Protein AF-A0A8H4W0U2-F1 (afdb_monomer_lite)

Sequence (848 aa):
MALQLPKTLVQRYSGDWILFTHEGGVDVGDVDAKAEKILIPVDLSEYPSNNEIATTLLKKVPKGVHNVLVDFITRLYAVYVDCQFTYLEINPLVVIPNASGTSAEVHFLDLAAKLDQTAEFECGVKWAVARSPAALGMAAVKAADGKVNIDAGPPMEFPAPFGREMSKEEAYIAELDAKTGASLKLTVLNSSGRVWTLVAGGGASVVYADAIASSGFADQLANYGEYSGAPTETQTFHYARTVIDLMLRAPVYPEGKVLFIGGGIANFTNVVSTFKGVIRALKEFSSQLIEHKVQIWVRRAGPNYQEGLKNIKAVGQELNLDMHVYGPEMHVSGIVPLALIPGRLAQSKVEEFKASQYSYPALISQKLEMHQKLIELRCAILALCASAVVAVEPLEIQGSDFVNPKTGNRFQLLGVAYQPGGSSGYNPSSGIDPLSDGNICLRDAALMQRLGVNAIRVYNVDPDLNHDNCASIFNAASFPFERPAGTGFRPGLTNGRSNPSGSYDASYLNRTFAVVEAFKNYPNTLLFFAGNEVINDAPTGQSVPPYMRAVTRDLKNYIAKQSTRSIPVGYSAADVQELLLDTWNYLQTGDASDPSRSDLFALNSYSWCGDSSFTTSGYDVLVADFSNTSVPVFFSEYGCNVPSPRVFTEVPVIYGPLMTPVLSGGLVYEFSEEPSNYGLVTINSDGSAQLLSDYDALQGQYNTLNVTALQDTVAKNTTVVPPKCSSSLISSSGFANNFTIPAIPSGAQTLIDNGISNPNNGKIVSVTTTTVSQVVKNSNGVPISGLAISPLADDQSNTPTGQNSSSGAATTTSSAPTSTSTKKSGSTTVKASLSALLGIAFLVVILR

pLDDT: mean 79.79, std 20.62, range [23.23, 98.12]

Secondary structure (DSSP, 8-state):
-EEEEE--TTS-SSEEEEEEES--STT---HHHH-EEEEEESSGGGPPPHHHHHHHH-TTS-GGGHHHHHHHHHHHHHHHHHTTEEEEEETTEEEEE-TTSS-EEEEE---EEEE-GGGHHHHHHHHHHHTSTTTTT---PPPTT-----S--SPP--PPPTT-PPPHHHHHHHHHHHT-SSEEEEEES-TT-SEEEEEESHHHHHHHHHHHHHTT-GGGB-EEEEEES---HHHHHHHHHHHHHHHHHSPPPTT-EEEEEEE-B-SS--HHHHHHHHHHHHHHHHHHHHHTTEEEEEE-BSTTHHHHHHHHHHHHHHTT-EEEEE-TTS-TTTHHHHHHSTTHHHH--PPPP-GGG-PPP--------------SSS-S---------PPPPPPEEETTEEE-TTT-BBPPEEEEE--TTGGGS-BTTTTB-TTT-HHHHHHHHHHHHHHT--EEE-----TTS--HHHHHHHHHTT-PEEEETT-S--TTSTTGGG-HHHH-SHHHHHHHHHHHHHHTT-TTEEEEEEEESS--SHHHHHHSHHHHHHHHHHHHHHHHHH-SS---EEEEEE--HHHHHHHHHHHH-S-TT-TTS-S-EEEE-----SS--TTTTTHHHHHHHHTT-SS-EEEEEE---SSSSP--TTHHHHTSTTTTTTEEEEEES-SB--TTS--SEEE-TTS-EEE-HHHHHHHHHHTTS-HHHHHTPBP--TTPPPPPP-GGG---TTS----PPPPPPTTHHHHHHH--SS------------B--S-EE-TTSPBPPS-B--PPPTTPPP------TT------------------------------------------

Foldseek 3Di:
DKWKWALPPPDDDFATKIWADPDFDDPDPPSVVHTQMDGQGPPVVPGDDLVRCCVRGVVVPDPLASVVVSVVVVVVVVCCVQQAWNIKIQTPWDWAADPVSNHTDTDGPDIDTDHDPVCCVPRFLVQQQCQACVVVVHDDDQDPVNDDDPGGHDTDDDADPPPDHQDPLQVVQVVLQVLDQKHKGKDFDALQAQEFEAEADPVFLVVLQVLCVVLVRNVRYGMRIYIGPQDFLQSLLSSLLSRVVSNLPHDQDPLAGEYEAFGDAHAFHALQGSLNSNLVSCVVCLVSQVVSLYAYEYEYHYHPVLVSQVVNVVSCVVSVNNYFAYYPVADRNNRSCCVRPPPVVVVDPGDTDDNPPDDDDDDDDDDDDDDDDPDDDDDPDDDDDQPPLDFAAAWDWFFAFTARPVQLFGAFFQAFEFFVVPPNQDDPVVLGHRQQDLLLLLQLLLLCLQLQGQEYEYEDDQLVGARQNSLQSSRQSNYQYEYALDDDPPPPQPAALNCLPSNQALVNLLSSLLNCQQPLARNSHHAYELEAASPPDLVSLQPPLLSSLVSQLLVQLLCVQPHPDHHFYAHEHEVPPQRQQQSLLLQQAAAPPRSSHHQAYEYAQALDAAPDDCVNSCVLVVCVSQVQGRHHYEHQEYFNPRPPPTLPPCLCVCLDPSNLNRHSYYHYYHDEQDPVRRHQWDADPVREIEGAVNSLSSLVSLLVDPSVVSRSHRDDSSPRGHHHQALVSHDDPSGHNDNDHDDRHPPNVVCSNPNHPPRNHHDHDRNPFFFNPHFYHYNVRHTDPGRGRDRDDHPDGRGNPSDRSPDDDDPDDDDDDDDDDDDDDDDDDDDDDDDDDDDDDDDDDDDD

Organism: NCBI:txid354080

Radius of gyration: 35.0 Å; chains: 1; bounding box: 75×103×124 Å

Structure (mmCIF, N/CA/C/O backbone):
data_AF-A0A8H4W0U2-F1
#
_entry.id   AF-A0A8H4W0U2-F1
#
loop_
_atom_site.group_PDB
_atom_site.id
_atom_site.type_symbol
_atom_site.label_atom_id
_atom_site.label_alt_id
_atom_site.label_comp_id
_atom_site.label_asym_id
_atom_site.label_entity_id
_atom_site.label_seq_id
_atom_site.pdbx_PDB_ins_code
_atom_site.Cartn_x
_atom_site.Cartn_y
_atom_site.Cartn_z
_atom_site.occupancy
_atom_site.B_iso_or_equiv
_atom_site.auth_seq_id
_atom_site.auth_comp_id
_atom_site.auth_asym_id
_atom_site.auth_atom_id
_atom_site.pdbx_PDB_model_num
ATOM 1 N N . MET A 1 1 ? -3.799 -31.708 -42.811 1.00 57.31 1 MET A N 1
ATOM 2 C CA . MET A 1 1 ? -2.786 -31.759 -41.734 1.00 57.31 1 MET A CA 1
ATOM 3 C C . MET A 1 1 ? -3.484 -31.384 -40.433 1.00 57.31 1 MET A C 1
ATOM 5 O O . MET A 1 1 ? -4.578 -30.836 -40.506 1.00 57.31 1 MET A O 1
ATOM 9 N N . ALA A 1 2 ? -2.915 -31.677 -39.271 1.00 52.84 2 ALA A N 1
ATOM 10 C CA . ALA A 1 2 ? -3.367 -31.114 -37.998 1.00 52.84 2 ALA A CA 1
ATOM 11 C C . ALA A 1 2 ? -2.156 -30.564 -37.237 1.00 52.84 2 ALA A C 1
ATOM 13 O O . ALA A 1 2 ? -1.057 -31.124 -37.312 1.00 52.84 2 ALA A O 1
ATOM 14 N N . LEU A 1 3 ? -2.356 -29.434 -36.567 1.00 56.97 3 LEU A N 1
ATOM 15 C CA . LEU A 1 3 ? -1.336 -28.734 -35.794 1.00 56.97 3 LEU A CA 1
ATOM 16 C C . LEU A 1 3 ? -1.912 -28.436 -34.418 1.00 56.97 3 LEU A C 1
ATOM 18 O O . LEU A 1 3 ? -2.959 -27.805 -34.308 1.00 56.97 3 LEU A O 1
ATOM 22 N N . GLN A 1 4 ? -1.220 -28.883 -33.382 1.00 57.94 4 GLN A N 1
ATOM 23 C CA . GLN A 1 4 ? -1.637 -28.720 -32.000 1.00 57.94 4 GLN A CA 1
ATOM 24 C C . GLN A 1 4 ? -0.484 -28.109 -31.202 1.00 57.94 4 GLN A C 1
ATOM 26 O O . GLN A 1 4 ? 0.667 -28.519 -31.320 1.00 57.94 4 GLN A O 1
ATOM 31 N N . LEU A 1 5 ? -0.803 -27.121 -30.383 1.00 55.12 5 LEU A N 1
ATOM 32 C CA . LEU A 1 5 ? 0.069 -26.460 -29.420 1.00 55.12 5 LEU A CA 1
ATOM 33 C C . LEU A 1 5 ? -0.524 -26.699 -28.023 1.00 55.12 5 LEU A C 1
ATOM 35 O O . LEU A 1 5 ? -1.209 -25.829 -27.474 1.00 55.12 5 LEU A O 1
ATOM 39 N N . PRO A 1 6 ? -0.378 -27.909 -27.461 1.00 51.19 6 PRO A N 1
ATOM 40 C CA . PRO A 1 6 ? -0.809 -28.170 -26.104 1.00 51.19 6 PRO A CA 1
ATOM 41 C C . PRO A 1 6 ? 0.229 -27.629 -25.115 1.00 51.19 6 PRO A C 1
ATOM 43 O O . PRO A 1 6 ? 1.393 -28.034 -25.132 1.00 51.19 6 PRO A O 1
ATOM 46 N N . LYS A 1 7 ? -0.204 -26.814 -24.150 1.00 44.25 7 LYS A N 1
ATOM 47 C CA . LYS A 1 7 ? 0.527 -26.701 -22.884 1.00 44.25 7 LYS A CA 1
ATOM 48 C C . LYS A 1 7 ? 0.225 -27.971 -22.102 1.00 44.25 7 LYS A C 1
ATOM 50 O O . LYS A 1 7 ? -0.878 -28.153 -21.581 1.00 44.25 7 LYS A O 1
ATOM 55 N N . THR A 1 8 ? 1.161 -28.913 -22.054 1.00 33.38 8 THR A N 1
ATOM 56 C CA . THR A 1 8 ? 0.978 -30.115 -21.234 1.00 33.38 8 THR A CA 1
ATOM 57 C C . THR A 1 8 ? 0.937 -29.722 -19.759 1.00 33.38 8 THR A C 1
ATOM 59 O O . THR A 1 8 ? 1.970 -29.521 -19.124 1.00 33.38 8 THR A O 1
ATOM 62 N N . LEU A 1 9 ? -0.268 -29.692 -19.184 1.00 32.38 9 LEU A N 1
ATOM 63 C CA . LEU A 1 9 ? -0.526 -29.546 -17.742 1.00 32.38 9 LEU A CA 1
ATOM 64 C C . LEU A 1 9 ? 0.010 -30.727 -16.903 1.00 32.38 9 LEU A C 1
ATOM 66 O O . LEU A 1 9 ? -0.087 -30.716 -15.680 1.00 32.38 9 LEU A O 1
ATOM 70 N N . VAL A 1 10 ? 0.611 -31.736 -17.544 1.00 27.91 10 VAL A N 1
ATOM 71 C CA . VAL A 1 10 ? 1.106 -32.962 -16.904 1.00 27.91 10 VAL A CA 1
ATOM 72 C C . VAL A 1 10 ? 2.582 -33.229 -17.250 1.00 27.91 10 VAL A C 1
ATOM 74 O O . VAL A 1 10 ? 2.937 -34.358 -17.543 1.00 27.91 10 VAL A O 1
ATOM 77 N N . GLN A 1 11 ? 3.450 -32.203 -17.250 1.00 28.08 11 GLN A N 1
ATOM 78 C CA . GLN A 1 11 ? 4.841 -32.260 -16.728 1.00 28.08 11 GLN A CA 1
ATOM 79 C C . GLN A 1 11 ? 5.635 -30.951 -16.985 1.00 28.08 11 GLN A C 1
ATOM 81 O O . GLN A 1 11 ? 6.258 -30.776 -18.021 1.00 28.08 11 GLN A O 1
ATOM 86 N N . ARG A 1 12 ? 5.660 -30.089 -15.951 1.00 39.91 12 ARG A N 1
ATOM 87 C CA . ARG A 1 12 ? 6.784 -29.271 -15.421 1.00 39.91 12 ARG A CA 1
ATOM 88 C C . ARG A 1 12 ? 7.569 -28.314 -16.349 1.00 39.91 12 ARG A C 1
ATOM 90 O O . ARG A 1 12 ? 8.390 -28.764 -17.137 1.00 39.91 12 ARG A O 1
ATOM 97 N N . TYR A 1 13 ? 7.447 -27.008 -16.055 1.00 52.44 13 TYR A N 1
ATOM 98 C CA . TYR A 1 13 ? 8.479 -25.937 -16.021 1.00 52.44 13 TYR A CA 1
ATOM 99 C C . TYR A 1 13 ? 9.469 -25.744 -17.197 1.00 52.44 13 TYR A C 1
ATOM 101 O O . TYR A 1 13 ? 10.315 -24.861 -17.110 1.00 52.44 13 TYR A O 1
ATOM 109 N N . SER A 1 14 ? 9.408 -26.537 -18.266 1.00 65.62 14 SER A N 1
ATOM 110 C CA . SER A 1 14 ? 10.473 -26.637 -19.275 1.00 65.62 14 SER A CA 1
ATOM 111 C C . SER A 1 14 ? 10.180 -25.904 -20.582 1.00 65.62 14 SER A C 1
ATOM 113 O O . SER A 1 14 ? 11.132 -25.486 -21.233 1.00 65.62 14 SER A O 1
ATOM 115 N N . GLY A 1 15 ? 8.910 -25.684 -20.946 1.00 78.94 15 GLY A N 1
ATOM 116 C CA . GLY A 1 15 ? 8.548 -24.978 -22.178 1.00 78.94 15 GLY A CA 1
ATOM 117 C C . GLY A 1 15 ? 7.177 -25.356 -22.746 1.00 78.94 15 GLY A C 1
ATOM 118 O O . GLY A 1 15 ? 6.382 -26.010 -22.066 1.00 78.94 15 GLY A O 1
ATOM 119 N N . ASP A 1 16 ? 6.924 -24.974 -23.998 1.00 86.19 16 ASP A N 1
ATOM 120 C CA . ASP A 1 16 ? 5.691 -25.235 -24.752 1.00 86.19 16 ASP A CA 1
ATOM 121 C C . ASP A 1 16 ? 5.926 -26.271 -25.866 1.00 86.19 16 ASP A C 1
ATOM 123 O O . ASP A 1 16 ? 6.905 -26.197 -26.609 1.00 86.19 16 ASP A O 1
ATOM 127 N N . TRP A 1 17 ? 5.029 -27.250 -26.016 1.00 87.44 17 TRP A N 1
ATOM 128 C CA . TRP A 1 17 ? 5.148 -28.273 -27.059 1.00 87.44 17 TRP A CA 1
ATOM 129 C C . TRP A 1 17 ? 4.419 -27.868 -28.342 1.00 87.44 17 TRP A C 1
ATOM 131 O O . TRP A 1 17 ? 3.268 -27.438 -28.308 1.00 87.44 17 TRP A O 1
ATOM 141 N N . ILE A 1 18 ? 5.062 -28.100 -29.488 1.00 89.12 18 ILE A N 1
ATOM 142 C CA . ILE A 1 18 ? 4.442 -28.032 -30.814 1.00 89.12 18 ILE A CA 1
ATOM 143 C C . ILE A 1 18 ? 4.321 -29.439 -31.381 1.00 89.12 18 ILE A C 1
ATOM 145 O O . ILE A 1 18 ? 5.317 -30.151 -31.527 1.00 89.12 18 ILE A O 1
ATOM 149 N N . LEU A 1 19 ? 3.094 -29.830 -31.709 1.00 88.50 19 LEU A N 1
ATOM 150 C CA . LEU A 1 19 ? 2.737 -31.116 -32.288 1.00 88.50 19 LEU A CA 1
ATOM 151 C C . LEU A 1 19 ? 2.236 -30.913 -33.711 1.00 88.50 19 LEU A C 1
ATOM 153 O O . LEU A 1 19 ? 1.315 -30.136 -33.959 1.00 88.50 19 LEU A O 1
ATOM 157 N N . PHE A 1 20 ? 2.808 -31.653 -34.653 1.00 88.25 20 PHE A N 1
ATOM 158 C CA . PHE A 1 20 ? 2.420 -31.582 -36.054 1.00 88.25 20 PHE A CA 1
ATOM 159 C C . PHE A 1 20 ? 2.177 -32.973 -36.630 1.00 88.25 20 PHE A C 1
ATOM 161 O O . PHE A 1 20 ? 3.002 -33.882 -36.500 1.00 88.25 20 PHE A O 1
ATOM 168 N N . THR A 1 21 ? 1.069 -33.127 -37.349 1.00 84.94 21 THR A N 1
ATOM 169 C CA . THR A 1 21 ? 0.788 -34.317 -38.149 1.00 84.94 21 THR A CA 1
ATOM 170 C C . THR A 1 21 ? 0.368 -33.940 -39.568 1.00 84.94 21 THR A C 1
ATOM 172 O O . THR A 1 21 ? -0.486 -33.087 -39.812 1.00 84.94 21 THR A O 1
ATOM 175 N N . HIS A 1 22 ? 0.959 -34.626 -40.545 1.00 81.12 22 HIS A N 1
ATOM 176 C CA . HIS A 1 22 ? 0.561 -34.515 -41.947 1.00 81.12 22 HIS A CA 1
ATOM 177 C C . HIS A 1 22 ? -0.847 -35.091 -42.228 1.00 81.12 22 HIS A C 1
ATOM 179 O O . HIS A 1 22 ? -1.512 -34.647 -43.166 1.00 81.12 22 HIS A O 1
ATOM 185 N N . GLU A 1 23 ? -1.337 -35.996 -41.376 1.00 75.06 23 GLU A N 1
ATOM 186 C CA . GLU A 1 23 ? -2.691 -36.568 -41.399 1.00 75.06 23 GLU A CA 1
ATOM 187 C C . GLU A 1 23 ? -3.612 -35.727 -40.495 1.00 75.06 23 GLU A C 1
ATOM 189 O O . GLU A 1 23 ? -3.250 -35.467 -39.353 1.00 75.06 23 GLU A O 1
ATOM 194 N N . GLY A 1 24 ? -4.778 -35.281 -40.980 1.00 66.50 24 GLY A N 1
ATOM 195 C CA . GLY A 1 24 ? -5.776 -34.537 -40.186 1.00 66.50 24 GLY A CA 1
ATOM 196 C C . GLY A 1 24 ? -7.201 -34.750 -40.712 1.00 66.50 24 GLY A C 1
ATOM 197 O O . GLY A 1 24 ? -7.357 -35.266 -41.821 1.00 66.50 24 GLY A O 1
ATOM 198 N N . GLY A 1 25 ? -8.219 -34.345 -39.949 1.00 60.75 25 GLY A N 1
ATOM 199 C CA . GLY A 1 25 ? -9.640 -34.554 -40.273 1.00 60.75 25 GLY A CA 1
ATOM 200 C C . GLY A 1 25 ? -10.349 -35.552 -39.346 1.00 60.75 25 GLY A C 1
ATOM 201 O O . GLY A 1 25 ? -9.745 -36.098 -38.428 1.00 60.75 25 GLY A O 1
ATOM 202 N N . VAL A 1 26 ? -11.642 -35.786 -39.602 1.00 53.50 26 VAL A N 1
ATOM 203 C CA . VAL A 1 26 ? -12.590 -36.479 -38.696 1.00 53.50 26 VAL A CA 1
ATOM 204 C C . VAL A 1 26 ? -12.191 -37.928 -38.348 1.00 53.50 26 VAL A C 1
ATOM 206 O O . VAL A 1 26 ? -12.559 -38.420 -37.287 1.00 53.50 26 VAL A O 1
ATOM 209 N N . ASP A 1 27 ? -11.392 -38.593 -39.192 1.00 51.56 27 ASP A N 1
ATOM 210 C CA . ASP A 1 27 ? -10.989 -40.004 -39.025 1.00 51.56 27 ASP A CA 1
ATOM 211 C C . ASP A 1 27 ? -9.596 -40.197 -38.390 1.00 51.56 27 ASP A C 1
ATOM 213 O O . ASP A 1 27 ? -9.090 -41.320 -38.272 1.00 51.56 27 ASP A O 1
ATOM 217 N N . VAL A 1 28 ? -8.932 -39.111 -37.987 1.00 54.31 28 VAL A N 1
ATOM 218 C CA . VAL A 1 28 ? -7.639 -39.175 -37.299 1.00 54.31 28 VAL A CA 1
ATOM 219 C C . VAL A 1 28 ? -7.919 -39.282 -35.804 1.00 54.31 28 VAL A C 1
ATOM 221 O O . VAL A 1 28 ? -8.292 -38.296 -35.192 1.00 54.31 28 VAL A O 1
ATOM 224 N N . GLY A 1 29 ? -7.797 -40.494 -35.243 1.00 58.16 29 GLY A N 1
ATOM 225 C CA . GLY A 1 29 ? -7.997 -40.783 -33.813 1.00 58.16 29 GLY A CA 1
ATOM 226 C C . GLY A 1 29 ? -7.039 -40.030 -32.869 1.00 58.16 29 GLY A C 1
ATOM 227 O O . GLY A 1 29 ? -7.033 -38.811 -32.818 1.00 58.16 29 GLY A O 1
ATOM 228 N N . ASP A 1 30 ? -6.227 -40.742 -32.081 1.00 61.97 30 ASP A N 1
ATOM 229 C CA . ASP A 1 30 ? -5.286 -40.124 -31.128 1.00 61.97 30 ASP A CA 1
ATOM 230 C C . ASP A 1 30 ? -4.140 -39.383 -31.862 1.00 61.97 30 ASP A C 1
ATOM 232 O O . ASP A 1 30 ? -3.135 -39.983 -32.264 1.00 61.97 30 ASP A O 1
ATOM 236 N N . VAL A 1 31 ? -4.325 -38.077 -32.097 1.00 66.12 31 VAL A N 1
ATOM 237 C CA . VAL A 1 31 ? -3.352 -37.177 -32.746 1.00 66.12 31 VAL A CA 1
ATOM 238 C C . VAL A 1 31 ? -2.040 -37.138 -31.962 1.00 66.12 31 VAL A C 1
ATOM 240 O O . VAL A 1 31 ? -0.963 -37.143 -32.565 1.00 66.12 31 VAL A O 1
ATOM 243 N N . ASP A 1 32 ? -2.112 -37.200 -30.632 1.00 65.88 32 ASP A N 1
ATOM 244 C CA . ASP A 1 32 ? -0.959 -37.179 -29.736 1.00 65.88 32 ASP A CA 1
ATOM 245 C C . ASP A 1 32 ? -0.015 -38.364 -29.963 1.00 65.88 32 ASP A C 1
ATOM 247 O O . ASP A 1 32 ? 1.206 -38.211 -29.848 1.00 65.88 32 ASP A O 1
ATOM 251 N N . ALA A 1 33 ? -0.557 -39.534 -30.303 1.00 71.38 33 ALA A N 1
ATOM 252 C CA . ALA A 1 33 ? 0.222 -40.740 -30.575 1.00 71.38 33 ALA A CA 1
ATOM 253 C C . ALA A 1 33 ? 0.918 -40.724 -31.949 1.00 71.38 33 ALA A C 1
ATOM 255 O O . ALA A 1 33 ? 1.899 -41.444 -32.155 1.00 71.38 33 ALA A O 1
ATOM 256 N N . LYS A 1 34 ? 0.415 -39.932 -32.904 1.00 74.44 34 LYS A N 1
ATOM 257 C CA . LYS A 1 34 ? 0.892 -39.906 -34.300 1.00 74.44 34 LYS A CA 1
ATOM 258 C C . LYS A 1 34 ? 1.699 -38.659 -34.667 1.00 74.44 34 LYS A C 1
ATOM 260 O O . LYS A 1 34 ? 2.368 -38.665 -35.704 1.00 74.44 34 LYS A O 1
ATOM 265 N N . ALA A 1 35 ? 1.616 -37.603 -33.861 1.00 82.31 35 ALA A N 1
ATOM 266 C CA . ALA A 1 35 ? 2.256 -36.326 -34.132 1.00 82.31 35 ALA A CA 1
ATOM 267 C C . ALA A 1 35 ? 3.777 -36.369 -33.929 1.00 82.31 35 ALA A C 1
ATOM 269 O O . ALA A 1 35 ? 4.291 -36.938 -32.964 1.00 82.31 35 ALA A O 1
ATOM 270 N N . GLU A 1 36 ? 4.498 -35.694 -34.822 1.00 88.25 36 GLU A N 1
ATOM 271 C CA . GLU A 1 36 ? 5.874 -35.280 -34.559 1.00 88.25 36 GLU A CA 1
ATOM 272 C C . GLU A 1 36 ? 5.835 -34.135 -33.534 1.00 88.25 36 GLU A C 1
ATOM 274 O O . GLU A 1 36 ? 4.961 -33.269 -33.623 1.00 88.25 36 GLU A O 1
ATOM 279 N N . LYS A 1 37 ? 6.757 -34.126 -32.563 1.00 89.25 37 LYS A N 1
ATOM 280 C CA . LYS A 1 37 ? 6.750 -33.165 -31.448 1.00 89.25 37 LYS A CA 1
ATOM 281 C C . LYS A 1 37 ? 8.079 -32.424 -31.351 1.00 89.25 37 LYS A C 1
ATOM 283 O O . LYS A 1 37 ? 9.134 -33.036 -31.524 1.00 89.25 37 LYS A O 1
ATOM 288 N N . ILE A 1 38 ? 8.033 -31.136 -31.031 1.00 89.81 38 ILE A N 1
ATOM 289 C CA . ILE A 1 38 ? 9.203 -30.331 -30.657 1.00 89.81 38 ILE A CA 1
ATOM 290 C C . ILE A 1 38 ? 8.860 -29.484 -29.429 1.00 89.81 38 ILE A C 1
ATOM 292 O O . ILE A 1 38 ? 7.748 -28.970 -29.329 1.00 89.81 38 ILE A O 1
ATOM 296 N N . LEU A 1 39 ? 9.796 -29.376 -28.489 1.00 88.94 39 LEU A N 1
ATOM 297 C CA . LEU A 1 39 ? 9.669 -28.531 -27.303 1.00 88.94 39 LEU A CA 1
ATOM 298 C C . LEU A 1 39 ? 10.311 -27.177 -27.596 1.00 88.94 39 LEU A C 1
ATOM 300 O O . LEU A 1 39 ? 11.457 -27.134 -28.041 1.00 88.94 39 LEU A O 1
ATOM 304 N N . ILE A 1 40 ? 9.590 -26.095 -27.325 1.00 88.38 40 ILE A N 1
ATOM 305 C CA . ILE A 1 40 ? 10.138 -24.743 -27.268 1.00 88.38 40 ILE A CA 1
ATOM 306 C C . ILE A 1 40 ? 10.461 -24.438 -25.805 1.00 88.38 40 ILE A C 1
ATOM 308 O O . ILE A 1 40 ? 9.525 -24.361 -25.011 1.00 88.38 40 ILE A O 1
ATOM 312 N N . PRO A 1 41 ? 11.740 -24.290 -25.420 1.00 85.62 41 PRO A N 1
ATOM 313 C CA . PRO A 1 41 ? 12.107 -24.029 -24.032 1.00 85.62 41 PRO A CA 1
ATOM 314 C C . PRO A 1 41 ? 11.567 -22.690 -23.509 1.00 85.62 41 PRO A C 1
ATOM 316 O O . PRO A 1 41 ? 11.321 -21.766 -24.283 1.00 85.62 41 PRO A O 1
ATOM 319 N N . VAL A 1 42 ? 11.429 -22.565 -22.182 1.00 81.62 42 VAL A N 1
ATOM 320 C CA . VAL A 1 42 ? 11.106 -21.272 -21.532 1.00 81.62 42 VAL A CA 1
ATOM 321 C C . VAL A 1 42 ? 12.189 -20.226 -21.815 1.00 81.62 42 VAL A C 1
ATOM 323 O O . VAL A 1 42 ? 11.882 -19.052 -22.011 1.00 81.62 42 VAL A O 1
ATOM 326 N N . ASP A 1 43 ? 13.456 -20.649 -21.848 1.00 81.00 43 ASP A N 1
ATOM 327 C CA . ASP A 1 43 ? 14.560 -19.790 -22.261 1.00 81.00 43 ASP A CA 1
ATOM 328 C C . ASP A 1 43 ? 14.558 -19.633 -23.787 1.00 81.00 43 ASP A C 1
ATOM 330 O O . ASP A 1 43 ? 14.961 -20.524 -24.536 1.00 81.00 43 ASP A O 1
ATOM 334 N N . LEU A 1 44 ? 14.112 -18.467 -24.254 1.00 79.44 44 LEU A N 1
ATOM 335 C CA . LEU A 1 44 ? 14.037 -18.150 -25.680 1.00 79.44 44 LEU A CA 1
ATOM 336 C C . LEU A 1 44 ? 15.415 -18.042 -26.353 1.00 79.44 44 LEU A C 1
ATOM 338 O O . LEU A 1 44 ? 15.477 -18.012 -27.583 1.00 79.44 44 LEU A O 1
ATOM 342 N N . SER A 1 45 ? 16.519 -18.004 -25.597 1.00 80.75 45 SER A N 1
ATOM 343 C CA . SER A 1 45 ? 17.858 -18.128 -26.184 1.00 80.75 45 SER A CA 1
ATOM 344 C C . SER A 1 45 ? 18.115 -19.525 -26.766 1.00 80.75 45 SER A C 1
ATOM 346 O O . SER A 1 45 ? 18.923 -19.663 -27.685 1.00 80.75 45 SER A O 1
ATOM 348 N N . GLU A 1 46 ? 17.364 -20.533 -26.314 1.00 84.81 46 GLU A N 1
ATOM 349 C CA . GLU A 1 46 ? 17.382 -21.908 -26.820 1.00 84.81 46 GLU A CA 1
ATOM 350 C C . GLU A 1 46 ? 16.268 -22.175 -27.855 1.00 84.81 46 GLU A C 1
ATOM 352 O O . GLU A 1 46 ? 15.918 -23.327 -28.123 1.00 84.81 46 GLU A O 1
ATOM 357 N N . TYR A 1 47 ? 15.680 -21.128 -28.449 1.00 87.56 47 TYR A N 1
ATOM 358 C CA . TYR A 1 47 ? 14.611 -21.288 -29.436 1.00 87.56 47 TYR A CA 1
ATOM 359 C C . TYR A 1 47 ? 15.099 -22.070 -30.678 1.00 87.56 47 TYR A C 1
ATOM 361 O O . TYR A 1 47 ? 16.087 -21.662 -31.301 1.00 87.56 47 TYR A O 1
ATOM 369 N N . PRO A 1 48 ? 14.407 -23.153 -31.099 1.00 89.88 48 PRO A N 1
ATOM 370 C CA . PRO A 1 48 ? 14.817 -23.954 -32.249 1.00 89.88 48 PRO A CA 1
ATOM 371 C C . PRO A 1 48 ? 14.899 -23.145 -33.544 1.00 89.88 48 PRO A C 1
ATOM 373 O O . PRO A 1 48 ? 14.002 -22.375 -33.892 1.00 89.88 48 PRO A O 1
ATOM 376 N N . SER A 1 49 ? 15.952 -23.371 -34.323 1.00 92.50 49 SER A N 1
ATOM 377 C CA . SER A 1 49 ? 16.104 -22.757 -35.639 1.00 92.50 49 SER A CA 1
ATOM 378 C C . SER A 1 49 ? 15.025 -23.235 -36.621 1.00 92.50 49 SER A C 1
ATOM 380 O O . SER A 1 49 ? 14.524 -24.359 -36.546 1.00 92.50 49 SER A O 1
ATOM 382 N N . ASN A 1 50 ? 14.731 -22.426 -37.644 1.00 91.12 50 ASN A N 1
ATOM 383 C CA . ASN A 1 50 ? 13.792 -22.790 -38.717 1.00 91.12 50 ASN A CA 1
ATOM 384 C C . ASN A 1 50 ? 14.116 -24.147 -39.373 1.00 91.12 50 ASN A C 1
ATOM 386 O O . ASN A 1 50 ? 13.217 -24.872 -39.802 1.00 91.12 50 ASN A O 1
ATOM 390 N N . ASN A 1 51 ? 15.402 -24.501 -39.447 1.00 91.38 51 ASN A N 1
ATOM 391 C CA . ASN A 1 51 ? 15.843 -25.781 -39.991 1.00 91.38 51 ASN A CA 1
ATOM 392 C C . ASN A 1 51 ? 15.530 -26.951 -39.042 1.00 91.38 51 ASN A C 1
ATOM 394 O O . ASN A 1 51 ? 15.109 -28.016 -39.494 1.00 91.38 51 ASN A O 1
ATOM 398 N N . GLU A 1 52 ? 15.689 -26.765 -37.733 1.00 91.62 52 GLU A N 1
ATOM 399 C CA . GLU A 1 52 ? 15.320 -27.766 -36.722 1.00 91.62 52 GLU A CA 1
ATOM 400 C C . GLU A 1 52 ? 13.806 -27.986 -36.678 1.00 91.62 52 GLU A C 1
ATOM 402 O O . GLU A 1 52 ? 13.361 -29.134 -36.650 1.00 91.62 52 GLU A O 1
ATOM 407 N N . ILE A 1 53 ? 13.008 -26.919 -36.788 1.00 90.62 53 ILE A N 1
ATOM 408 C CA . ILE A 1 53 ? 11.543 -27.010 -36.897 1.00 90.62 53 ILE A CA 1
ATOM 409 C C . ILE A 1 53 ? 11.151 -27.829 -38.137 1.00 90.62 53 ILE A C 1
ATOM 411 O O . ILE A 1 53 ? 10.393 -28.795 -38.028 1.00 90.62 53 ILE A O 1
ATOM 415 N N . ALA A 1 54 ? 11.705 -27.505 -39.312 1.00 90.69 54 ALA A N 1
ATOM 416 C CA . ALA A 1 54 ? 11.409 -28.221 -40.556 1.00 90.69 54 ALA A CA 1
ATOM 417 C C . ALA A 1 54 ? 11.808 -29.704 -40.493 1.00 90.69 54 ALA A C 1
ATOM 419 O O . ALA A 1 54 ? 11.033 -30.587 -40.866 1.00 90.69 54 ALA A O 1
ATOM 420 N N . THR A 1 55 ? 13.018 -29.993 -40.009 1.00 91.62 55 THR A N 1
ATOM 421 C CA . THR A 1 55 ? 13.550 -31.364 -39.948 1.00 91.62 55 THR A CA 1
ATOM 422 C C . THR A 1 55 ? 12.909 -32.208 -38.852 1.00 91.62 55 THR A C 1
ATOM 424 O O . THR A 1 55 ? 12.894 -33.431 -38.981 1.00 91.62 55 THR A O 1
ATOM 427 N N . THR A 1 56 ? 12.340 -31.591 -37.815 1.00 91.38 56 THR A N 1
ATOM 428 C CA . THR A 1 56 ? 11.660 -32.301 -36.724 1.00 91.38 56 THR A CA 1
ATOM 429 C C . THR A 1 56 ? 10.185 -32.529 -37.035 1.00 91.38 56 THR A C 1
ATOM 431 O O . THR A 1 56 ? 9.742 -33.677 -37.014 1.00 91.38 56 THR A O 1
ATOM 434 N N . LEU A 1 57 ? 9.441 -31.471 -37.376 1.00 89.38 57 LEU A N 1
ATOM 435 C CA . LEU A 1 57 ? 7.982 -31.520 -37.526 1.00 89.38 57 LEU A CA 1
ATOM 436 C C . LEU A 1 57 ? 7.520 -31.914 -38.934 1.00 89.38 57 LEU A C 1
ATOM 438 O O . LEU A 1 57 ? 6.513 -32.600 -39.090 1.00 89.38 57 LEU A O 1
ATOM 442 N N . LEU A 1 58 ? 8.245 -31.507 -39.981 1.00 90.19 58 LEU A N 1
ATOM 443 C CA . LEU A 1 58 ? 7.760 -31.577 -41.369 1.00 90.19 58 LEU A CA 1
ATOM 444 C C . LEU A 1 58 ? 8.357 -32.741 -42.176 1.00 90.19 58 LEU A C 1
ATOM 446 O O . LEU A 1 58 ? 8.276 -32.751 -43.406 1.00 90.19 58 LEU A O 1
ATOM 450 N N . LYS A 1 59 ? 8.922 -33.758 -41.509 1.00 88.06 59 LYS A N 1
ATOM 451 C CA . LYS A 1 59 ? 9.600 -34.913 -42.145 1.00 88.06 59 LYS A CA 1
ATOM 452 C C . LYS A 1 59 ? 8.761 -35.608 -43.220 1.00 88.06 59 LYS A C 1
ATOM 454 O O . LYS A 1 59 ? 9.304 -36.103 -44.203 1.00 88.06 59 LYS A O 1
ATOM 459 N N . LYS A 1 60 ? 7.443 -35.659 -43.012 1.00 86.31 60 LYS A N 1
ATOM 460 C CA . LYS A 1 60 ? 6.469 -36.354 -43.872 1.00 86.31 60 LYS A CA 1
ATOM 461 C C . LYS A 1 60 ? 5.756 -35.415 -44.856 1.00 86.31 60 LYS A C 1
ATOM 463 O O . LYS A 1 60 ? 4.833 -35.833 -45.546 1.00 86.31 60 LYS A O 1
ATOM 468 N N . VAL A 1 61 ? 6.169 -34.148 -44.925 1.00 85.75 61 VAL A N 1
ATOM 469 C CA . VAL A 1 61 ? 5.589 -33.118 -45.799 1.00 85.75 61 VAL A CA 1
ATOM 470 C C . VAL A 1 61 ? 6.537 -32.834 -46.973 1.00 85.75 61 VAL A C 1
ATOM 472 O O . VAL A 1 61 ? 7.753 -32.821 -46.772 1.00 85.75 61 VAL A O 1
ATOM 475 N N . PRO A 1 62 ? 6.040 -32.576 -48.200 1.00 85.56 62 PRO A N 1
ATOM 476 C CA . PRO A 1 62 ? 6.892 -32.208 -49.331 1.00 85.56 62 PRO A CA 1
ATOM 477 C C . PRO A 1 62 ? 7.759 -30.967 -49.056 1.00 85.56 62 PRO A C 1
ATOM 479 O O . PRO A 1 62 ? 7.256 -29.932 -48.627 1.00 85.56 62 PRO A O 1
ATOM 482 N N . LYS A 1 63 ? 9.061 -31.038 -49.374 1.00 86.25 63 LYS A N 1
ATOM 483 C CA . LYS A 1 63 ? 10.032 -29.955 -49.103 1.00 86.25 63 LYS A CA 1
ATOM 484 C C . LYS A 1 63 ? 9.663 -28.605 -49.722 1.00 86.25 63 LYS A C 1
ATOM 486 O O . LYS A 1 63 ? 10.009 -27.569 -49.168 1.00 86.25 63 LYS A O 1
ATOM 491 N N . GLY A 1 64 ? 8.960 -28.616 -50.854 1.00 84.50 64 GLY A N 1
ATOM 492 C CA . GLY A 1 64 ? 8.574 -27.405 -51.579 1.00 84.50 64 GLY A CA 1
ATOM 493 C C . GLY A 1 64 ? 7.615 -26.474 -50.826 1.00 84.50 64 GLY A C 1
ATOM 494 O O . GLY A 1 64 ? 7.489 -25.320 -51.213 1.00 84.50 64 GLY A O 1
ATOM 495 N N . VAL A 1 65 ? 6.990 -26.944 -49.737 1.00 86.31 65 VAL A N 1
ATOM 496 C CA . VAL A 1 65 ? 6.090 -26.140 -48.886 1.00 86.31 65 VAL A CA 1
ATOM 497 C C . VAL A 1 65 ? 6.616 -25.938 -47.459 1.00 86.31 65 VAL A C 1
ATOM 499 O O . VAL A 1 65 ? 5.927 -25.359 -46.620 1.00 86.31 65 VAL A O 1
ATOM 502 N N . HIS A 1 66 ? 7.833 -26.412 -47.153 1.00 90.81 66 HIS A N 1
ATOM 503 C CA . HIS A 1 66 ? 8.416 -26.304 -45.806 1.00 90.81 66 HIS A CA 1
ATOM 504 C C . HIS A 1 66 ? 8.608 -24.851 -45.376 1.00 90.81 66 HIS A C 1
ATOM 506 O O . HIS A 1 66 ? 8.347 -24.525 -44.228 1.00 90.81 66 HIS A O 1
ATOM 512 N N . ASN A 1 67 ? 9.012 -23.973 -46.293 1.00 88.50 67 ASN A N 1
ATOM 513 C CA . ASN A 1 67 ? 9.173 -22.541 -46.033 1.00 88.50 67 ASN A CA 1
ATOM 514 C C . ASN A 1 67 ? 7.879 -21.887 -45.521 1.00 88.50 67 ASN A C 1
ATOM 516 O O . ASN A 1 67 ? 7.915 -21.171 -44.526 1.00 88.50 67 ASN A O 1
ATOM 520 N N . VAL A 1 68 ? 6.748 -22.166 -46.175 1.00 88.94 68 VAL A N 1
ATOM 521 C CA . VAL A 1 68 ? 5.434 -21.620 -45.803 1.00 88.94 68 VAL A CA 1
ATOM 522 C C . VAL A 1 68 ? 4.977 -22.179 -44.460 1.00 88.94 68 VAL A C 1
ATOM 524 O O . VAL A 1 68 ? 4.493 -21.437 -43.614 1.00 88.94 68 VAL A O 1
ATOM 527 N N . LEU A 1 69 ? 5.159 -23.482 -44.241 1.00 87.88 69 LEU A N 1
ATOM 528 C CA . LEU A 1 69 ? 4.739 -24.130 -43.001 1.00 87.88 69 LEU A CA 1
ATOM 529 C C . LEU A 1 69 ? 5.584 -23.729 -41.794 1.00 87.88 69 LEU A C 1
ATOM 531 O O . LEU A 1 69 ? 5.028 -23.558 -40.716 1.00 87.88 69 LEU A O 1
ATOM 535 N N . VAL A 1 70 ? 6.895 -23.549 -41.961 1.00 91.38 70 VAL A N 1
ATOM 536 C CA . VAL A 1 70 ? 7.753 -23.035 -40.886 1.00 91.38 70 VAL A CA 1
ATOM 537 C C . VAL A 1 70 ? 7.359 -21.603 -40.534 1.00 91.38 70 VAL A C 1
ATOM 539 O O . VAL A 1 70 ? 7.141 -21.328 -39.360 1.00 91.38 70 VAL A O 1
ATOM 542 N N . ASP A 1 71 ? 7.185 -20.716 -41.523 1.00 90.62 71 ASP A N 1
ATOM 543 C CA . ASP A 1 71 ? 6.738 -19.336 -41.267 1.00 90.62 71 ASP A CA 1
ATOM 544 C C . ASP A 1 71 ? 5.368 -19.308 -40.565 1.00 90.62 71 ASP A C 1
ATOM 546 O O . ASP A 1 71 ? 5.196 -18.593 -39.577 1.00 90.62 71 ASP A O 1
ATOM 550 N N . PHE A 1 72 ? 4.425 -20.152 -40.996 1.00 89.88 72 PHE A N 1
ATOM 551 C CA . PHE A 1 72 ? 3.121 -20.284 -40.347 1.00 89.88 72 PHE A CA 1
ATOM 552 C C . PHE A 1 72 ? 3.232 -20.771 -38.895 1.00 89.88 72 PHE A C 1
ATOM 554 O O . PHE A 1 72 ? 2.660 -20.142 -38.008 1.00 89.88 72 PHE A O 1
ATOM 561 N N . ILE A 1 73 ? 3.977 -21.851 -38.629 1.00 89.81 73 ILE A N 1
ATOM 562 C CA . ILE A 1 73 ? 4.143 -22.415 -37.277 1.00 89.81 73 ILE A CA 1
ATOM 563 C C . ILE A 1 73 ? 4.814 -21.401 -36.345 1.00 89.81 73 ILE A C 1
ATOM 565 O O . ILE A 1 73 ? 4.341 -21.198 -35.229 1.00 89.81 73 ILE A O 1
ATOM 569 N N . THR A 1 74 ? 5.875 -20.726 -36.794 1.00 89.19 74 THR A N 1
ATOM 570 C CA . THR A 1 74 ? 6.589 -19.729 -35.983 1.00 89.19 74 THR A CA 1
ATOM 571 C C . THR A 1 74 ? 5.706 -18.522 -35.665 1.00 89.19 74 THR A C 1
ATOM 573 O O . THR A 1 74 ? 5.681 -18.066 -34.523 1.00 89.19 74 THR A O 1
ATOM 576 N N . ARG A 1 75 ? 4.927 -18.021 -36.634 1.00 90.56 75 ARG A N 1
ATOM 577 C CA . ARG A 1 75 ? 3.968 -16.928 -36.392 1.00 90.56 75 ARG A CA 1
ATOM 578 C C . ARG A 1 75 ? 2.819 -17.355 -35.490 1.00 90.56 75 ARG A C 1
ATOM 580 O O . ARG A 1 75 ? 2.423 -16.585 -34.621 1.00 90.56 75 ARG A O 1
ATOM 587 N N . LEU A 1 76 ? 2.299 -18.568 -35.673 1.00 89.31 76 LEU A N 1
ATOM 588 C CA . LEU A 1 76 ? 1.248 -19.113 -34.818 1.00 89.31 76 LEU A CA 1
ATOM 589 C C . LEU A 1 76 ? 1.740 -19.244 -33.376 1.00 89.31 76 LEU A C 1
ATOM 591 O O . LEU A 1 76 ? 1.021 -18.868 -32.458 1.00 89.31 76 LEU A O 1
ATOM 595 N N . TYR A 1 77 ? 2.978 -19.704 -33.180 1.00 89.56 77 TYR A N 1
ATOM 596 C CA . TYR A 1 77 ? 3.605 -19.753 -31.864 1.00 89.56 77 TYR A CA 1
ATOM 597 C C . TYR A 1 77 ? 3.794 -18.353 -31.260 1.00 89.56 77 TYR A C 1
ATOM 599 O O . TYR A 1 77 ? 3.513 -18.147 -30.084 1.00 89.56 77 TYR A O 1
ATOM 607 N N . ALA A 1 78 ? 4.194 -17.362 -32.062 1.00 88.62 78 ALA A N 1
ATOM 608 C CA . ALA A 1 78 ? 4.285 -15.981 -31.591 1.00 88.62 78 ALA A CA 1
ATOM 609 C C . ALA A 1 78 ? 2.925 -15.453 -31.100 1.00 88.62 78 ALA A C 1
ATOM 611 O O . ALA A 1 78 ? 2.865 -14.847 -30.037 1.00 88.62 78 ALA A O 1
ATOM 612 N N . VAL A 1 79 ? 1.829 -15.738 -31.817 1.00 88.56 79 VAL A N 1
ATOM 613 C CA . VAL A 1 79 ? 0.463 -15.391 -31.376 1.00 88.56 79 VAL A CA 1
ATOM 614 C C . VAL A 1 79 ? 0.060 -16.176 -30.126 1.00 88.56 79 VAL A C 1
ATOM 616 O O . VAL A 1 79 ? -0.533 -15.606 -29.214 1.00 88.56 79 VAL A O 1
ATOM 619 N N . TYR A 1 80 ? 0.401 -17.466 -30.064 1.00 87.31 80 TYR A N 1
ATOM 620 C CA . TYR A 1 80 ? 0.150 -18.324 -28.907 1.00 87.31 80 TYR A CA 1
ATOM 621 C C . TYR A 1 80 ? 0.755 -17.725 -27.624 1.00 87.31 80 TYR A C 1
ATOM 623 O O . TYR A 1 80 ? 0.059 -17.620 -26.614 1.00 87.31 80 TYR A O 1
ATOM 631 N N . VAL A 1 81 ? 2.005 -17.253 -27.686 1.00 87.81 81 VAL A N 1
ATOM 632 C CA . VAL A 1 81 ? 2.689 -16.599 -26.557 1.00 87.81 81 VAL A CA 1
ATOM 633 C C . VAL A 1 81 ? 2.140 -15.191 -26.302 1.00 87.81 81 VAL A C 1
ATOM 635 O O . VAL A 1 81 ? 1.773 -14.876 -25.174 1.00 87.81 81 VAL A O 1
ATOM 638 N N . ASP A 1 82 ? 2.032 -14.352 -27.336 1.00 88.00 82 ASP A N 1
ATOM 639 C CA . ASP A 1 82 ? 1.656 -12.933 -27.204 1.00 88.00 82 ASP A CA 1
ATOM 640 C C . ASP A 1 82 ? 0.232 -12.721 -26.660 1.00 88.00 82 ASP A C 1
ATOM 642 O O . ASP A 1 82 ? -0.057 -11.696 -26.036 1.00 88.00 82 ASP A O 1
ATOM 646 N N . CYS A 1 83 ? -0.651 -13.697 -26.891 1.00 87.75 83 CYS A N 1
ATOM 647 C CA . CYS A 1 83 ? -2.029 -13.706 -26.405 1.00 87.75 83 CYS A CA 1
ATOM 648 C C . CYS A 1 83 ? -2.256 -14.634 -25.201 1.00 87.75 83 CYS A C 1
ATOM 650 O O . CYS A 1 83 ? -3.412 -14.802 -24.814 1.00 87.75 83 CYS A O 1
ATOM 652 N N . GLN A 1 84 ? -1.205 -15.220 -24.614 1.00 89.06 84 GLN A N 1
ATOM 653 C CA . GLN A 1 84 ? -1.275 -16.062 -23.408 1.00 89.06 84 GLN A CA 1
ATOM 654 C C . GLN A 1 84 ? -2.207 -17.280 -23.558 1.00 89.06 84 GLN A C 1
ATOM 656 O O . GLN A 1 84 ? -3.053 -17.580 -22.708 1.00 89.06 84 GLN A O 1
ATOM 661 N N . PHE A 1 85 ? -2.060 -18.015 -24.663 1.00 87.00 85 PHE A N 1
ATOM 662 C CA . PHE A 1 85 ? -2.737 -19.296 -24.839 1.00 87.00 85 PHE A CA 1
ATOM 663 C C . PHE A 1 85 ? -2.135 -20.372 -23.920 1.00 87.00 85 PHE A C 1
ATOM 665 O O . PHE A 1 85 ? -0.937 -20.429 -23.649 1.00 87.00 85 PHE A O 1
ATOM 672 N N . THR A 1 86 ? -2.998 -21.266 -23.444 1.00 85.19 86 THR A N 1
ATOM 673 C CA . THR A 1 86 ? -2.626 -22.503 -22.733 1.00 85.19 86 THR A CA 1
ATOM 674 C C . THR A 1 86 ? -2.960 -23.751 -23.545 1.00 85.19 86 THR A C 1
ATOM 676 O O . THR A 1 86 ? -2.554 -24.861 -23.211 1.00 85.19 86 THR A O 1
ATOM 679 N N . TYR A 1 87 ? -3.725 -23.593 -24.619 1.00 84.94 87 TYR A N 1
ATOM 680 C CA . TYR A 1 87 ? -4.023 -24.643 -25.576 1.00 84.94 87 TYR A CA 1
ATOM 681 C C . TYR A 1 87 ? -4.435 -23.995 -26.890 1.00 84.94 87 TYR A C 1
ATOM 683 O O . TYR A 1 87 ? -5.252 -23.073 -26.880 1.00 84.94 87 TYR A O 1
ATOM 691 N N . LEU A 1 88 ? -3.913 -24.487 -28.008 1.00 87.00 88 LEU A N 1
ATOM 692 C CA . LEU A 1 88 ? -4.368 -24.092 -29.336 1.00 87.00 88 LEU A CA 1
ATOM 693 C C . LEU A 1 88 ? -4.279 -25.285 -30.283 1.00 87.00 88 LEU A C 1
ATOM 695 O O . LEU A 1 88 ? -3.219 -25.874 -30.447 1.00 87.00 88 LEU A O 1
ATOM 699 N N . GLU A 1 89 ? -5.377 -25.642 -30.924 1.00 85.62 89 GLU A N 1
ATOM 700 C CA . GLU A 1 89 ? -5.458 -26.755 -31.861 1.00 85.62 89 GLU A CA 1
ATOM 701 C C . GLU A 1 89 ? -6.134 -26.303 -33.144 1.00 85.62 89 GLU A C 1
ATOM 703 O O . GLU A 1 89 ? -7.219 -25.731 -33.104 1.00 85.62 89 GLU A O 1
ATOM 708 N N . ILE A 1 90 ? -5.504 -26.609 -34.277 1.00 86.88 90 ILE A N 1
ATOM 709 C CA . ILE A 1 90 ? -6.058 -26.444 -35.616 1.00 86.88 90 ILE A CA 1
ATOM 710 C C . ILE A 1 90 ? -6.187 -27.826 -36.252 1.00 86.88 90 ILE A C 1
ATOM 712 O O . ILE A 1 90 ? -5.184 -28.435 -36.653 1.00 86.88 90 ILE A O 1
ATOM 716 N N . ASN A 1 91 ? -7.421 -28.315 -36.388 1.00 83.56 91 ASN A N 1
ATOM 717 C CA . ASN A 1 91 ? -7.682 -29.640 -36.943 1.00 83.56 91 ASN A CA 1
ATOM 718 C C . ASN A 1 91 ? -8.971 -29.700 -37.795 1.00 83.56 91 ASN A C 1
ATOM 720 O O . ASN A 1 91 ? -10.042 -29.921 -37.245 1.00 83.56 91 ASN A O 1
ATOM 724 N N . PRO A 1 92 ? -8.895 -29.612 -39.137 1.00 82.44 92 PRO A N 1
ATOM 725 C CA . PRO A 1 92 ? -7.681 -29.696 -39.947 1.00 82.44 92 PRO A CA 1
ATOM 726 C C . PRO A 1 92 ? -7.067 -28.334 -40.321 1.00 82.44 92 PRO A C 1
ATOM 728 O O . PRO A 1 92 ? -7.755 -27.365 -40.648 1.00 82.44 92 PRO A O 1
ATOM 731 N N . LEU A 1 93 ? -5.735 -28.324 -40.396 1.00 84.38 93 LEU A N 1
ATOM 732 C CA . LEU A 1 93 ? -4.940 -27.359 -41.152 1.00 84.38 93 LEU A CA 1
ATOM 733 C C . LEU A 1 93 ? -4.833 -27.834 -42.611 1.00 84.38 93 LEU A C 1
ATOM 735 O O . LEU A 1 93 ? -4.257 -28.893 -42.906 1.00 84.38 93 LEU A O 1
ATOM 739 N N . VAL A 1 94 ? -5.397 -27.063 -43.533 1.00 85.88 94 VAL A N 1
ATOM 740 C CA . VAL A 1 94 ? -5.397 -27.335 -44.973 1.00 85.88 94 VAL A CA 1
ATOM 741 C C . VAL A 1 94 ? -4.297 -26.523 -45.639 1.00 85.88 94 VAL A C 1
ATOM 743 O O . VAL A 1 94 ? -4.189 -25.318 -45.441 1.00 85.88 94 VAL A O 1
ATOM 746 N N . VAL A 1 95 ? -3.480 -27.200 -46.441 1.00 86.06 95 VAL A N 1
ATOM 747 C CA . VAL A 1 95 ? -2.337 -26.610 -47.140 1.00 86.06 95 VAL A CA 1
ATOM 748 C C . VAL A 1 95 ? -2.488 -26.940 -48.615 1.00 86.06 95 VAL A C 1
ATOM 750 O O . VAL A 1 95 ? -2.453 -28.116 -48.982 1.00 86.06 95 VAL A O 1
ATOM 753 N N . ILE A 1 96 ? -2.685 -25.921 -49.448 1.00 87.25 96 ILE A N 1
ATOM 754 C CA . ILE A 1 96 ? -2.928 -26.058 -50.887 1.00 87.25 96 ILE A CA 1
ATOM 755 C C . ILE A 1 96 ? -1.690 -25.543 -51.629 1.00 87.25 96 ILE A C 1
ATOM 757 O O . ILE A 1 96 ? -1.482 -24.332 -51.687 1.00 87.25 96 ILE A O 1
ATOM 761 N N . PRO A 1 97 ? -0.835 -26.422 -52.180 1.00 86.06 97 PRO A N 1
ATOM 762 C CA . PRO A 1 97 ? 0.337 -25.992 -52.933 1.00 86.06 97 PRO A CA 1
ATOM 763 C C . PRO A 1 97 ? -0.043 -25.232 -54.208 1.00 86.06 97 PRO A C 1
ATOM 765 O O . PRO A 1 97 ? -1.034 -25.550 -54.866 1.00 86.06 97 PRO A O 1
ATOM 768 N N . ASN A 1 98 ? 0.789 -24.271 -54.606 1.00 86.31 98 ASN A N 1
ATOM 769 C CA . ASN A 1 98 ? 0.679 -23.630 -55.913 1.00 86.31 98 ASN A CA 1
ATOM 770 C C . ASN A 1 98 ? 1.041 -24.610 -57.049 1.00 86.31 98 ASN A C 1
ATOM 772 O O . ASN A 1 98 ? 1.618 -25.673 -56.820 1.00 86.31 98 ASN A O 1
ATOM 776 N N . ALA A 1 99 ? 0.750 -24.238 -58.301 1.00 80.75 99 ALA A N 1
ATOM 777 C CA . ALA A 1 99 ? 0.980 -25.103 -59.466 1.00 80.75 99 ALA A CA 1
ATOM 778 C C . ALA A 1 99 ? 2.440 -25.585 -59.621 1.00 80.75 99 ALA A C 1
ATOM 780 O O . ALA A 1 99 ? 2.677 -26.651 -60.185 1.00 80.75 99 ALA A O 1
ATOM 781 N N . SER A 1 100 ? 3.418 -24.821 -59.120 1.00 80.00 100 SER A N 1
ATOM 782 C CA . SER A 1 100 ? 4.843 -25.178 -59.134 1.00 80.00 100 SER A CA 1
ATOM 783 C C . SER A 1 100 ? 5.303 -25.980 -57.910 1.00 80.00 100 SER A C 1
ATOM 785 O O . SER A 1 100 ? 6.453 -26.412 -57.879 1.00 80.00 100 SER A O 1
ATOM 787 N N . GLY A 1 101 ? 4.450 -26.172 -56.899 1.00 76.88 101 GLY A N 1
ATOM 788 C CA . GLY A 1 101 ? 4.782 -26.855 -55.647 1.00 76.88 101 GLY A CA 1
ATOM 789 C C . GLY A 1 101 ? 5.867 -26.161 -54.815 1.00 76.88 101 GLY A C 1
ATOM 790 O O . GLY A 1 101 ? 6.522 -26.823 -54.015 1.00 76.88 101 GLY A O 1
ATOM 791 N N . THR A 1 102 ? 6.092 -24.861 -55.027 1.00 79.56 102 THR A N 1
ATOM 792 C CA . THR A 1 102 ? 7.149 -24.048 -54.382 1.00 79.56 102 THR A CA 1
ATOM 793 C C . THR A 1 102 ? 6.623 -23.103 -53.299 1.00 79.56 102 THR A C 1
ATOM 795 O O . THR A 1 102 ? 7.398 -22.418 -52.631 1.00 79.56 102 THR A O 1
ATOM 798 N N . SER A 1 103 ? 5.302 -23.013 -53.172 1.00 83.56 103 SER A N 1
ATOM 799 C CA . SER A 1 103 ? 4.582 -22.253 -52.154 1.00 83.56 1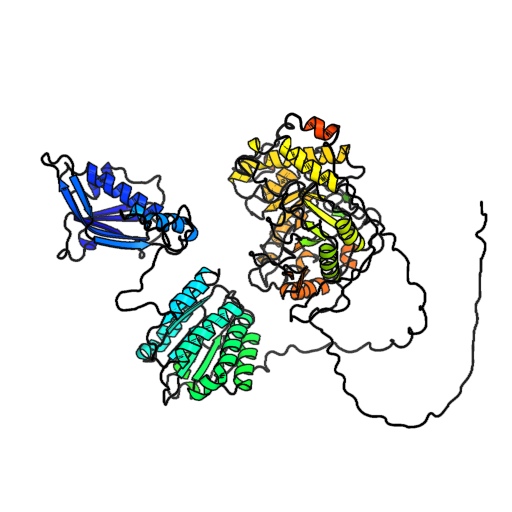03 SER A CA 1
ATOM 800 C C . SER A 1 103 ? 3.229 -22.922 -51.908 1.00 83.56 103 SER A C 1
ATOM 802 O O . SER A 1 103 ? 2.829 -23.801 -52.675 1.00 83.56 103 SER A O 1
ATOM 804 N N . ALA A 1 104 ? 2.519 -22.513 -50.863 1.00 87.06 104 ALA A N 1
ATOM 805 C CA . ALA A 1 104 ? 1.194 -23.012 -50.528 1.00 87.06 104 ALA A CA 1
ATOM 806 C C . ALA A 1 104 ? 0.320 -21.925 -49.894 1.00 87.06 104 ALA A C 1
ATOM 808 O O . ALA A 1 104 ? 0.825 -21.016 -49.240 1.00 87.06 104 ALA A O 1
ATOM 809 N N . GLU A 1 105 ? -0.991 -22.059 -50.062 1.00 86.75 105 GLU A N 1
ATOM 810 C CA . GLU A 1 105 ? -2.001 -21.339 -49.290 1.00 86.75 105 GLU A CA 1
ATOM 811 C C . GLU A 1 105 ? -2.388 -22.172 -48.065 1.00 86.75 105 GLU A C 1
ATOM 813 O O . GLU A 1 105 ? -2.515 -23.397 -48.150 1.00 86.75 105 GLU A O 1
ATOM 818 N N . VAL A 1 106 ? -2.543 -21.514 -46.915 1.00 86.12 106 VAL A N 1
ATOM 819 C CA . VAL A 1 106 ? -2.845 -22.163 -45.634 1.00 86.12 106 VAL A CA 1
ATOM 820 C C . VAL A 1 106 ? -4.225 -21.719 -45.162 1.00 86.12 106 VAL A C 1
ATOM 822 O O . VAL A 1 106 ? -4.481 -20.526 -45.018 1.00 86.12 106 VAL A O 1
ATOM 825 N N . HIS A 1 107 ? -5.098 -22.684 -44.886 1.00 84.81 107 HIS A N 1
ATOM 826 C CA . HIS A 1 107 ? -6.443 -22.465 -44.362 1.00 84.81 107 HIS A CA 1
ATOM 827 C C . HIS A 1 107 ? -6.644 -23.298 -43.094 1.00 84.81 107 HIS A C 1
ATOM 829 O O . HIS A 1 107 ? -6.336 -24.488 -43.069 1.00 84.81 107 HIS A O 1
ATOM 835 N N . PHE A 1 108 ? -7.184 -22.693 -42.043 1.00 85.69 108 PHE A N 1
ATOM 836 C CA . PHE A 1 108 ? -7.558 -23.371 -40.803 1.00 85.69 108 PHE A CA 1
ATOM 837 C C . PHE A 1 108 ? -9.080 -23.541 -40.782 1.00 85.69 108 PHE A C 1
ATOM 839 O O . PHE A 1 108 ? -9.811 -22.555 -40.815 1.00 85.69 108 PHE A O 1
ATOM 846 N N . LEU A 1 109 ? -9.558 -24.788 -40.820 1.00 81.88 109 LEU A N 1
ATOM 847 C CA . LEU A 1 109 ? -10.995 -25.086 -40.921 1.00 81.88 109 LEU A CA 1
ATOM 848 C C . LEU A 1 109 ? -11.682 -25.234 -39.561 1.00 81.88 109 LEU A C 1
ATOM 850 O O . LEU A 1 109 ? -12.887 -25.026 -39.474 1.00 81.88 109 LEU A O 1
ATOM 854 N N . ASP A 1 110 ? -10.922 -25.590 -38.530 1.00 79.62 110 ASP A N 1
ATOM 855 C CA . ASP A 1 110 ? -11.403 -25.728 -37.159 1.00 79.62 110 ASP A CA 1
ATOM 856 C C . ASP A 1 110 ? -10.337 -25.216 -36.190 1.00 79.62 110 ASP A C 1
ATOM 858 O O . ASP A 1 110 ? -9.137 -25.315 -36.478 1.00 79.62 110 ASP A O 1
ATOM 862 N N . LEU A 1 111 ? -10.782 -24.665 -35.064 1.00 84.44 111 LEU A N 1
ATOM 863 C CA . LEU A 1 111 ? -9.932 -24.105 -34.025 1.00 84.44 111 LEU A CA 1
ATOM 864 C C . LEU A 1 111 ? -10.528 -24.392 -32.644 1.00 84.44 111 LEU A C 1
ATOM 866 O O . LEU A 1 111 ? -11.595 -23.881 -32.305 1.00 84.44 111 LEU A O 1
ATOM 870 N N . ALA A 1 112 ? -9.784 -25.112 -31.810 1.00 81.94 112 ALA A N 1
ATOM 871 C CA . ALA A 1 112 ? -10.075 -25.252 -30.387 1.00 81.94 112 ALA A CA 1
ATOM 872 C C . ALA A 1 112 ? -8.965 -24.586 -29.571 1.00 81.94 112 ALA A C 1
ATOM 874 O O . ALA A 1 112 ? -7.782 -24.813 -29.815 1.00 81.94 112 ALA A O 1
ATOM 875 N N . ALA A 1 113 ? -9.324 -23.756 -28.592 1.00 85.81 113 ALA A N 1
ATOM 876 C CA . ALA A 1 113 ? -8.341 -22.993 -27.834 1.00 85.81 113 ALA A CA 1
ATOM 877 C C . ALA A 1 113 ? -8.711 -22.824 -26.359 1.00 85.81 113 ALA A C 1
ATOM 879 O O . ALA A 1 113 ? -9.884 -22.853 -25.989 1.00 85.81 113 ALA A O 1
ATOM 880 N N . LYS A 1 114 ? -7.694 -22.610 -25.521 1.00 84.19 114 LYS A N 1
ATOM 881 C CA . LYS A 1 114 ? -7.830 -22.144 -24.138 1.00 84.19 114 LYS A CA 1
ATOM 882 C C . LYS A 1 114 ? -6.871 -20.985 -23.919 1.00 84.19 114 LYS A C 1
ATOM 884 O O . LYS A 1 114 ? -5.689 -21.090 -24.242 1.00 84.19 114 LYS A O 1
ATOM 889 N N . LEU A 1 115 ? -7.386 -19.905 -23.351 1.00 86.62 115 LEU A N 1
ATOM 890 C CA . LEU A 1 115 ? -6.612 -18.745 -22.921 1.00 86.62 115 LEU A CA 1
ATOM 891 C C . LEU A 1 115 ? -6.397 -18.813 -21.410 1.00 86.62 115 LEU A C 1
ATOM 893 O O . LEU A 1 115 ? -7.242 -19.349 -20.688 1.00 86.62 115 LEU A O 1
ATOM 897 N N . ASP A 1 116 ? -5.276 -18.278 -20.936 1.00 84.62 116 ASP A N 1
ATOM 898 C CA . ASP A 1 116 ? -5.093 -18.022 -19.513 1.00 84.62 116 ASP A CA 1
ATOM 899 C C . ASP A 1 116 ? -5.932 -16.809 -19.110 1.00 84.62 116 ASP A C 1
ATOM 901 O O . ASP A 1 116 ? -5.526 -15.666 -19.298 1.00 84.62 116 ASP A O 1
ATOM 905 N N . GLN A 1 117 ? -7.120 -17.055 -18.555 1.00 82.69 117 GLN A N 1
ATOM 906 C CA . GLN A 1 117 ? -8.008 -15.985 -18.102 1.00 82.69 117 GLN A CA 1
ATOM 907 C C . GLN A 1 117 ? -7.332 -15.064 -17.070 1.00 82.69 117 GLN A C 1
ATOM 909 O O . GLN A 1 117 ? -7.680 -13.891 -16.984 1.00 82.69 117 GLN A O 1
ATOM 914 N N . THR A 1 118 ? -6.336 -15.544 -16.316 1.00 82.06 118 THR A N 1
ATOM 915 C CA . THR A 1 118 ? -5.628 -14.698 -15.344 1.00 82.06 118 THR A CA 1
ATOM 916 C C . THR A 1 118 ? -4.752 -13.633 -16.002 1.00 82.06 118 THR A C 1
ATOM 918 O O . THR A 1 118 ? -4.468 -12.620 -15.371 1.00 82.06 118 THR A O 1
ATOM 921 N N . ALA A 1 119 ? -4.397 -13.796 -17.280 1.00 85.31 119 ALA A N 1
ATOM 922 C CA . ALA A 1 119 ? -3.644 -12.816 -18.057 1.00 85.31 119 ALA A CA 1
ATOM 923 C C . ALA A 1 119 ? -4.520 -11.696 -18.655 1.00 85.31 119 ALA A C 1
ATOM 925 O O . ALA A 1 119 ? -4.038 -10.899 -19.460 1.00 85.31 119 ALA A O 1
ATOM 926 N N . GLU A 1 120 ? -5.801 -11.602 -18.283 1.00 81.88 120 GLU A N 1
ATOM 927 C CA . GLU A 1 120 ? -6.720 -10.578 -18.799 1.00 81.88 120 GLU A CA 1
ATOM 928 C C . GLU A 1 120 ? -6.226 -9.145 -18.542 1.00 81.88 120 GLU A C 1
ATOM 930 O O . GLU A 1 120 ? -6.380 -8.282 -19.405 1.00 81.88 120 GLU A O 1
ATOM 935 N N . PHE A 1 121 ? -5.562 -8.887 -17.411 1.00 78.81 121 PHE A N 1
ATOM 936 C CA . PHE A 1 121 ? -4.999 -7.563 -17.113 1.00 78.81 121 PHE A CA 1
ATOM 937 C C . PHE A 1 121 ? -3.894 -7.138 -18.099 1.00 78.81 121 PHE A C 1
ATOM 939 O O . PHE A 1 121 ? -3.684 -5.944 -18.305 1.00 78.81 121 PHE A O 1
ATOM 946 N N . GLU A 1 122 ? -3.199 -8.098 -18.715 1.00 82.56 122 GLU A N 1
ATOM 947 C CA . GLU A 1 122 ? -2.131 -7.859 -19.690 1.00 82.56 122 GLU A CA 1
ATOM 948 C C . GLU A 1 122 ? -2.660 -7.927 -21.133 1.00 82.56 122 GLU A C 1
ATOM 950 O O . GLU A 1 122 ? -2.353 -7.075 -21.969 1.00 82.56 122 GLU A O 1
ATOM 955 N N . CYS A 1 123 ? -3.477 -8.940 -21.435 1.00 86.56 123 CYS A N 1
ATOM 956 C CA . CYS A 1 123 ? -3.889 -9.290 -22.794 1.00 86.56 123 CYS A CA 1
ATOM 957 C C . CYS A 1 123 ? -5.326 -8.884 -23.145 1.00 86.56 123 CYS A C 1
ATOM 959 O O . CYS A 1 123 ? -5.700 -8.959 -24.317 1.00 86.56 123 CYS A O 1
ATOM 961 N N . GLY A 1 124 ? -6.127 -8.410 -22.188 1.00 83.38 124 GLY A N 1
ATOM 962 C CA . GLY A 1 124 ? -7.550 -8.114 -22.383 1.00 83.38 124 GLY A CA 1
ATOM 963 C C . GLY A 1 124 ? -7.819 -7.127 -23.520 1.00 83.38 124 GLY A C 1
ATOM 964 O O . GLY A 1 124 ? -8.725 -7.342 -24.323 1.00 83.38 124 GLY A O 1
ATOM 965 N N . VAL A 1 125 ? -6.975 -6.099 -23.673 1.00 83.38 125 VAL A N 1
ATOM 966 C CA . VAL A 1 125 ? -7.061 -5.152 -24.802 1.00 83.38 125 VAL A CA 1
ATOM 967 C C . VAL A 1 125 ? -6.752 -5.844 -26.131 1.00 83.38 125 VAL A C 1
ATOM 969 O O . VAL A 1 125 ? -7.479 -5.648 -27.102 1.00 83.38 125 VAL A O 1
ATOM 972 N N . LYS A 1 126 ? -5.719 -6.695 -26.188 1.00 85.06 126 LYS A N 1
ATOM 973 C CA . LYS A 1 126 ? -5.358 -7.439 -27.409 1.00 85.06 126 LYS A CA 1
ATOM 974 C C . LYS A 1 126 ? -6.497 -8.364 -27.835 1.00 85.06 126 LYS A C 1
ATOM 976 O O . LYS A 1 126 ? -6.897 -8.369 -29.000 1.00 85.06 126 LYS A O 1
ATOM 981 N N . TRP A 1 127 ? -7.062 -9.093 -26.876 1.00 88.19 127 TRP A N 1
ATOM 982 C CA . TRP A 1 127 ? -8.214 -9.966 -27.083 1.00 88.19 127 TRP A CA 1
ATOM 983 C C . TRP A 1 127 ? -9.435 -9.185 -27.577 1.00 88.19 127 TRP A C 1
ATOM 985 O O . TRP A 1 127 ? -10.083 -9.592 -28.540 1.00 88.19 127 TRP A O 1
ATOM 995 N N . ALA A 1 128 ? -9.714 -8.031 -26.972 1.00 83.19 128 ALA A N 1
ATOM 996 C CA . ALA A 1 128 ? -10.810 -7.157 -27.365 1.00 83.19 128 ALA A CA 1
ATOM 997 C C . ALA A 1 128 ? -10.631 -6.600 -28.787 1.00 83.19 128 ALA A C 1
ATOM 999 O O . ALA A 1 128 ? -11.560 -6.633 -29.592 1.00 83.19 128 ALA A O 1
ATOM 1000 N N . VAL A 1 129 ? -9.432 -6.132 -29.145 1.00 82.50 129 VAL A N 1
ATOM 1001 C CA . VAL A 1 129 ? -9.110 -5.644 -30.499 1.00 82.50 129 VAL A CA 1
ATOM 1002 C C . VAL A 1 129 ? -9.316 -6.738 -31.549 1.00 82.50 129 VAL A C 1
ATOM 1004 O O . VAL A 1 129 ? -9.915 -6.469 -32.597 1.00 82.50 129 VAL A O 1
ATOM 1007 N N . ALA A 1 130 ? -8.910 -7.977 -31.253 1.00 80.44 130 ALA A N 1
ATOM 1008 C CA . ALA A 1 130 ? -9.130 -9.127 -32.132 1.00 80.44 130 ALA A CA 1
ATOM 1009 C C . ALA A 1 130 ? -10.624 -9.428 -32.364 1.00 80.44 130 ALA A C 1
ATOM 1011 O O . ALA A 1 130 ? -10.992 -9.930 -33.424 1.00 80.44 130 ALA A O 1
ATOM 1012 N N . ARG A 1 131 ? -11.500 -9.069 -31.415 1.00 80.56 131 ARG A N 1
ATOM 1013 C CA . ARG A 1 131 ? -12.963 -9.181 -31.551 1.00 80.56 131 ARG A CA 1
ATOM 1014 C C . ARG A 1 131 ? -13.628 -7.963 -32.200 1.00 80.56 131 ARG A C 1
ATOM 1016 O O . ARG A 1 131 ? -14.854 -7.930 -32.314 1.00 80.56 131 ARG A O 1
ATOM 1023 N N . SER A 1 132 ? -12.874 -6.942 -32.610 1.00 78.50 132 SER A N 1
ATOM 1024 C CA . SER A 1 132 ? -13.466 -5.763 -33.249 1.00 78.50 132 SER A CA 1
ATOM 1025 C C . SER A 1 132 ? -14.156 -6.131 -34.576 1.00 78.50 132 SER A C 1
ATOM 1027 O O . SER A 1 132 ? -13.651 -6.978 -35.317 1.00 78.50 132 SER A O 1
ATOM 1029 N N . PRO A 1 133 ? -15.275 -5.475 -34.945 1.00 73.31 133 PRO A N 1
ATOM 1030 C CA . PRO A 1 133 ? -15.936 -5.727 -36.228 1.00 73.31 133 PRO A CA 1
ATOM 1031 C C . PRO A 1 133 ? -14.987 -5.593 -37.427 1.00 73.31 133 PRO A C 1
ATOM 1033 O O . PRO A 1 133 ? -15.066 -6.382 -38.363 1.00 73.31 133 PRO A O 1
ATOM 1036 N N . ALA A 1 134 ? -14.042 -4.647 -37.361 1.00 73.62 134 ALA A N 1
ATOM 1037 C CA . ALA A 1 134 ? -13.016 -4.455 -38.382 1.00 73.62 134 ALA A CA 1
ATOM 1038 C C . ALA A 1 134 ? -12.070 -5.664 -38.503 1.00 73.62 134 ALA A C 1
ATOM 1040 O O . ALA A 1 134 ? -11.797 -6.104 -39.619 1.00 73.62 134 ALA A O 1
ATOM 1041 N N . ALA A 1 135 ? -11.614 -6.230 -37.379 1.00 70.94 135 ALA A N 1
ATOM 1042 C CA . ALA A 1 135 ? -10.772 -7.428 -37.368 1.00 70.94 135 ALA A CA 1
ATOM 1043 C C . ALA A 1 135 ? -11.509 -8.676 -37.889 1.00 70.94 135 ALA A C 1
ATOM 1045 O O . ALA A 1 135 ? -10.891 -9.549 -38.492 1.00 70.94 135 ALA A O 1
ATOM 1046 N N . LEU A 1 136 ? -12.835 -8.729 -37.726 1.00 72.44 136 LEU A N 1
ATOM 1047 C CA . LEU A 1 136 ? -13.695 -9.810 -38.221 1.00 72.44 136 LEU A CA 1
ATOM 1048 C C . LEU A 1 136 ? -14.164 -9.613 -39.676 1.00 72.44 136 LEU A C 1
ATOM 1050 O O . LEU A 1 136 ? -14.974 -10.396 -40.173 1.00 72.44 136 LEU A O 1
ATOM 1054 N N . GLY A 1 137 ? -13.700 -8.565 -40.368 1.00 67.69 137 GLY A N 1
ATOM 1055 C CA . GLY A 1 137 ? -14.115 -8.263 -41.744 1.00 67.69 137 GLY A CA 1
ATOM 1056 C C . GLY A 1 137 ? -15.578 -7.817 -41.873 1.00 67.69 137 GLY A C 1
ATOM 1057 O O . GLY A 1 137 ? -16.151 -7.874 -42.961 1.00 67.69 137 GLY A O 1
ATOM 1058 N N . MET A 1 138 ? -16.196 -7.376 -40.774 1.00 69.75 138 MET A N 1
ATOM 1059 C CA . MET A 1 138 ? -17.576 -6.897 -40.719 1.00 69.75 138 MET A CA 1
ATOM 1060 C C . MET A 1 138 ? -17.626 -5.368 -40.845 1.00 69.75 138 MET A C 1
ATOM 1062 O O . MET A 1 138 ? -16.801 -4.644 -40.286 1.00 69.75 138 MET A O 1
ATOM 1066 N N . ALA A 1 139 ? -18.629 -4.846 -41.558 1.00 60.94 139 ALA A N 1
ATOM 1067 C CA . ALA A 1 139 ? -18.851 -3.404 -41.646 1.00 60.94 139 ALA A CA 1
ATOM 1068 C C . ALA A 1 139 ? -19.179 -2.826 -40.256 1.00 60.94 139 ALA A C 1
ATOM 1070 O O . ALA A 1 139 ? -20.044 -3.349 -39.554 1.00 60.94 139 ALA A O 1
ATOM 1071 N N . ALA A 1 140 ? -18.500 -1.744 -39.861 1.00 55.81 140 ALA A N 1
ATOM 1072 C CA . ALA A 1 140 ? -18.710 -1.093 -38.571 1.00 55.81 140 ALA A CA 1
ATOM 1073 C C . ALA A 1 140 ? -20.168 -0.618 -38.428 1.00 55.81 140 ALA A C 1
ATOM 1075 O O . ALA A 1 140 ? -20.606 0.314 -39.108 1.00 55.81 140 ALA A O 1
ATOM 1076 N N . VAL A 1 141 ? -20.928 -1.255 -37.537 1.00 52.47 141 VAL A N 1
ATOM 1077 C CA . VAL A 1 141 ? -22.280 -0.813 -37.185 1.00 52.47 141 VAL A CA 1
ATOM 1078 C C . VAL A 1 141 ? -22.147 0.344 -36.196 1.00 52.47 141 VAL A C 1
ATOM 1080 O O . VAL A 1 141 ? -21.522 0.201 -35.148 1.00 52.47 141 VAL A O 1
ATOM 1083 N N . LYS A 1 142 ? -22.710 1.511 -36.530 1.00 47.88 142 LYS A N 1
ATOM 1084 C CA . LYS A 1 142 ? -22.773 2.652 -35.604 1.00 47.88 142 LYS A CA 1
ATOM 1085 C C . LYS A 1 142 ? -23.580 2.259 -34.361 1.00 47.88 142 LYS A C 1
ATOM 1087 O O . LYS A 1 142 ? -24.719 1.818 -34.499 1.00 47.88 142 LYS A O 1
ATOM 1092 N N . ALA A 1 143 ? -23.009 2.464 -33.174 1.00 48.50 143 ALA A N 1
ATOM 1093 C CA . ALA A 1 143 ? -23.720 2.324 -31.905 1.00 48.50 143 ALA A CA 1
ATOM 1094 C C . ALA A 1 143 ? -24.944 3.264 -31.858 1.00 48.50 143 ALA A C 1
ATOM 1096 O O . ALA A 1 143 ? -24.879 4.402 -32.337 1.00 48.50 143 ALA A O 1
ATOM 1097 N N . ALA A 1 144 ? -26.060 2.784 -31.299 1.00 48.59 144 ALA A N 1
ATOM 1098 C CA . ALA A 1 144 ? -27.361 3.469 -31.276 1.00 48.59 144 ALA A CA 1
ATOM 1099 C C . ALA A 1 144 ? -27.374 4.756 -30.421 1.00 48.59 144 ALA A C 1
ATOM 1101 O O . ALA A 1 144 ? -28.283 5.577 -30.514 1.00 48.59 144 ALA A O 1
ATOM 1102 N N . ASP A 1 145 ? -26.343 4.932 -29.610 1.00 49.22 145 ASP A N 1
ATOM 1103 C CA . ASP A 1 145 ? -26.177 5.907 -28.542 1.00 49.22 145 ASP A CA 1
ATOM 1104 C C . ASP A 1 145 ? -25.057 6.925 -28.832 1.00 49.22 145 ASP A C 1
ATOM 1106 O O . ASP A 1 145 ? -24.761 7.793 -28.012 1.00 49.22 145 ASP A O 1
ATOM 1110 N N . GLY A 1 146 ? -24.464 6.881 -30.033 1.00 41.59 146 GLY A N 1
ATOM 1111 C CA . GLY A 1 146 ? -23.621 7.956 -30.573 1.00 41.59 146 GLY A CA 1
ATOM 1112 C C . GLY A 1 146 ? -22.273 8.178 -29.876 1.00 41.59 146 GLY A C 1
ATOM 1113 O O . GLY A 1 146 ? -21.525 9.064 -30.288 1.00 41.59 146 GLY A O 1
ATOM 1114 N N . LYS A 1 147 ? -21.926 7.382 -28.859 1.00 39.12 147 LYS A N 1
ATOM 1115 C CA . LYS A 1 147 ? -20.600 7.383 -28.231 1.00 39.12 147 LYS A CA 1
ATOM 1116 C C . LYS A 1 147 ? -19.684 6.412 -28.973 1.00 39.12 147 LYS A C 1
ATOM 1118 O O . LYS A 1 147 ? -19.916 5.209 -28.982 1.00 39.12 147 LYS A O 1
ATOM 1123 N N . VAL A 1 148 ? -18.645 6.945 -29.608 1.00 40.16 148 VAL A N 1
ATOM 1124 C CA . VAL A 1 148 ? -17.568 6.151 -30.205 1.00 40.16 148 VAL A CA 1
ATOM 1125 C C . VAL A 1 148 ? -16.472 6.020 -29.150 1.00 40.16 148 VAL A C 1
ATOM 1127 O O . VAL A 1 148 ? -15.753 6.985 -28.905 1.00 40.16 148 VAL A O 1
ATOM 1130 N N . ASN A 1 149 ? -16.358 4.855 -28.508 1.00 42.75 149 ASN A N 1
ATOM 1131 C CA . ASN A 1 149 ? -15.135 4.506 -27.787 1.00 42.75 149 ASN A CA 1
ATOM 1132 C C . ASN A 1 149 ? -14.101 4.092 -28.834 1.00 42.75 149 ASN A C 1
ATOM 1134 O O . ASN A 1 149 ? -14.281 3.110 -29.552 1.00 42.75 149 ASN A O 1
ATOM 1138 N N . ILE A 1 150 ? -13.062 4.905 -28.961 1.00 45.03 150 ILE A N 1
ATOM 1139 C CA . ILE A 1 150 ? -11.890 4.609 -29.772 1.00 45.03 150 ILE A CA 1
ATOM 1140 C C . ILE A 1 150 ? -11.093 3.523 -29.013 1.00 45.03 150 ILE A C 1
ATOM 1142 O O . ILE A 1 150 ? -10.723 3.732 -27.863 1.00 45.03 150 ILE A O 1
ATOM 1146 N N . ASP A 1 151 ? -10.899 2.368 -29.664 1.00 50.78 151 ASP A N 1
ATOM 1147 C CA . ASP A 1 151 ? -9.806 1.392 -29.451 1.00 50.78 151 ASP A CA 1
ATOM 1148 C C . ASP A 1 151 ? -9.959 0.116 -28.589 1.00 50.78 151 ASP A C 1
ATOM 1150 O O . ASP A 1 151 ? -8.953 -0.486 -28.223 1.00 50.78 151 ASP A O 1
ATOM 1154 N N . ALA A 1 152 ? -11.153 -0.448 -28.386 1.00 56.44 152 ALA A N 1
ATOM 1155 C CA . ALA A 1 152 ? -11.247 -1.873 -28.019 1.00 56.44 152 ALA A CA 1
ATOM 1156 C C . ALA A 1 152 ? -12.543 -2.498 -28.553 1.00 56.44 152 ALA A C 1
ATOM 1158 O O . ALA A 1 152 ? -13.617 -1.918 -28.402 1.00 56.44 152 ALA A O 1
ATOM 1159 N N . GLY A 1 153 ? -12.469 -3.666 -29.204 1.00 63.06 153 GLY A N 1
ATOM 1160 C CA . GLY A 1 153 ? -13.670 -4.466 -29.478 1.00 63.06 153 GLY A CA 1
ATOM 1161 C C . GLY A 1 153 ? -14.293 -5.009 -28.179 1.00 63.06 153 GLY A C 1
ATOM 1162 O O . GLY A 1 153 ? -13.880 -4.627 -27.085 1.00 63.06 153 GLY A O 1
ATOM 1163 N N . PRO A 1 154 ? -15.324 -5.865 -28.244 1.00 77.12 154 PRO A N 1
ATOM 1164 C CA . PRO A 1 154 ? -15.936 -6.407 -27.033 1.00 77.12 154 PRO A CA 1
ATOM 1165 C C . PRO A 1 154 ? -14.926 -7.255 -26.223 1.00 77.12 154 PRO A C 1
ATOM 1167 O O . PRO A 1 154 ? -14.113 -7.949 -26.841 1.00 77.12 154 PRO A O 1
ATOM 1170 N N . PRO A 1 155 ? -14.978 -7.240 -24.872 1.00 78.88 155 PRO A N 1
ATOM 1171 C CA . PRO A 1 155 ? -14.128 -8.073 -24.003 1.00 78.88 155 PRO A CA 1
ATOM 1172 C C . PRO A 1 155 ? -14.193 -9.563 -24.354 1.00 78.88 155 PRO A C 1
ATOM 1174 O O . PRO A 1 155 ? -15.171 -9.997 -24.952 1.00 78.88 155 PRO A O 1
ATOM 1177 N N . MET A 1 156 ? -13.193 -10.372 -23.993 1.00 83.62 156 MET A N 1
ATOM 1178 C CA . MET A 1 156 ? -13.216 -11.815 -24.284 1.00 83.62 156 MET A CA 1
ATOM 1179 C C . MET A 1 156 ? -14.386 -12.517 -23.572 1.00 83.62 156 MET A C 1
ATOM 1181 O O . MET A 1 156 ? -14.677 -12.239 -22.414 1.00 83.62 156 MET A O 1
ATOM 1185 N N . GLU A 1 157 ? -15.049 -13.446 -24.263 1.00 82.06 157 GLU A N 1
ATOM 1186 C CA . GLU A 1 157 ? -16.119 -14.270 -23.691 1.00 82.06 157 GLU A CA 1
ATOM 1187 C C . GLU A 1 157 ? -15.614 -15.696 -23.451 1.00 82.06 157 GLU A C 1
ATOM 1189 O O . GLU A 1 157 ? -15.082 -16.331 -24.361 1.00 82.06 157 GLU A O 1
ATOM 1194 N N . PHE A 1 158 ? -15.815 -16.211 -22.235 1.00 81.69 158 PHE A N 1
ATOM 1195 C CA . PHE A 1 158 ? -15.457 -17.578 -21.850 1.00 81.69 158 PHE A CA 1
ATOM 1196 C C . PHE A 1 158 ? -16.725 -18.439 -21.755 1.00 81.69 158 PHE A C 1
ATOM 1198 O O . PHE A 1 158 ? -17.443 -18.361 -20.753 1.00 81.69 158 PHE A O 1
ATOM 1205 N N . PRO A 1 159 ? -17.053 -19.235 -22.790 1.00 75.75 159 PRO A N 1
ATOM 1206 C CA . PRO A 1 159 ? -18.283 -20.014 -22.802 1.00 75.75 159 PRO A CA 1
ATOM 1207 C C . PRO A 1 159 ? -18.246 -21.140 -21.763 1.00 75.75 159 PRO A C 1
ATOM 1209 O O . PRO A 1 159 ? -17.204 -21.743 -21.495 1.00 75.75 159 PRO A O 1
ATOM 1212 N N . ALA A 1 160 ? -19.415 -21.458 -21.203 1.00 70.62 160 ALA A N 1
ATOM 1213 C CA . ALA A 1 160 ? -19.578 -22.642 -20.369 1.00 70.62 160 ALA A CA 1
ATOM 1214 C C . ALA A 1 160 ? -19.354 -23.930 -21.196 1.00 70.62 160 ALA A C 1
ATOM 1216 O O . ALA A 1 160 ? -19.575 -23.932 -22.411 1.00 70.62 160 ALA A O 1
ATOM 1217 N N . PRO A 1 161 ? -18.937 -25.045 -20.563 1.00 71.94 161 PRO A N 1
ATOM 1218 C CA . PRO A 1 161 ? -18.827 -26.330 -21.243 1.00 71.94 161 PRO A CA 1
ATOM 1219 C C . PRO A 1 161 ? -20.149 -26.748 -21.894 1.00 71.94 161 PRO A C 1
ATOM 1221 O O . PRO A 1 161 ? -21.229 -26.493 -21.358 1.00 71.94 161 PRO A O 1
ATOM 1224 N N . PHE A 1 162 ? -20.056 -27.443 -23.028 1.00 66.31 162 PHE A N 1
ATOM 1225 C CA . PHE A 1 162 ? -21.218 -27.930 -23.768 1.00 66.31 162 PHE A CA 1
ATOM 1226 C C . PHE A 1 162 ? -22.198 -28.694 -22.858 1.00 66.31 162 PHE A C 1
ATOM 1228 O O . PHE A 1 162 ? -21.799 -29.586 -22.109 1.00 66.31 162 PHE A O 1
ATOM 1235 N N . GLY A 1 163 ? -23.484 -28.339 -22.931 1.00 64.81 163 GLY A N 1
ATOM 1236 C CA . GLY A 1 163 ? -24.546 -28.914 -22.096 1.00 64.81 163 GLY A CA 1
ATOM 1237 C C . GLY A 1 163 ? -24.859 -28.137 -20.812 1.00 64.81 163 GLY A C 1
ATOM 1238 O O . GLY A 1 163 ? -25.744 -28.557 -20.067 1.00 64.81 163 GLY A O 1
ATOM 1239 N N . ARG A 1 164 ? -24.186 -27.008 -20.548 1.00 69.00 164 ARG A N 1
ATOM 1240 C CA . ARG A 1 164 ? -24.518 -26.087 -19.451 1.00 69.00 164 ARG A CA 1
ATOM 1241 C C . ARG A 1 164 ? -24.604 -24.651 -19.955 1.00 69.00 164 ARG A C 1
ATOM 1243 O O . ARG A 1 164 ? -23.748 -24.205 -20.708 1.00 69.00 164 ARG A O 1
ATOM 1250 N N . GLU A 1 165 ? -25.613 -23.921 -19.498 1.00 68.50 165 GLU A N 1
ATOM 1251 C CA . GLU A 1 165 ? -25.663 -22.464 -19.622 1.00 68.50 165 GLU A CA 1
ATOM 1252 C C . GLU A 1 165 ? -25.204 -21.845 -18.302 1.00 68.50 165 GLU A C 1
ATOM 1254 O O . GLU A 1 165 ? -25.543 -22.351 -17.230 1.00 68.50 165 GLU A O 1
ATOM 1259 N N . MET A 1 166 ? -24.422 -20.767 -18.376 1.00 71.94 166 MET A N 1
ATOM 1260 C CA . MET A 1 166 ? -24.027 -20.017 -17.187 1.00 71.94 166 MET A CA 1
ATOM 1261 C C . MET A 1 166 ? -25.265 -19.315 -16.620 1.00 71.94 166 MET A C 1
ATOM 1263 O O . MET A 1 166 ? -25.896 -18.495 -17.289 1.00 71.94 166 MET A O 1
ATOM 1267 N N . SER A 1 167 ? -25.633 -19.657 -15.391 1.00 84.75 167 SER A N 1
ATOM 1268 C CA . SER A 1 167 ? -26.731 -19.007 -14.680 1.00 84.75 167 SER A CA 1
ATOM 1269 C C . SER A 1 167 ? -26.400 -17.545 -14.367 1.00 84.75 167 SER A C 1
ATOM 1271 O O . SER A 1 167 ? -25.236 -17.143 -14.286 1.00 84.75 167 SER A O 1
ATOM 1273 N N . LYS A 1 168 ? -27.442 -16.734 -14.149 1.00 90.06 168 LYS A N 1
ATOM 1274 C CA . LYS A 1 168 ? -27.283 -15.320 -13.765 1.00 90.06 168 LYS A CA 1
ATOM 1275 C C . LYS A 1 168 ? -26.496 -15.187 -12.462 1.00 90.06 168 LYS A C 1
ATOM 1277 O O . LYS A 1 168 ? -25.731 -14.246 -12.294 1.00 90.06 168 LYS A O 1
ATOM 1282 N N . GLU A 1 169 ? -26.681 -16.138 -11.556 1.00 91.75 169 GLU A N 1
ATOM 1283 C CA . GLU A 1 169 ? -25.996 -16.208 -10.275 1.00 91.75 169 GLU A CA 1
ATOM 1284 C C . GLU A 1 169 ? -24.517 -16.596 -10.428 1.00 91.75 169 GLU A C 1
ATOM 1286 O O . GLU A 1 169 ? -23.673 -15.984 -9.780 1.00 91.75 169 GLU A O 1
ATOM 1291 N N . GLU A 1 170 ? -24.169 -17.536 -11.316 1.00 89.81 170 GLU A N 1
ATOM 1292 C CA . GLU A 1 170 ? -22.762 -17.843 -11.637 1.00 89.81 170 GLU A CA 1
ATOM 1293 C C . GLU A 1 170 ? -22.047 -16.631 -12.252 1.00 89.81 170 GLU A C 1
ATOM 1295 O O . GLU A 1 170 ? -20.936 -16.308 -11.835 1.00 89.81 170 GLU A O 1
ATOM 1300 N N . ALA A 1 171 ? -22.706 -15.913 -13.169 1.00 86.56 171 ALA A N 1
ATOM 1301 C CA . ALA A 1 171 ? -22.172 -14.681 -13.752 1.00 86.56 171 ALA A CA 1
ATOM 1302 C C . ALA A 1 171 ? -21.990 -13.571 -12.701 1.00 86.56 171 ALA A C 1
ATOM 1304 O O . ALA A 1 171 ? -20.966 -12.894 -12.691 1.00 86.56 171 ALA A O 1
ATOM 1305 N N . TYR A 1 172 ? -22.944 -13.416 -11.779 1.00 91.12 172 TYR A N 1
ATOM 1306 C CA . TYR A 1 172 ? -22.847 -12.445 -10.687 1.00 91.12 172 TYR A CA 1
ATOM 1307 C C . TYR A 1 172 ? -21.686 -12.752 -9.731 1.00 91.12 172 TYR A C 1
ATOM 1309 O O . TYR A 1 172 ? -20.957 -11.844 -9.334 1.00 91.12 172 TYR A O 1
ATOM 1317 N N . ILE A 1 173 ? -21.474 -14.026 -9.377 1.00 92.25 173 ILE A N 1
ATOM 1318 C CA . ILE A 1 173 ? -20.319 -14.418 -8.558 1.00 92.25 173 ILE A CA 1
ATOM 1319 C C . ILE A 1 173 ? -19.005 -14.212 -9.322 1.00 92.25 173 ILE A C 1
ATOM 1321 O O . ILE A 1 173 ? -18.055 -13.714 -8.727 1.00 92.25 173 ILE A O 1
ATOM 1325 N N . ALA A 1 174 ? -18.952 -14.520 -10.621 1.00 85.75 174 ALA A N 1
ATOM 1326 C CA . ALA A 1 174 ? -17.773 -14.255 -11.448 1.00 85.75 174 ALA A CA 1
ATOM 1327 C C . ALA A 1 174 ? -17.458 -12.750 -11.550 1.00 85.75 174 ALA A C 1
ATOM 1329 O O . ALA A 1 174 ? -16.297 -12.354 -11.505 1.00 85.75 174 ALA A O 1
ATOM 1330 N N . GLU A 1 175 ? -18.480 -11.896 -11.621 1.00 85.31 175 GLU A N 1
ATOM 1331 C CA . GLU A 1 175 ? -18.310 -10.441 -11.580 1.00 85.31 175 GLU A CA 1
ATOM 1332 C C . GLU A 1 175 ? -17.796 -9.958 -10.213 1.00 85.31 175 GLU A C 1
ATOM 1334 O O . GLU A 1 175 ? -16.972 -9.045 -10.153 1.00 85.31 175 GLU A O 1
ATOM 1339 N N . LEU A 1 176 ? -18.266 -10.556 -9.111 1.00 84.81 176 LEU A N 1
ATOM 1340 C CA . LEU A 1 176 ? -17.745 -10.267 -7.773 1.00 84.81 176 LEU A CA 1
ATOM 1341 C C . LEU A 1 176 ? -16.275 -10.686 -7.640 1.00 84.81 176 LEU A C 1
ATOM 1343 O O . LEU A 1 176 ? -15.490 -9.902 -7.114 1.00 84.81 176 LEU A O 1
ATOM 1347 N N . ASP A 1 177 ? -15.918 -11.874 -8.136 1.00 85.44 177 ASP A N 1
ATOM 1348 C CA . ASP A 1 177 ? -14.552 -12.423 -8.179 1.00 85.44 177 ASP A CA 1
ATOM 1349 C C . ASP A 1 177 ? -13.601 -11.506 -8.962 1.00 85.44 177 ASP A C 1
ATOM 1351 O O . ASP A 1 177 ? -12.548 -11.132 -8.460 1.00 85.44 177 ASP A O 1
ATOM 1355 N N . ALA A 1 178 ? -14.014 -11.026 -10.140 1.00 76.00 178 ALA A N 1
ATOM 1356 C CA . ALA A 1 178 ? -13.210 -10.119 -10.968 1.00 76.00 178 ALA A CA 1
ATOM 1357 C C . ALA A 1 178 ? -12.919 -8.756 -10.306 1.00 76.00 178 ALA A C 1
ATOM 1359 O O . ALA A 1 178 ? -12.005 -8.043 -10.717 1.00 76.00 178 ALA A O 1
ATOM 1360 N N . LYS A 1 179 ? -13.699 -8.370 -9.289 1.00 80.06 179 LYS A N 1
ATOM 1361 C CA . LYS A 1 179 ? -13.564 -7.097 -8.561 1.00 80.06 179 LYS A CA 1
ATOM 1362 C C . LYS A 1 179 ? -12.852 -7.253 -7.217 1.00 80.06 179 LYS A C 1
ATOM 1364 O O . LYS A 1 179 ? -12.867 -6.319 -6.414 1.00 80.06 179 LYS A O 1
ATOM 1369 N N . THR A 1 180 ? -12.266 -8.414 -6.923 1.00 74.12 180 THR A N 1
ATOM 1370 C CA . THR A 1 180 ? -11.602 -8.662 -5.642 1.00 74.12 180 THR A CA 1
ATOM 1371 C C . THR A 1 180 ? -10.274 -9.400 -5.784 1.00 74.12 180 THR A C 1
ATOM 1373 O O . THR A 1 180 ? -10.080 -10.186 -6.697 1.00 74.12 180 THR A O 1
ATOM 1376 N N . GLY A 1 181 ? -9.345 -9.147 -4.853 1.00 75.69 181 GLY A N 1
ATOM 1377 C CA . GLY A 1 181 ? -8.159 -9.992 -4.667 1.00 75.69 181 GLY A CA 1
ATOM 1378 C C . GLY A 1 181 ? -8.446 -11.310 -3.928 1.00 75.69 181 GLY A C 1
ATOM 1379 O O . GLY A 1 181 ? -7.572 -12.170 -3.853 1.00 75.69 181 GLY A O 1
ATOM 1380 N N . ALA A 1 182 ? -9.651 -11.475 -3.370 1.00 83.69 182 ALA A N 1
ATOM 1381 C CA . ALA A 1 182 ? -10.133 -12.755 -2.861 1.00 83.69 182 ALA A CA 1
ATOM 1382 C C . ALA A 1 182 ? -10.637 -13.633 -4.020 1.00 83.69 182 ALA A C 1
ATOM 1384 O O . ALA A 1 182 ? -10.909 -13.125 -5.099 1.00 83.69 182 ALA A O 1
ATOM 1385 N N . SER A 1 183 ? -10.787 -14.943 -3.806 1.00 88.38 183 SER A N 1
ATOM 1386 C CA . SER A 1 183 ? -11.386 -15.834 -4.805 1.00 88.38 183 SER A CA 1
ATOM 1387 C C . SER A 1 183 ? -12.802 -16.227 -4.410 1.00 88.38 183 SER A C 1
ATOM 1389 O O . SER A 1 183 ? -13.049 -16.601 -3.262 1.00 88.38 183 SER A O 1
ATOM 1391 N N . LEU A 1 184 ? -13.734 -16.111 -5.351 1.00 92.44 184 LEU A N 1
ATOM 1392 C CA . LEU A 1 184 ? -15.149 -16.429 -5.217 1.00 92.44 184 LEU A CA 1
ATOM 1393 C C . LEU A 1 184 ? -15.582 -17.238 -6.441 1.00 92.44 184 LEU A C 1
ATOM 1395 O O . LEU A 1 184 ? -15.757 -16.706 -7.533 1.00 92.44 184 LEU A O 1
ATOM 1399 N N . LYS A 1 185 ? -15.797 -18.541 -6.273 1.00 93.62 185 LYS A N 1
ATOM 1400 C CA . LYS A 1 185 ? -16.212 -19.426 -7.369 1.00 93.62 185 LYS A CA 1
ATOM 1401 C C . LYS A 1 185 ? -17.547 -20.066 -7.048 1.00 93.62 185 LYS A C 1
ATOM 1403 O O . LYS A 1 185 ? -17.752 -20.560 -5.941 1.00 93.62 185 LYS A O 1
ATOM 1408 N N . LEU A 1 186 ? -18.454 -20.098 -8.017 1.00 95.31 186 LEU A N 1
ATOM 1409 C CA . LEU A 1 186 ? -19.727 -20.800 -7.904 1.00 95.31 186 LEU A CA 1
ATOM 1410 C C . LEU A 1 186 ? -20.027 -21.538 -9.203 1.00 95.31 186 LEU A C 1
ATOM 1412 O O . LEU A 1 186 ? -19.757 -21.058 -10.298 1.00 95.31 186 LEU A O 1
ATOM 1416 N N . THR A 1 187 ? -20.573 -22.733 -9.063 1.00 93.00 187 THR A N 1
ATOM 1417 C CA . THR A 1 187 ? -20.991 -23.601 -10.151 1.00 93.00 187 THR A CA 1
ATOM 1418 C C . THR A 1 187 ? -22.234 -24.356 -9.693 1.00 93.00 187 THR A C 1
ATOM 1420 O O . THR A 1 187 ? -22.186 -25.098 -8.711 1.00 93.00 187 THR A O 1
ATOM 1423 N N . VAL A 1 188 ? -23.360 -24.180 -10.377 1.00 92.44 188 VAL A N 1
ATOM 1424 C CA . VAL A 1 188 ? -24.612 -24.883 -10.067 1.00 92.44 188 VAL A CA 1
ATOM 1425 C C . VAL A 1 188 ? -24.619 -26.220 -10.807 1.00 92.44 188 VAL A C 1
ATOM 1427 O O . VAL A 1 188 ? -24.618 -26.260 -12.035 1.00 92.44 188 VAL A O 1
ATOM 1430 N N . LEU A 1 189 ? -24.601 -27.322 -10.056 1.00 91.50 189 LEU A N 1
ATOM 1431 C CA . LEU A 1 189 ? -24.571 -28.687 -10.590 1.00 91.50 189 LEU A CA 1
ATOM 1432 C C . LEU A 1 189 ? -25.985 -29.242 -10.779 1.00 91.50 189 LEU A C 1
ATOM 1434 O O . LEU A 1 189 ? -26.331 -29.729 -11.851 1.00 91.50 189 LEU A O 1
ATOM 1438 N N . ASN A 1 190 ? -26.808 -29.138 -9.736 1.00 90.88 190 ASN A N 1
ATOM 1439 C CA . ASN A 1 190 ? -28.193 -29.585 -9.726 1.00 90.88 190 ASN A CA 1
ATOM 1440 C C . ASN A 1 190 ? -29.027 -28.593 -8.908 1.00 90.88 190 ASN A C 1
ATOM 1442 O O . ASN A 1 190 ? -29.100 -28.692 -7.687 1.00 90.88 190 ASN A O 1
ATOM 1446 N N . SER A 1 191 ? -29.697 -27.652 -9.571 1.00 89.06 191 SER A N 1
ATOM 1447 C CA . SER A 1 191 ? -30.503 -26.622 -8.896 1.00 89.06 191 SER A CA 1
ATOM 1448 C C . SER A 1 191 ? -31.654 -27.180 -8.053 1.00 89.06 191 SER A C 1
ATOM 1450 O O . SER A 1 191 ? -32.178 -26.466 -7.205 1.00 89.06 191 SER A O 1
ATOM 1452 N N . SER A 1 192 ? -32.047 -28.442 -8.257 1.00 89.38 192 SER A N 1
ATOM 1453 C CA . SER A 1 192 ? -33.058 -29.111 -7.435 1.00 89.38 192 SER A CA 1
ATOM 1454 C C . SER A 1 192 ? -32.465 -29.882 -6.256 1.00 89.38 192 SER A C 1
ATOM 1456 O O . SER A 1 192 ? -33.227 -30.282 -5.392 1.00 89.38 192 SER A O 1
ATOM 1458 N N . GLY A 1 193 ? -31.147 -30.085 -6.175 1.00 92.69 193 GLY A N 1
ATOM 1459 C CA . GLY A 1 193 ? -30.512 -30.906 -5.140 1.00 92.69 193 GLY A CA 1
ATOM 1460 C C . GLY A 1 193 ? -30.773 -30.423 -3.706 1.00 92.69 193 GLY A C 1
ATOM 1461 O O . GLY A 1 193 ? -30.928 -29.226 -3.442 1.00 92.69 193 GLY A O 1
ATOM 1462 N N . ARG A 1 194 ? -30.805 -31.359 -2.746 1.00 94.56 194 ARG A N 1
ATOM 1463 C CA . ARG A 1 194 ? -31.023 -31.041 -1.319 1.00 94.56 194 ARG A CA 1
ATOM 1464 C C . ARG A 1 194 ? -29.749 -30.720 -0.533 1.00 94.56 194 ARG A C 1
ATOM 1466 O O . ARG A 1 194 ? -29.867 -30.247 0.597 1.00 94.56 194 ARG A O 1
ATOM 1473 N N . VAL A 1 195 ? -28.562 -30.999 -1.078 1.00 96.88 195 VAL A N 1
ATOM 1474 C CA . VAL A 1 195 ? -27.273 -30.797 -0.395 1.00 96.88 195 VAL A CA 1
ATOM 1475 C C . VAL A 1 195 ? -26.554 -29.590 -0.986 1.00 96.88 195 VAL A C 1
ATOM 1477 O O . VAL A 1 195 ? -26.200 -29.590 -2.162 1.00 96.88 195 VAL A O 1
ATOM 1480 N N . TRP A 1 196 ? -26.314 -28.580 -0.155 1.00 97.56 196 TRP A N 1
ATOM 1481 C CA . TRP A 1 196 ? -25.683 -27.319 -0.533 1.00 97.56 196 TRP A CA 1
ATOM 1482 C C . TRP A 1 196 ? -24.407 -27.089 0.266 1.00 97.56 196 TRP A C 1
ATOM 1484 O O . TRP A 1 196 ? -24.300 -27.468 1.436 1.00 97.56 196 TRP A O 1
ATOM 1494 N N . THR A 1 197 ? -23.428 -26.452 -0.367 1.00 97.56 197 THR A N 1
ATOM 1495 C CA . THR A 1 197 ? -22.120 -26.191 0.238 1.00 97.56 197 THR A CA 1
ATOM 1496 C C . THR A 1 197 ? -21.759 -24.714 0.173 1.00 97.56 197 THR A C 1
ATOM 1498 O O . THR A 1 197 ? -21.872 -24.072 -0.869 1.00 97.56 197 THR A O 1
ATOM 1501 N N . LEU A 1 198 ? -21.286 -24.196 1.300 1.00 97.00 198 LEU A N 1
ATOM 1502 C CA . LEU A 1 198 ? -20.639 -22.903 1.457 1.00 97.00 198 LEU A CA 1
ATOM 1503 C C . LEU A 1 198 ? -19.290 -23.170 2.129 1.00 97.00 198 LEU A C 1
ATOM 1505 O O . LEU A 1 198 ? -19.149 -23.124 3.351 1.00 97.00 198 LEU A O 1
ATOM 1509 N N . VAL A 1 199 ? -18.310 -23.578 1.326 1.00 96.25 199 VAL A N 1
ATOM 1510 C CA . VAL A 1 199 ? -17.024 -24.073 1.829 1.00 96.25 199 VAL A CA 1
ATOM 1511 C C . VAL A 1 199 ? -15.931 -23.096 1.456 1.00 96.25 199 VAL A C 1
ATOM 1513 O O . VAL A 1 199 ? -15.786 -22.751 0.291 1.00 96.25 199 VAL A O 1
ATOM 1516 N N . ALA A 1 200 ? -15.136 -22.666 2.433 1.00 92.50 200 ALA A N 1
ATOM 1517 C CA . ALA A 1 200 ? -14.014 -21.788 2.130 1.00 92.50 200 ALA A CA 1
ATOM 1518 C C . ALA A 1 200 ? -12.699 -22.534 1.898 1.00 92.50 200 ALA A C 1
ATOM 1520 O O . ALA A 1 200 ? -12.298 -23.356 2.736 1.00 92.50 200 ALA A O 1
ATOM 1521 N N . GLY A 1 201 ? -12.012 -22.153 0.819 1.00 89.19 201 GLY A N 1
ATOM 1522 C CA . GLY A 1 201 ? -10.788 -22.758 0.303 1.00 89.19 201 GLY A CA 1
ATOM 1523 C C . GLY A 1 201 ? -11.060 -23.792 -0.787 1.00 89.19 201 GLY A C 1
ATOM 1524 O O . GLY A 1 201 ? -11.693 -24.810 -0.506 1.00 89.19 201 GLY A O 1
ATOM 1525 N N . GLY A 1 202 ? -10.487 -23.593 -1.978 1.00 85.75 202 GLY A N 1
ATOM 1526 C CA . GLY A 1 202 ? -10.621 -24.522 -3.109 1.00 85.75 202 GLY A CA 1
ATOM 1527 C C . GLY A 1 202 ? -10.212 -25.970 -2.811 1.00 85.75 202 GLY A C 1
ATOM 1528 O O . GLY A 1 202 ? -10.902 -26.901 -3.203 1.00 85.75 202 GLY A O 1
ATOM 1529 N N . GLY A 1 203 ? -9.146 -26.200 -2.038 1.00 87.56 203 GLY A N 1
ATOM 1530 C CA . GLY A 1 203 ? -8.789 -27.566 -1.627 1.00 87.56 203 GLY A CA 1
ATOM 1531 C C . GLY A 1 203 ? -9.832 -28.201 -0.697 1.00 87.56 203 GLY A C 1
ATOM 1532 O O . GLY A 1 203 ? -10.123 -29.390 -0.790 1.00 87.56 203 GLY A O 1
ATOM 1533 N N . ALA A 1 204 ? -10.432 -27.407 0.193 1.00 91.19 204 ALA A N 1
ATOM 1534 C CA . ALA A 1 204 ? -11.432 -27.906 1.128 1.00 91.19 204 ALA A CA 1
ATOM 1535 C C . ALA A 1 204 ? -12.782 -28.156 0.446 1.00 91.19 204 ALA A C 1
ATOM 1537 O O . ALA A 1 204 ? -13.435 -29.140 0.781 1.00 91.19 204 ALA A O 1
ATOM 1538 N N . SER A 1 205 ? -13.200 -27.317 -0.506 1.00 94.31 205 SER A N 1
ATOM 1539 C CA . SER A 1 205 ? -14.458 -27.514 -1.241 1.00 94.31 205 SER A CA 1
ATOM 1540 C C . SER A 1 205 ? -14.462 -28.830 -2.021 1.00 94.31 205 SER A C 1
ATOM 1542 O O . SER A 1 205 ? -15.458 -29.552 -1.962 1.00 94.31 205 SER A O 1
ATOM 1544 N N . VAL A 1 206 ? -13.333 -29.214 -2.630 1.00 93.94 206 VAL A N 1
ATOM 1545 C CA . VAL A 1 206 ? -13.160 -30.537 -3.262 1.00 93.94 206 VAL A CA 1
ATOM 1546 C C . VAL A 1 206 ? -13.319 -31.664 -2.241 1.00 93.94 206 VAL A C 1
ATOM 1548 O O . VAL A 1 206 ? -14.117 -32.572 -2.449 1.00 93.94 206 VAL A O 1
ATOM 1551 N N . VAL A 1 207 ? -12.642 -31.582 -1.090 1.00 93.25 207 VAL A N 1
ATOM 1552 C CA . VAL A 1 207 ? -12.727 -32.617 -0.039 1.00 93.25 207 VAL A CA 1
ATOM 1553 C C . VAL A 1 207 ? -14.152 -32.770 0.513 1.00 93.25 207 VAL A C 1
ATOM 1555 O O . VAL A 1 207 ? -14.569 -33.874 0.866 1.00 93.25 207 VAL A O 1
ATOM 1558 N N . TYR A 1 208 ? -14.918 -31.679 0.595 1.00 95.81 208 TYR A N 1
ATOM 1559 C CA . TYR A 1 208 ? -16.334 -31.734 0.963 1.00 95.81 208 TYR A CA 1
ATOM 1560 C C . TYR A 1 208 ? -17.179 -32.410 -0.120 1.00 95.81 208 TYR A C 1
ATOM 1562 O O . TYR A 1 208 ? -17.985 -33.278 0.214 1.00 95.81 208 TYR A O 1
ATOM 1570 N N . ALA A 1 209 ? -16.979 -32.058 -1.392 1.00 94.94 209 ALA A N 1
ATOM 1571 C CA . ALA A 1 209 ? -17.681 -32.685 -2.511 1.00 94.94 209 ALA A CA 1
ATOM 1572 C C . ALA A 1 209 ? -17.404 -34.200 -2.573 1.00 94.94 209 ALA A C 1
ATOM 1574 O O . ALA A 1 209 ? -18.347 -34.989 -2.653 1.00 94.94 209 ALA A O 1
ATOM 1575 N N . ASP A 1 210 ? -16.145 -34.614 -2.410 1.00 93.12 210 ASP A N 1
ATOM 1576 C CA . ASP A 1 210 ? -15.740 -36.024 -2.355 1.00 93.12 210 ASP A CA 1
ATOM 1577 C C . ASP A 1 210 ? -16.384 -36.766 -1.181 1.00 93.12 210 ASP A C 1
ATOM 1579 O O . ASP A 1 210 ? -16.841 -37.901 -1.329 1.00 93.12 210 ASP A O 1
ATOM 1583 N N . ALA A 1 211 ? -16.462 -36.136 -0.005 1.00 94.38 211 ALA A N 1
ATOM 1584 C CA . ALA A 1 211 ? -17.107 -36.730 1.163 1.00 94.38 211 ALA A CA 1
ATOM 1585 C C . ALA A 1 211 ? -18.624 -36.900 0.966 1.00 94.38 211 ALA A C 1
ATOM 1587 O O . ALA A 1 211 ? -19.189 -37.909 1.397 1.00 94.38 211 ALA A O 1
ATOM 1588 N N . ILE A 1 212 ? -19.283 -35.944 0.303 1.00 96.25 212 ILE A N 1
ATOM 1589 C CA . ILE A 1 212 ? -20.715 -36.007 -0.033 1.00 96.25 212 ILE A CA 1
ATOM 1590 C C . ILE A 1 212 ? -20.960 -37.121 -1.056 1.00 96.25 212 ILE A C 1
ATOM 1592 O O . ILE A 1 212 ? -21.846 -37.957 -0.860 1.00 96.25 212 ILE A O 1
ATOM 1596 N N . ALA A 1 213 ? -20.131 -37.192 -2.099 1.00 94.31 213 ALA A N 1
ATOM 1597 C CA . ALA A 1 213 ? -20.196 -38.244 -3.107 1.00 94.31 213 ALA A CA 1
ATOM 1598 C C . ALA A 1 213 ? -19.951 -39.634 -2.500 1.00 94.31 213 ALA A C 1
ATOM 1600 O O . ALA A 1 213 ? -20.739 -40.551 -2.721 1.00 94.31 213 ALA A O 1
ATOM 1601 N N . SER A 1 214 ? -18.929 -39.769 -1.650 1.00 93.06 214 SER A N 1
ATOM 1602 C CA . SER A 1 214 ? -18.604 -41.013 -0.933 1.00 93.06 214 SER A CA 1
ATOM 1603 C C . SER A 1 214 ? -19.696 -41.440 0.050 1.00 93.06 214 SER A C 1
ATOM 1605 O O . SER A 1 214 ? -19.818 -42.622 0.366 1.00 93.06 214 SER A O 1
ATOM 1607 N N . SER A 1 215 ? -20.505 -40.491 0.528 1.00 92.31 215 SER A N 1
ATOM 1608 C CA . SER A 1 215 ? -21.675 -40.768 1.368 1.00 92.31 215 SER A CA 1
ATOM 1609 C C . SER A 1 215 ? -22.914 -41.167 0.552 1.00 92.31 215 SER A C 1
ATOM 1611 O O . SER A 1 215 ? -23.947 -41.458 1.148 1.00 92.31 215 SER A O 1
ATOM 1613 N N . GLY A 1 216 ? -22.825 -41.199 -0.785 1.00 93.81 216 GLY A N 1
ATOM 1614 C CA . GLY A 1 216 ? -23.904 -41.614 -1.687 1.00 93.81 216 GLY A CA 1
ATOM 1615 C C . GLY A 1 216 ? -24.849 -40.495 -2.132 1.00 93.81 216 GLY A C 1
ATOM 1616 O O . GLY A 1 216 ? -25.947 -40.799 -2.577 1.00 93.81 216 GLY A O 1
ATOM 1617 N N . PHE A 1 217 ? -24.448 -39.224 -2.009 1.00 94.69 217 PHE A N 1
ATOM 1618 C CA . PHE A 1 217 ? -25.302 -38.056 -2.288 1.00 94.69 217 PHE A CA 1
ATOM 1619 C C . PHE A 1 217 ? -24.788 -37.182 -3.447 1.00 94.69 217 PHE A C 1
ATOM 1621 O O . PHE A 1 217 ? -25.094 -35.992 -3.509 1.00 94.69 217 PHE A O 1
ATOM 1628 N N . ALA A 1 218 ? -23.989 -37.741 -4.363 1.00 92.31 218 ALA A N 1
ATOM 1629 C CA . ALA A 1 218 ? -23.445 -37.000 -5.509 1.00 92.31 218 ALA A CA 1
ATOM 1630 C C . ALA A 1 218 ? -24.545 -36.429 -6.427 1.00 92.31 218 ALA A C 1
ATOM 1632 O O . ALA A 1 218 ? -24.420 -35.313 -6.919 1.00 92.31 218 ALA A O 1
ATOM 1633 N N . ASP A 1 219 ? -25.639 -37.168 -6.617 1.00 92.88 219 ASP A N 1
ATOM 1634 C CA . ASP A 1 219 ? -26.822 -36.766 -7.393 1.00 92.88 219 ASP A CA 1
ATOM 1635 C C . ASP A 1 219 ? -27.622 -35.632 -6.724 1.00 92.88 219 ASP A C 1
ATOM 1637 O O . ASP A 1 219 ? -28.325 -34.872 -7.394 1.00 92.88 219 ASP A O 1
ATOM 1641 N N . GLN A 1 220 ? -27.496 -35.501 -5.402 1.00 93.56 220 GLN A N 1
ATOM 1642 C CA . GLN A 1 220 ? -28.175 -34.499 -4.578 1.00 93.56 220 GLN A CA 1
ATOM 1643 C C . GLN A 1 220 ? -27.318 -33.252 -4.301 1.00 93.56 220 GLN A C 1
ATOM 1645 O O . GLN A 1 220 ? -27.829 -32.309 -3.687 1.00 93.56 220 GLN A O 1
ATOM 1650 N N . LEU A 1 221 ? -26.042 -33.239 -4.715 1.00 96.19 221 LEU A N 1
ATOM 1651 C CA . LEU A 1 221 ? -25.141 -32.097 -4.556 1.00 96.19 221 LEU A CA 1
ATOM 1652 C C . LEU A 1 221 ? -25.529 -30.986 -5.533 1.00 96.19 221 LEU A C 1
ATOM 1654 O O . LEU A 1 221 ? -25.415 -31.129 -6.750 1.00 96.19 221 LEU A O 1
ATOM 1658 N N . ALA A 1 222 ? -25.991 -29.867 -4.989 1.00 95.06 222 ALA A N 1
ATOM 1659 C CA . ALA A 1 222 ? -26.604 -28.820 -5.784 1.00 95.06 222 ALA A CA 1
ATOM 1660 C C . ALA A 1 222 ? -25.602 -27.829 -6.378 1.00 95.06 222 ALA A C 1
ATOM 1662 O O . ALA A 1 222 ? -25.790 -27.356 -7.501 1.00 95.06 222 ALA A O 1
ATOM 1663 N N . ASN A 1 223 ? -24.525 -27.531 -5.654 1.00 95.94 223 ASN A N 1
ATOM 1664 C CA . ASN A 1 223 ? -23.503 -26.590 -6.084 1.00 95.94 223 ASN A CA 1
ATOM 1665 C C . ASN A 1 223 ? -22.091 -27.099 -5.784 1.00 95.94 223 ASN A C 1
ATOM 1667 O O . ASN A 1 223 ? -21.863 -27.831 -4.824 1.00 95.94 223 ASN A O 1
ATOM 1671 N N . TYR A 1 224 ? -21.145 -26.646 -6.596 1.00 95.12 224 TYR A N 1
ATOM 1672 C CA . TYR A 1 224 ? -19.722 -26.664 -6.304 1.00 95.12 224 TYR A CA 1
ATOM 1673 C C . TYR A 1 224 ? -19.232 -25.222 -6.299 1.00 95.12 224 TYR A C 1
ATOM 1675 O O . TYR A 1 224 ? -19.537 -24.448 -7.201 1.00 95.12 224 TYR A O 1
ATOM 1683 N N . GLY A 1 225 ? -18.508 -24.830 -5.268 1.00 92.81 225 GLY A N 1
ATOM 1684 C CA . GLY A 1 225 ? -18.052 -23.461 -5.140 1.00 92.81 225 GLY A CA 1
ATOM 1685 C C . GLY A 1 225 ? -17.162 -23.293 -3.932 1.00 92.81 225 GLY A C 1
ATOM 1686 O O . GLY A 1 225 ? -17.139 -24.136 -3.031 1.00 92.81 225 GLY A O 1
ATOM 1687 N N . GLU A 1 226 ? -16.403 -22.212 -3.941 1.00 94.81 226 GLU A N 1
ATOM 1688 C CA . GLU A 1 226 ? -15.545 -21.858 -2.831 1.00 94.81 226 GLU A CA 1
ATOM 1689 C C . GLU A 1 226 ? -15.429 -20.348 -2.676 1.00 94.81 226 GLU A C 1
ATOM 1691 O O . GLU A 1 226 ? -15.697 -19.585 -3.604 1.00 94.81 226 GLU A O 1
ATOM 1696 N N . TYR A 1 227 ? -15.037 -19.944 -1.473 1.00 93.06 227 TYR A N 1
ATOM 1697 C CA . TYR A 1 227 ? -14.544 -18.603 -1.213 1.00 93.06 227 TYR A CA 1
ATOM 1698 C C . TYR A 1 227 ? -13.202 -18.686 -0.475 1.00 93.06 227 TYR A C 1
ATOM 1700 O O . TYR A 1 227 ? -13.054 -19.439 0.491 1.00 93.06 227 TYR A O 1
ATOM 1708 N N . SER A 1 228 ? -12.192 -17.944 -0.907 1.00 87.44 228 SER A N 1
ATOM 1709 C CA . SER A 1 228 ? -10.849 -17.957 -0.311 1.00 87.44 228 SER A CA 1
ATOM 1710 C C . SER A 1 228 ? -10.116 -16.641 -0.572 1.00 87.44 228 SER A C 1
ATOM 1712 O O . SER A 1 228 ? -10.710 -15.709 -1.091 1.00 87.44 228 SER A O 1
ATOM 1714 N N . GLY A 1 229 ? -8.863 -16.488 -0.131 1.00 81.81 229 GLY A N 1
ATOM 1715 C CA . GLY A 1 229 ? -8.152 -15.211 -0.316 1.00 81.81 229 GLY A CA 1
ATOM 1716 C C . GLY A 1 229 ? -8.596 -14.088 0.638 1.00 81.81 229 GLY A C 1
ATOM 1717 O O . GLY A 1 229 ? -8.387 -12.927 0.333 1.00 81.81 229 GLY A O 1
ATOM 1718 N N . ALA A 1 230 ? -9.201 -14.426 1.788 1.00 83.00 230 ALA A N 1
ATOM 1719 C CA . ALA A 1 230 ? -9.722 -13.472 2.781 1.00 83.00 230 ALA A CA 1
ATOM 1720 C C . ALA A 1 230 ? -10.767 -12.471 2.230 1.00 83.00 230 ALA A C 1
ATOM 1722 O O . ALA A 1 230 ? -10.566 -11.261 2.319 1.00 83.00 230 ALA A O 1
ATOM 1723 N N . PRO A 1 231 ? -11.917 -12.956 1.717 1.00 85.38 231 PRO A N 1
ATOM 1724 C CA . PRO A 1 231 ? -12.978 -12.070 1.256 1.00 85.38 231 PRO A CA 1
ATOM 1725 C C . PRO A 1 231 ? -13.553 -11.244 2.409 1.00 85.38 231 PRO A C 1
ATOM 1727 O O . PRO A 1 231 ? -13.627 -11.698 3.557 1.00 85.38 231 PRO A O 1
ATOM 1730 N N . THR A 1 232 ? -14.002 -10.033 2.089 1.00 86.38 232 THR A N 1
ATOM 1731 C CA . THR A 1 232 ? -14.614 -9.110 3.051 1.00 86.38 232 THR A CA 1
ATOM 1732 C C . THR A 1 232 ? -15.954 -9.641 3.572 1.00 86.38 232 THR A C 1
ATOM 1734 O O . THR A 1 232 ? -16.563 -10.551 2.995 1.00 86.38 232 THR A O 1
ATOM 1737 N N . GLU A 1 233 ? -16.465 -9.046 4.655 1.00 89.75 233 GLU A N 1
ATOM 1738 C CA . GLU A 1 233 ? -17.802 -9.357 5.177 1.00 89.75 233 GLU A CA 1
ATOM 1739 C C . GLU A 1 233 ? -18.878 -9.195 4.091 1.00 89.75 233 GLU A C 1
ATOM 1741 O O . GLU A 1 233 ? -19.723 -10.072 3.919 1.00 89.75 233 GLU A O 1
ATOM 1746 N N . THR A 1 234 ? -18.827 -8.098 3.329 1.00 89.94 234 THR A N 1
ATOM 1747 C CA . THR A 1 234 ? -19.796 -7.785 2.270 1.00 89.94 234 THR A CA 1
ATOM 1748 C C . THR A 1 234 ? -19.723 -8.792 1.127 1.00 89.94 234 THR A C 1
ATOM 1750 O O . THR A 1 234 ? -20.756 -9.296 0.694 1.00 89.94 234 THR A O 1
ATOM 1753 N N . GLN A 1 235 ? -18.522 -9.154 0.674 1.00 90.50 235 GLN A N 1
ATOM 1754 C CA . GLN A 1 235 ? -18.350 -10.184 -0.357 1.00 90.50 235 GLN A CA 1
ATOM 1755 C C . GLN A 1 235 ? -18.872 -11.539 0.117 1.00 90.50 235 GLN A C 1
ATOM 1757 O O . GLN A 1 235 ? -19.630 -12.198 -0.596 1.00 90.50 235 GLN A O 1
ATOM 1762 N N . THR A 1 236 ? -18.539 -11.920 1.352 1.00 94.75 236 THR A N 1
ATOM 1763 C CA . THR A 1 236 ? -19.024 -13.168 1.947 1.00 94.75 236 THR A CA 1
ATOM 1764 C C . THR A 1 236 ? -20.544 -13.149 2.112 1.00 94.75 236 THR A C 1
ATOM 1766 O O . THR A 1 236 ? -21.194 -14.163 1.875 1.00 94.75 236 THR A O 1
ATOM 1769 N N . PHE A 1 237 ? -21.132 -12.000 2.456 1.00 96.75 237 PHE A N 1
ATOM 1770 C CA . PHE A 1 237 ? -22.579 -11.807 2.497 1.00 96.75 237 PHE A CA 1
ATOM 1771 C C . PHE A 1 237 ? -23.213 -12.006 1.119 1.00 96.75 237 PHE A C 1
ATOM 1773 O O . PHE A 1 237 ? -24.135 -12.806 1.008 1.00 96.75 237 PHE A O 1
ATOM 1780 N N . HIS A 1 238 ? -22.721 -11.348 0.064 1.00 95.94 238 HIS A N 1
ATOM 1781 C CA . HIS A 1 238 ? -23.280 -11.500 -1.284 1.00 95.94 238 HIS A CA 1
ATOM 1782 C C . HIS A 1 238 ? -23.138 -12.932 -1.814 1.00 95.94 238 HIS A C 1
ATOM 1784 O O . HIS A 1 238 ? -24.087 -13.465 -2.394 1.00 95.94 238 HIS A O 1
ATOM 1790 N N . TYR A 1 239 ? -22.004 -13.583 -1.553 1.00 96.75 239 TYR A N 1
ATOM 1791 C CA . TYR A 1 239 ? -21.795 -14.987 -1.899 1.00 96.75 239 TYR A CA 1
ATOM 1792 C C . TYR A 1 239 ? -22.768 -15.903 -1.139 1.00 96.75 239 TYR A C 1
ATOM 1794 O O . TYR A 1 239 ? -23.510 -16.672 -1.750 1.00 96.75 239 TYR A O 1
ATOM 1802 N N . ALA A 1 240 ? -22.838 -15.774 0.191 1.00 97.25 240 ALA A N 1
ATOM 1803 C CA . ALA A 1 240 ? -23.723 -16.577 1.035 1.00 97.25 240 ALA A CA 1
ATOM 1804 C C . ALA A 1 240 ? -25.199 -16.367 0.701 1.00 97.25 240 ALA A C 1
ATOM 1806 O O . ALA A 1 240 ? -25.952 -17.333 0.591 1.00 97.25 240 ALA A O 1
ATOM 1807 N N . ARG A 1 241 ? -25.599 -15.114 0.484 1.00 97.31 241 ARG A N 1
ATOM 1808 C CA . ARG A 1 241 ? -26.948 -14.731 0.075 1.00 97.31 241 ARG A CA 1
ATOM 1809 C C . ARG A 1 241 ? -27.329 -15.396 -1.244 1.00 97.31 241 ARG A C 1
ATOM 1811 O O . ARG A 1 241 ? -28.420 -15.941 -1.336 1.00 97.31 241 ARG A O 1
ATOM 1818 N N . THR A 1 242 ? -26.428 -15.406 -2.226 1.00 96.94 242 THR A N 1
ATOM 1819 C CA . THR A 1 242 ? -26.666 -16.033 -3.538 1.00 96.94 242 THR A CA 1
ATOM 1820 C C . THR A 1 242 ? -26.857 -17.546 -3.413 1.00 96.94 242 THR A C 1
ATOM 1822 O O . THR A 1 242 ? -27.804 -18.097 -3.969 1.00 96.94 242 THR A O 1
ATOM 1825 N N . VAL A 1 243 ? -26.005 -18.225 -2.636 1.00 96.62 243 VAL A N 1
ATOM 1826 C CA . VAL A 1 243 ? -26.117 -19.677 -2.405 1.00 96.62 243 VAL A CA 1
ATOM 1827 C C . VAL A 1 243 ? -27.406 -20.027 -1.654 1.00 96.62 243 VAL A C 1
ATOM 1829 O O . VAL A 1 243 ? -28.101 -20.967 -2.037 1.00 96.62 243 VAL A O 1
ATOM 1832 N N . ILE A 1 244 ? -27.748 -19.276 -0.603 1.00 96.62 244 ILE A N 1
ATOM 1833 C CA . ILE A 1 244 ? -28.959 -19.524 0.192 1.00 96.62 244 ILE A CA 1
ATOM 1834 C C . ILE A 1 244 ? -30.221 -19.247 -0.633 1.00 96.62 244 ILE A C 1
ATOM 1836 O O . ILE A 1 244 ? -31.153 -20.045 -0.594 1.00 96.62 244 ILE A O 1
ATOM 1840 N N . ASP A 1 245 ? -30.244 -18.175 -1.422 1.00 95.88 245 ASP A N 1
ATOM 1841 C CA . ASP A 1 245 ? -31.362 -17.867 -2.313 1.00 95.88 245 ASP A CA 1
ATOM 1842 C C . ASP A 1 245 ? -31.587 -18.987 -3.344 1.00 95.88 245 ASP A C 1
ATOM 1844 O O . ASP A 1 245 ? -32.695 -19.514 -3.455 1.00 95.88 245 ASP A O 1
ATOM 1848 N N . LEU A 1 246 ? -30.527 -19.445 -4.024 1.00 94.44 246 LEU A N 1
ATOM 1849 C CA . LEU A 1 246 ? -30.599 -20.587 -4.944 1.00 94.44 246 LEU A CA 1
ATOM 1850 C C . LEU A 1 246 ? -31.116 -21.856 -4.252 1.00 94.44 246 LEU A C 1
ATOM 1852 O O . LEU A 1 246 ? -31.988 -22.544 -4.791 1.00 94.44 246 LEU A O 1
ATOM 1856 N N . MET A 1 247 ? -30.632 -22.137 -3.040 1.00 95.00 247 MET A N 1
ATOM 1857 C CA . MET A 1 247 ? -31.098 -23.263 -2.236 1.00 95.00 247 MET A CA 1
ATOM 1858 C C . MET A 1 247 ? -32.590 -23.173 -1.942 1.00 95.00 247 MET A C 1
ATOM 1860 O O . MET A 1 247 ? -33.282 -24.189 -2.012 1.00 95.00 247 MET A O 1
ATOM 1864 N N . LEU A 1 248 ? -33.106 -21.994 -1.608 1.00 92.88 248 LEU A N 1
ATOM 1865 C CA . LEU A 1 248 ? -34.505 -21.806 -1.227 1.00 92.88 248 LEU A CA 1
ATOM 1866 C C . LEU A 1 248 ? -35.458 -21.815 -2.429 1.00 92.88 248 LEU A C 1
ATOM 1868 O O . LEU A 1 248 ? -36.605 -22.223 -2.275 1.00 92.88 248 LEU A O 1
ATOM 1872 N N . ARG A 1 249 ? -34.978 -21.500 -3.639 1.00 90.25 249 ARG A N 1
ATOM 1873 C CA . ARG A 1 249 ? -35.748 -21.683 -4.885 1.00 90.25 249 ARG A CA 1
ATOM 1874 C C . ARG A 1 249 ? -35.998 -23.157 -5.231 1.00 90.25 249 ARG A C 1
ATOM 1876 O O . ARG A 1 249 ? -36.963 -23.461 -5.932 1.00 90.25 249 ARG A O 1
ATOM 1883 N N . ALA A 1 250 ? -35.146 -24.074 -4.766 1.00 79.75 250 ALA A N 1
ATOM 1884 C CA . ALA A 1 250 ? -35.320 -25.505 -5.010 1.00 79.75 250 ALA A CA 1
ATOM 1885 C C . ALA A 1 250 ? -36.586 -26.054 -4.308 1.00 79.75 250 ALA A C 1
ATOM 1887 O O . ALA A 1 250 ? -36.962 -25.537 -3.248 1.00 79.75 250 ALA A O 1
ATOM 1888 N N . PRO A 1 251 ? -37.208 -27.142 -4.807 1.00 80.88 251 PRO A N 1
ATOM 1889 C CA . PRO A 1 251 ? -38.398 -27.736 -4.194 1.00 80.88 251 PRO A CA 1
ATOM 1890 C C . PRO A 1 251 ? -38.231 -28.035 -2.695 1.00 80.88 251 PRO A C 1
ATOM 1892 O O . PRO A 1 251 ? -37.126 -28.280 -2.203 1.00 80.88 251 PRO A O 1
ATOM 1895 N N . VAL A 1 252 ? -39.334 -28.013 -1.945 1.00 85.75 252 VAL A N 1
ATOM 1896 C CA . VAL A 1 252 ? -39.332 -28.417 -0.531 1.00 85.75 252 VAL A CA 1
ATOM 1897 C C . VAL A 1 252 ? -39.176 -29.936 -0.449 1.00 85.75 252 VAL A C 1
ATOM 1899 O O . VAL A 1 252 ? -39.945 -30.681 -1.054 1.00 85.75 252 VAL A O 1
ATOM 1902 N N . TYR A 1 253 ? -38.192 -30.398 0.321 1.00 88.19 253 TYR A N 1
ATOM 1903 C CA . TYR A 1 253 ? -37.946 -31.820 0.555 1.00 88.19 253 TYR A CA 1
ATOM 1904 C C . TYR A 1 253 ? -38.609 -32.264 1.868 1.00 88.19 253 TYR A C 1
ATOM 1906 O O . TYR A 1 253 ? -38.439 -31.577 2.877 1.00 88.19 253 TYR A O 1
ATOM 1914 N N . PRO A 1 254 ? -39.307 -33.418 1.918 1.00 85.62 254 PRO A N 1
ATOM 1915 C CA . PRO A 1 254 ? -39.896 -33.930 3.162 1.00 85.62 254 PRO A CA 1
ATOM 1916 C C . PRO A 1 254 ? -38.870 -34.106 4.294 1.00 85.62 254 PRO A C 1
ATOM 1918 O O . PRO A 1 254 ? -39.157 -33.777 5.447 1.00 85.62 254 PRO A O 1
ATOM 1921 N N . GLU A 1 255 ? -37.672 -34.561 3.917 1.00 86.31 255 GLU A N 1
ATOM 1922 C CA . GLU A 1 255 ? -36.479 -34.801 4.748 1.00 86.31 255 GLU A CA 1
ATOM 1923 C C . GLU A 1 255 ? -35.695 -33.510 5.078 1.00 86.31 255 GLU A C 1
ATOM 1925 O O . GLU A 1 255 ? -34.649 -33.565 5.724 1.00 86.31 255 GLU A O 1
ATOM 1930 N N . GLY A 1 256 ? -36.131 -32.350 4.573 1.00 92.38 256 GLY A N 1
ATOM 1931 C CA . GLY A 1 256 ? -35.375 -31.100 4.646 1.00 92.38 256 GLY A CA 1
ATOM 1932 C C . GLY A 1 256 ? -34.135 -31.061 3.743 1.00 92.38 256 GLY A C 1
ATOM 1933 O O . GLY A 1 256 ? -33.791 -32.030 3.047 1.00 92.38 256 GLY A O 1
ATOM 1934 N N . LYS A 1 257 ? -33.459 -29.912 3.745 1.00 95.75 257 LYS A N 1
ATOM 1935 C CA . LYS A 1 257 ? -32.210 -29.660 3.001 1.00 95.75 257 LYS A CA 1
ATOM 1936 C C . LYS A 1 257 ? -31.031 -29.562 3.964 1.00 95.75 257 LYS A C 1
ATOM 1938 O O . LYS A 1 257 ? -31.225 -29.316 5.149 1.00 95.75 257 LYS A O 1
ATOM 1943 N N . VAL A 1 258 ? -29.816 -29.739 3.457 1.00 97.00 258 VAL A N 1
ATOM 1944 C CA . VAL A 1 258 ? -28.588 -29.660 4.258 1.00 97.00 258 VAL A CA 1
ATOM 1945 C C . VAL A 1 258 ? -27.676 -28.590 3.676 1.00 97.00 258 VAL A C 1
ATOM 1947 O O . VAL A 1 258 ? -27.362 -28.638 2.488 1.00 97.00 258 VAL A O 1
ATOM 1950 N N . LEU A 1 259 ? -27.237 -27.652 4.514 1.00 97.81 259 LEU A N 1
ATOM 1951 C CA . LEU A 1 259 ? -26.254 -26.627 4.174 1.00 97.81 259 LEU A CA 1
ATOM 1952 C C . LEU A 1 259 ? -24.967 -26.856 4.972 1.00 97.81 259 LEU A C 1
ATOM 1954 O O . LEU A 1 259 ? -24.943 -26.700 6.194 1.00 97.81 259 LEU A O 1
ATOM 1958 N N . PHE A 1 260 ? -23.880 -27.183 4.276 1.00 98.12 260 PHE A N 1
ATOM 1959 C CA . PHE A 1 260 ? -22.553 -27.302 4.875 1.00 98.12 260 PHE A CA 1
ATOM 1960 C C . PHE A 1 260 ? -21.809 -25.971 4.818 1.00 98.12 260 PHE A C 1
ATOM 1962 O O . PHE A 1 260 ? -21.433 -25.521 3.738 1.00 98.12 260 PHE A O 1
ATOM 1969 N N . ILE A 1 261 ? -21.544 -25.374 5.978 1.00 97.38 261 ILE A N 1
ATOM 1970 C CA . ILE A 1 261 ? -20.719 -24.170 6.130 1.00 97.38 261 ILE A CA 1
ATOM 1971 C C . ILE A 1 261 ? -19.352 -24.611 6.648 1.00 97.38 261 ILE A C 1
ATOM 1973 O O . ILE A 1 261 ? -19.123 -24.771 7.850 1.00 97.38 261 ILE A O 1
ATOM 1977 N N . GLY A 1 262 ? -18.459 -24.907 5.713 1.00 93.56 262 GLY A N 1
ATOM 1978 C CA . GLY A 1 262 ? -17.307 -25.759 5.976 1.00 93.56 262 GLY A CA 1
ATOM 1979 C C . GLY A 1 262 ? -15.962 -25.152 5.616 1.00 93.56 262 GLY A C 1
ATOM 1980 O O . GLY A 1 262 ? -15.851 -24.107 4.976 1.00 93.56 262 GLY A O 1
ATOM 1981 N N . GLY A 1 263 ? -14.906 -25.867 5.984 1.00 90.81 263 GLY A N 1
ATOM 1982 C CA . GLY A 1 263 ? -13.647 -25.913 5.243 1.00 90.81 263 GLY A CA 1
ATOM 1983 C C . GLY A 1 263 ? -12.408 -26.073 6.115 1.00 90.81 263 GLY A C 1
ATOM 1984 O O . GLY A 1 263 ? -12.498 -26.436 7.293 1.00 90.81 263 GLY A O 1
ATOM 1985 N N . GLY A 1 264 ? -11.241 -25.903 5.488 1.00 85.06 264 GLY A N 1
ATOM 1986 C CA . GLY A 1 264 ? -9.934 -26.163 6.094 1.00 85.06 264 GLY A CA 1
ATOM 1987 C C . GLY A 1 264 ? -9.620 -25.258 7.286 1.00 85.06 264 GLY A C 1
ATOM 1988 O O . GLY A 1 264 ? -10.368 -24.333 7.601 1.00 85.06 264 GLY A O 1
ATOM 1989 N N . ILE A 1 265 ? -8.497 -25.530 7.956 1.00 83.38 265 ILE A N 1
ATOM 1990 C CA . ILE A 1 265 ? -7.928 -24.559 8.897 1.00 83.38 265 ILE A CA 1
ATOM 1991 C C . ILE A 1 265 ? -7.397 -23.409 8.042 1.00 83.38 265 ILE A C 1
ATOM 1993 O O . ILE A 1 265 ? -6.461 -23.601 7.271 1.00 83.38 265 ILE A O 1
ATOM 1997 N N . ALA A 1 266 ? -8.056 -22.254 8.095 1.00 74.69 266 ALA A N 1
ATOM 1998 C CA . ALA A 1 266 ? -7.632 -21.107 7.311 1.00 74.69 266 ALA A CA 1
ATOM 1999 C C . ALA A 1 266 ? -6.304 -20.566 7.853 1.00 74.69 266 ALA A C 1
ATOM 2001 O O . ALA A 1 266 ? -6.158 -20.420 9.062 1.00 74.69 266 ALA A O 1
ATOM 2002 N N . ASN A 1 267 ? -5.369 -20.238 6.960 1.00 67.38 267 ASN A N 1
ATOM 2003 C CA . ASN A 1 267 ? -4.082 -19.653 7.347 1.00 67.38 267 ASN A CA 1
ATOM 2004 C C . ASN A 1 267 ? -4.203 -18.143 7.628 1.00 67.38 267 ASN A C 1
ATOM 2006 O O . ASN A 1 267 ? -3.611 -17.649 8.575 1.00 67.38 267 ASN A O 1
ATOM 2010 N N . PHE A 1 268 ? -4.997 -17.421 6.828 1.00 65.50 268 PHE A N 1
ATOM 2011 C CA . PHE A 1 268 ? -5.067 -15.948 6.849 1.00 65.50 268 PHE A CA 1
ATOM 2012 C C . PHE A 1 268 ? -6.497 -15.378 6.755 1.00 65.50 268 PHE A C 1
ATOM 2014 O O . PHE A 1 268 ? -6.719 -14.200 7.010 1.00 65.50 268 PHE A O 1
ATOM 2021 N N . THR A 1 269 ? -7.503 -16.187 6.399 1.00 74.75 269 THR A N 1
ATOM 2022 C CA . THR A 1 269 ? -8.904 -15.727 6.353 1.00 74.75 269 THR A CA 1
ATOM 2023 C C . THR A 1 269 ? -9.466 -15.578 7.766 1.00 74.75 269 THR A C 1
ATOM 2025 O O . THR A 1 269 ? -9.581 -16.570 8.486 1.00 74.75 269 THR A O 1
ATOM 2028 N N . ASN A 1 270 ? -9.873 -14.362 8.141 1.00 76.56 270 ASN A N 1
ATOM 2029 C CA . ASN A 1 270 ? -10.529 -14.094 9.420 1.00 76.56 270 ASN A CA 1
ATOM 2030 C C . ASN A 1 270 ? -11.930 -14.734 9.462 1.00 76.56 270 ASN A C 1
ATOM 2032 O O . ASN A 1 270 ? -12.858 -14.324 8.751 1.00 76.56 270 ASN A O 1
ATOM 2036 N N . VAL A 1 271 ? -12.090 -15.750 10.311 1.00 85.06 271 VAL A N 1
ATOM 2037 C CA . VAL A 1 271 ? -13.330 -16.530 10.407 1.00 85.06 271 VAL A CA 1
ATOM 2038 C C . VAL A 1 271 ? -14.479 -15.683 10.956 1.00 85.06 271 VAL A C 1
ATOM 2040 O O . VAL A 1 271 ? -15.606 -15.855 10.508 1.00 85.06 271 VAL A O 1
ATOM 2043 N N . VAL A 1 272 ? -14.218 -14.721 11.848 1.00 84.75 272 VAL A N 1
ATOM 2044 C CA . VAL A 1 272 ? -15.263 -13.820 12.373 1.00 84.75 272 VAL A CA 1
ATOM 2045 C C . VAL A 1 272 ? -15.846 -12.956 11.262 1.00 84.75 272 VAL A C 1
ATOM 2047 O O . VAL A 1 272 ? -17.063 -12.857 11.154 1.00 84.75 272 VAL A O 1
ATOM 2050 N N . SER A 1 273 ? -14.994 -12.346 10.435 1.00 82.75 273 SER A N 1
ATOM 2051 C CA . SER A 1 273 ? -15.426 -11.442 9.357 1.00 82.75 273 SER A CA 1
ATOM 2052 C C . SER A 1 273 ? -16.274 -12.175 8.316 1.00 82.75 273 SER A C 1
ATOM 2054 O O . SER A 1 273 ? -17.404 -11.785 8.019 1.00 82.75 273 SER A O 1
ATOM 2056 N N . THR A 1 274 ? -15.781 -13.320 7.841 1.00 90.12 274 THR A N 1
ATOM 2057 C CA . THR A 1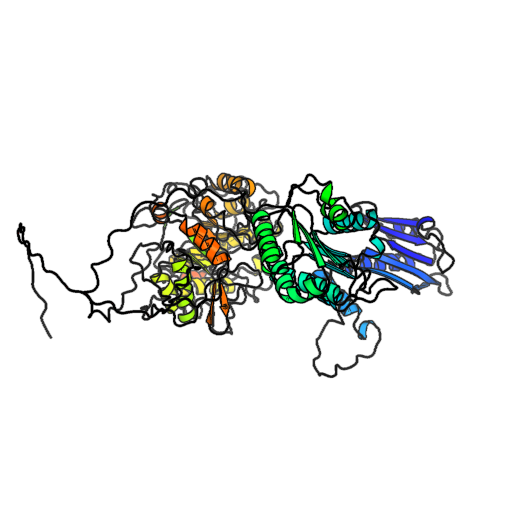 274 ? -16.535 -14.153 6.895 1.00 90.12 274 THR A CA 1
ATOM 2058 C C . THR A 1 274 ? -17.837 -14.671 7.517 1.00 90.12 274 THR A C 1
ATOM 2060 O O . THR A 1 274 ? -18.894 -14.608 6.888 1.00 90.12 274 THR A O 1
ATOM 2063 N N . PHE A 1 275 ? -17.823 -15.093 8.786 1.00 95.06 275 PHE A N 1
ATOM 2064 C CA . PHE A 1 275 ? -19.043 -15.533 9.465 1.00 95.06 275 PHE A CA 1
ATOM 2065 C C . PHE A 1 275 ? -20.032 -14.402 9.724 1.00 95.06 275 PHE A C 1
ATOM 2067 O O . PHE A 1 275 ? -21.224 -14.677 9.681 1.00 95.06 275 PHE A O 1
ATOM 2074 N N . LYS A 1 276 ? -19.613 -13.144 9.915 1.00 91.69 276 LYS A N 1
ATOM 2075 C CA . LYS A 1 276 ? -20.545 -12.000 9.964 1.00 91.69 276 LYS A CA 1
ATOM 2076 C C . LYS A 1 276 ? -21.336 -11.873 8.660 1.00 91.69 276 LYS A C 1
ATOM 2078 O O . LYS A 1 276 ? -22.554 -11.706 8.708 1.00 91.69 276 LYS A O 1
ATOM 2083 N N . GLY A 1 277 ? -20.675 -12.037 7.513 1.00 92.44 277 GLY A N 1
ATOM 2084 C CA . GLY A 1 277 ? -21.333 -12.023 6.204 1.00 92.44 277 GLY A CA 1
ATOM 2085 C C . GLY A 1 277 ? -22.343 -13.165 6.052 1.00 92.44 277 GLY A C 1
ATOM 2086 O O . GLY A 1 277 ? -23.495 -12.938 5.682 1.00 92.44 277 GLY A O 1
ATOM 2087 N N . VAL A 1 278 ? -21.947 -14.383 6.435 1.00 96.38 278 VAL A N 1
ATOM 2088 C CA . VAL A 1 278 ? -22.838 -15.558 6.460 1.00 96.38 278 VAL A CA 1
ATOM 2089 C C . VAL A 1 278 ? -24.021 -15.347 7.412 1.00 96.38 278 VAL A C 1
ATOM 2091 O O . VAL A 1 278 ? -25.163 -15.585 7.037 1.00 96.38 278 VAL A O 1
ATOM 2094 N N . ILE A 1 279 ? -23.773 -14.856 8.627 1.00 96.19 279 ILE A N 1
ATOM 2095 C CA . ILE A 1 279 ? -24.786 -14.558 9.649 1.00 96.19 279 ILE A CA 1
ATOM 2096 C C . ILE A 1 279 ? -25.815 -13.559 9.124 1.00 96.19 279 ILE A C 1
ATOM 2098 O O . ILE A 1 279 ? -27.011 -13.749 9.341 1.00 96.19 279 ILE A O 1
ATOM 2102 N N . ARG A 1 280 ? -25.377 -12.508 8.422 1.00 96.38 280 ARG A N 1
ATOM 2103 C CA . ARG A 1 280 ? -26.283 -11.537 7.796 1.00 96.38 280 ARG A CA 1
ATOM 2104 C C . ARG A 1 280 ? -27.200 -12.204 6.773 1.00 96.38 280 ARG A C 1
ATOM 2106 O O . ARG A 1 280 ? -28.402 -11.957 6.807 1.00 96.38 280 ARG A O 1
ATOM 2113 N N . ALA A 1 281 ? -26.663 -13.086 5.929 1.00 96.56 281 ALA A N 1
ATOM 2114 C CA . ALA A 1 281 ? -27.467 -13.833 4.962 1.00 96.56 281 ALA A CA 1
ATOM 2115 C C . ALA A 1 281 ? -28.440 -14.813 5.650 1.00 96.56 281 ALA A C 1
ATOM 2117 O O . ALA A 1 281 ? -29.604 -14.900 5.268 1.00 96.56 281 ALA A O 1
ATOM 2118 N N . LEU A 1 282 ? -28.013 -15.496 6.720 1.00 96.50 282 LEU A N 1
ATOM 2119 C CA . LEU A 1 282 ? -28.890 -16.358 7.523 1.00 96.50 282 LEU A CA 1
ATOM 2120 C C . LEU A 1 282 ? -30.026 -15.571 8.194 1.00 96.50 282 LEU A C 1
ATOM 2122 O O . LEU A 1 282 ? -31.151 -16.062 8.254 1.00 96.50 282 LEU A O 1
ATOM 2126 N N . LYS A 1 283 ? -29.756 -14.347 8.672 1.00 95.62 283 LYS A N 1
ATOM 2127 C CA . LYS A 1 283 ? -30.781 -13.451 9.234 1.00 95.62 283 LYS A CA 1
ATOM 2128 C C . LYS A 1 283 ? -31.818 -13.058 8.178 1.00 95.62 283 LYS A C 1
ATOM 2130 O O . LYS A 1 283 ? -33.011 -13.153 8.467 1.00 95.62 283 LYS A O 1
ATOM 2135 N N . GLU A 1 284 ? -31.377 -12.694 6.970 1.00 96.69 284 GLU A N 1
ATOM 2136 C CA . GLU A 1 284 ? -32.253 -12.323 5.841 1.00 96.69 284 GLU A CA 1
ATOM 2137 C C . GLU A 1 284 ? -33.220 -13.455 5.460 1.00 96.69 284 GLU A C 1
ATOM 2139 O O . GLU A 1 284 ? -34.401 -13.204 5.234 1.00 96.69 284 GLU A O 1
ATOM 2144 N N . PHE A 1 285 ? -32.750 -14.706 5.473 1.00 95.38 285 PHE A N 1
ATOM 2145 C CA . PHE A 1 285 ? -33.525 -15.867 5.020 1.00 95.38 285 PHE A CA 1
ATOM 2146 C C . PHE A 1 285 ? -34.082 -16.766 6.135 1.00 95.38 285 PHE A C 1
ATOM 2148 O O . PHE A 1 285 ? -34.626 -17.834 5.857 1.00 95.38 285 PHE A O 1
ATOM 2155 N N . SER A 1 286 ? -33.981 -16.351 7.398 1.00 92.25 286 SER A N 1
ATOM 2156 C CA . SER A 1 286 ? -34.302 -17.172 8.580 1.00 92.25 286 SER A CA 1
ATOM 2157 C C . SER A 1 286 ? -35.661 -17.884 8.517 1.00 92.25 286 SER A C 1
ATOM 2159 O O . SER A 1 286 ? -35.739 -19.089 8.746 1.00 92.25 286 SER A O 1
ATOM 2161 N N . SER A 1 287 ? -36.727 -17.170 8.145 1.00 92.50 287 SER A N 1
ATOM 2162 C CA . SER A 1 287 ? -38.084 -17.737 8.074 1.00 92.50 287 SER A CA 1
ATOM 2163 C C . SER A 1 287 ? -38.204 -18.832 7.009 1.00 92.50 287 SER A C 1
ATOM 2165 O O . SER A 1 287 ? -38.783 -19.886 7.263 1.00 92.50 287 SER A O 1
ATOM 2167 N N . GLN A 1 288 ? -37.598 -18.615 5.839 1.00 93.56 288 GLN A N 1
ATOM 2168 C CA . GLN A 1 288 ? -37.610 -19.577 4.735 1.00 93.56 288 GLN A CA 1
ATOM 2169 C C . GLN A 1 288 ? -36.711 -20.785 5.030 1.00 93.56 288 GLN A C 1
ATOM 2171 O O . GLN A 1 288 ? -37.057 -21.913 4.687 1.00 93.56 288 GLN A O 1
ATOM 2176 N N . LEU A 1 289 ? -35.586 -20.585 5.723 1.00 95.44 289 LEU A N 1
ATOM 2177 C CA . LEU A 1 289 ? -34.724 -21.682 6.178 1.00 95.44 289 LEU A CA 1
ATOM 2178 C C . LEU A 1 289 ? -35.481 -22.643 7.113 1.00 95.44 289 LEU A C 1
ATOM 2180 O O . LEU A 1 289 ? -35.336 -23.860 6.986 1.00 95.44 289 LEU A O 1
ATOM 2184 N N . ILE A 1 290 ? -36.332 -22.114 7.998 1.00 93.50 290 ILE A N 1
ATOM 2185 C CA . ILE A 1 290 ? -37.189 -22.919 8.883 1.00 93.50 290 ILE A CA 1
ATOM 2186 C C . ILE A 1 290 ? -38.286 -23.631 8.081 1.00 93.50 290 ILE A C 1
ATOM 2188 O O . ILE A 1 290 ? -38.489 -24.833 8.257 1.00 93.50 290 ILE A O 1
ATOM 2192 N N . GLU A 1 291 ? -38.965 -22.924 7.173 1.00 92.62 291 GLU A N 1
ATOM 2193 C CA . GLU A 1 291 ? -40.022 -23.492 6.321 1.00 92.62 291 GLU A CA 1
ATOM 2194 C C . GLU A 1 291 ? -39.513 -24.673 5.478 1.00 92.62 291 GLU A C 1
ATOM 2196 O O . GLU A 1 291 ? -40.158 -25.721 5.399 1.00 92.62 291 GLU A O 1
ATOM 2201 N N . HIS A 1 292 ? -38.310 -24.546 4.916 1.00 93.81 292 HIS A N 1
ATOM 2202 C CA . HIS A 1 292 ? -37.662 -25.591 4.125 1.00 93.81 292 HIS A CA 1
ATOM 2203 C C . HIS A 1 292 ? -36.963 -26.674 4.968 1.00 93.81 292 HIS A C 1
ATOM 2205 O O . HIS A 1 292 ? -36.350 -27.578 4.389 1.00 93.81 292 HIS A O 1
ATOM 2211 N N . LYS A 1 293 ? -37.052 -26.611 6.307 1.00 95.06 293 LYS A N 1
ATOM 2212 C CA . LYS A 1 293 ? -36.397 -27.532 7.255 1.00 95.06 293 LYS A CA 1
ATOM 2213 C C . LYS A 1 293 ? -34.900 -27.693 6.964 1.00 95.06 293 LYS A C 1
ATOM 2215 O O . LYS A 1 293 ? -34.404 -28.811 6.805 1.00 95.06 293 LYS A O 1
ATOM 2220 N N . VAL A 1 294 ? -34.196 -26.575 6.797 1.00 96.56 294 VAL A N 1
ATOM 2221 C CA . VAL A 1 294 ? -32.765 -26.588 6.472 1.00 96.56 294 VAL A CA 1
ATOM 2222 C C . VAL A 1 294 ? -31.943 -26.915 7.716 1.00 96.56 294 VAL A C 1
ATOM 2224 O O . VAL A 1 294 ? -32.003 -26.187 8.703 1.00 96.56 294 VAL A O 1
ATOM 2227 N N . GLN A 1 295 ? -31.133 -27.970 7.631 1.00 96.38 295 GLN A N 1
ATOM 2228 C CA . GLN A 1 295 ? -30.121 -28.323 8.627 1.00 96.38 295 GLN A CA 1
ATOM 2229 C C . GLN A 1 295 ? -28.786 -27.674 8.261 1.00 96.38 295 GLN A C 1
ATOM 2231 O O . GLN A 1 295 ? -28.256 -27.904 7.168 1.00 96.38 295 GLN A O 1
ATOM 2236 N N . ILE A 1 296 ? -28.219 -26.884 9.167 1.00 97.81 296 ILE A N 1
ATOM 2237 C CA . ILE A 1 296 ? -26.975 -26.144 8.949 1.00 97.81 296 ILE A CA 1
ATOM 2238 C C . ILE A 1 296 ? -25.849 -26.800 9.743 1.00 97.81 296 ILE A C 1
ATOM 2240 O O . ILE A 1 296 ? -25.869 -26.855 10.970 1.00 97.81 296 ILE A O 1
ATOM 2244 N N . TRP A 1 297 ? -24.820 -27.254 9.039 1.00 97.50 297 TRP A N 1
ATOM 2245 C CA . TRP A 1 297 ? -23.679 -27.935 9.639 1.00 97.50 297 TRP A CA 1
ATOM 2246 C C . TRP A 1 297 ? -22.427 -27.093 9.451 1.00 97.50 297 TRP A C 1
ATOM 2248 O O . TRP A 1 297 ? -21.966 -26.889 8.326 1.00 97.50 297 TRP A O 1
ATOM 2258 N N . VAL A 1 298 ? -21.879 -26.593 10.556 1.00 97.00 298 VAL A N 1
ATOM 2259 C CA . VAL A 1 298 ? -20.745 -25.671 10.566 1.00 97.00 298 VAL A CA 1
ATOM 2260 C C . VAL A 1 298 ? -19.497 -26.386 11.065 1.00 97.00 298 VAL A C 1
ATOM 2262 O O . VAL A 1 298 ? -19.477 -26.904 12.182 1.00 97.00 298 VAL A O 1
ATOM 2265 N N . ARG A 1 299 ? -18.424 -26.365 10.271 1.00 95.19 299 ARG A N 1
ATOM 2266 C CA . ARG A 1 299 ? -17.079 -26.744 10.725 1.00 95.19 299 ARG A CA 1
ATOM 2267 C C . ARG A 1 299 ? -16.069 -25.760 10.183 1.00 95.19 299 ARG A C 1
ATOM 2269 O O . ARG A 1 299 ? -15.819 -25.717 8.977 1.00 95.19 299 ARG A O 1
ATOM 2276 N N . ARG A 1 300 ? -15.436 -25.003 11.078 1.00 92.69 300 ARG A N 1
ATOM 2277 C CA . ARG A 1 300 ? -14.456 -23.990 10.679 1.00 92.69 300 ARG A CA 1
ATOM 2278 C C . ARG A 1 300 ? -13.349 -23.819 11.708 1.00 92.69 300 ARG A C 1
ATOM 2280 O O . ARG A 1 300 ? -13.562 -23.967 12.905 1.00 92.69 300 ARG A O 1
ATOM 2287 N N . ALA A 1 301 ? -12.162 -23.502 11.209 1.00 84.31 301 ALA A N 1
ATOM 2288 C CA . ALA A 1 301 ? -10.970 -23.213 11.991 1.00 84.31 301 ALA A CA 1
ATOM 2289 C C . ALA A 1 301 ? -10.103 -22.191 11.236 1.00 84.31 301 ALA A C 1
ATOM 2291 O O . ALA A 1 301 ? -10.233 -22.056 10.018 1.00 84.31 301 ALA A O 1
ATOM 2292 N N . GLY A 1 302 ? -9.236 -21.473 11.946 1.00 83.06 302 GLY A N 1
ATOM 2293 C CA . GLY A 1 302 ? -8.405 -20.390 11.400 1.00 83.06 302 GLY A CA 1
ATOM 2294 C C . GLY A 1 302 ? -8.423 -19.142 12.289 1.00 83.06 302 GLY A C 1
ATOM 2295 O O . GLY A 1 302 ? -8.971 -19.208 13.386 1.00 83.06 302 GLY A O 1
ATOM 2296 N N . PRO A 1 303 ? -7.855 -18.004 11.864 1.00 72.81 303 PRO A N 1
ATOM 2297 C CA . PRO A 1 303 ? -7.818 -16.786 12.672 1.00 72.81 303 PRO A CA 1
ATOM 2298 C C . PRO A 1 303 ? -9.194 -16.402 13.239 1.00 72.81 303 PRO A C 1
ATOM 2300 O O . PRO A 1 303 ? -10.187 -16.342 12.507 1.00 72.81 303 PRO A O 1
ATOM 2303 N N . ASN A 1 304 ? -9.249 -16.169 14.555 1.00 84.06 304 ASN A N 1
ATOM 2304 C CA . ASN A 1 304 ? -10.444 -15.792 15.326 1.00 84.06 304 ASN A CA 1
ATOM 2305 C C . ASN A 1 304 ? -11.633 -16.772 15.248 1.00 84.06 304 ASN A C 1
ATOM 2307 O O . ASN A 1 304 ? -12.775 -16.411 15.540 1.00 84.06 304 ASN A O 1
ATOM 2311 N N . TYR A 1 305 ? -11.407 -18.036 14.879 1.00 85.56 305 TYR A N 1
ATOM 2312 C CA . TYR A 1 305 ? -12.497 -19.001 14.708 1.00 85.56 305 TYR A CA 1
ATOM 2313 C C . TYR A 1 305 ? -13.350 -19.212 15.965 1.00 85.56 305 TYR A C 1
ATOM 2315 O O . TYR A 1 305 ? -14.543 -19.456 15.824 1.00 85.56 305 TYR A O 1
ATOM 2323 N N . GLN A 1 306 ? -12.797 -19.092 17.176 1.00 87.69 306 GLN A N 1
ATOM 2324 C CA . GLN A 1 306 ? -13.557 -19.276 18.418 1.00 87.69 306 GLN A CA 1
ATOM 2325 C C . GLN A 1 306 ? -14.675 -18.237 18.544 1.00 87.69 306 GLN A C 1
ATOM 2327 O O . GLN A 1 306 ? -15.807 -18.581 18.884 1.00 87.69 306 GLN A O 1
ATOM 2332 N N . GLU A 1 307 ? -14.377 -16.973 18.239 1.00 84.44 307 GLU A N 1
ATOM 2333 C CA . GLU A 1 307 ? -15.374 -15.904 18.241 1.00 84.44 307 GLU A CA 1
ATOM 2334 C C . GLU A 1 307 ? -16.355 -16.072 17.073 1.00 84.44 307 GLU A C 1
ATOM 2336 O O . GLU A 1 307 ? -17.562 -15.920 17.258 1.00 84.44 307 GLU A O 1
ATOM 2341 N N . GLY A 1 308 ? -15.874 -16.483 15.896 1.00 88.06 308 GLY A N 1
ATOM 2342 C CA . GLY A 1 308 ? -16.736 -16.770 14.748 1.00 88.06 308 GLY A CA 1
ATOM 2343 C C . GLY A 1 308 ? -17.755 -17.867 15.067 1.00 88.06 308 GLY A C 1
ATOM 2344 O O . GLY A 1 308 ? -18.960 -17.663 14.910 1.00 88.06 308 GLY A O 1
ATOM 2345 N N . LEU A 1 309 ? -17.290 -19.006 15.589 1.00 92.38 309 LEU A N 1
ATOM 2346 C CA . LEU A 1 309 ? -18.136 -20.130 16.003 1.00 92.38 309 LEU A CA 1
ATOM 2347 C C . LEU A 1 309 ? -19.090 -19.741 17.135 1.00 92.38 309 LEU A C 1
ATOM 2349 O O . LEU A 1 309 ? -20.248 -20.158 17.128 1.00 92.38 309 LEU A O 1
ATOM 2353 N N . LYS A 1 310 ? -18.645 -18.911 18.085 1.00 91.50 310 LYS A N 1
ATOM 2354 C CA . LYS A 1 310 ? -19.516 -18.359 19.130 1.00 91.50 310 LYS A CA 1
ATOM 2355 C C . LYS A 1 310 ? -20.648 -17.527 18.523 1.00 91.50 310 LYS A C 1
ATOM 2357 O O . LYS A 1 310 ? -21.802 -17.736 18.891 1.00 91.50 310 LYS A O 1
ATOM 2362 N N . ASN A 1 311 ? -20.337 -16.634 17.587 1.00 91.00 311 ASN A N 1
ATOM 2363 C CA . ASN A 1 311 ? -21.311 -15.732 16.974 1.00 91.00 311 ASN A CA 1
ATOM 2364 C C . ASN A 1 311 ? -22.315 -16.486 16.093 1.00 91.00 311 ASN A C 1
ATOM 2366 O O . ASN A 1 311 ? -23.517 -16.255 16.211 1.00 91.00 311 ASN A O 1
ATOM 2370 N N . ILE A 1 312 ? -21.855 -17.424 15.258 1.00 93.69 312 ILE A N 1
ATOM 2371 C CA . ILE A 1 312 ? -22.764 -18.198 14.398 1.00 93.69 312 ILE A CA 1
ATOM 2372 C C . ILE A 1 312 ? -23.662 -19.120 15.233 1.00 93.69 312 ILE A C 1
ATOM 2374 O O . ILE A 1 312 ? -24.858 -19.200 14.966 1.00 93.69 312 ILE A O 1
ATOM 2378 N N . LYS A 1 313 ? -23.130 -19.724 16.310 1.00 92.56 313 LYS A N 1
ATOM 2379 C CA . LYS A 1 313 ? -23.921 -20.539 17.242 1.00 92.56 313 LYS A CA 1
ATOM 2380 C C . LYS A 1 313 ? -24.964 -19.705 17.986 1.00 92.56 313 LYS A C 1
ATOM 2382 O O 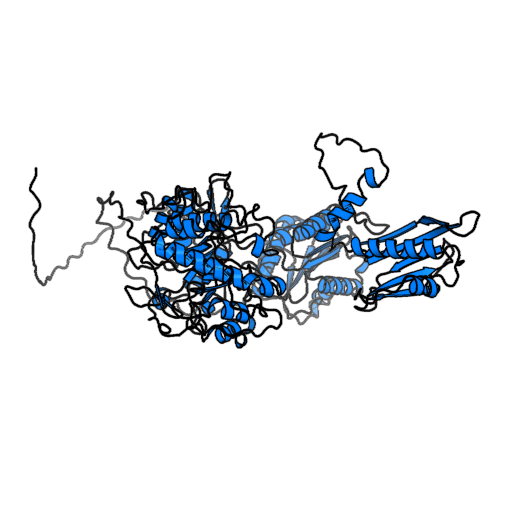. LYS A 1 313 ? -26.104 -20.143 18.114 1.00 92.56 313 LYS A O 1
ATOM 2387 N N . ALA A 1 314 ? -24.598 -18.505 18.441 1.00 90.06 314 ALA A N 1
ATOM 2388 C CA . ALA A 1 314 ? -25.529 -17.585 19.092 1.00 90.06 314 ALA A CA 1
ATOM 2389 C C . ALA A 1 314 ? -26.676 -17.182 18.153 1.00 90.06 314 ALA A C 1
ATOM 2391 O O . ALA A 1 314 ? -27.828 -17.176 18.571 1.00 90.06 314 ALA A O 1
ATOM 2392 N N . VAL A 1 315 ? -26.380 -16.923 16.877 1.00 91.88 315 VAL A N 1
ATOM 2393 C CA . VAL A 1 315 ? -27.399 -16.583 15.871 1.00 91.88 315 VAL A CA 1
ATOM 2394 C C . VAL A 1 315 ? -28.289 -17.777 15.530 1.00 91.88 315 VAL A C 1
ATOM 2396 O O . VAL A 1 315 ? -29.494 -17.603 15.380 1.00 91.88 315 VAL A O 1
ATOM 2399 N N . GLY A 1 316 ? -27.738 -18.993 15.453 1.00 91.06 316 GLY A N 1
ATOM 2400 C CA . GLY A 1 316 ? -28.542 -20.207 15.294 1.00 91.06 316 GLY A CA 1
ATOM 2401 C C . GLY A 1 316 ? -29.575 -20.367 16.416 1.00 91.06 316 GLY A C 1
ATOM 2402 O O . GLY A 1 316 ? -30.735 -20.665 16.147 1.00 91.06 316 GLY A O 1
ATOM 2403 N N . GLN A 1 317 ? -29.180 -20.072 17.659 1.00 90.94 317 GLN A N 1
ATOM 2404 C CA . GLN A 1 317 ? -30.078 -20.073 18.821 1.00 90.94 317 GLN A CA 1
ATOM 2405 C C . GLN A 1 317 ? -31.080 -18.908 18.798 1.00 90.94 317 GLN A C 1
ATOM 2407 O O . GLN A 1 317 ? -32.261 -19.125 19.051 1.00 90.94 317 GLN A O 1
ATOM 2412 N N . GLU A 1 318 ? -30.625 -17.691 18.478 1.00 91.06 318 GLU A N 1
ATOM 2413 C CA . GLU A 1 318 ? -31.454 -16.478 18.358 1.00 91.06 318 GLU A CA 1
ATOM 2414 C C . GLU A 1 318 ? -32.594 -16.673 17.350 1.00 91.06 318 GLU A C 1
ATOM 2416 O O . GLU A 1 318 ? -33.734 -16.301 17.617 1.00 91.06 318 GLU A O 1
ATOM 2421 N N . LEU A 1 319 ? -32.283 -17.273 16.200 1.00 91.19 319 LEU A N 1
ATOM 2422 C CA . LEU A 1 319 ? -33.208 -17.451 15.082 1.00 91.19 319 LEU A CA 1
ATOM 2423 C C . LEU A 1 319 ? -33.939 -18.800 15.098 1.00 91.19 319 LEU A C 1
ATOM 2425 O O . LEU A 1 319 ? -34.738 -19.052 14.201 1.00 91.19 319 LEU A O 1
ATOM 2429 N N . ASN A 1 320 ? -33.670 -19.665 16.082 1.00 92.75 320 ASN A N 1
ATOM 2430 C CA . ASN A 1 320 ? -34.209 -21.026 16.159 1.00 92.75 320 ASN A CA 1
ATOM 2431 C C . ASN A 1 320 ? -33.951 -21.856 14.878 1.00 92.75 320 ASN A C 1
ATOM 2433 O O . ASN A 1 320 ? -34.841 -22.543 14.372 1.00 92.75 320 ASN A O 1
ATOM 2437 N N . LEU A 1 321 ? -32.731 -21.761 14.339 1.00 93.62 321 LEU A N 1
ATOM 2438 C CA . LEU A 1 321 ? -32.269 -22.553 13.196 1.00 93.62 321 LEU A CA 1
ATOM 2439 C C . LEU A 1 321 ? -31.709 -23.898 13.673 1.00 93.62 321 LEU A C 1
ATOM 2441 O O . LEU A 1 321 ? -31.003 -23.955 14.682 1.00 93.62 321 LEU A O 1
ATOM 2445 N N . ASP A 1 322 ? -31.968 -24.964 12.914 1.00 94.19 322 ASP A N 1
ATOM 2446 C CA . ASP A 1 322 ? -31.370 -26.281 13.149 1.00 94.19 322 ASP A CA 1
ATOM 2447 C C . ASP A 1 322 ? -29.885 -26.242 12.753 1.00 94.19 322 ASP A C 1
ATOM 2449 O O . ASP A 1 322 ? -29.541 -26.329 11.571 1.00 94.19 322 ASP A O 1
ATOM 2453 N N . MET A 1 323 ? -29.009 -25.974 13.728 1.00 95.00 323 MET A N 1
ATOM 2454 C CA . MET A 1 323 ? -27.600 -25.663 13.490 1.00 95.00 323 MET A CA 1
ATOM 2455 C C . MET A 1 323 ? -26.653 -26.410 14.434 1.00 95.00 323 MET A C 1
ATOM 2457 O O . MET A 1 323 ? -26.689 -26.220 15.650 1.00 95.00 323 MET A O 1
ATOM 2461 N N . HIS A 1 324 ? -25.716 -27.157 13.847 1.00 94.75 324 HIS A N 1
ATOM 2462 C CA . HIS A 1 324 ? -24.666 -27.897 14.549 1.00 94.75 324 HIS A CA 1
ATOM 2463 C C . HIS A 1 324 ? -23.293 -27.274 14.279 1.00 94.75 324 HIS A C 1
ATOM 2465 O O . HIS A 1 324 ? -22.895 -27.119 13.123 1.00 94.75 324 HIS A O 1
ATOM 2471 N N . VAL A 1 325 ? -22.555 -26.912 15.335 1.00 95.06 325 VAL A N 1
ATOM 2472 C CA . VAL A 1 325 ? -21.321 -26.109 15.224 1.00 95.06 325 VAL A CA 1
ATOM 2473 C C . VAL A 1 325 ? -20.118 -26.832 15.826 1.00 95.06 325 VAL A C 1
ATOM 2475 O O . VAL A 1 325 ? -20.117 -27.160 17.015 1.00 95.06 325 VAL A O 1
ATOM 2478 N N . TYR A 1 326 ? -19.074 -27.005 15.013 1.00 94.19 326 TYR A N 1
ATOM 2479 C CA . TYR A 1 326 ? -17.831 -27.695 15.356 1.00 94.19 326 TYR A CA 1
ATOM 2480 C C . TYR A 1 326 ? -16.591 -26.861 15.000 1.00 94.19 326 TYR A C 1
ATOM 2482 O O . TYR A 1 326 ? -16.578 -26.112 14.017 1.00 94.19 326 TYR A O 1
ATOM 2490 N N . GLY A 1 327 ? -15.533 -27.013 15.791 1.00 89.25 327 GLY A N 1
ATOM 2491 C CA . GLY A 1 327 ? -14.236 -26.374 15.606 1.00 89.25 327 GLY A CA 1
ATOM 2492 C C . GLY A 1 327 ? -13.167 -27.297 14.998 1.00 89.25 327 GLY A C 1
ATOM 2493 O O . GLY A 1 327 ? -13.488 -28.241 14.263 1.00 89.25 327 GLY A O 1
ATOM 2494 N N . PRO A 1 328 ? -11.871 -27.011 15.232 1.00 87.62 328 PRO A N 1
ATOM 2495 C CA . PRO A 1 328 ? -10.753 -27.757 14.656 1.00 87.62 328 PRO A CA 1
ATOM 2496 C C . PRO A 1 328 ? -10.648 -29.203 15.150 1.00 87.62 328 PRO A C 1
ATOM 2498 O O . PRO A 1 328 ? -10.048 -30.023 14.457 1.00 87.62 328 PRO A O 1
ATOM 2501 N N . GLU A 1 329 ? -11.238 -29.529 16.299 1.00 86.38 329 GLU A N 1
ATOM 2502 C CA . GLU A 1 329 ? -11.312 -30.884 16.854 1.00 86.38 329 GLU A CA 1
ATOM 2503 C C . GLU A 1 329 ? -12.091 -31.858 15.958 1.00 86.38 329 GLU A C 1
ATOM 2505 O O . GLU A 1 329 ? -11.858 -33.066 15.994 1.00 86.38 329 GLU A O 1
ATOM 2510 N N . MET A 1 330 ? -12.990 -31.336 15.119 1.00 89.56 330 MET A N 1
ATOM 2511 C CA . MET A 1 330 ? -13.681 -32.104 14.092 1.00 89.56 330 MET A CA 1
ATOM 2512 C C . MET A 1 330 ? -12.824 -32.191 12.826 1.00 89.56 330 MET A C 1
ATOM 2514 O O . MET A 1 330 ? -12.295 -31.180 12.355 1.00 89.56 330 MET A O 1
ATOM 2518 N N . HIS A 1 331 ? -12.734 -33.380 12.220 1.00 89.19 331 HIS A N 1
ATOM 2519 C CA . HIS A 1 331 ? -12.082 -33.561 10.918 1.00 89.19 331 HIS A CA 1
ATOM 2520 C C . HIS A 1 331 ? -12.698 -32.630 9.859 1.00 89.19 331 HIS A C 1
ATOM 2522 O O . HIS A 1 331 ? -13.892 -32.337 9.917 1.00 89.19 331 HIS A O 1
ATOM 2528 N N . VAL A 1 332 ? -11.911 -32.179 8.874 1.00 89.00 332 VAL A N 1
ATOM 2529 C CA . VAL A 1 332 ? -12.327 -31.134 7.918 1.00 89.00 332 VAL A CA 1
ATOM 2530 C C . VAL A 1 332 ? -13.673 -31.413 7.254 1.00 89.00 332 VAL A C 1
ATOM 2532 O O . VAL A 1 332 ? -14.501 -30.515 7.225 1.00 89.00 332 VAL A O 1
ATOM 2535 N N . SER A 1 333 ? -13.926 -32.647 6.818 1.00 91.81 333 SER A N 1
ATOM 2536 C CA . SER A 1 333 ? -15.194 -33.114 6.236 1.00 91.81 333 SER A CA 1
ATOM 2537 C C . SER A 1 333 ? -16.042 -33.952 7.201 1.00 91.81 333 SER A C 1
ATOM 2539 O O . SER A 1 333 ? -17.031 -34.553 6.794 1.00 91.81 333 SER A O 1
ATOM 2541 N N . GLY A 1 334 ? -15.673 -34.018 8.484 1.00 91.00 334 GLY A N 1
ATOM 2542 C CA . GLY A 1 334 ? -16.293 -34.904 9.476 1.00 91.00 334 GLY A CA 1
ATOM 2543 C C . GLY A 1 334 ? -17.780 -34.634 9.712 1.00 91.00 334 GLY A C 1
ATOM 2544 O O . GLY A 1 334 ? -18.514 -35.559 10.039 1.00 91.00 334 GLY A O 1
ATOM 2545 N N . ILE A 1 335 ? -18.244 -33.405 9.463 1.00 94.75 335 ILE A N 1
ATOM 2546 C CA . ILE A 1 335 ? -19.664 -33.033 9.560 1.00 94.75 335 ILE A CA 1
ATOM 2547 C C . ILE A 1 335 ? -20.540 -33.634 8.452 1.00 94.75 335 ILE A C 1
ATOM 2549 O O . ILE A 1 335 ? -21.735 -33.811 8.659 1.00 94.75 335 ILE A O 1
ATOM 2553 N N . VAL A 1 336 ? -19.962 -34.007 7.305 1.00 95.25 336 VAL A N 1
ATOM 2554 C CA . VAL A 1 336 ? -20.706 -34.568 6.164 1.00 95.25 336 VAL A CA 1
ATOM 2555 C C . VAL A 1 336 ? -21.366 -35.911 6.506 1.00 95.25 336 VAL A C 1
ATOM 2557 O O . VAL A 1 336 ? -22.591 -36.008 6.408 1.00 95.25 336 VAL A O 1
ATOM 2560 N N . PRO A 1 337 ? -20.629 -36.944 6.962 1.00 91.50 337 PRO A N 1
ATOM 2561 C CA . PRO A 1 337 ? -21.251 -38.207 7.345 1.00 91.50 337 PRO A CA 1
ATOM 2562 C C . PRO A 1 337 ? -22.128 -38.088 8.598 1.00 91.50 337 PRO A C 1
ATOM 2564 O O . PRO A 1 337 ? -23.024 -38.909 8.763 1.00 91.50 337 PRO A O 1
ATOM 2567 N N . LEU A 1 338 ? -21.902 -37.098 9.474 1.00 91.69 338 LEU A N 1
ATOM 2568 C CA . LEU A 1 338 ? -22.780 -36.855 10.629 1.00 91.69 338 LEU A CA 1
ATOM 2569 C C . LEU A 1 338 ? -24.166 -36.369 10.197 1.00 91.69 338 LEU A C 1
ATOM 2571 O O . LEU A 1 338 ? -25.157 -36.816 10.770 1.00 91.69 338 LEU A O 1
ATOM 2575 N N . ALA A 1 339 ? -24.217 -35.509 9.180 1.00 92.94 339 ALA A N 1
ATOM 2576 C CA . ALA A 1 339 ? -25.455 -34.965 8.637 1.00 92.94 339 ALA A CA 1
ATOM 2577 C C . ALA A 1 339 ? -26.201 -35.949 7.722 1.00 92.94 339 ALA A C 1
ATOM 2579 O O . ALA A 1 339 ? -27.426 -36.011 7.741 1.00 92.94 339 ALA A O 1
ATOM 2580 N N . LEU A 1 340 ? -25.473 -36.699 6.885 1.00 92.50 340 LEU A N 1
ATOM 2581 C CA . LEU A 1 340 ? -26.078 -37.468 5.788 1.00 92.50 340 LEU A CA 1
ATOM 2582 C C . LEU A 1 340 ? -26.344 -38.942 6.113 1.00 92.50 340 LEU A C 1
ATOM 2584 O O . LEU A 1 340 ? -27.217 -39.544 5.490 1.00 92.50 340 LEU A O 1
ATOM 2588 N N . ILE A 1 341 ? -25.612 -39.544 7.057 1.00 89.19 341 ILE A N 1
ATOM 2589 C CA . ILE A 1 341 ? -25.735 -40.977 7.360 1.00 89.19 341 ILE A CA 1
ATOM 2590 C C . ILE A 1 341 ? -26.521 -41.165 8.670 1.00 89.19 341 ILE A C 1
ATOM 2592 O O . ILE A 1 341 ? -26.037 -40.773 9.739 1.00 89.19 341 ILE A O 1
ATOM 2596 N N . PRO A 1 342 ? -27.693 -41.829 8.637 1.00 83.88 342 PRO A N 1
ATOM 2597 C CA . PRO A 1 342 ? -28.501 -42.068 9.829 1.00 83.88 342 PRO A CA 1
ATOM 2598 C C . PRO A 1 342 ? -27.718 -42.758 10.956 1.00 83.88 342 PRO A C 1
ATOM 2600 O O . PRO A 1 342 ? -26.990 -43.725 10.736 1.00 83.88 342 PRO A O 1
ATOM 2603 N N . GLY A 1 343 ? -27.869 -42.265 12.187 1.00 80.44 343 GLY A N 1
ATOM 2604 C CA . GLY A 1 343 ? -27.252 -42.848 13.385 1.00 80.44 343 GLY A CA 1
ATOM 2605 C C . GLY A 1 343 ? -25.774 -42.502 13.620 1.00 80.44 343 GLY A C 1
ATOM 2606 O O . GLY A 1 343 ? -25.279 -42.760 14.718 1.00 80.44 343 GLY A O 1
ATOM 2607 N N . ARG A 1 344 ? -25.068 -41.869 12.667 1.00 83.75 344 ARG A N 1
ATOM 2608 C CA . ARG A 1 344 ? -23.661 -41.447 12.854 1.00 83.75 344 ARG A CA 1
ATOM 2609 C C . ARG A 1 344 ? -23.495 -40.384 13.937 1.00 83.75 344 ARG A C 1
ATOM 2611 O O . ARG A 1 344 ? -22.539 -40.467 14.703 1.00 83.75 344 ARG A O 1
ATOM 2618 N N . LEU A 1 345 ? -24.426 -39.433 14.035 1.00 81.88 345 LEU A N 1
ATOM 2619 C CA . LEU A 1 345 ? -24.407 -38.405 15.081 1.00 81.88 345 LEU A CA 1
ATOM 2620 C C . LEU A 1 345 ? -24.444 -39.021 16.487 1.00 81.88 345 LEU A C 1
ATOM 2622 O O . LEU A 1 345 ? -23.627 -38.668 17.330 1.00 81.88 345 LEU A O 1
ATOM 2626 N N . ALA A 1 346 ? -25.315 -40.011 16.709 1.00 77.50 346 ALA A N 1
ATOM 2627 C CA . ALA A 1 346 ? -25.450 -40.700 17.995 1.00 77.50 346 ALA A CA 1
ATOM 2628 C C . ALA A 1 346 ? -24.215 -41.539 18.381 1.00 77.50 346 ALA A C 1
ATOM 2630 O O . ALA A 1 346 ? -24.010 -41.836 19.555 1.00 77.50 346 ALA A O 1
ATOM 2631 N N . GLN A 1 347 ? -23.395 -41.932 17.403 1.00 77.38 347 GLN A N 1
ATOM 2632 C CA . GLN A 1 347 ? -22.153 -42.685 17.614 1.00 77.38 347 GLN A CA 1
ATOM 2633 C C . GLN A 1 347 ? -20.921 -41.778 17.770 1.00 77.38 347 GLN A C 1
ATOM 2635 O O . GLN A 1 347 ? -19.847 -42.260 18.141 1.00 77.38 347 GLN A O 1
ATOM 2640 N N . SER A 1 348 ? -21.047 -40.483 17.467 1.00 79.81 348 SER A N 1
ATOM 2641 C CA . SER A 1 348 ? -19.938 -39.536 17.536 1.00 79.81 348 SER A CA 1
ATOM 2642 C C . SER A 1 348 ? -19.548 -39.247 18.984 1.00 79.81 348 SER A C 1
ATOM 2644 O O . SER A 1 348 ? -20.393 -38.969 19.830 1.00 79.81 348 SER A O 1
ATOM 2646 N N . LYS A 1 349 ? -18.240 -39.275 19.260 1.00 78.44 349 LYS A N 1
ATOM 2647 C CA . LYS A 1 349 ? -17.659 -38.842 20.544 1.00 78.44 349 LYS A CA 1
ATOM 2648 C C . LYS A 1 349 ? -17.213 -37.377 20.532 1.00 78.44 349 LYS A C 1
ATOM 2650 O O . LYS A 1 349 ? -16.705 -36.899 21.541 1.00 78.44 349 LYS A O 1
ATOM 2655 N N . VAL A 1 350 ? -17.331 -36.695 19.391 1.00 78.12 350 VAL A N 1
ATOM 2656 C CA . VAL A 1 350 ? -16.899 -35.302 19.242 1.00 78.12 350 VAL A CA 1
ATOM 2657 C C . VAL A 1 350 ? -18.020 -34.397 19.732 1.00 78.12 350 VAL A C 1
ATOM 2659 O O . VAL A 1 350 ? -19.121 -34.420 19.181 1.00 78.12 350 VAL A O 1
ATOM 2662 N N . GLU A 1 351 ? -17.743 -33.631 20.784 1.00 80.75 351 GLU A N 1
ATOM 2663 C CA . GLU A 1 351 ? -18.700 -32.678 21.338 1.00 80.75 351 GLU A CA 1
ATOM 2664 C C . GLU A 1 351 ? -18.853 -31.456 20.424 1.00 80.75 351 GLU A C 1
ATOM 2666 O O . GLU A 1 351 ? -17.893 -30.996 19.810 1.00 80.75 351 GLU A O 1
ATOM 2671 N N . GLU A 1 352 ? -20.065 -30.906 20.357 1.00 86.12 352 GLU A N 1
ATOM 2672 C CA . GLU A 1 352 ? -20.287 -29.609 19.721 1.00 86.12 352 GLU A CA 1
ATOM 2673 C C . GLU A 1 352 ? -19.634 -28.466 20.510 1.00 86.12 352 GLU A C 1
ATOM 2675 O O . GLU A 1 352 ? -19.556 -28.498 21.742 1.00 86.12 352 GLU A O 1
ATOM 2680 N N . PHE A 1 353 ? -19.265 -27.395 19.806 1.00 85.00 353 PHE A N 1
ATOM 2681 C CA . PHE A 1 353 ? -18.612 -26.218 20.377 1.00 85.00 353 PHE A CA 1
ATOM 2682 C C . PHE A 1 353 ? -19.405 -25.611 21.555 1.00 85.00 353 PHE A C 1
ATOM 2684 O O . PHE A 1 353 ? -20.588 -25.277 21.415 1.00 85.00 353 PHE A O 1
ATOM 2691 N N . LYS A 1 354 ? -18.758 -25.421 22.716 1.00 78.50 354 LYS A N 1
ATOM 2692 C CA . LYS A 1 354 ? -19.346 -24.818 23.930 1.00 78.50 354 LYS A CA 1
ATOM 2693 C C . LYS A 1 354 ? -18.762 -23.423 24.178 1.00 78.50 354 LYS A C 1
ATOM 2695 O O . LYS A 1 354 ? -17.577 -23.272 24.455 1.00 78.50 354 LYS A O 1
ATOM 2700 N N . ALA A 1 355 ? -19.612 -22.394 24.159 1.00 58.41 355 ALA A N 1
ATOM 2701 C CA . ALA A 1 355 ? -19.194 -20.994 24.312 1.00 58.41 355 ALA A CA 1
ATOM 2702 C C . ALA A 1 355 ? -18.596 -20.644 25.697 1.00 58.41 355 ALA A C 1
ATOM 2704 O O . ALA A 1 355 ? -17.924 -19.624 25.830 1.00 58.41 355 ALA A O 1
ATOM 2705 N N . SER A 1 356 ? -18.821 -21.469 26.727 1.00 48.88 356 SER A N 1
ATOM 2706 C CA . SER A 1 356 ? -18.381 -21.229 28.111 1.00 48.88 356 SER A CA 1
ATOM 2707 C C . SER A 1 356 ? -16.916 -21.590 28.402 1.00 48.88 356 SER A C 1
ATOM 2709 O O . SER A 1 356 ? -16.425 -21.256 29.476 1.00 48.88 356 SER A O 1
ATOM 2711 N N . GLN A 1 357 ? -16.202 -22.244 27.478 1.00 45.12 357 GLN A N 1
ATOM 2712 C CA . GLN A 1 357 ? -14.825 -22.723 27.698 1.00 45.12 357 GLN A CA 1
ATOM 2713 C C . GLN A 1 357 ? -13.711 -21.710 27.363 1.00 45.12 357 GLN A C 1
ATOM 2715 O O . GLN A 1 357 ? -12.555 -21.982 27.668 1.00 45.12 357 GLN A O 1
ATOM 2720 N N . TYR A 1 358 ? -14.032 -20.538 26.797 1.00 43.47 358 TYR A N 1
ATOM 2721 C CA . TYR A 1 358 ? -13.044 -19.542 26.334 1.00 43.47 358 TYR A CA 1
ATOM 2722 C C . TYR A 1 358 ? -13.230 -18.138 26.949 1.00 43.47 358 TYR A C 1
ATOM 2724 O O . TYR A 1 358 ? -12.972 -17.123 26.308 1.00 43.47 358 TYR A O 1
ATOM 2732 N N . SER A 1 359 ? -13.685 -18.059 28.205 1.00 31.45 359 SER A N 1
ATOM 2733 C CA . SER A 1 359 ? -13.690 -16.805 28.975 1.00 31.45 359 SER A CA 1
ATOM 2734 C C . SER A 1 359 ? -12.315 -16.564 29.605 1.00 31.45 359 SER A C 1
ATOM 2736 O O . SER A 1 359 ? -11.901 -17.338 30.466 1.00 31.45 359 SER A O 1
ATOM 2738 N N . TYR A 1 360 ? -11.629 -15.474 29.249 1.00 26.72 360 TYR A N 1
ATOM 2739 C CA . TYR A 1 360 ? -10.490 -14.989 30.038 1.00 26.72 360 TYR A CA 1
ATOM 2740 C C . TYR A 1 360 ? -10.968 -14.544 31.438 1.00 26.72 360 TYR A C 1
ATOM 2742 O O . TYR A 1 360 ? -12.063 -13.983 31.554 1.00 26.72 360 TYR A O 1
ATOM 2750 N N . PRO A 1 361 ? -10.199 -14.795 32.514 1.00 31.25 361 PRO A N 1
ATOM 2751 C CA . PRO A 1 361 ? -10.584 -14.395 33.860 1.00 31.25 361 PRO A CA 1
ATOM 2752 C C . PRO A 1 361 ? -10.342 -12.897 34.081 1.00 31.25 361 PRO A C 1
ATOM 2754 O O . PRO A 1 361 ? -9.229 -12.397 33.940 1.00 31.25 361 PRO A O 1
ATOM 2757 N N . ALA A 1 362 ? -11.402 -12.189 34.470 1.00 30.75 362 ALA A N 1
ATOM 2758 C CA . ALA A 1 362 ? -11.359 -10.807 34.922 1.00 30.75 362 ALA A CA 1
ATOM 2759 C C . ALA A 1 362 ? -10.754 -10.723 36.333 1.00 30.75 362 ALA A C 1
ATOM 2761 O O . ALA A 1 362 ? -11.394 -11.116 37.307 1.00 30.75 362 ALA A O 1
ATOM 2762 N N . LEU A 1 363 ? -9.542 -10.182 36.453 1.00 28.23 363 LEU A N 1
ATOM 2763 C CA . LEU A 1 363 ? -8.943 -9.770 37.723 1.00 28.23 363 LEU A CA 1
ATOM 2764 C C . LEU A 1 363 ? -8.061 -8.541 37.476 1.00 28.23 363 LEU A C 1
ATOM 2766 O O . LEU A 1 363 ? -6.918 -8.663 37.060 1.00 28.23 363 LEU A O 1
ATOM 2770 N N . ILE A 1 364 ? -8.651 -7.364 37.684 1.00 26.61 364 ILE A N 1
ATOM 2771 C CA . ILE A 1 364 ? -8.179 -6.234 38.508 1.00 26.61 364 ILE A CA 1
ATOM 2772 C C . ILE A 1 364 ? -9.158 -5.090 38.210 1.00 26.61 364 ILE A C 1
ATOM 2774 O O . ILE A 1 364 ? -9.025 -4.343 37.248 1.00 26.61 364 ILE A O 1
ATOM 2778 N N . SER A 1 365 ? -10.199 -4.989 39.032 1.00 26.58 365 SER A N 1
ATOM 2779 C CA . SER A 1 365 ? -11.005 -3.778 39.144 1.00 26.58 365 SER A CA 1
ATOM 2780 C C . SER A 1 365 ? -11.352 -3.601 40.615 1.00 26.58 365 SER A C 1
ATOM 2782 O O . SER A 1 365 ? -12.294 -4.197 41.134 1.00 26.58 365 SER A O 1
ATOM 2784 N N . GLN A 1 366 ? -10.502 -2.859 41.325 1.00 27.83 366 GLN A N 1
ATOM 2785 C CA . GLN A 1 366 ? -10.846 -2.260 42.609 1.00 27.83 366 GLN A CA 1
ATOM 2786 C C . GLN A 1 366 ? -9.905 -1.089 42.916 1.00 27.83 366 GLN A C 1
ATOM 2788 O O . GLN A 1 366 ? -8.690 -1.271 42.937 1.00 27.83 366 GLN A O 1
ATOM 2793 N N . LYS A 1 367 ? -10.522 0.059 43.251 1.00 24.92 367 LYS A N 1
ATOM 2794 C CA . LYS A 1 367 ? -9.970 1.401 43.561 1.00 24.92 367 LYS A CA 1
ATOM 2795 C C . LYS A 1 367 ? -9.726 2.220 42.280 1.00 24.92 367 LYS A C 1
ATOM 2797 O O . LYS A 1 367 ? -8.811 1.919 41.537 1.00 24.92 367 LYS A O 1
ATOM 2802 N N . LEU A 1 368 ? -10.491 3.264 41.955 1.00 26.12 368 LEU A N 1
ATOM 2803 C CA . LEU A 1 368 ? -10.678 4.459 42.772 1.00 26.12 368 LEU A CA 1
ATOM 2804 C C . LEU A 1 368 ? -11.845 5.306 42.199 1.00 26.12 368 LEU A C 1
ATOM 2806 O O . LEU A 1 368 ? -11.672 6.013 41.215 1.00 26.12 368 LEU A O 1
ATOM 2810 N N . GLU A 1 369 ? -13.023 5.273 42.825 1.00 25.31 369 GLU A N 1
ATOM 2811 C CA . GLU A 1 369 ? -14.055 6.306 42.659 1.00 25.31 369 GLU A CA 1
ATOM 2812 C C . GLU A 1 369 ? -14.132 7.095 43.966 1.00 25.31 369 GLU A C 1
ATOM 2814 O O . GLU A 1 369 ? -14.743 6.658 44.939 1.00 25.31 369 GLU A O 1
ATOM 2819 N N . MET A 1 370 ? -13.466 8.248 44.016 1.00 26.06 370 MET A N 1
ATOM 2820 C CA . MET A 1 370 ? -13.790 9.320 44.958 1.00 26.06 370 MET A CA 1
ATOM 2821 C C . MET A 1 370 ? -13.028 10.584 44.551 1.00 26.06 370 MET A C 1
ATOM 2823 O O . MET A 1 370 ? -11.832 10.668 44.810 1.00 26.06 370 MET A O 1
ATOM 2827 N N . HIS A 1 371 ? -13.724 11.520 43.894 1.00 28.80 371 HIS A N 1
ATOM 2828 C CA . HIS A 1 371 ? -13.631 12.993 44.004 1.00 28.80 371 HIS A CA 1
ATOM 2829 C C . HIS A 1 371 ? -14.089 13.664 42.699 1.00 28.80 371 HIS A C 1
ATOM 2831 O O . HIS A 1 371 ? -13.279 14.080 41.881 1.00 28.80 371 HIS A O 1
ATOM 2837 N N . GLN A 1 372 ? -15.403 13.834 42.524 1.00 27.16 372 GLN A N 1
ATOM 2838 C CA . GLN A 1 372 ? -15.923 14.734 41.489 1.00 27.16 372 GLN A CA 1
ATOM 2839 C C . GLN A 1 372 ? -17.247 15.371 41.924 1.00 27.16 372 GLN A C 1
ATOM 2841 O O . GLN A 1 372 ? -18.317 15.031 41.439 1.00 27.16 372 GLN A O 1
ATOM 2846 N N . LYS A 1 373 ? -17.167 16.280 42.905 1.00 27.78 373 LYS A N 1
ATOM 2847 C CA . LYS A 1 373 ? -18.214 17.265 43.242 1.00 27.78 373 LYS A CA 1
ATOM 2848 C C . LYS A 1 373 ? -17.587 18.503 43.883 1.00 27.78 373 LYS A C 1
ATOM 2850 O O . LYS A 1 373 ? -17.762 18.743 45.069 1.00 27.78 373 LYS A O 1
ATOM 2855 N N . LEU A 1 374 ? -16.815 19.259 43.108 1.00 27.28 374 LEU A N 1
ATOM 2856 C CA . LEU A 1 374 ? -16.419 20.637 43.422 1.00 27.28 374 LEU A CA 1
ATOM 2857 C C . LEU A 1 374 ? -15.676 21.190 42.202 1.00 27.28 374 LEU A C 1
ATOM 2859 O O . LEU A 1 374 ? -14.466 21.097 42.172 1.00 27.28 374 LEU A O 1
ATOM 2863 N N . ILE A 1 375 ? -16.403 21.653 41.180 1.00 30.34 375 ILE A N 1
ATOM 2864 C CA . ILE A 1 375 ? -16.042 22.689 40.182 1.00 30.34 375 ILE A CA 1
ATOM 2865 C C . ILE A 1 375 ? -17.306 22.856 39.312 1.00 30.34 375 ILE A C 1
ATOM 2867 O O . ILE A 1 375 ? -17.414 22.358 38.208 1.00 30.34 375 ILE A O 1
ATOM 2871 N N . GLU A 1 376 ? -18.329 23.499 39.868 1.00 28.36 376 GLU A N 1
ATOM 2872 C CA . GLU A 1 376 ? -19.426 24.121 39.106 1.00 28.36 376 GLU A CA 1
ATOM 2873 C C . GLU A 1 376 ? -19.809 25.410 39.841 1.00 28.36 376 GLU A C 1
ATOM 2875 O O . GLU A 1 376 ? -20.931 25.590 40.296 1.00 28.36 376 GLU A O 1
ATOM 2880 N N . LEU A 1 377 ? -18.826 26.285 40.077 1.00 26.70 377 LEU A N 1
ATOM 2881 C CA . LEU A 1 377 ? -19.084 27.682 40.430 1.00 26.70 377 LEU A CA 1
ATOM 2882 C C . LEU A 1 377 ? -17.803 28.514 40.303 1.00 26.70 377 LEU A C 1
ATOM 2884 O O . LEU A 1 377 ? -17.235 28.934 41.309 1.00 26.70 377 LEU A O 1
ATOM 2888 N N . ARG A 1 378 ? -17.321 28.715 39.073 1.00 29.48 378 ARG A N 1
ATOM 2889 C CA . ARG A 1 378 ? -16.487 29.855 38.639 1.00 29.48 378 ARG A CA 1
ATOM 2890 C C . ARG A 1 378 ? -16.240 29.735 37.132 1.00 29.48 378 ARG A C 1
ATOM 2892 O O . ARG A 1 378 ? -16.057 28.631 36.641 1.00 29.48 378 ARG A O 1
ATOM 2899 N N . CYS A 1 379 ? -16.232 30.884 36.457 1.00 27.97 379 CYS A N 1
ATOM 2900 C CA . CYS A 1 379 ? -16.039 31.095 35.014 1.00 27.97 379 CYS A CA 1
ATOM 2901 C C . CYS A 1 379 ? -17.307 31.069 34.139 1.00 27.97 379 CYS A C 1
ATOM 2903 O O . CYS A 1 379 ? -17.374 30.394 33.121 1.00 27.97 379 CYS A O 1
ATOM 2905 N N . ALA A 1 380 ? -18.275 31.926 34.475 1.00 30.53 380 ALA A N 1
ATOM 2906 C CA . ALA A 1 380 ? -18.846 32.789 33.442 1.00 30.53 380 ALA A CA 1
ATOM 2907 C C . ALA A 1 380 ? -17.963 34.049 33.379 1.00 30.53 380 ALA A C 1
ATOM 2909 O O . ALA A 1 380 ? -17.639 34.598 34.432 1.00 30.53 380 ALA A O 1
ATOM 2910 N N . ILE A 1 381 ? -17.603 34.487 32.167 1.00 34.12 381 ILE A N 1
ATOM 2911 C CA . ILE A 1 381 ? -16.619 35.535 31.807 1.00 34.12 381 ILE A CA 1
ATOM 2912 C C . ILE A 1 381 ? -15.187 34.996 31.617 1.00 34.12 381 ILE A C 1
ATOM 2914 O O . ILE A 1 381 ? -14.344 35.099 32.500 1.00 34.12 381 ILE A O 1
ATOM 2918 N N . LEU A 1 382 ? -14.937 34.442 30.426 1.00 32.44 382 LEU A N 1
ATOM 2919 C CA . LEU A 1 382 ? -13.719 34.615 29.611 1.00 32.44 382 LEU A CA 1
ATOM 2920 C C . LEU A 1 382 ? -13.995 33.995 28.227 1.00 32.44 382 LEU A C 1
ATOM 2922 O O . LEU A 1 382 ? -13.463 32.959 27.849 1.00 32.44 382 LEU A O 1
ATOM 2926 N N . ALA A 1 383 ? -14.921 34.618 27.495 1.00 38.62 383 ALA A N 1
ATOM 2927 C CA . ALA A 1 383 ? -15.031 34.464 26.049 1.00 38.62 383 ALA A CA 1
ATOM 2928 C C . ALA A 1 383 ? -14.254 35.629 25.416 1.00 38.62 383 ALA A C 1
ATOM 2930 O O . ALA A 1 383 ? -14.411 36.764 25.864 1.00 38.62 383 ALA A O 1
ATOM 2931 N N . LEU A 1 384 ? -13.449 35.325 24.394 1.00 35.19 384 LEU A N 1
ATOM 2932 C CA . LEU A 1 384 ? -12.404 36.145 23.758 1.00 35.19 384 LEU A CA 1
ATOM 2933 C C . LEU A 1 384 ? -11.049 36.180 24.487 1.00 35.19 384 LEU A C 1
ATOM 2935 O O . LEU A 1 384 ? -10.630 37.196 25.035 1.00 35.19 384 LEU A O 1
ATOM 2939 N N . CYS A 1 385 ? -10.285 35.099 24.354 1.00 32.19 385 CYS A N 1
ATOM 2940 C CA . CYS A 1 385 ? -8.846 35.229 24.146 1.00 32.19 385 CYS A CA 1
ATOM 2941 C C . CYS A 1 385 ? -8.530 34.548 22.815 1.00 32.19 385 CYS A C 1
ATOM 2943 O O . CYS A 1 385 ? -8.716 33.344 22.677 1.00 32.19 385 CYS A O 1
ATOM 2945 N N . ALA A 1 386 ? -8.116 35.335 21.821 1.00 35.88 386 ALA A N 1
ATOM 2946 C CA . ALA A 1 386 ? -7.404 34.794 20.677 1.00 35.88 386 ALA A CA 1
ATOM 2947 C C . ALA A 1 386 ? -6.130 34.149 21.233 1.00 35.88 386 ALA A C 1
ATOM 2949 O O . ALA A 1 386 ? -5.269 34.855 21.759 1.00 35.88 386 ALA A O 1
ATOM 2950 N N . SER A 1 387 ? -6.045 32.821 21.198 1.00 39.03 387 SER A N 1
ATOM 2951 C CA . SER A 1 387 ? -4.805 32.122 21.507 1.00 39.03 387 SER A CA 1
ATOM 2952 C C . SER A 1 387 ? -3.781 32.580 20.477 1.00 39.03 387 SER A C 1
ATOM 2954 O O . SER A 1 387 ? -3.958 32.341 19.282 1.00 39.03 387 SER A O 1
ATOM 2956 N N . ALA A 1 388 ? -2.741 33.289 20.913 1.00 35.34 388 ALA A N 1
ATOM 2957 C CA . ALA A 1 388 ? -1.550 33.418 20.094 1.00 35.34 388 ALA A CA 1
ATOM 2958 C C . ALA A 1 388 ? -1.067 31.984 19.842 1.00 35.34 388 ALA A C 1
ATOM 2960 O O . ALA A 1 388 ? -0.704 31.287 20.785 1.00 35.34 388 ALA A O 1
ATOM 2961 N N . VAL A 1 389 ? -1.187 31.509 18.603 1.00 42.31 389 VAL A N 1
ATOM 2962 C CA . VAL A 1 389 ? -0.628 30.221 18.197 1.00 42.31 389 VAL A CA 1
ATOM 2963 C C . VAL A 1 389 ? 0.878 30.419 18.222 1.00 42.31 389 VAL A C 1
ATOM 2965 O O . VAL A 1 389 ? 1.420 31.131 17.377 1.00 42.31 389 VAL A O 1
ATOM 2968 N N . VAL A 1 390 ? 1.527 29.891 19.254 1.00 52.34 390 VAL A N 1
ATOM 2969 C CA . VAL A 1 390 ? 2.983 29.913 19.360 1.00 52.34 390 VAL A CA 1
ATOM 2970 C C . VAL A 1 390 ? 3.535 28.671 18.634 1.00 52.34 390 VAL A C 1
ATOM 2972 O O . VAL A 1 390 ? 2.816 27.701 18.379 1.00 52.34 390 VAL A O 1
ATOM 2975 N N . ALA A 1 391 ? 4.736 28.807 18.079 1.00 54.94 391 ALA A N 1
ATOM 2976 C CA . ALA A 1 391 ? 5.305 27.913 17.075 1.00 54.94 391 ALA A CA 1
ATOM 2977 C C . ALA A 1 391 ? 5.756 26.568 17.673 1.00 54.94 391 ALA A C 1
ATOM 2979 O O . ALA A 1 391 ? 6.407 26.554 18.712 1.00 54.94 391 ALA A O 1
ATOM 2980 N N . VAL A 1 392 ? 5.498 25.453 16.974 1.00 66.50 392 VAL A N 1
ATOM 2981 C CA . VAL A 1 392 ? 6.155 24.167 17.279 1.00 66.50 392 VAL A CA 1
ATOM 2982 C C . VAL A 1 392 ? 7.668 24.350 17.152 1.00 66.50 392 VAL A C 1
ATOM 2984 O O . VAL A 1 392 ? 8.139 24.896 16.154 1.00 66.50 392 VAL A O 1
ATOM 2987 N N . GLU A 1 393 ? 8.427 23.903 18.151 1.00 73.44 393 GLU A N 1
ATOM 2988 C CA . GLU A 1 393 ? 9.884 24.036 18.142 1.00 73.44 393 GLU A CA 1
ATOM 2989 C C . GLU A 1 393 ? 10.504 23.173 17.031 1.00 73.44 393 GLU A C 1
ATOM 2991 O O . GLU A 1 393 ? 10.236 21.967 16.974 1.00 73.44 393 GLU A O 1
ATOM 2996 N N . PRO A 1 394 ? 11.334 23.752 16.145 1.00 77.94 394 PRO A N 1
ATOM 2997 C CA . PRO A 1 394 ? 12.036 22.983 15.127 1.00 77.94 394 PRO A CA 1
ATOM 2998 C C . PRO A 1 394 ? 12.965 21.935 15.754 1.00 77.94 394 PRO A C 1
ATOM 3000 O O . PRO A 1 394 ? 13.783 22.249 16.616 1.00 77.94 394 PRO A O 1
ATOM 3003 N N . LEU A 1 395 ? 12.863 20.689 15.292 1.00 83.00 395 LEU A N 1
ATOM 3004 C CA . LEU A 1 395 ? 13.743 19.605 15.730 1.00 83.00 395 LEU A CA 1
ATOM 3005 C C . LEU A 1 395 ? 15.109 19.691 15.041 1.00 83.00 395 LEU A C 1
ATOM 3007 O O . LEU A 1 395 ? 15.211 20.064 13.870 1.00 83.00 395 LEU A O 1
ATOM 3011 N N . GLU A 1 396 ? 16.154 19.282 15.753 1.00 87.25 396 GLU A N 1
ATOM 3012 C CA . GLU A 1 396 ? 17.511 19.154 15.226 1.00 87.25 396 GLU A CA 1
ATOM 3013 C C . GLU A 1 396 ? 17.860 17.691 14.949 1.00 87.25 396 GLU A C 1
ATOM 3015 O O . GLU A 1 396 ? 17.347 16.780 15.595 1.00 87.25 396 GLU A O 1
ATOM 3020 N N . ILE A 1 397 ? 18.776 17.453 14.010 1.00 89.00 397 ILE A N 1
ATOM 3021 C CA . ILE A 1 397 ? 19.383 16.133 13.818 1.00 89.00 397 ILE A CA 1
ATOM 3022 C C . ILE A 1 397 ? 20.756 16.141 14.473 1.00 89.00 397 ILE A C 1
ATOM 3024 O O . ILE A 1 397 ? 21.625 16.931 14.095 1.00 89.00 397 ILE A O 1
ATOM 3028 N N . GLN A 1 398 ? 20.958 15.245 15.438 1.00 88.25 398 GLN A N 1
ATOM 3029 C CA . GLN A 1 398 ? 22.247 15.042 16.093 1.00 88.25 398 GLN A CA 1
ATOM 3030 C C . GLN A 1 398 ? 22.616 13.561 16.014 1.00 88.25 398 GLN A C 1
ATOM 3032 O O . GLN A 1 398 ? 22.018 12.719 16.685 1.00 88.25 398 GLN A O 1
ATOM 3037 N N . GLY A 1 399 ? 23.606 13.244 15.174 1.00 86.25 399 GLY A N 1
ATOM 3038 C CA . GLY A 1 399 ? 23.944 11.863 14.827 1.00 86.25 399 GLY A CA 1
ATOM 3039 C C . GLY A 1 399 ? 22.720 11.122 14.287 1.00 86.25 399 GLY A C 1
ATOM 3040 O O . GLY A 1 399 ? 22.122 11.572 13.312 1.00 86.25 399 GLY A O 1
ATOM 3041 N N . SER A 1 400 ? 22.323 10.021 14.927 1.00 88.44 400 SER A N 1
ATOM 3042 C CA . SER A 1 400 ? 21.156 9.230 14.509 1.00 88.44 400 SER A CA 1
ATOM 3043 C C . SER A 1 400 ? 19.839 9.540 15.226 1.00 88.44 400 SER A C 1
ATOM 3045 O O . SER A 1 400 ? 18.849 8.839 15.017 1.00 88.44 400 SER A O 1
ATOM 3047 N N . ASP A 1 401 ? 19.777 10.613 16.015 1.00 90.62 401 ASP A N 1
ATOM 3048 C CA . ASP A 1 401 ? 18.573 10.995 16.755 1.00 90.62 401 ASP A CA 1
ATOM 3049 C C . ASP A 1 401 ? 17.975 12.316 16.222 1.00 90.62 401 ASP A C 1
ATOM 3051 O O . ASP A 1 401 ? 18.698 13.269 15.911 1.00 90.62 401 ASP A O 1
ATOM 3055 N N . PHE A 1 402 ? 16.638 12.395 16.166 1.00 90.12 402 PHE A N 1
ATOM 3056 C CA . PHE A 1 402 ? 15.932 13.681 16.172 1.00 90.12 402 PHE A CA 1
ATOM 3057 C C . PHE A 1 402 ? 15.926 14.213 17.599 1.00 90.12 402 PHE A C 1
ATOM 3059 O O . PHE A 1 402 ? 15.543 13.481 18.510 1.00 90.12 402 PHE A O 1
ATOM 3066 N N . VAL A 1 403 ? 16.325 15.461 17.809 1.00 89.25 403 VAL A N 1
ATOM 3067 C CA . VAL A 1 403 ? 16.519 16.045 19.138 1.00 89.25 403 VAL A CA 1
ATOM 3068 C C . VAL A 1 403 ? 15.711 17.327 19.262 1.00 89.25 403 VAL A C 1
ATOM 3070 O O . VAL A 1 403 ? 15.777 18.203 18.401 1.00 89.25 403 VAL A O 1
ATOM 3073 N N . ASN A 1 404 ? 14.957 17.453 20.352 1.00 86.75 404 ASN A N 1
ATOM 3074 C CA . ASN A 1 404 ? 14.380 18.730 20.745 1.00 86.75 404 ASN A CA 1
ATOM 3075 C C . ASN A 1 404 ? 15.498 19.599 21.357 1.00 86.75 404 ASN A C 1
ATOM 3077 O O . ASN A 1 404 ? 16.052 19.223 22.397 1.00 86.75 404 ASN A O 1
ATOM 3081 N N . PRO A 1 405 ? 15.833 20.758 20.763 1.00 84.38 405 PRO A N 1
ATOM 3082 C CA . PRO A 1 405 ? 16.979 21.560 21.191 1.00 84.38 405 PRO A CA 1
ATOM 3083 C C . PRO A 1 405 ? 16.813 22.183 22.585 1.00 84.38 405 PRO A C 1
ATOM 3085 O O . PRO A 1 405 ? 17.809 22.490 23.239 1.00 84.38 405 PRO A O 1
ATOM 3088 N N . LYS A 1 406 ? 15.580 22.357 23.078 1.00 84.69 406 LYS A N 1
ATOM 3089 C CA . LYS A 1 406 ? 15.325 22.925 24.412 1.00 84.69 406 LYS A CA 1
ATOM 3090 C C . LYS A 1 406 ? 15.502 21.909 25.529 1.00 84.69 406 LYS A C 1
ATOM 3092 O O . LYS A 1 406 ? 15.987 22.263 26.602 1.00 84.69 406 LYS A O 1
ATOM 3097 N N . THR A 1 407 ? 15.079 20.667 25.302 1.00 85.12 407 THR A N 1
ATOM 3098 C CA . THR A 1 407 ? 15.124 19.615 26.329 1.00 85.12 407 THR A CA 1
ATOM 3099 C C . THR A 1 407 ? 16.361 18.729 26.209 1.00 85.12 407 THR A C 1
ATOM 3101 O O . THR A 1 407 ? 16.780 18.142 27.202 1.00 85.12 407 THR A O 1
ATOM 3104 N N . GLY A 1 408 ? 16.956 18.627 25.016 1.00 87.31 408 GLY A N 1
ATOM 3105 C CA . GLY A 1 408 ? 17.992 17.639 24.702 1.00 87.31 408 GLY A CA 1
ATOM 3106 C C . GLY A 1 408 ? 17.451 16.208 24.585 1.00 87.31 408 GLY A C 1
ATOM 3107 O O . GLY A 1 408 ? 18.227 15.254 24.472 1.00 87.31 408 GLY A O 1
ATOM 3108 N N . ASN A 1 409 ? 16.126 16.043 24.621 1.00 89.25 409 ASN A N 1
ATOM 3109 C CA . ASN A 1 409 ? 15.484 14.745 24.494 1.00 89.25 409 ASN A CA 1
ATOM 3110 C C . ASN A 1 409 ? 15.302 14.372 23.029 1.00 89.25 409 ASN A C 1
ATOM 3112 O O . ASN A 1 409 ? 15.136 15.220 22.150 1.00 89.25 409 ASN A O 1
ATOM 3116 N N . ARG A 1 410 ? 15.305 13.070 22.788 1.00 88.56 410 ARG A N 1
ATOM 3117 C CA . ARG A 1 410 ? 14.994 12.472 21.511 1.00 88.56 410 ARG A CA 1
ATOM 3118 C C . ARG A 1 410 ? 13.507 12.600 21.208 1.00 88.56 410 ARG A C 1
ATOM 3120 O O . ARG A 1 410 ? 12.669 12.320 22.059 1.00 88.56 410 ARG A O 1
ATOM 3127 N N . PHE A 1 411 ? 13.205 12.936 19.964 1.00 88.00 411 PHE A N 1
ATOM 3128 C CA . PHE A 1 411 ? 11.855 12.951 19.435 1.00 88.00 411 PHE A CA 1
ATOM 3129 C C . PHE A 1 411 ? 11.545 11.642 18.702 1.00 88.00 411 PHE A C 1
ATOM 3131 O O . PHE A 1 411 ? 12.252 11.259 17.768 1.00 88.00 411 PHE A O 1
ATOM 3138 N N . GLN A 1 412 ? 10.490 10.950 19.129 1.00 90.19 412 GLN A N 1
ATOM 3139 C CA . GLN A 1 412 ? 9.984 9.741 18.472 1.00 90.19 412 GLN A CA 1
ATOM 3140 C C . GLN A 1 412 ? 8.803 10.096 17.568 1.00 90.19 412 GLN A C 1
ATOM 3142 O O . GLN A 1 412 ? 7.834 10.711 18.025 1.00 90.19 412 GLN A O 1
ATOM 3147 N N . LEU A 1 413 ? 8.861 9.684 16.302 1.00 91.12 413 LEU A N 1
ATOM 3148 C CA . LEU A 1 413 ? 7.792 9.921 15.336 1.00 91.12 413 LEU A CA 1
ATOM 3149 C C . LEU A 1 413 ? 6.652 8.930 15.573 1.00 91.12 413 LEU A C 1
ATOM 3151 O O . LEU A 1 413 ? 6.826 7.717 15.449 1.00 91.12 413 LEU A O 1
ATOM 3155 N N . LEU A 1 414 ? 5.480 9.447 15.925 1.00 91.81 414 LEU A N 1
ATOM 3156 C CA . LEU A 1 414 ? 4.208 8.730 15.959 1.00 91.81 414 LEU A CA 1
ATOM 3157 C C . LEU A 1 414 ? 3.305 9.394 14.935 1.00 91.81 414 LEU A C 1
ATOM 3159 O O . LEU A 1 414 ? 2.605 10.344 15.265 1.00 91.81 414 LEU A O 1
ATOM 3163 N N . GLY A 1 415 ? 3.344 8.954 13.684 1.00 91.44 415 GLY A N 1
ATOM 3164 C CA . GLY A 1 415 ? 2.697 9.702 12.613 1.00 91.44 415 GLY A CA 1
ATOM 3165 C C . GLY A 1 415 ? 1.671 8.943 11.793 1.00 91.44 415 GLY A C 1
ATOM 3166 O O . GLY A 1 415 ? 1.381 7.767 12.021 1.00 91.44 415 GLY A O 1
ATOM 3167 N N . VAL A 1 416 ? 1.127 9.658 10.812 1.00 93.62 416 VAL A N 1
ATOM 3168 C CA . VAL A 1 416 ? 0.227 9.129 9.786 1.00 93.62 416 VAL A CA 1
ATOM 3169 C C . VAL A 1 416 ? 0.525 9.765 8.425 1.00 93.62 416 VAL A C 1
ATOM 3171 O O . VAL A 1 416 ? 0.802 10.961 8.326 1.00 93.62 416 VAL A O 1
ATOM 3174 N N . ALA A 1 417 ? 0.471 8.968 7.364 1.00 92.12 417 ALA A N 1
ATOM 3175 C CA . ALA A 1 417 ? 0.482 9.448 5.988 1.00 92.12 417 ALA A CA 1
ATOM 3176 C C . ALA A 1 417 ? -0.842 10.168 5.669 1.00 92.12 417 ALA A C 1
ATOM 3178 O O . ALA A 1 417 ? -1.920 9.606 5.855 1.00 92.12 417 ALA A O 1
ATOM 3179 N N . TYR A 1 418 ? -0.780 11.417 5.209 1.00 91.38 418 TYR A N 1
ATOM 3180 C CA . TYR A 1 418 ? -1.942 12.274 4.967 1.00 91.38 418 TYR A CA 1
ATOM 3181 C C . TYR A 1 418 ? -1.937 12.829 3.539 1.00 91.38 418 TYR A C 1
ATOM 3183 O O . TYR A 1 418 ? -1.257 13.812 3.236 1.00 91.38 418 TYR A O 1
ATOM 3191 N N . GLN A 1 419 ? -2.722 12.193 2.664 1.00 86.38 419 GLN A N 1
ATOM 3192 C CA . GLN A 1 419 ? -2.922 12.608 1.273 1.00 86.38 419 GLN A CA 1
ATOM 3193 C C . GLN A 1 419 ? -4.344 12.274 0.771 1.00 86.38 419 GLN A C 1
ATOM 3195 O O . GLN A 1 419 ? -4.491 11.426 -0.108 1.00 86.38 419 GLN A O 1
ATOM 3200 N N . PRO A 1 420 ? -5.404 12.939 1.275 1.00 85.00 420 PRO A N 1
ATOM 3201 C CA . PRO A 1 420 ? -6.750 12.788 0.720 1.00 85.00 420 PRO A CA 1
ATOM 3202 C C . PRO A 1 420 ? -6.794 12.960 -0.806 1.00 85.00 420 PRO A C 1
ATOM 3204 O O . PRO A 1 420 ? -6.330 13.974 -1.337 1.00 85.00 420 PRO A O 1
ATOM 3207 N N . GLY A 1 421 ? -7.354 11.968 -1.504 1.00 70.94 421 GLY A N 1
ATOM 3208 C CA . GLY A 1 421 ? -7.379 11.878 -2.969 1.00 70.94 421 GLY A CA 1
ATOM 3209 C C . GLY A 1 421 ? -6.184 11.128 -3.574 1.00 70.94 421 GLY A C 1
ATOM 3210 O O . GLY A 1 421 ? -6.026 11.104 -4.801 1.00 70.94 421 GLY A O 1
ATOM 3211 N N . GLY A 1 422 ? -5.318 10.549 -2.740 1.00 67.56 422 GLY A N 1
ATOM 3212 C CA . GLY A 1 422 ? -4.120 9.818 -3.142 1.00 67.56 422 GLY A CA 1
ATOM 3213 C C . GLY A 1 422 ? -3.170 10.653 -4.007 1.00 67.56 422 GLY A C 1
ATOM 3214 O O . GLY A 1 422 ? -3.136 11.886 -3.954 1.00 67.56 422 GLY A O 1
ATOM 3215 N N . SER A 1 423 ? -2.416 9.991 -4.887 1.00 55.50 423 SER A N 1
ATOM 3216 C CA . SER A 1 423 ? -1.546 10.664 -5.867 1.00 55.50 423 SER A CA 1
ATOM 3217 C C . SER A 1 423 ? -2.301 11.619 -6.812 1.00 55.50 423 SER A C 1
ATOM 3219 O O . SER A 1 423 ? -1.682 12.516 -7.388 1.00 55.50 423 SER A O 1
ATOM 3221 N N . SER A 1 424 ? -3.630 11.467 -6.926 1.00 48.75 424 SER A N 1
ATOM 3222 C CA . SER A 1 424 ? -4.542 12.328 -7.698 1.00 48.75 424 SER A CA 1
ATOM 3223 C C . SER A 1 424 ? -5.079 13.533 -6.911 1.00 48.75 424 SER A C 1
ATOM 3225 O O . SER A 1 424 ? -5.652 14.438 -7.515 1.00 48.75 424 SER A O 1
ATOM 3227 N N . GLY A 1 425 ? -4.857 13.591 -5.592 1.00 52.84 425 GLY A N 1
ATOM 3228 C CA . GLY A 1 425 ? -5.204 14.732 -4.736 1.00 52.84 425 GLY A CA 1
ATOM 3229 C C . GLY A 1 425 ? -4.401 15.992 -5.069 1.00 52.84 425 GLY A C 1
ATOM 3230 O O . GLY A 1 425 ? -4.732 17.084 -4.622 1.00 52.84 425 GLY A O 1
ATOM 3231 N N . TYR A 1 426 ? -3.362 15.851 -5.896 1.00 62.09 426 TYR A N 1
ATOM 3232 C CA . TYR A 1 426 ? -2.669 16.957 -6.535 1.00 62.09 426 TYR A CA 1
ATOM 3233 C C . TYR A 1 426 ? -3.159 17.142 -7.976 1.00 62.09 426 TYR A C 1
ATOM 3235 O O . TYR A 1 426 ? -2.807 16.374 -8.875 1.00 62.09 426 TYR A O 1
ATOM 3243 N N . ASN A 1 427 ? -3.907 18.217 -8.223 1.00 62.19 427 ASN A N 1
ATOM 3244 C CA . ASN A 1 427 ? -4.218 18.680 -9.571 1.00 62.19 427 ASN A CA 1
ATOM 3245 C C . ASN A 1 427 ? -4.033 20.206 -9.646 1.00 62.19 427 ASN A C 1
ATOM 3247 O O . ASN A 1 427 ? -4.883 20.933 -9.127 1.00 62.19 427 ASN A O 1
ATOM 3251 N N . PRO A 1 428 ? -3.001 20.715 -10.349 1.00 62.19 428 PRO A N 1
ATOM 3252 C CA . PRO A 1 428 ? -2.737 22.154 -10.431 1.00 62.19 428 PRO A CA 1
ATOM 3253 C C . PRO A 1 428 ? -3.860 22.945 -11.119 1.00 62.19 428 PRO A C 1
ATOM 3255 O O . PRO A 1 428 ? -3.955 24.156 -10.964 1.00 62.19 428 PRO A O 1
ATOM 3258 N N . SER A 1 429 ? -4.739 22.276 -11.872 1.00 64.62 429 SER A N 1
ATOM 3259 C CA . SER A 1 429 ? -5.922 22.903 -12.481 1.00 64.62 429 SER A CA 1
ATOM 3260 C C . SER A 1 429 ? -7.146 22.912 -11.561 1.00 64.62 429 SER A C 1
ATOM 3262 O O . SER A 1 429 ? -8.112 23.610 -11.852 1.00 64.62 429 SER A O 1
ATOM 3264 N N . SER A 1 430 ? -7.135 22.129 -10.477 1.00 70.56 430 SER A N 1
ATOM 3265 C CA . SER A 1 430 ? -8.267 22.034 -9.546 1.00 70.56 430 SER A CA 1
ATOM 3266 C C . SER A 1 430 ? -8.310 23.173 -8.527 1.00 70.56 430 SER A C 1
ATOM 3268 O O . SER A 1 430 ? -9.368 23.438 -7.966 1.00 70.56 430 SER A O 1
ATOM 3270 N N . GLY A 1 431 ? -7.176 23.850 -8.299 1.00 76.50 431 GLY A N 1
ATOM 3271 C CA . GLY A 1 431 ? -7.041 24.883 -7.269 1.00 76.50 431 GLY A CA 1
ATOM 3272 C C . GLY A 1 431 ? -7.121 24.350 -5.835 1.00 76.50 431 GLY A C 1
ATOM 3273 O O . GLY A 1 431 ? -7.321 25.143 -4.919 1.00 76.50 431 GLY A O 1
ATOM 3274 N N . ILE A 1 432 ? -7.008 23.030 -5.645 1.00 79.12 432 ILE A N 1
ATOM 3275 C CA . ILE A 1 432 ? -7.120 22.350 -4.353 1.00 79.12 432 ILE A CA 1
ATOM 3276 C C . ILE A 1 432 ? -5.995 21.309 -4.238 1.00 79.12 432 ILE A C 1
ATOM 3278 O O . ILE A 1 432 ? -5.686 20.591 -5.189 1.00 79.12 432 ILE A O 1
ATOM 3282 N N . ASP A 1 433 ? -5.397 21.238 -3.055 1.00 86.00 433 ASP A N 1
ATOM 3283 C CA . ASP A 1 433 ? -4.516 20.168 -2.580 1.00 86.00 433 ASP A CA 1
ATOM 3284 C C . ASP A 1 433 ? -4.862 19.789 -1.113 1.00 86.00 433 ASP A C 1
ATOM 3286 O O . ASP A 1 433 ? -5.670 20.488 -0.481 1.00 86.00 433 ASP A O 1
ATOM 3290 N N . PRO A 1 434 ? -4.264 18.725 -0.534 1.00 86.19 434 PRO A N 1
ATOM 3291 C CA . PRO A 1 434 ? -4.554 18.272 0.834 1.00 86.19 434 PRO A CA 1
ATOM 3292 C C . PRO A 1 434 ? -4.401 19.304 1.957 1.00 86.19 434 PRO A C 1
ATOM 3294 O O . PRO A 1 434 ? -4.929 19.093 3.051 1.00 86.19 434 PRO A O 1
ATOM 3297 N N . LEU A 1 435 ? -3.647 20.382 1.723 1.00 89.38 435 LEU A N 1
ATOM 3298 C CA . LEU A 1 435 ? -3.312 21.415 2.704 1.00 89.38 435 LEU A CA 1
ATOM 3299 C C . LEU A 1 435 ? -3.861 22.800 2.319 1.00 89.38 435 LEU A C 1
ATOM 3301 O O . LEU A 1 435 ? -3.469 23.804 2.912 1.00 89.38 435 LEU A O 1
ATOM 3305 N N . SER A 1 436 ? -4.759 22.866 1.337 1.00 88.25 436 SER A N 1
ATOM 3306 C CA . SER A 1 436 ? -5.333 24.123 0.837 1.00 88.25 436 SER A CA 1
ATOM 3307 C C . SER A 1 436 ? -6.675 24.499 1.487 1.00 88.25 436 SER A C 1
ATOM 3309 O O . SER A 1 436 ? -7.047 25.673 1.491 1.00 88.25 436 SER A O 1
ATOM 3311 N N . ASP A 1 437 ? -7.395 23.538 2.086 1.00 89.44 437 ASP A N 1
ATOM 3312 C CA . ASP A 1 437 ? -8.696 23.765 2.737 1.00 89.44 437 ASP A CA 1
ATOM 3313 C C . ASP A 1 437 ? -8.595 23.669 4.268 1.00 89.44 437 ASP A C 1
ATOM 3315 O O . ASP A 1 437 ? -8.557 22.588 4.860 1.00 89.44 437 ASP A O 1
ATOM 3319 N N . GLY A 1 438 ? -8.623 24.832 4.926 1.00 90.00 438 GLY A N 1
ATOM 3320 C CA . GLY A 1 438 ? -8.536 24.936 6.383 1.00 90.00 438 GLY A CA 1
ATOM 3321 C C . GLY A 1 438 ? -9.651 24.210 7.145 1.00 90.00 438 GLY A C 1
ATOM 3322 O O . GLY A 1 438 ? -9.397 23.714 8.239 1.00 90.00 438 GLY A O 1
ATOM 3323 N N . ASN A 1 439 ? -10.865 24.095 6.599 1.00 90.38 439 ASN A N 1
ATOM 3324 C CA . ASN A 1 439 ? -11.951 23.384 7.282 1.00 90.38 439 ASN A CA 1
ATOM 3325 C C . ASN A 1 439 ? -11.720 21.872 7.247 1.00 90.38 439 ASN A C 1
ATOM 3327 O O . ASN A 1 439 ? -11.977 21.191 8.244 1.00 90.38 439 ASN A O 1
ATOM 3331 N N . ILE A 1 440 ? -11.244 21.342 6.117 1.00 91.12 440 ILE A N 1
ATOM 3332 C CA . ILE A 1 440 ? -10.872 19.926 5.982 1.00 91.12 440 ILE A CA 1
ATOM 3333 C C . ILE A 1 440 ? -9.701 19.615 6.918 1.00 91.12 440 ILE A C 1
ATOM 3335 O O . ILE A 1 440 ? -9.807 18.711 7.747 1.00 91.12 440 ILE A O 1
ATOM 3339 N N . CYS A 1 441 ? -8.652 20.440 6.888 1.00 92.25 441 CYS A N 1
ATOM 3340 C CA . CYS A 1 441 ? -7.512 20.308 7.792 1.00 92.25 441 CYS A CA 1
ATOM 3341 C C . CYS A 1 441 ? -7.920 20.378 9.270 1.00 92.25 441 CYS A C 1
ATOM 3343 O O . CYS A 1 441 ? -7.384 19.627 10.074 1.00 92.25 441 CYS A O 1
ATOM 3345 N N . LEU A 1 442 ? -8.882 21.229 9.653 1.00 93.06 442 LEU A N 1
ATOM 3346 C CA . LEU A 1 442 ? -9.377 21.307 11.034 1.00 93.06 442 LEU A CA 1
ATOM 3347 C C . LEU A 1 442 ? -10.072 20.016 11.479 1.00 93.06 442 LEU A C 1
ATOM 3349 O O . LEU A 1 442 ? -9.824 19.535 12.587 1.00 93.06 442 LEU A O 1
ATOM 3353 N N . ARG A 1 443 ? -10.931 19.450 10.623 1.00 94.44 443 ARG A N 1
ATOM 3354 C CA . ARG A 1 443 ? -11.604 18.166 10.872 1.00 94.44 443 ARG A CA 1
ATOM 3355 C C . ARG A 1 443 ? -10.578 17.056 11.084 1.00 94.44 443 ARG A C 1
ATOM 3357 O O . ARG A 1 443 ? -10.670 16.314 12.063 1.00 94.44 443 ARG A O 1
ATOM 3364 N N . ASP A 1 444 ? -9.606 16.970 10.186 1.00 94.56 444 ASP A N 1
ATOM 3365 C CA . ASP A 1 444 ? -8.635 15.881 10.171 1.00 94.56 444 ASP A CA 1
ATOM 3366 C C . ASP A 1 444 ? -7.598 16.038 11.284 1.00 94.56 444 ASP A C 1
ATOM 3368 O O . ASP A 1 444 ? -7.322 15.071 11.989 1.00 94.56 444 ASP A O 1
ATOM 3372 N N . ALA A 1 445 ? -7.139 17.262 11.561 1.00 91.75 445 ALA A N 1
ATOM 3373 C CA . ALA A 1 445 ? -6.288 17.557 12.710 1.00 91.75 445 ALA A CA 1
ATOM 3374 C C . ALA A 1 445 ? -6.970 17.203 14.038 1.00 91.75 445 ALA A C 1
ATOM 3376 O O . ALA A 1 445 ? -6.314 16.659 14.919 1.00 91.75 445 ALA A O 1
ATOM 3377 N N . ALA A 1 446 ? -8.279 17.438 14.194 1.00 92.31 446 ALA A N 1
ATOM 3378 C CA . ALA A 1 446 ? -9.003 17.034 15.404 1.00 92.31 446 ALA A CA 1
ATOM 3379 C C . ALA A 1 446 ? -9.058 15.504 15.568 1.00 92.31 446 ALA A C 1
ATOM 3381 O O . ALA A 1 446 ? -8.907 14.987 16.678 1.00 92.31 446 ALA A O 1
ATOM 3382 N N . LEU A 1 447 ? -9.233 14.766 14.469 1.00 94.00 447 LEU A N 1
ATOM 3383 C CA . LEU A 1 447 ? -9.207 13.301 14.475 1.00 94.00 447 LEU A CA 1
ATOM 3384 C C . LEU A 1 447 ? -7.805 12.743 14.733 1.00 94.00 447 LEU A C 1
ATOM 3386 O O . LEU A 1 447 ? -7.652 11.796 15.502 1.00 94.00 447 LEU A O 1
ATOM 3390 N N . MET A 1 448 ? -6.777 13.330 14.136 1.00 92.75 448 MET A N 1
ATOM 3391 C CA . MET A 1 448 ? -5.384 12.962 14.377 1.00 92.75 448 MET A CA 1
ATOM 3392 C C . MET A 1 448 ? -4.965 13.289 15.810 1.00 92.75 448 MET A C 1
ATOM 3394 O O . MET A 1 448 ? -4.305 12.483 16.466 1.00 92.75 448 MET A O 1
ATOM 3398 N N . GLN A 1 449 ? -5.409 14.433 16.339 1.00 87.88 449 GLN A N 1
ATOM 3399 C CA . GLN A 1 449 ? -5.083 14.827 17.703 1.00 87.88 449 GLN A CA 1
ATOM 3400 C C . GLN A 1 449 ? -5.679 13.826 18.691 1.00 87.88 449 GLN A C 1
ATOM 3402 O O . GLN A 1 449 ? -4.990 13.350 19.590 1.00 87.88 449 GLN A O 1
ATOM 3407 N N . ARG A 1 450 ? -6.924 13.403 18.448 1.00 89.50 450 ARG A N 1
ATOM 3408 C CA . ARG A 1 450 ? -7.569 12.332 19.208 1.00 89.50 450 ARG A CA 1
ATOM 3409 C C . ARG A 1 450 ? -6.808 11.004 19.136 1.00 89.50 450 ARG A C 1
ATOM 3411 O O . ARG A 1 450 ? -6.687 10.330 20.165 1.00 89.50 450 ARG A O 1
ATOM 3418 N N . LEU A 1 451 ? -6.303 10.647 17.952 1.00 90.19 451 LEU A N 1
ATOM 3419 C CA . LEU A 1 451 ? -5.537 9.422 17.706 1.00 90.19 451 LEU A CA 1
ATOM 3420 C C . LEU A 1 451 ? -4.225 9.389 18.511 1.00 90.19 451 LEU A C 1
ATOM 3422 O O . LEU A 1 451 ? -3.793 8.321 18.935 1.00 90.19 451 LEU A O 1
ATOM 3426 N N . GLY A 1 452 ? -3.636 10.558 18.777 1.00 86.75 452 GLY A N 1
ATOM 3427 C CA . GLY A 1 452 ? -2.386 10.686 19.529 1.00 86.75 452 GLY A CA 1
ATOM 3428 C C . GLY A 1 452 ? -1.135 10.755 18.661 1.00 86.75 452 GLY A C 1
ATOM 3429 O O . GLY A 1 452 ? -0.032 10.653 19.191 1.00 86.75 452 GLY A O 1
ATOM 3430 N N . VAL A 1 453 ? -1.296 10.913 17.344 1.00 89.25 453 VAL A N 1
ATOM 3431 C CA . VAL A 1 453 ? -0.162 11.133 16.439 1.00 89.25 453 VAL A CA 1
ATOM 3432 C C . VAL A 1 453 ? 0.470 12.502 16.703 1.00 89.25 453 VAL A C 1
ATOM 3434 O O . VAL A 1 453 ? -0.198 13.408 17.194 1.00 89.25 453 VAL A O 1
ATOM 3437 N N . ASN A 1 454 ? 1.752 12.654 16.399 1.00 86.31 454 ASN A N 1
ATOM 3438 C CA . ASN A 1 454 ? 2.532 13.878 16.527 1.00 86.31 454 ASN A CA 1
ATOM 3439 C C . ASN A 1 454 ? 3.219 14.275 15.215 1.00 86.31 454 ASN A C 1
ATOM 3441 O O . ASN A 1 454 ? 3.909 15.274 15.207 1.00 86.31 454 ASN A O 1
ATOM 3445 N N . ALA A 1 455 ? 3.058 13.536 14.117 1.00 88.69 455 ALA A N 1
ATOM 3446 C CA . ALA A 1 455 ? 3.647 13.889 12.827 1.00 88.69 455 ALA A CA 1
ATOM 3447 C C . ALA A 1 455 ? 2.723 13.489 11.678 1.00 88.69 455 ALA A C 1
ATOM 3449 O O . ALA A 1 455 ? 1.969 12.517 11.785 1.00 88.69 455 ALA A O 1
ATOM 3450 N N . ILE A 1 456 ? 2.796 14.214 10.565 1.00 90.81 456 ILE A N 1
ATOM 3451 C CA . ILE A 1 456 ? 2.122 13.810 9.330 1.00 90.81 456 ILE A CA 1
ATOM 3452 C C . ILE A 1 456 ? 3.087 13.815 8.156 1.00 90.81 456 ILE A C 1
ATOM 3454 O O . ILE A 1 456 ? 3.933 14.703 8.041 1.00 90.81 456 ILE A O 1
ATOM 3458 N N . ARG A 1 457 ? 2.921 12.846 7.259 1.00 89.75 457 ARG A N 1
ATOM 3459 C CA . ARG A 1 457 ? 3.649 12.791 5.991 1.00 89.75 457 ARG A CA 1
ATOM 3460 C C . ARG A 1 457 ? 2.713 13.142 4.852 1.00 89.75 457 ARG A C 1
ATOM 3462 O O . ARG A 1 457 ? 1.752 12.425 4.601 1.00 89.75 457 ARG A O 1
ATOM 3469 N N . VAL A 1 458 ? 3.001 14.240 4.168 1.00 87.19 458 VAL A N 1
ATOM 3470 C CA . VAL A 1 458 ? 2.210 14.723 3.028 1.00 87.19 458 VAL A CA 1
ATOM 3471 C C . VAL A 1 458 ? 3.033 14.522 1.783 1.00 87.19 458 VAL A C 1
ATOM 3473 O O . VAL A 1 458 ? 4.159 14.991 1.761 1.00 87.19 458 VAL A O 1
ATOM 3476 N N . TYR A 1 459 ? 2.500 13.855 0.767 1.00 80.69 459 TYR A N 1
ATOM 3477 C CA . TYR A 1 459 ? 3.245 13.500 -0.435 1.00 80.69 459 TYR A CA 1
ATOM 3478 C C . TYR A 1 459 ? 3.299 14.708 -1.365 1.00 80.69 459 TYR A C 1
ATOM 3480 O O . TYR A 1 459 ? 4.323 15.368 -1.471 1.00 80.69 459 TYR A O 1
ATOM 3488 N N . ASN A 1 460 ? 2.189 15.069 -1.996 1.00 77.25 460 ASN A N 1
ATOM 3489 C CA . ASN A 1 460 ? 2.203 16.052 -3.072 1.00 77.25 460 ASN A CA 1
ATOM 3490 C C . ASN A 1 460 ? 1.344 17.270 -2.734 1.00 77.25 460 ASN A C 1
ATOM 3492 O O . ASN A 1 460 ? 0.207 17.126 -2.284 1.00 77.25 460 ASN A O 1
ATOM 3496 N N . VAL A 1 461 ? 1.883 18.458 -3.008 1.00 82.88 461 VAL A N 1
ATOM 3497 C CA . VAL A 1 461 ? 1.213 19.751 -2.817 1.00 82.88 461 VAL A CA 1
ATOM 3498 C C . VAL A 1 461 ? 1.422 20.644 -4.031 1.00 82.88 461 VAL A C 1
ATOM 3500 O O . VAL A 1 461 ? 2.371 20.461 -4.806 1.00 82.88 461 VAL A O 1
ATOM 3503 N N . ASP A 1 462 ? 0.557 21.637 -4.183 1.00 85.69 462 ASP A N 1
ATOM 3504 C CA . ASP A 1 462 ? 0.779 22.710 -5.135 1.00 85.69 462 ASP A CA 1
ATOM 3505 C C . ASP A 1 462 ? 1.535 23.864 -4.473 1.00 85.69 462 ASP A C 1
ATOM 3507 O O . ASP A 1 462 ? 0.969 24.516 -3.601 1.00 85.69 462 ASP A O 1
ATOM 3511 N N . PRO A 1 463 ? 2.792 24.155 -4.858 1.00 85.62 463 PRO A N 1
ATOM 3512 C CA . PRO A 1 463 ? 3.545 25.248 -4.250 1.00 85.62 463 PRO A CA 1
ATOM 3513 C C . PRO A 1 463 ? 2.927 26.635 -4.493 1.00 85.62 463 PRO A C 1
ATOM 3515 O O . PRO A 1 463 ? 3.273 27.570 -3.772 1.00 85.62 463 PRO A O 1
ATOM 3518 N N . ASP A 1 464 ? 2.016 26.783 -5.458 1.00 86.31 464 ASP A N 1
ATOM 3519 C CA . ASP A 1 464 ? 1.397 28.068 -5.796 1.00 86.31 464 ASP A CA 1
ATOM 3520 C C . ASP A 1 464 ? 0.136 28.374 -4.954 1.00 86.31 464 ASP A C 1
ATOM 3522 O O . ASP A 1 464 ? -0.360 29.504 -4.973 1.00 86.31 464 ASP A O 1
ATOM 3526 N N . LEU A 1 465 ? -0.391 27.400 -4.197 1.00 88.50 465 LEU A N 1
ATOM 3527 C CA . LEU A 1 465 ? -1.576 27.566 -3.340 1.00 88.50 465 LEU A CA 1
ATOM 3528 C C . LEU A 1 465 ? -1.226 28.093 -1.941 1.00 88.50 465 LEU A C 1
ATOM 3530 O O . LEU A 1 465 ? -0.118 27.921 -1.450 1.00 88.50 465 LEU A O 1
ATOM 3534 N N . ASN A 1 466 ? -2.179 28.738 -1.262 1.00 90.56 466 ASN A N 1
ATOM 3535 C CA . ASN A 1 466 ? -1.985 29.174 0.124 1.00 90.56 466 ASN A CA 1
ATOM 3536 C C . ASN A 1 466 ? -2.258 28.017 1.101 1.00 90.56 466 ASN A C 1
ATOM 3538 O O . ASN A 1 466 ? -3.368 27.486 1.119 1.00 90.56 466 ASN A O 1
ATOM 3542 N N . HIS A 1 467 ? -1.284 27.697 1.958 1.00 91.88 467 HIS A N 1
ATOM 3543 C CA . HIS A 1 467 ? -1.402 26.652 2.988 1.00 91.88 467 HIS A CA 1
ATOM 3544 C C . HIS A 1 467 ? -1.429 27.199 4.419 1.00 91.88 467 HIS A C 1
ATOM 3546 O O . HIS A 1 467 ? -1.395 26.423 5.373 1.00 91.88 467 HIS A O 1
ATOM 3552 N N . ASP A 1 468 ? -1.502 28.521 4.600 1.00 92.75 468 ASP A N 1
ATOM 3553 C CA . ASP A 1 468 ? -1.307 29.191 5.891 1.00 92.75 468 ASP A CA 1
ATOM 3554 C C . ASP A 1 468 ? -2.289 28.684 6.947 1.00 92.75 468 ASP A C 1
ATOM 3556 O O . ASP A 1 468 ? -1.896 28.370 8.071 1.00 92.75 468 ASP A O 1
ATOM 3560 N N . ASN A 1 469 ? -3.568 28.555 6.581 1.00 91.69 469 ASN A N 1
ATOM 3561 C CA . ASN A 1 469 ? -4.609 28.090 7.496 1.00 91.69 469 ASN A CA 1
ATOM 3562 C C . ASN A 1 469 ? -4.351 26.649 7.958 1.00 91.69 469 ASN A C 1
ATOM 3564 O O . ASN A 1 469 ? -4.333 26.393 9.161 1.00 91.69 469 ASN A O 1
ATOM 3568 N N . CYS A 1 470 ? -4.117 25.719 7.028 1.00 91.56 470 CYS A N 1
ATOM 3569 C CA . CYS A 1 470 ? -3.841 24.321 7.360 1.00 91.56 470 CYS A CA 1
ATOM 3570 C C . CYS A 1 470 ? -2.547 24.179 8.160 1.00 91.56 470 CYS A C 1
ATOM 3572 O O . CYS A 1 470 ? -2.551 23.541 9.212 1.00 91.56 470 CYS A O 1
ATOM 3574 N N . ALA A 1 471 ? -1.463 24.821 7.718 1.00 88.81 471 ALA A N 1
ATOM 3575 C CA . ALA A 1 471 ? -0.189 24.799 8.423 1.00 88.81 471 ALA A CA 1
ATOM 3576 C C . ALA A 1 471 ? -0.326 25.311 9.863 1.00 88.81 471 ALA A C 1
ATOM 3578 O O . ALA A 1 471 ? 0.221 24.707 10.783 1.00 88.81 471 ALA A O 1
ATOM 3579 N N . SER A 1 472 ? -1.127 26.358 10.076 1.00 88.88 472 SER A N 1
ATOM 3580 C CA . SER A 1 472 ? -1.391 26.922 11.405 1.00 88.88 472 SER A CA 1
ATOM 3581 C C . SER A 1 472 ? -2.262 26.025 12.282 1.00 88.88 472 SER A C 1
ATOM 3583 O O . SER A 1 472 ? -2.012 25.924 13.482 1.00 88.88 472 SER A O 1
ATOM 3585 N N . ILE A 1 473 ? -3.256 25.346 11.703 1.00 88.62 473 ILE A N 1
ATOM 3586 C CA . ILE A 1 473 ? -4.099 24.361 12.398 1.00 88.62 473 ILE A CA 1
ATOM 3587 C C . ILE A 1 473 ? -3.256 23.174 12.873 1.00 88.62 473 ILE A C 1
ATOM 3589 O O . ILE A 1 473 ? -3.308 22.813 14.048 1.00 88.62 473 ILE A O 1
ATOM 3593 N N . PHE A 1 474 ? -2.447 22.596 11.983 1.00 86.69 474 PHE A N 1
ATOM 3594 C CA . PHE A 1 474 ? -1.561 21.484 12.325 1.00 86.69 474 PHE A CA 1
ATOM 3595 C C . PHE A 1 474 ? -0.455 21.913 13.301 1.00 86.69 474 PHE A C 1
ATOM 3597 O O . PHE A 1 474 ? -0.116 21.151 14.203 1.00 86.69 474 PHE A O 1
ATOM 3604 N N . ASN A 1 475 ? 0.045 23.151 13.200 1.00 79.62 475 ASN A N 1
ATOM 3605 C CA . ASN A 1 475 ? 0.970 23.713 14.186 1.00 79.62 475 ASN A CA 1
ATOM 3606 C C . ASN A 1 475 ? 0.311 23.821 15.569 1.00 79.62 475 ASN A C 1
ATOM 3608 O O . ASN A 1 475 ? 0.905 23.413 16.558 1.00 79.62 475 ASN A O 1
ATOM 3612 N N . ALA A 1 476 ? -0.928 24.319 15.648 1.00 69.69 476 ALA A N 1
ATOM 3613 C CA . ALA A 1 476 ? -1.653 24.436 16.915 1.00 69.69 476 ALA A CA 1
ATOM 3614 C C . ALA A 1 476 ? -1.907 23.073 17.584 1.00 69.69 476 ALA A C 1
ATOM 3616 O O . ALA A 1 476 ? -2.000 23.002 18.806 1.00 69.69 476 ALA A O 1
ATOM 3617 N N . ALA A 1 477 ? -2.003 21.996 16.805 1.00 58.09 477 ALA A N 1
ATOM 3618 C CA . ALA A 1 477 ? -2.172 20.638 17.314 1.00 58.09 477 ALA A CA 1
ATOM 3619 C C . ALA A 1 477 ? -0.841 19.865 17.508 1.00 58.09 477 ALA A C 1
ATOM 3621 O O . ALA A 1 477 ? -0.877 18.670 17.796 1.00 58.09 477 ALA A O 1
ATOM 3622 N N . SER A 1 478 ? 0.310 20.548 17.405 1.00 57.56 478 SER A N 1
ATOM 3623 C CA . SER A 1 478 ? 1.676 20.005 17.526 1.00 57.56 478 SER A CA 1
ATOM 3624 C C . SER A 1 478 ? 2.032 18.896 16.535 1.00 57.56 478 SER A C 1
ATOM 3626 O O . SER A 1 478 ? 2.631 17.892 16.917 1.00 57.56 478 SER A O 1
ATOM 3628 N N . PHE A 1 479 ? 1.701 19.081 15.256 1.00 57.09 479 PHE A N 1
ATOM 3629 C CA . PHE A 1 479 ? 2.124 18.184 14.179 1.00 57.09 479 PHE A CA 1
ATOM 3630 C C . PHE A 1 479 ? 3.274 18.780 13.358 1.00 57.09 479 PHE A C 1
ATOM 3632 O O . PHE A 1 479 ? 3.034 19.682 12.545 1.00 57.09 479 PHE A O 1
ATOM 3639 N N . PRO A 1 480 ? 4.514 18.283 13.504 1.00 49.06 480 PRO A N 1
ATOM 3640 C CA . PRO A 1 480 ? 5.522 18.359 12.463 1.00 49.06 480 PRO A CA 1
ATOM 3641 C C . PRO A 1 480 ? 5.056 17.735 11.134 1.00 49.06 480 PRO A C 1
ATOM 3643 O O . PRO A 1 480 ? 4.530 16.623 11.094 1.00 49.06 480 PRO A O 1
ATOM 3646 N N . PHE A 1 481 ? 5.284 18.451 10.034 1.00 45.06 481 PHE A N 1
ATOM 3647 C CA . PHE A 1 481 ? 5.094 17.997 8.660 1.00 45.06 481 PHE A CA 1
ATOM 3648 C C . PHE A 1 481 ? 6.384 17.398 8.101 1.00 45.06 481 PHE A C 1
ATOM 3650 O O . PHE A 1 481 ? 7.393 18.096 7.970 1.00 45.06 481 PHE A O 1
ATOM 3657 N N . GLU A 1 482 ? 6.322 16.155 7.648 1.00 37.62 482 GLU A N 1
ATOM 3658 C CA . GLU A 1 482 ? 7.285 15.587 6.713 1.00 37.62 482 GLU A CA 1
ATOM 3659 C C . GLU A 1 482 ? 6.748 15.751 5.300 1.00 37.62 482 GLU A C 1
ATOM 3661 O O . GLU A 1 482 ? 5.631 15.327 4.992 1.00 37.62 482 GLU A O 1
ATOM 3666 N N . ARG A 1 483 ? 7.524 16.379 4.420 1.00 45.66 483 ARG A N 1
ATOM 3667 C CA . ARG A 1 483 ? 7.091 16.592 3.037 1.00 45.66 483 ARG A CA 1
ATOM 3668 C C . ARG A 1 483 ? 8.180 16.135 2.095 1.00 45.66 483 ARG A C 1
ATOM 3670 O O . ARG A 1 483 ? 9.330 16.469 2.315 1.00 45.66 483 ARG A O 1
ATOM 3677 N N . PRO A 1 484 ? 7.911 15.418 1.013 1.00 34.28 484 PRO A N 1
ATOM 3678 C CA . PRO A 1 484 ? 8.844 15.346 -0.080 1.00 34.28 484 PRO A CA 1
ATOM 3679 C C . PRO A 1 484 ? 8.902 16.708 -0.758 1.00 34.28 484 PRO A C 1
ATOM 3681 O O . PRO A 1 484 ? 7.894 17.295 -1.138 1.00 34.28 484 PRO A O 1
ATOM 3684 N N . ALA A 1 485 ? 10.118 17.210 -0.935 1.00 31.17 485 ALA A N 1
ATOM 3685 C CA . ALA A 1 485 ? 10.357 18.338 -1.821 1.00 31.17 485 ALA A CA 1
ATOM 3686 C C . ALA A 1 485 ? 10.060 17.976 -3.290 1.00 31.17 485 ALA A C 1
ATOM 3688 O O . ALA A 1 485 ? 9.908 18.866 -4.121 1.00 31.17 485 ALA A O 1
ATOM 3689 N N . GLY A 1 486 ? 9.927 16.681 -3.603 1.00 33.69 486 GLY A N 1
ATOM 3690 C CA . GLY A 1 486 ? 9.473 16.194 -4.899 1.00 33.69 486 GLY A CA 1
ATOM 3691 C C . GLY A 1 486 ? 8.866 14.795 -4.831 1.00 33.69 486 GLY A C 1
ATOM 3692 O O . GLY A 1 486 ? 9.542 13.816 -5.139 1.00 33.69 486 GLY A O 1
ATOM 3693 N N . THR A 1 487 ? 7.581 14.664 -4.482 1.00 28.75 487 THR A N 1
ATOM 3694 C CA . THR A 1 487 ? 6.844 13.467 -4.919 1.00 28.75 487 THR A CA 1
ATOM 3695 C C . THR A 1 487 ? 6.395 13.637 -6.342 1.00 28.75 487 THR A C 1
ATOM 3697 O O . THR A 1 487 ? 5.759 14.628 -6.700 1.00 28.75 487 THR A O 1
ATOM 3700 N N . GLY A 1 488 ? 6.653 12.589 -7.108 1.00 32.88 488 GLY A N 1
ATOM 3701 C CA . GLY A 1 488 ? 6.095 12.428 -8.426 1.00 32.88 488 GLY A CA 1
ATOM 3702 C C . GLY A 1 488 ? 6.848 13.280 -9.422 1.00 32.88 488 GLY A C 1
ATOM 3703 O O . GLY A 1 488 ? 6.561 14.460 -9.617 1.00 32.88 488 GLY A O 1
ATOM 3704 N N . PHE A 1 489 ? 7.770 12.625 -10.121 1.00 31.89 489 PHE A N 1
ATOM 3705 C CA . PHE A 1 489 ? 7.951 12.848 -11.546 1.00 31.89 489 PHE A CA 1
ATOM 3706 C C . PHE A 1 489 ? 6.604 13.273 -12.147 1.00 31.89 489 PHE A C 1
ATOM 3708 O O . PHE A 1 489 ? 5.670 12.478 -12.243 1.00 31.89 489 PHE A O 1
ATOM 3715 N N . ARG A 1 490 ? 6.472 14.573 -12.434 1.00 34.06 490 ARG A N 1
ATOM 3716 C CA . ARG A 1 490 ? 5.283 15.136 -13.069 1.00 34.06 490 ARG A CA 1
ATOM 3717 C C . ARG A 1 490 ? 5.006 14.377 -14.376 1.00 34.06 490 ARG A C 1
ATOM 3719 O O . ARG A 1 490 ? 5.960 13.908 -15.001 1.00 34.06 490 ARG A O 1
ATOM 3726 N N . PRO A 1 491 ? 3.772 14.442 -14.906 1.00 27.70 491 PRO A N 1
ATOM 3727 C CA . PRO A 1 491 ? 3.439 14.078 -16.290 1.00 27.70 491 PRO A CA 1
ATOM 3728 C C . PRO A 1 491 ? 4.059 15.037 -17.340 1.00 27.70 491 PRO A C 1
ATOM 3730 O O . PRO A 1 491 ? 3.494 15.269 -18.402 1.00 27.70 491 PRO A O 1
ATOM 3733 N N . GLY A 1 492 ? 5.219 15.627 -17.033 1.00 28.75 492 GLY A N 1
ATOM 3734 C CA . GLY A 1 492 ? 5.969 16.555 -17.879 1.00 28.75 492 GLY A CA 1
ATOM 3735 C C . GLY A 1 492 ? 7.491 16.377 -17.818 1.00 28.75 492 GLY A C 1
ATOM 3736 O O . GLY A 1 492 ? 8.193 17.118 -18.496 1.00 28.75 492 GLY A O 1
ATOM 3737 N N . LEU A 1 493 ? 8.010 15.406 -17.054 1.00 33.69 493 LEU A N 1
ATOM 3738 C CA . LEU A 1 493 ? 9.371 14.897 -17.247 1.00 33.69 493 LEU A CA 1
ATOM 3739 C C . LEU A 1 493 ? 9.249 13.668 -18.138 1.00 33.69 493 LEU A C 1
ATOM 3741 O O . LEU A 1 493 ? 8.628 12.681 -17.753 1.00 33.69 493 LEU A O 1
ATOM 3745 N N . THR A 1 494 ? 9.785 13.755 -19.350 1.00 33.53 494 THR A N 1
ATOM 3746 C CA . THR A 1 494 ? 9.428 12.881 -20.475 1.00 33.53 494 THR A CA 1
ATOM 3747 C C . THR A 1 494 ? 9.644 11.383 -20.225 1.00 33.53 494 THR A C 1
ATOM 3749 O O . THR A 1 494 ? 9.049 10.579 -20.936 1.00 33.53 494 THR A O 1
ATOM 3752 N N . ASN A 1 495 ? 10.462 10.978 -19.237 1.00 36.81 495 ASN A N 1
ATOM 3753 C CA . ASN A 1 495 ? 10.978 9.606 -19.168 1.00 36.81 495 ASN A CA 1
ATOM 3754 C C . ASN A 1 495 ? 11.074 8.964 -17.753 1.00 36.81 495 ASN A C 1
ATOM 3756 O O . ASN A 1 495 ? 11.602 7.857 -17.656 1.00 36.81 495 ASN A O 1
ATOM 3760 N N . GLY A 1 496 ? 10.607 9.600 -16.666 1.00 56.50 496 GLY A N 1
ATOM 3761 C CA . GLY A 1 496 ? 10.532 8.994 -15.314 1.00 56.50 496 GLY A CA 1
ATOM 3762 C C . GLY A 1 496 ? 11.842 8.406 -14.734 1.00 56.50 496 GLY A C 1
ATOM 3763 O O . GLY A 1 496 ? 12.944 8.753 -15.160 1.00 56.50 496 GLY A O 1
ATOM 3764 N N . ARG A 1 497 ? 11.727 7.469 -13.769 1.00 66.25 497 ARG A N 1
ATOM 3765 C CA . ARG A 1 497 ? 12.860 6.721 -13.159 1.00 66.25 497 ARG A CA 1
ATOM 3766 C C . ARG A 1 497 ? 13.732 5.962 -14.170 1.00 66.25 497 ARG A C 1
ATOM 3768 O O . ARG A 1 497 ? 14.899 5.714 -13.898 1.00 66.25 497 ARG A O 1
ATOM 3775 N N . SER A 1 498 ? 13.185 5.647 -15.346 1.00 70.31 498 SER A N 1
ATOM 3776 C CA . SER A 1 498 ? 13.885 5.006 -16.467 1.00 70.31 498 SER A CA 1
ATOM 3777 C C . SER A 1 498 ? 14.888 5.916 -17.188 1.00 70.31 498 SER A C 1
ATOM 3779 O O . SER A 1 498 ? 15.713 5.422 -17.952 1.00 70.31 498 SER A O 1
ATOM 3781 N N . ASN A 1 499 ? 14.853 7.235 -16.965 1.00 79.50 499 ASN A N 1
ATOM 3782 C CA . ASN A 1 499 ? 15.880 8.161 -17.450 1.00 79.50 499 ASN A CA 1
ATOM 3783 C C . ASN A 1 499 ? 16.105 9.298 -16.435 1.00 79.50 499 ASN A C 1
ATOM 3785 O O . ASN A 1 499 ? 15.619 10.423 -16.628 1.00 79.50 499 ASN A O 1
ATOM 3789 N N . PRO A 1 500 ? 16.865 9.038 -15.356 1.00 81.00 500 PRO A N 1
ATOM 3790 C CA . PRO A 1 500 ? 17.137 10.053 -14.345 1.00 81.00 500 PRO A CA 1
ATOM 3791 C C . PRO A 1 500 ? 17.942 11.230 -14.922 1.00 81.00 500 PRO A C 1
ATOM 3793 O O . PRO A 1 500 ? 17.713 12.376 -14.543 1.00 81.00 500 PRO A O 1
ATOM 3796 N N . SER A 1 501 ? 18.805 10.973 -15.914 1.00 82.19 501 SER A N 1
ATOM 3797 C CA . SER A 1 501 ? 19.624 12.000 -16.572 1.00 82.19 501 SER A CA 1
ATOM 3798 C C . SER A 1 501 ? 18.806 13.053 -17.319 1.00 82.19 501 SER A C 1
ATOM 3800 O O . SER A 1 501 ? 19.100 14.239 -17.216 1.00 82.19 501 SER A O 1
ATOM 3802 N N . GLY A 1 502 ? 17.754 12.630 -18.026 1.00 80.69 502 GLY A N 1
ATOM 3803 C CA . GLY A 1 502 ? 16.847 13.531 -18.735 1.00 80.69 502 GLY A CA 1
ATOM 3804 C C . GLY A 1 502 ? 15.820 14.209 -17.831 1.00 80.69 502 GLY A C 1
ATOM 3805 O O . GLY A 1 502 ? 15.151 15.128 -18.281 1.00 80.69 502 GLY A O 1
ATOM 3806 N N . SER A 1 503 ? 15.683 13.750 -16.584 1.00 80.69 503 SER A N 1
ATOM 3807 C CA . SER A 1 503 ? 14.693 14.268 -15.632 1.00 80.69 503 SER A CA 1
ATOM 3808 C C . SER A 1 503 ? 15.270 15.303 -14.661 1.00 80.69 503 SER A C 1
ATOM 3810 O O . SER A 1 503 ? 14.539 16.111 -14.093 1.00 80.69 503 SER A O 1
ATOM 3812 N N . TYR A 1 504 ? 16.584 15.267 -14.441 1.00 88.12 504 TYR A N 1
ATOM 3813 C CA . TYR A 1 504 ? 17.293 16.183 -13.558 1.00 88.12 504 TYR A CA 1
ATOM 3814 C C . TYR A 1 504 ? 17.703 17.454 -14.316 1.00 88.12 504 TYR A C 1
ATOM 3816 O O . TYR A 1 504 ? 18.816 17.574 -14.829 1.00 88.12 504 TYR A O 1
ATOM 3824 N N . ASP A 1 505 ? 16.774 18.406 -14.396 1.00 87.69 505 ASP A N 1
ATOM 3825 C CA . ASP A 1 505 ? 16.945 19.686 -15.085 1.00 87.69 505 ASP A CA 1
ATOM 3826 C C . ASP A 1 505 ? 16.563 20.897 -14.205 1.00 87.69 505 ASP A C 1
ATOM 3828 O O . ASP A 1 505 ? 16.126 20.769 -13.057 1.00 87.69 505 ASP A O 1
ATOM 3832 N N . ALA A 1 506 ? 16.752 22.110 -14.736 1.00 88.75 506 ALA A N 1
ATOM 3833 C CA . ALA A 1 506 ? 16.445 23.342 -14.011 1.00 88.75 506 ALA A CA 1
ATOM 3834 C C . ALA A 1 506 ? 14.940 23.553 -13.766 1.00 88.75 506 ALA A C 1
ATOM 3836 O O . ALA A 1 506 ? 14.578 24.212 -12.794 1.00 88.75 506 ALA A O 1
ATOM 3837 N N . SER A 1 507 ? 14.061 22.996 -14.604 1.00 87.19 507 SER A N 1
ATOM 3838 C CA . SER A 1 507 ? 12.609 23.090 -14.417 1.00 87.19 507 SER A CA 1
ATOM 3839 C C . SER A 1 507 ? 12.152 22.210 -13.256 1.00 87.19 507 SER A C 1
ATOM 3841 O O . SER A 1 507 ? 11.335 22.642 -12.438 1.00 87.19 507 SER A O 1
ATOM 3843 N N . TYR A 1 508 ? 12.697 20.996 -13.157 1.00 85.94 508 TYR A N 1
ATOM 3844 C CA . TYR A 1 508 ? 12.503 20.113 -12.014 1.00 85.94 508 TYR A CA 1
ATOM 3845 C C . TYR A 1 508 ? 12.957 20.798 -10.724 1.00 85.94 508 TYR A C 1
ATOM 3847 O O . TYR A 1 508 ? 12.164 20.934 -9.794 1.00 85.94 508 TYR A O 1
ATOM 3855 N N . LEU A 1 509 ? 14.192 21.314 -10.695 1.00 89.88 509 LEU A N 1
ATOM 3856 C CA . LEU A 1 509 ? 14.725 22.001 -9.517 1.00 89.88 509 LEU A CA 1
ATOM 3857 C C . LEU A 1 509 ? 13.924 23.256 -9.151 1.00 89.88 509 LEU A C 1
ATOM 3859 O O . LEU A 1 509 ? 13.657 23.466 -7.974 1.00 89.88 509 LEU A O 1
ATOM 3863 N N . ASN A 1 510 ? 13.466 24.044 -10.127 1.00 90.88 510 ASN A N 1
ATOM 3864 C CA . ASN A 1 510 ? 12.609 25.204 -9.870 1.00 90.88 510 ASN A CA 1
ATOM 3865 C C . ASN A 1 510 ? 11.314 24.816 -9.138 1.00 90.88 510 ASN A C 1
ATOM 3867 O O . ASN A 1 510 ? 10.956 25.437 -8.140 1.00 90.88 510 ASN A O 1
ATOM 3871 N N . ARG A 1 511 ? 10.632 23.754 -9.589 1.00 86.88 511 ARG A N 1
ATOM 3872 C CA . ARG A 1 511 ? 9.426 23.246 -8.915 1.00 86.88 511 ARG A CA 1
ATOM 3873 C C . ARG A 1 511 ? 9.737 22.758 -7.500 1.00 86.88 511 ARG A C 1
ATOM 3875 O O . ARG A 1 511 ? 8.992 23.071 -6.576 1.00 86.88 511 ARG A O 1
ATOM 3882 N N . THR A 1 512 ? 10.825 22.013 -7.332 1.00 88.62 512 THR A N 1
ATOM 3883 C CA . THR A 1 512 ? 11.282 21.518 -6.028 1.00 88.62 512 THR A CA 1
ATOM 3884 C C . THR A 1 512 ? 11.554 22.680 -5.063 1.00 88.62 512 THR A C 1
ATOM 3886 O O . THR A 1 512 ? 11.111 22.665 -3.916 1.00 88.62 512 THR A O 1
ATOM 3889 N N . PHE A 1 513 ? 12.217 23.738 -5.532 1.00 93.81 513 PHE A N 1
ATOM 3890 C CA . PHE A 1 513 ? 12.468 24.946 -4.748 1.00 93.81 513 PHE A CA 1
ATOM 3891 C C . PHE A 1 513 ? 11.190 25.731 -4.438 1.00 93.81 513 PHE A C 1
ATOM 3893 O O . PHE A 1 513 ? 11.071 26.267 -3.341 1.00 93.81 513 PHE A O 1
ATOM 3900 N N . ALA A 1 514 ? 10.194 25.733 -5.327 1.00 91.69 514 ALA A N 1
ATOM 3901 C CA . ALA A 1 514 ? 8.890 26.340 -5.048 1.00 91.69 514 ALA A CA 1
ATOM 3902 C C . ALA A 1 514 ? 8.175 25.672 -3.866 1.00 91.69 514 ALA A C 1
ATOM 3904 O O . ALA A 1 514 ? 7.596 26.355 -3.023 1.00 91.69 514 ALA A O 1
ATOM 3905 N N . VAL A 1 515 ? 8.289 24.347 -3.735 1.00 90.69 515 VAL A N 1
ATOM 3906 C CA . VAL A 1 515 ? 7.770 23.621 -2.565 1.00 90.69 515 VAL A CA 1
ATOM 3907 C C . VAL A 1 515 ? 8.516 24.021 -1.288 1.00 90.69 515 VAL A C 1
ATOM 3909 O O . VAL A 1 515 ? 7.886 24.141 -0.234 1.00 90.69 515 VAL A O 1
ATOM 3912 N N . VAL A 1 516 ? 9.832 24.256 -1.368 1.00 92.38 516 VAL A N 1
ATOM 3913 C CA . VAL A 1 516 ? 10.628 24.771 -0.241 1.00 92.38 516 VAL A CA 1
ATOM 3914 C C . VAL A 1 516 ? 10.160 26.170 0.158 1.00 92.38 516 VAL A C 1
ATOM 3916 O O . VAL A 1 516 ? 9.873 26.386 1.331 1.00 92.38 516 VAL A O 1
ATOM 3919 N N . GLU A 1 517 ? 10.024 27.098 -0.788 1.00 93.94 517 GLU A N 1
ATOM 3920 C CA . GLU A 1 517 ? 9.555 28.469 -0.532 1.00 93.94 517 GLU A CA 1
ATOM 3921 C C . GLU A 1 517 ? 8.201 28.504 0.177 1.00 93.94 517 GLU A C 1
ATOM 3923 O O . GLU A 1 517 ? 8.055 29.189 1.193 1.00 93.94 517 GLU A O 1
ATOM 3928 N N . ALA A 1 518 ? 7.254 27.688 -0.290 1.00 91.44 518 ALA A N 1
ATOM 3929 C CA . ALA A 1 518 ? 5.901 27.669 0.249 1.00 91.44 518 ALA A CA 1
ATOM 3930 C C . ALA A 1 518 ? 5.841 27.261 1.733 1.00 91.44 518 ALA A C 1
ATOM 3932 O O . ALA A 1 518 ? 4.904 27.653 2.418 1.00 91.44 518 ALA A O 1
ATOM 3933 N N . PHE A 1 519 ? 6.833 26.532 2.271 1.00 91.81 519 PHE A N 1
ATOM 3934 C CA . PHE A 1 519 ? 6.735 25.977 3.632 1.00 91.81 519 PHE A CA 1
ATOM 3935 C C . PHE A 1 519 ? 7.971 26.118 4.519 1.00 91.81 519 PHE A C 1
ATOM 3937 O O . PHE A 1 519 ? 7.897 25.774 5.703 1.00 91.81 519 PHE A O 1
ATOM 3944 N N . LYS A 1 520 ? 9.108 26.603 4.007 1.00 90.44 520 LYS A N 1
ATOM 3945 C CA . LYS A 1 520 ? 10.331 26.798 4.811 1.00 90.44 520 LYS A CA 1
ATOM 3946 C C . LYS A 1 520 ? 10.081 27.675 6.044 1.00 90.44 520 LYS A C 1
ATOM 3948 O O . LYS A 1 520 ? 10.686 27.458 7.091 1.00 90.44 520 LYS A O 1
ATOM 3953 N N . ASN A 1 521 ? 9.138 28.611 5.927 1.00 90.25 521 ASN A N 1
ATOM 3954 C CA . ASN A 1 521 ? 8.756 29.554 6.976 1.00 90.25 521 ASN A CA 1
ATOM 3955 C C . ASN A 1 521 ? 7.781 28.967 8.009 1.00 90.25 521 ASN A C 1
ATOM 3957 O O . ASN A 1 521 ? 7.587 29.577 9.059 1.00 90.25 521 ASN A O 1
ATOM 3961 N N . TYR A 1 522 ? 7.165 27.808 7.746 1.00 86.94 522 TYR A N 1
ATOM 3962 C CA . TYR A 1 522 ? 6.369 27.132 8.765 1.00 86.94 522 TYR A CA 1
ATOM 3963 C C . TYR A 1 522 ? 7.316 26.435 9.754 1.00 86.94 522 TYR A C 1
ATOM 3965 O O . TYR A 1 522 ? 8.145 25.615 9.332 1.00 86.94 522 TYR A O 1
ATOM 3973 N N . PRO A 1 523 ? 7.224 26.748 11.058 1.00 81.31 523 PRO A N 1
ATOM 3974 C CA . PRO A 1 523 ? 8.118 26.202 12.076 1.00 81.31 523 PRO A CA 1
ATOM 3975 C C . PRO A 1 523 ? 7.914 24.696 12.270 1.00 81.31 523 PRO A C 1
ATOM 3977 O O . PRO A 1 523 ? 8.874 23.970 12.500 1.00 81.31 523 PRO A O 1
ATOM 3980 N N . ASN A 1 524 ? 6.691 24.211 12.048 1.00 81.06 524 ASN A N 1
ATOM 3981 C CA . ASN A 1 524 ? 6.365 22.795 12.076 1.00 81.06 524 ASN A CA 1
ATOM 3982 C C . ASN A 1 524 ? 6.701 22.047 10.774 1.00 81.06 524 ASN A C 1
ATOM 3984 O O . ASN A 1 524 ? 6.349 20.885 10.659 1.00 81.06 524 ASN A O 1
ATOM 3988 N N . THR A 1 525 ? 7.383 22.630 9.782 1.00 87.62 525 THR A N 1
ATOM 3989 C CA . THR A 1 525 ? 7.927 21.818 8.674 1.00 87.62 525 THR A CA 1
ATOM 3990 C C . THR A 1 525 ? 9.191 21.099 9.160 1.00 87.62 525 THR A C 1
ATOM 3992 O O . THR A 1 525 ? 10.248 21.723 9.292 1.00 87.62 525 THR A O 1
ATOM 3995 N N . LEU A 1 526 ? 9.080 19.797 9.427 1.00 86.31 526 LEU A N 1
ATOM 3996 C CA . LEU A 1 526 ? 10.136 18.973 10.014 1.00 86.31 526 LEU A CA 1
ATOM 3997 C C . LEU A 1 526 ? 11.287 18.735 9.040 1.00 86.31 526 LEU A C 1
ATOM 3999 O O . LEU A 1 526 ? 12.433 19.014 9.370 1.00 86.31 526 LEU A O 1
ATOM 4003 N N . LEU A 1 527 ? 10.982 18.220 7.849 1.00 90.75 527 LEU A N 1
ATOM 4004 C CA . LEU A 1 527 ? 11.986 17.805 6.869 1.00 90.75 527 LEU A CA 1
ATOM 4005 C C . LEU A 1 527 ? 11.442 17.826 5.441 1.00 90.75 527 LEU A C 1
ATOM 4007 O O . LEU A 1 527 ? 10.227 17.860 5.214 1.00 90.75 527 LEU A O 1
ATOM 4011 N N . PHE A 1 528 ? 12.375 17.737 4.495 1.00 91.62 528 PHE A N 1
ATOM 4012 C CA . PHE A 1 528 ? 12.117 17.537 3.078 1.00 91.62 528 PHE A CA 1
ATOM 4013 C C . PHE A 1 528 ? 12.637 16.180 2.580 1.00 91.62 528 PHE A C 1
ATOM 4015 O O . PHE A 1 528 ? 13.807 15.884 2.766 1.00 91.62 528 PHE A O 1
ATOM 4022 N N . PHE A 1 529 ? 11.852 15.367 1.870 1.00 89.31 529 PHE A N 1
ATOM 4023 C CA . PHE A 1 529 ? 12.395 14.214 1.129 1.00 89.31 529 PHE A CA 1
ATOM 4024 C C . PHE A 1 529 ? 12.819 14.611 -0.292 1.00 89.31 529 PHE A C 1
ATOM 4026 O O . PHE A 1 529 ? 12.025 15.167 -1.053 1.00 89.31 529 PHE A O 1
ATOM 4033 N N . ALA A 1 530 ? 14.051 14.282 -0.676 1.00 88.31 530 ALA A N 1
ATOM 4034 C CA . ALA A 1 530 ? 14.578 14.456 -2.031 1.00 88.31 530 ALA A CA 1
ATOM 4035 C C . ALA A 1 530 ? 13.985 13.453 -3.040 1.00 88.31 530 ALA A C 1
ATOM 4037 O O . ALA A 1 530 ? 14.015 13.700 -4.245 1.00 88.31 530 ALA A O 1
ATOM 4038 N N . GLY A 1 531 ? 13.443 12.333 -2.553 1.00 84.62 531 GLY A N 1
ATOM 4039 C CA . GLY A 1 531 ? 12.778 11.312 -3.356 1.00 84.62 531 GLY A CA 1
ATOM 4040 C C . GLY A 1 531 ? 12.060 10.273 -2.491 1.00 84.62 531 GLY A C 1
ATOM 4041 O O . GLY A 1 531 ? 12.338 10.150 -1.296 1.00 84.62 531 GLY A O 1
ATOM 4042 N N . ASN A 1 532 ? 11.135 9.543 -3.117 1.00 86.00 532 ASN A N 1
ATOM 4043 C CA . ASN A 1 532 ? 10.377 8.438 -2.529 1.00 86.00 532 ASN A CA 1
ATOM 4044 C C . ASN A 1 532 ? 10.430 7.234 -3.475 1.00 86.00 532 ASN A C 1
ATOM 4046 O O . ASN A 1 532 ? 9.969 7.359 -4.611 1.00 86.00 532 ASN A O 1
ATOM 4050 N N . GLU A 1 533 ? 11.012 6.122 -3.027 1.00 84.56 533 GLU A N 1
ATOM 4051 C CA . GLU A 1 533 ? 11.082 4.836 -3.747 1.00 84.56 533 GLU A CA 1
ATOM 4052 C C . GLU A 1 533 ? 11.550 4.941 -5.209 1.00 84.56 533 GLU A C 1
ATOM 4054 O O . GLU A 1 533 ? 11.134 4.190 -6.089 1.00 84.56 533 GLU A O 1
ATOM 4059 N N . VAL A 1 534 ? 12.427 5.906 -5.500 1.00 84.56 534 VAL A N 1
ATOM 4060 C CA . VAL A 1 534 ? 12.999 6.059 -6.849 1.00 84.56 534 VAL A CA 1
ATOM 4061 C C . VAL A 1 534 ? 13.981 4.920 -7.157 1.00 84.56 534 VAL A C 1
ATOM 4063 O O . VAL A 1 534 ? 14.151 4.557 -8.316 1.00 84.56 534 VAL A O 1
ATOM 4066 N N . ILE A 1 535 ? 14.621 4.375 -6.116 1.00 88.12 535 ILE A N 1
ATOM 4067 C CA . ILE A 1 535 ? 15.452 3.172 -6.147 1.00 88.12 535 ILE A CA 1
ATOM 4068 C C . ILE A 1 535 ? 14.582 2.046 -5.588 1.00 88.12 535 ILE A C 1
ATOM 4070 O O . ILE A 1 535 ? 14.335 2.007 -4.383 1.00 88.12 535 ILE A O 1
ATOM 4074 N N . ASN A 1 536 ? 14.064 1.184 -6.460 1.00 85.56 536 ASN A N 1
ATOM 4075 C CA . ASN A 1 536 ? 13.097 0.151 -6.078 1.00 85.56 536 ASN A CA 1
ATOM 4076 C C . ASN A 1 536 ? 13.274 -1.186 -6.819 1.00 85.56 536 ASN A C 1
ATOM 4078 O O . ASN A 1 536 ? 12.492 -2.108 -6.615 1.00 85.56 536 ASN A O 1
ATOM 4082 N N . ASP A 1 537 ? 14.278 -1.290 -7.684 1.00 86.69 537 ASP A N 1
ATOM 4083 C CA . ASP A 1 537 ? 14.668 -2.506 -8.391 1.00 86.69 537 ASP A CA 1
ATOM 4084 C C . ASP A 1 537 ? 16.158 -2.441 -8.779 1.00 86.69 537 ASP A C 1
ATOM 4086 O O . ASP A 1 537 ? 16.816 -1.404 -8.644 1.00 86.69 537 ASP A O 1
ATOM 4090 N N . ALA A 1 538 ? 16.725 -3.561 -9.233 1.00 88.75 538 ALA A N 1
ATOM 4091 C CA . ALA A 1 538 ? 18.143 -3.616 -9.588 1.00 88.75 538 ALA A CA 1
ATOM 4092 C C . ALA A 1 538 ? 18.543 -2.593 -10.682 1.00 88.75 538 ALA A C 1
ATOM 4094 O O . ALA A 1 538 ? 19.562 -1.919 -10.499 1.00 88.75 538 ALA A O 1
ATOM 4095 N N . PRO A 1 539 ? 17.764 -2.389 -11.771 1.00 89.62 539 PRO A N 1
ATOM 4096 C CA . PRO A 1 539 ? 18.055 -1.344 -12.757 1.00 89.62 539 PRO A CA 1
ATOM 4097 C C . PRO A 1 539 ? 18.132 0.066 -12.159 1.00 89.62 539 PRO A C 1
ATOM 4099 O O . PRO A 1 539 ? 19.073 0.814 -12.440 1.00 89.62 539 PRO A O 1
ATOM 4102 N N . THR A 1 540 ? 17.179 0.439 -11.306 1.00 87.94 540 THR A N 1
ATOM 4103 C CA . THR A 1 540 ? 17.179 1.758 -10.660 1.00 87.94 540 THR A CA 1
ATOM 4104 C C . THR A 1 540 ? 18.322 1.896 -9.657 1.00 87.94 540 THR A C 1
ATOM 4106 O O . THR A 1 540 ? 18.952 2.956 -9.622 1.00 87.94 540 THR A O 1
ATOM 4109 N N . GLY A 1 541 ? 18.685 0.833 -8.931 1.00 90.19 541 GLY A N 1
ATOM 4110 C CA . GLY A 1 541 ? 19.870 0.784 -8.060 1.00 90.19 541 GLY A CA 1
ATOM 4111 C C . GLY A 1 541 ? 21.197 1.042 -8.784 1.00 90.19 541 GLY A C 1
ATOM 4112 O O . GLY A 1 541 ? 22.149 1.538 -8.180 1.00 90.19 541 GLY A O 1
ATOM 4113 N N . GLN A 1 542 ? 21.261 0.791 -10.093 1.00 91.69 542 GLN A N 1
ATOM 4114 C CA . GLN A 1 542 ? 22.445 1.072 -10.903 1.00 91.69 542 GLN A CA 1
ATOM 4115 C C . GLN A 1 542 ? 22.544 2.544 -11.336 1.00 91.69 542 GLN A C 1
ATOM 4117 O O . GLN A 1 542 ? 23.638 3.112 -11.352 1.00 91.69 542 GLN A O 1
ATOM 4122 N N . SER A 1 543 ? 21.429 3.171 -11.726 1.00 89.12 543 SER A N 1
ATOM 4123 C CA . SER A 1 543 ? 21.453 4.475 -12.414 1.00 89.12 543 SER A CA 1
ATOM 4124 C C . SER A 1 543 ? 20.992 5.668 -11.577 1.00 89.12 543 SER A C 1
ATOM 4126 O O . SER A 1 543 ? 21.385 6.798 -11.858 1.00 89.12 543 SER A O 1
ATOM 4128 N N . VAL A 1 544 ? 20.132 5.458 -10.580 1.00 91.25 544 VAL A N 1
ATOM 4129 C CA . VAL A 1 544 ? 19.464 6.529 -9.817 1.00 91.25 544 VAL A CA 1
ATOM 4130 C C . VAL A 1 544 ? 20.294 7.108 -8.656 1.00 91.25 544 VAL A C 1
ATOM 4132 O O . VAL A 1 544 ? 20.211 8.327 -8.456 1.00 91.25 544 VAL A O 1
ATOM 4135 N N . PRO A 1 545 ? 21.103 6.338 -7.893 1.00 94.25 545 PRO A N 1
ATOM 4136 C CA . PRO A 1 545 ? 21.727 6.847 -6.667 1.00 94.25 545 PRO A CA 1
ATOM 4137 C C . PRO A 1 545 ? 22.529 8.159 -6.812 1.00 94.25 545 PRO A C 1
ATOM 4139 O O . PRO A 1 545 ? 22.349 9.050 -5.971 1.00 94.25 545 PRO A O 1
ATOM 4142 N N . PRO A 1 546 ? 23.343 8.379 -7.872 1.00 94.44 546 PRO A N 1
ATOM 4143 C CA . PRO A 1 546 ? 24.044 9.653 -8.069 1.00 94.44 546 PRO A CA 1
ATOM 4144 C C . PRO A 1 546 ? 23.111 10.868 -8.179 1.00 94.44 546 PRO A C 1
ATOM 4146 O O . PRO A 1 546 ? 23.449 11.954 -7.707 1.00 94.44 546 PRO A O 1
ATOM 4149 N N . TYR A 1 547 ? 21.927 10.693 -8.772 1.00 93.06 547 TYR A N 1
ATOM 4150 C CA . TYR A 1 547 ? 20.947 11.765 -8.951 1.00 93.06 547 TYR A CA 1
ATOM 4151 C C . TYR A 1 547 ? 20.215 12.091 -7.654 1.00 93.06 547 TYR A C 1
ATOM 4153 O O . TYR A 1 547 ? 19.981 13.264 -7.383 1.00 93.06 547 TYR A O 1
ATOM 4161 N N . MET A 1 548 ? 19.914 11.093 -6.816 1.00 93.00 548 MET A N 1
ATOM 4162 C CA . MET A 1 548 ? 19.323 11.351 -5.495 1.00 93.00 548 MET A CA 1
ATOM 4163 C C . MET A 1 548 ? 20.260 12.201 -4.636 1.00 93.00 548 MET A C 1
ATOM 4165 O O . MET A 1 548 ? 19.833 13.211 -4.086 1.00 93.00 548 MET A O 1
ATOM 4169 N N . ARG A 1 549 ? 21.564 11.891 -4.629 1.00 94.75 549 ARG A N 1
ATOM 4170 C CA . ARG A 1 549 ? 22.573 12.734 -3.966 1.00 94.75 549 ARG A CA 1
ATOM 4171 C C . ARG A 1 549 ? 22.684 14.137 -4.573 1.00 94.75 549 ARG A C 1
ATOM 4173 O O . ARG A 1 549 ? 22.884 15.101 -3.836 1.00 94.75 549 ARG A O 1
ATOM 4180 N N . ALA A 1 550 ? 22.548 14.279 -5.893 1.00 94.81 550 ALA A N 1
ATOM 4181 C CA . ALA A 1 550 ? 22.566 15.587 -6.552 1.00 94.81 550 ALA A CA 1
ATOM 4182 C C . ALA A 1 550 ? 21.348 16.450 -6.177 1.00 94.81 550 ALA A C 1
ATOM 4184 O O . ALA A 1 550 ? 21.511 17.625 -5.856 1.00 94.81 550 ALA A O 1
ATOM 4185 N N . VAL A 1 551 ? 20.148 15.864 -6.135 1.00 93.69 551 VAL A N 1
ATOM 4186 C CA . VAL A 1 551 ? 18.929 16.555 -5.684 1.00 93.69 551 VAL A CA 1
ATOM 4187 C C . VAL A 1 551 ? 19.036 16.936 -4.207 1.00 93.69 551 VAL A C 1
ATOM 4189 O O . VAL A 1 551 ? 18.739 18.078 -3.859 1.00 93.69 551 VAL A O 1
ATOM 4192 N N . THR A 1 552 ? 19.528 16.034 -3.352 1.00 94.69 552 THR A N 1
ATOM 4193 C CA . THR A 1 552 ? 19.793 16.321 -1.933 1.00 94.69 552 THR A CA 1
ATOM 4194 C C . THR A 1 552 ? 20.768 17.485 -1.765 1.00 94.69 552 THR A C 1
ATOM 4196 O O . THR A 1 552 ? 20.474 18.421 -1.021 1.00 94.69 552 THR A O 1
ATOM 4199 N N . ARG A 1 553 ? 21.883 17.487 -2.512 1.00 96.50 553 ARG A N 1
ATOM 4200 C CA . ARG A 1 553 ? 22.845 18.601 -2.533 1.00 96.50 553 ARG A CA 1
ATOM 4201 C C . ARG A 1 553 ? 22.162 19.919 -2.862 1.00 96.50 553 ARG A C 1
ATOM 4203 O O . ARG A 1 553 ? 22.374 20.909 -2.166 1.00 96.50 553 ARG A O 1
ATOM 4210 N N . ASP A 1 554 ? 21.400 19.950 -3.947 1.00 96.06 554 ASP A N 1
ATOM 4211 C CA . ASP A 1 554 ? 20.838 21.193 -4.468 1.00 96.06 554 ASP A CA 1
ATOM 4212 C C . ASP A 1 554 ? 19.750 21.744 -3.550 1.00 96.06 554 ASP A C 1
ATOM 4214 O O . ASP A 1 554 ? 19.716 22.948 -3.307 1.00 96.06 554 ASP A O 1
ATOM 4218 N N . LEU A 1 555 ? 18.926 20.866 -2.974 1.00 95.00 555 LEU A N 1
ATOM 4219 C CA . LEU A 1 555 ? 17.954 21.214 -1.941 1.00 95.00 555 LEU A CA 1
ATOM 4220 C C . LEU A 1 555 ? 18.619 21.811 -0.707 1.00 95.00 555 LEU A C 1
ATOM 4222 O O . LEU A 1 555 ? 18.225 22.887 -0.264 1.00 95.00 555 LEU A O 1
ATOM 4226 N N . LYS A 1 556 ? 19.650 21.149 -0.175 1.00 95.44 556 LYS A N 1
ATOM 4227 C CA . LYS A 1 556 ? 20.373 21.631 1.009 1.00 95.44 556 LYS A CA 1
ATOM 4228 C C . LYS A 1 556 ? 21.066 22.959 0.739 1.00 95.44 556 LYS A C 1
ATOM 4230 O O . LYS A 1 556 ? 20.980 23.865 1.562 1.00 95.44 556 LYS A O 1
ATOM 4235 N N . ASN A 1 557 ? 21.682 23.118 -0.432 1.00 96.44 557 ASN A N 1
ATOM 4236 C CA . ASN A 1 557 ? 22.290 24.383 -0.840 1.00 96.44 557 ASN A CA 1
ATOM 4237 C C . ASN A 1 557 ? 21.250 25.502 -0.997 1.00 96.44 557 ASN A C 1
ATOM 4239 O O . ASN A 1 557 ? 21.509 26.630 -0.581 1.00 96.44 557 ASN A O 1
ATOM 4243 N N . TYR A 1 558 ? 20.082 25.202 -1.570 1.00 96.31 558 TYR A N 1
ATOM 4244 C CA . TYR A 1 558 ? 18.985 26.160 -1.693 1.00 96.31 558 TYR A CA 1
ATOM 4245 C C . TYR A 1 558 ? 18.451 26.568 -0.316 1.00 96.31 558 TYR A C 1
ATOM 4247 O O . TYR A 1 558 ? 18.387 27.755 -0.014 1.00 96.31 558 TYR A O 1
ATOM 4255 N N . ILE A 1 559 ? 18.136 25.602 0.554 1.00 95.06 559 ILE A N 1
ATOM 4256 C CA . ILE A 1 559 ? 17.658 25.851 1.923 1.00 95.06 559 ILE A CA 1
ATOM 4257 C C . ILE A 1 559 ? 18.683 26.687 2.694 1.00 95.06 559 ILE A C 1
ATOM 4259 O O . ILE A 1 559 ? 18.313 27.699 3.278 1.00 95.06 559 ILE A O 1
ATOM 4263 N N . ALA A 1 560 ? 19.968 26.336 2.634 1.00 95.50 560 ALA A N 1
ATOM 4264 C CA . ALA A 1 560 ? 21.027 27.069 3.326 1.00 95.50 560 ALA A CA 1
ATOM 4265 C C . ALA A 1 560 ? 21.154 28.537 2.879 1.00 95.50 560 ALA A C 1
ATOM 4267 O O . ALA A 1 560 ? 21.593 29.373 3.666 1.00 95.50 560 ALA A O 1
ATOM 4268 N N . LYS A 1 561 ? 20.793 28.861 1.630 1.00 96.06 561 LYS A N 1
ATOM 4269 C CA . LYS A 1 561 ? 20.829 30.237 1.111 1.00 96.06 561 LYS A CA 1
ATOM 4270 C C . LYS A 1 561 ? 19.524 31.002 1.300 1.00 96.06 561 LYS A C 1
ATOM 4272 O O . LYS A 1 561 ? 19.569 32.209 1.517 1.00 96.06 561 LYS A O 1
ATOM 4277 N N . GLN A 1 562 ? 18.387 30.323 1.181 1.00 95.12 562 GLN A N 1
ATOM 4278 C CA . GLN A 1 562 ? 17.072 30.958 1.066 1.00 95.12 562 GLN A CA 1
ATOM 4279 C C . GLN A 1 562 ? 16.208 30.816 2.330 1.00 95.12 562 GLN A C 1
ATOM 4281 O O . GLN A 1 562 ? 15.173 31.473 2.430 1.00 95.12 562 GLN A O 1
ATOM 4286 N N . SER A 1 563 ? 16.590 29.978 3.297 1.00 91.88 563 SER A N 1
ATOM 4287 C CA . SER A 1 563 ? 15.894 29.795 4.578 1.00 91.88 563 SER A CA 1
ATOM 4288 C C . SER A 1 563 ? 16.694 30.397 5.732 1.00 91.88 563 SER A C 1
ATOM 4290 O O . SER A 1 563 ? 17.920 30.348 5.755 1.00 91.88 563 SER A O 1
ATOM 4292 N N . THR A 1 564 ? 15.993 30.935 6.731 1.00 90.06 564 THR A N 1
ATOM 4293 C CA . THR A 1 564 ? 16.600 31.415 7.984 1.00 90.06 564 THR A CA 1
ATOM 4294 C C . THR A 1 564 ? 16.873 30.293 8.984 1.00 90.06 564 THR A C 1
ATOM 4296 O O . THR A 1 564 ? 17.644 30.487 9.921 1.00 90.06 564 THR A O 1
ATOM 4299 N N . ARG A 1 565 ? 16.256 29.122 8.789 1.00 86.44 565 ARG A N 1
ATOM 4300 C CA . ARG A 1 565 ? 16.454 27.922 9.609 1.00 86.44 565 ARG A CA 1
ATOM 4301 C C . ARG A 1 565 ? 16.997 26.768 8.779 1.00 86.44 565 ARG A C 1
ATOM 4303 O O . ARG A 1 565 ? 16.691 26.656 7.589 1.00 86.44 565 ARG A O 1
ATOM 4310 N N . SER A 1 566 ? 17.732 25.879 9.439 1.00 88.25 566 SER A N 1
ATOM 4311 C CA . SER A 1 566 ? 18.099 24.593 8.854 1.00 88.25 566 SER A CA 1
ATOM 4312 C C . SER A 1 566 ? 16.861 23.701 8.756 1.00 88.25 566 SER A C 1
ATOM 4314 O O . SER A 1 566 ? 16.068 23.636 9.696 1.00 88.25 566 SER A O 1
ATOM 4316 N N . ILE A 1 567 ? 16.682 23.043 7.612 1.00 90.00 567 ILE A N 1
ATOM 4317 C CA . ILE A 1 567 ? 15.610 22.071 7.386 1.00 90.00 567 ILE A CA 1
ATOM 4318 C C . ILE A 1 567 ? 16.267 20.825 6.794 1.00 90.00 567 ILE A C 1
ATOM 4320 O O . ILE A 1 567 ? 16.831 20.927 5.700 1.00 90.00 567 ILE A O 1
ATOM 4324 N N . PRO A 1 568 ? 16.234 19.681 7.494 1.00 92.62 568 PRO A N 1
ATOM 4325 C CA . PRO A 1 568 ? 16.829 18.446 7.010 1.00 92.62 568 PRO A CA 1
ATOM 4326 C C . PRO A 1 568 ? 16.279 17.995 5.661 1.00 92.62 568 PRO A C 1
ATOM 4328 O O . PRO A 1 568 ? 15.078 18.119 5.396 1.00 92.62 568 PRO A O 1
ATOM 4331 N N . VAL A 1 569 ? 17.152 17.407 4.842 1.00 92.94 569 VAL A N 1
ATOM 4332 C CA . VAL A 1 569 ? 16.773 16.768 3.579 1.00 92.94 569 VAL A CA 1
ATOM 4333 C C . VAL A 1 569 ? 17.114 15.283 3.613 1.00 92.94 569 VAL A C 1
ATOM 4335 O O . VAL A 1 569 ? 18.269 14.900 3.790 1.00 92.94 569 VAL A O 1
ATOM 4338 N N . GLY A 1 570 ? 16.097 14.449 3.431 1.00 91.62 570 GLY A N 1
ATOM 4339 C CA . GLY A 1 570 ? 16.169 12.999 3.533 1.00 91.62 570 GLY A CA 1
ATOM 4340 C C . GLY A 1 570 ? 15.804 12.244 2.265 1.00 91.62 570 GLY A C 1
ATOM 4341 O O . GLY A 1 570 ? 15.482 12.825 1.229 1.00 91.62 570 GLY A O 1
ATOM 4342 N N . TYR A 1 571 ? 15.761 10.921 2.384 1.00 92.12 571 TYR A N 1
ATOM 4343 C CA . TYR A 1 571 ? 15.237 10.017 1.363 1.00 92.12 571 TYR A CA 1
ATOM 4344 C C . TYR A 1 571 ? 14.307 8.981 1.996 1.00 92.12 571 TYR A C 1
ATOM 4346 O O . TYR A 1 571 ? 14.587 8.519 3.101 1.00 92.12 571 TYR A O 1
ATOM 4354 N N . SER A 1 572 ? 13.221 8.634 1.303 1.00 90.88 572 SER A N 1
ATOM 4355 C CA . SER A 1 572 ? 12.325 7.538 1.683 1.00 90.88 572 SER A CA 1
ATOM 4356 C C . SER A 1 572 ? 12.505 6.377 0.704 1.00 90.88 572 SER A C 1
ATOM 4358 O O . SER A 1 572 ? 12.283 6.528 -0.501 1.00 90.88 572 SER A O 1
ATOM 4360 N N . ALA A 1 573 ? 12.988 5.249 1.215 1.00 90.44 573 ALA A N 1
ATOM 4361 C CA . ALA A 1 573 ? 13.377 4.071 0.454 1.00 90.44 573 ALA A CA 1
ATOM 4362 C C . ALA A 1 573 ? 12.290 2.989 0.453 1.00 90.44 573 ALA A C 1
ATOM 4364 O O . ALA A 1 573 ? 11.540 2.849 1.417 1.00 90.44 573 ALA A O 1
ATOM 4365 N N . ALA A 1 574 ? 12.269 2.185 -0.611 1.00 83.88 574 ALA A N 1
ATOM 4366 C CA . ALA A 1 574 ? 11.503 0.945 -0.642 1.00 83.88 574 ALA A CA 1
ATOM 4367 C C . ALA A 1 574 ? 12.237 -0.140 0.164 1.00 83.88 574 ALA A C 1
ATOM 4369 O O . ALA A 1 574 ? 13.469 -0.219 0.116 1.00 83.88 574 ALA A O 1
ATOM 4370 N N . ASP A 1 575 ? 11.496 -1.002 0.858 1.00 83.56 575 ASP A N 1
ATOM 4371 C CA . ASP A 1 575 ? 12.041 -2.142 1.611 1.00 83.56 575 ASP A CA 1
ATOM 4372 C C . ASP A 1 575 ? 12.370 -3.332 0.684 1.00 83.56 575 ASP A C 1
ATOM 4374 O O . ASP A 1 575 ? 11.769 -4.405 0.741 1.00 83.56 575 ASP A O 1
ATOM 4378 N N . VAL A 1 576 ? 13.302 -3.112 -0.250 1.00 83.12 576 VAL A N 1
ATOM 4379 C CA . VAL A 1 576 ? 13.826 -4.151 -1.149 1.00 83.12 576 VAL A CA 1
ATOM 4380 C C . VAL A 1 576 ? 15.113 -4.694 -0.547 1.00 83.12 576 VAL A C 1
ATOM 4382 O O . VAL A 1 576 ? 16.159 -4.050 -0.638 1.00 83.12 576 VAL A O 1
ATOM 4385 N N . GLN A 1 577 ? 15.038 -5.881 0.059 1.00 75.38 577 GLN A N 1
ATOM 4386 C CA . GLN A 1 577 ? 16.102 -6.452 0.895 1.00 75.38 577 GLN A CA 1
ATOM 4387 C C . GLN A 1 577 ? 17.493 -6.441 0.234 1.00 75.38 577 GLN A C 1
ATOM 4389 O O . GLN A 1 577 ? 18.479 -6.105 0.883 1.00 75.38 577 GLN A O 1
ATOM 4394 N N . GLU A 1 578 ? 17.577 -6.741 -1.066 1.00 81.81 578 GLU A N 1
ATOM 4395 C CA . GLU A 1 578 ? 18.844 -6.779 -1.817 1.00 81.81 578 GLU A CA 1
ATOM 4396 C C . GLU A 1 578 ? 19.465 -5.390 -2.064 1.00 81.81 578 GLU A C 1
ATOM 4398 O O . GLU A 1 578 ? 20.657 -5.288 -2.332 1.00 81.81 578 GLU A O 1
ATOM 4403 N N . LEU A 1 579 ? 18.680 -4.311 -1.983 1.00 89.38 579 LEU A N 1
ATOM 4404 C CA . LEU A 1 579 ? 19.107 -2.951 -2.339 1.00 89.38 579 LEU A CA 1
ATOM 4405 C C . LEU A 1 579 ? 19.122 -1.994 -1.147 1.00 89.38 579 LEU A C 1
ATOM 4407 O O . LEU A 1 579 ? 19.756 -0.940 -1.225 1.00 89.38 579 LEU A O 1
ATOM 4411 N N . LEU A 1 580 ? 18.411 -2.319 -0.066 1.00 92.75 580 LEU A N 1
ATOM 4412 C CA . LEU A 1 580 ? 18.159 -1.410 1.049 1.00 92.75 580 LEU A CA 1
ATOM 4413 C C . LEU A 1 580 ? 19.459 -0.950 1.720 1.00 92.75 580 LEU A C 1
ATOM 4415 O O . LEU A 1 580 ? 19.690 0.253 1.856 1.00 92.75 580 LEU A O 1
ATOM 4419 N N . LEU A 1 581 ? 20.329 -1.899 2.077 1.00 92.81 581 LEU A N 1
ATOM 4420 C CA . LEU A 1 581 ? 21.612 -1.613 2.723 1.00 92.81 581 LEU A CA 1
ATOM 4421 C C . LEU A 1 581 ? 22.550 -0.811 1.821 1.00 92.81 581 LEU A C 1
ATOM 4423 O O . LEU A 1 581 ? 23.165 0.152 2.278 1.00 92.81 581 LEU A O 1
ATOM 4427 N N . ASP A 1 582 ? 22.636 -1.169 0.540 1.00 94.81 582 ASP A N 1
ATOM 4428 C CA . ASP A 1 582 ? 23.468 -0.446 -0.422 1.00 94.81 582 ASP A CA 1
ATOM 4429 C C . ASP A 1 582 ? 22.925 0.973 -0.659 1.00 94.81 582 ASP A C 1
ATOM 4431 O O . ASP A 1 582 ? 23.699 1.929 -0.708 1.00 94.81 582 ASP A O 1
ATOM 4435 N N . THR A 1 583 ? 21.600 1.148 -0.699 1.00 95.25 583 THR A N 1
ATOM 4436 C CA . THR A 1 583 ? 20.947 2.463 -0.806 1.00 95.25 583 THR A CA 1
ATOM 4437 C C . THR A 1 583 ? 21.236 3.328 0.415 1.00 95.25 583 THR A C 1
ATOM 4439 O O . THR A 1 583 ? 21.656 4.479 0.273 1.00 95.25 583 THR A O 1
ATOM 4442 N N . TRP A 1 584 ? 21.069 2.778 1.617 1.00 95.06 584 TRP A N 1
ATOM 4443 C CA . TRP A 1 584 ? 21.392 3.461 2.866 1.00 95.06 584 TRP A CA 1
ATOM 4444 C C . TRP A 1 584 ? 22.869 3.858 2.926 1.00 95.06 584 TRP A C 1
ATOM 4446 O O . TRP A 1 584 ? 23.174 5.041 3.100 1.00 95.06 584 TRP A O 1
ATOM 4456 N N . ASN A 1 585 ? 23.785 2.913 2.690 1.00 94.31 585 ASN A N 1
ATOM 4457 C CA . ASN A 1 585 ? 25.226 3.168 2.667 1.00 94.31 585 ASN A CA 1
ATOM 4458 C C . ASN A 1 585 ? 25.601 4.237 1.640 1.00 94.31 585 ASN A C 1
ATOM 4460 O O . ASN A 1 585 ? 26.411 5.120 1.937 1.00 94.31 585 ASN A O 1
ATOM 4464 N N . TYR A 1 586 ? 24.987 4.203 0.458 1.00 95.44 586 TYR A N 1
ATOM 4465 C CA . TYR A 1 586 ? 25.280 5.151 -0.606 1.00 95.44 586 TYR A CA 1
ATOM 4466 C C . TYR A 1 586 ? 24.840 6.584 -0.272 1.00 95.44 586 TYR A C 1
ATOM 4468 O O . TYR A 1 586 ? 25.543 7.549 -0.599 1.00 95.44 586 TYR A O 1
ATOM 4476 N N . LEU A 1 587 ? 23.683 6.738 0.377 1.00 94.75 587 LEU A N 1
ATOM 4477 C CA . LEU A 1 587 ? 23.093 8.042 0.687 1.00 94.75 587 LEU A CA 1
ATOM 4478 C C . LEU A 1 587 ? 23.627 8.663 1.986 1.00 94.75 587 LEU A C 1
ATO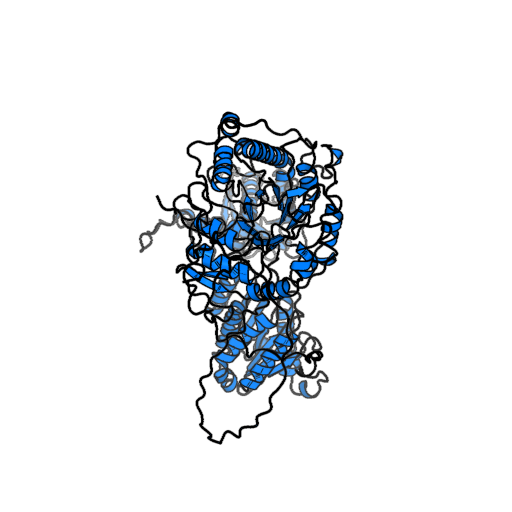M 4480 O O . LEU A 1 587 ? 23.693 9.892 2.075 1.00 94.75 587 LEU A O 1
ATOM 4484 N N . GLN A 1 588 ? 24.039 7.855 2.969 1.00 91.88 588 GLN A N 1
ATOM 4485 C CA . GLN A 1 588 ? 24.576 8.358 4.242 1.00 91.88 588 GLN A CA 1
ATOM 4486 C C . GLN A 1 588 ? 26.076 8.685 4.202 1.00 91.88 588 GLN A C 1
ATOM 4488 O O . GLN A 1 588 ? 26.601 9.282 5.134 1.00 91.88 588 GLN A O 1
ATOM 4493 N N . THR A 1 589 ? 26.814 8.267 3.173 1.00 91.44 589 THR A N 1
ATOM 4494 C CA . THR A 1 589 ? 28.279 8.387 3.177 1.00 91.44 589 THR A CA 1
ATOM 4495 C C . THR A 1 589 ? 28.779 9.728 2.634 1.00 91.44 589 THR A C 1
ATOM 4497 O O . THR A 1 589 ? 28.225 10.273 1.680 1.00 91.44 589 THR A O 1
ATOM 4500 N N . GLY A 1 590 ? 29.853 10.262 3.213 1.00 87.75 590 GLY A N 1
ATOM 4501 C CA . GLY A 1 590 ? 30.475 11.523 2.805 1.00 87.75 590 GLY A CA 1
ATOM 4502 C C . GLY A 1 590 ? 31.079 12.269 3.990 1.00 87.75 590 GLY A C 1
ATOM 4503 O O . GLY A 1 590 ? 30.738 12.005 5.144 1.00 87.75 590 GLY A O 1
ATOM 4504 N N . ASP A 1 591 ? 31.976 13.215 3.711 1.00 83.44 591 ASP A N 1
ATOM 4505 C CA . ASP A 1 591 ? 32.557 14.061 4.756 1.00 83.44 591 ASP A CA 1
ATOM 4506 C C . ASP A 1 591 ? 31.473 14.904 5.457 1.00 83.44 591 ASP A C 1
ATOM 4508 O O . ASP A 1 591 ? 30.395 15.154 4.916 1.00 83.44 591 ASP A O 1
ATOM 4512 N N . ALA A 1 592 ? 31.753 15.377 6.676 1.00 72.69 592 ALA A N 1
ATOM 4513 C CA . ALA A 1 592 ? 30.802 16.159 7.476 1.00 72.69 592 ALA A CA 1
ATOM 4514 C C . ALA A 1 592 ? 30.200 17.356 6.711 1.00 72.69 592 ALA A C 1
ATOM 4516 O O . ALA A 1 592 ? 29.024 17.657 6.893 1.00 72.69 592 ALA A O 1
ATOM 4517 N N . SER A 1 593 ? 30.990 17.985 5.835 1.00 83.25 593 SER A N 1
ATOM 4518 C CA . SER A 1 593 ? 30.613 19.144 5.023 1.00 83.25 593 SER A CA 1
ATOM 4519 C C . SER A 1 593 ? 30.020 18.805 3.653 1.00 83.25 593 SER A C 1
ATOM 4521 O O . SER A 1 593 ? 29.782 19.727 2.881 1.00 83.25 593 SER A O 1
ATOM 4523 N N . ASP A 1 594 ? 29.845 17.528 3.302 1.00 90.69 594 ASP A N 1
ATOM 4524 C CA . ASP A 1 594 ? 29.299 17.132 2.003 1.00 90.69 594 ASP A CA 1
ATOM 4525 C C . ASP A 1 594 ? 27.778 17.396 1.951 1.00 90.69 594 ASP A C 1
ATOM 4527 O O . ASP A 1 594 ? 27.005 16.683 2.601 1.00 90.69 594 ASP A O 1
ATOM 4531 N N . PRO A 1 595 ? 27.310 18.388 1.167 1.00 91.88 595 PRO A N 1
ATOM 4532 C CA . PRO A 1 595 ? 25.885 18.691 1.051 1.00 91.88 595 PRO A CA 1
ATOM 4533 C C . PRO A 1 595 ? 25.089 17.583 0.351 1.00 91.88 595 PRO A C 1
ATOM 4535 O O . PRO A 1 595 ? 23.870 17.572 0.457 1.00 91.88 595 PRO A O 1
ATOM 4538 N N . SER A 1 596 ? 25.739 16.659 -0.363 1.00 94.19 596 SER A N 1
ATOM 4539 C CA . SER A 1 596 ? 25.070 15.570 -1.086 1.00 94.19 596 SER A CA 1
ATOM 4540 C C . SER A 1 596 ? 24.688 14.379 -0.205 1.00 94.19 596 SER A C 1
ATOM 4542 O O . SER A 1 596 ? 23.947 13.503 -0.654 1.00 94.19 596 SER A O 1
ATOM 4544 N N . ARG A 1 597 ? 25.176 14.349 1.044 1.00 93.56 597 ARG A N 1
ATOM 4545 C CA . ARG A 1 597 ? 24.778 13.363 2.050 1.00 93.56 597 ARG A CA 1
ATOM 4546 C C . ARG A 1 597 ? 23.345 13.632 2.509 1.00 93.56 597 ARG A C 1
ATOM 4548 O O . ARG A 1 597 ? 23.004 14.778 2.822 1.00 93.56 597 ARG A O 1
ATOM 4555 N N . SER A 1 598 ? 22.548 12.570 2.596 1.00 93.62 598 SER A N 1
ATOM 4556 C CA . SER A 1 598 ? 21.216 12.605 3.204 1.00 93.62 598 SER A CA 1
ATOM 4557 C C . SER A 1 598 ? 21.315 12.903 4.701 1.00 93.62 598 SER A C 1
ATOM 4559 O O . SER A 1 598 ? 22.184 12.358 5.379 1.00 93.62 598 SER A O 1
ATOM 4561 N N . ASP A 1 599 ? 20.439 13.752 5.230 1.00 93.00 599 ASP A N 1
ATOM 4562 C CA . ASP A 1 599 ? 20.411 14.068 6.666 1.00 93.00 599 ASP A CA 1
ATOM 4563 C C . ASP A 1 599 ? 19.693 12.987 7.488 1.00 93.00 599 ASP A C 1
ATOM 4565 O O . ASP A 1 599 ? 19.885 12.899 8.694 1.00 93.00 599 ASP A O 1
ATOM 4569 N N . LEU A 1 600 ? 18.878 12.163 6.827 1.00 94.12 600 LEU A N 1
ATOM 4570 C CA . LEU A 1 600 ? 18.082 11.074 7.396 1.00 94.12 600 LEU A CA 1
ATOM 4571 C C . LEU A 1 600 ? 17.788 10.013 6.335 1.00 94.12 600 LEU A C 1
ATOM 4573 O O . LEU A 1 600 ? 17.901 10.275 5.130 1.00 94.12 600 LEU A O 1
ATOM 4577 N N . PHE A 1 601 ? 17.385 8.829 6.777 1.00 95.44 601 PHE A N 1
ATOM 4578 C CA . PHE A 1 601 ? 17.020 7.722 5.903 1.00 95.44 601 PHE A CA 1
ATOM 4579 C C . PHE A 1 601 ? 15.731 7.076 6.396 1.00 95.44 601 PHE A C 1
ATOM 4581 O O . PHE A 1 601 ? 15.712 6.465 7.454 1.00 95.44 601 PHE A O 1
ATOM 4588 N N . ALA A 1 602 ? 14.647 7.207 5.645 1.00 94.06 602 ALA A N 1
ATOM 4589 C CA . ALA A 1 602 ? 13.385 6.576 5.993 1.00 94.06 602 ALA A CA 1
ATOM 4590 C C . ALA A 1 602 ? 13.107 5.387 5.074 1.00 94.06 602 ALA A C 1
ATOM 4592 O O . ALA A 1 602 ? 13.601 5.351 3.946 1.00 94.06 602 ALA A O 1
ATOM 4593 N N . LEU A 1 603 ? 12.315 4.427 5.540 1.00 93.12 603 LEU A N 1
ATOM 4594 C CA . LEU A 1 603 ? 11.911 3.270 4.745 1.00 93.12 603 LEU A CA 1
ATOM 4595 C C . LEU A 1 603 ? 10.407 3.018 4.838 1.00 93.12 603 LEU A C 1
ATOM 4597 O O . LEU A 1 603 ? 9.802 3.202 5.895 1.00 93.12 603 LEU A O 1
ATOM 4601 N N . ASN A 1 604 ? 9.817 2.596 3.726 1.00 92.62 604 ASN A N 1
ATOM 4602 C CA . ASN A 1 604 ? 8.439 2.131 3.660 1.00 92.62 604 ASN A CA 1
ATOM 4603 C C . ASN A 1 604 ? 8.441 0.619 3.901 1.00 92.62 604 ASN A C 1
ATOM 4605 O O . ASN A 1 604 ? 8.731 -0.152 2.985 1.00 92.62 604 ASN A O 1
ATOM 4609 N N . SER A 1 605 ? 8.182 0.194 5.142 1.00 92.56 605 SER A N 1
ATOM 4610 C CA . SER A 1 605 ? 8.248 -1.221 5.520 1.00 92.56 605 SER A CA 1
ATOM 4611 C C . SER A 1 605 ? 6.863 -1.775 5.834 1.00 92.56 605 SER A C 1
ATOM 4613 O O . SER A 1 605 ? 6.191 -1.372 6.783 1.00 92.56 605 SER A O 1
ATOM 4615 N N . TYR A 1 606 ? 6.456 -2.754 5.030 1.00 93.44 606 TYR A N 1
ATOM 4616 C CA . TYR A 1 606 ? 5.194 -3.484 5.164 1.00 93.44 606 TYR A CA 1
ATOM 4617 C C . TYR A 1 606 ? 5.420 -4.944 5.582 1.00 93.44 606 TYR A C 1
ATOM 4619 O O . TYR A 1 606 ? 4.541 -5.784 5.418 1.00 93.44 606 TYR A O 1
ATOM 4627 N N . SER A 1 607 ? 6.605 -5.264 6.106 1.00 92.62 607 SER A N 1
ATOM 4628 C CA . SER A 1 607 ? 7.020 -6.632 6.437 1.00 92.62 607 SER A CA 1
ATOM 4629 C C . SER A 1 607 ? 6.309 -7.213 7.671 1.00 92.62 607 SER A C 1
ATOM 4631 O O . SER A 1 607 ? 6.243 -8.432 7.844 1.00 92.62 607 SER A O 1
ATOM 4633 N N . TRP A 1 608 ? 5.709 -6.364 8.513 1.00 95.81 608 TRP A N 1
ATOM 4634 C CA . TRP A 1 608 ? 4.850 -6.795 9.614 1.00 95.81 608 TRP A CA 1
ATOM 4635 C C . TRP A 1 608 ? 3.376 -6.831 9.204 1.00 95.81 608 TRP A C 1
ATOM 4637 O O . TRP A 1 608 ? 2.747 -5.790 9.043 1.00 95.81 608 TRP A O 1
ATOM 4647 N N . CYS A 1 609 ? 2.814 -8.037 9.104 1.00 93.50 609 CYS A N 1
ATOM 4648 C CA . CYS A 1 609 ? 1.449 -8.294 8.645 1.00 93.50 609 CYS A CA 1
ATOM 4649 C C . CYS A 1 609 ? 0.641 -9.072 9.700 1.00 93.50 609 CYS A C 1
ATOM 4651 O O . CYS A 1 609 ? 0.981 -10.208 10.035 1.00 93.50 609 CYS A O 1
ATOM 4653 N N . GLY A 1 610 ? -0.445 -8.480 10.212 1.00 92.38 610 GLY A N 1
ATOM 4654 C CA . GLY A 1 610 ? -1.336 -9.117 11.192 1.00 92.38 610 GLY A CA 1
ATOM 4655 C C . GLY A 1 610 ? -0.680 -9.385 12.547 1.00 92.38 610 GLY A C 1
ATOM 4656 O O . GLY A 1 610 ? 0.030 -8.538 13.078 1.00 92.38 610 GLY A O 1
ATOM 4657 N N . ASP A 1 611 ? -0.927 -10.569 13.111 1.00 90.38 611 ASP A N 1
ATOM 4658 C CA . ASP A 1 611 ? -0.251 -11.043 14.322 1.00 90.38 611 ASP A CA 1
ATOM 4659 C C . ASP A 1 611 ? 1.127 -11.616 13.956 1.00 90.38 611 ASP A C 1
ATOM 4661 O O . ASP A 1 611 ? 1.292 -12.827 13.784 1.00 90.38 611 ASP A O 1
ATOM 4665 N N . SER A 1 612 ? 2.114 -10.732 13.802 1.00 93.75 612 SER A N 1
ATOM 4666 C CA . SER A 1 612 ? 3.514 -11.103 13.570 1.00 93.75 612 SER A CA 1
ATOM 4667 C C . SER A 1 612 ? 4.352 -10.966 14.851 1.00 93.75 612 SER A C 1
ATOM 4669 O O . SER A 1 612 ? 3.841 -10.745 15.951 1.00 93.75 612 SER A O 1
ATOM 4671 N N . SER A 1 613 ? 5.661 -11.157 14.730 1.00 94.81 613 SER A N 1
ATOM 4672 C CA . SER A 1 613 ? 6.625 -10.971 15.812 1.00 94.81 613 SER A CA 1
ATOM 4673 C C . SER A 1 613 ? 7.889 -10.296 15.292 1.00 94.81 613 SER A C 1
ATOM 4675 O O . SER A 1 613 ? 8.158 -10.340 14.095 1.00 94.81 613 SER A O 1
ATOM 4677 N N . PHE A 1 614 ? 8.697 -9.741 16.202 1.00 92.69 614 PHE A N 1
ATOM 4678 C CA . PHE A 1 614 ? 9.944 -9.032 15.887 1.00 92.69 614 PHE A CA 1
ATOM 4679 C C . PHE A 1 614 ? 10.878 -9.801 14.940 1.00 92.69 614 PHE A C 1
ATOM 4681 O O . PHE A 1 614 ? 11.497 -9.193 14.076 1.00 92.69 614 PHE A O 1
ATOM 4688 N N . THR A 1 615 ? 10.940 -11.129 15.068 1.00 93.31 615 THR A N 1
ATOM 4689 C CA . THR A 1 615 ? 11.767 -11.987 14.208 1.00 93.31 615 THR A CA 1
ATOM 4690 C C . THR A 1 615 ? 11.040 -12.466 12.955 1.00 93.31 615 THR A C 1
ATOM 4692 O O . THR A 1 615 ? 11.654 -12.669 11.916 1.00 93.31 615 THR A O 1
ATOM 4695 N N . THR A 1 616 ? 9.721 -12.668 13.021 1.00 92.06 616 THR A N 1
ATOM 4696 C CA . THR A 1 616 ? 8.944 -13.144 11.860 1.00 92.06 616 THR A CA 1
ATOM 4697 C C . THR A 1 616 ? 8.744 -12.043 10.824 1.00 92.06 616 THR A C 1
ATOM 4699 O O . THR A 1 616 ? 8.735 -12.334 9.634 1.00 92.06 616 THR A O 1
ATOM 4702 N N . SER A 1 617 ? 8.616 -10.787 11.261 1.00 92.50 617 SER A N 1
ATOM 4703 C CA . SER A 1 617 ? 8.539 -9.633 10.365 1.00 92.50 617 SER A CA 1
ATOM 4704 C C . SER A 1 617 ? 9.890 -9.247 9.758 1.00 92.50 617 SER A C 1
ATOM 4706 O O . SER A 1 617 ? 9.923 -8.433 8.849 1.00 92.50 617 SER A O 1
ATOM 4708 N N . GLY A 1 618 ? 11.011 -9.765 10.273 1.00 93.19 618 GLY A N 1
ATOM 4709 C CA . GLY A 1 618 ? 12.350 -9.304 9.894 1.00 93.19 618 GLY A CA 1
ATOM 4710 C C . GLY A 1 618 ? 12.741 -7.950 10.501 1.00 93.19 618 GLY A C 1
ATOM 4711 O O . GLY A 1 618 ? 13.738 -7.357 10.092 1.00 93.19 618 GLY A O 1
ATOM 4712 N N . TYR A 1 619 ? 11.992 -7.439 11.486 1.00 95.44 619 TYR A N 1
ATOM 4713 C CA . TYR A 1 619 ? 12.365 -6.202 12.186 1.00 95.44 619 TYR A CA 1
ATOM 4714 C C . TYR A 1 619 ? 13.656 -6.366 12.999 1.00 95.44 619 TYR A C 1
ATOM 4716 O O . TYR A 1 619 ? 14.383 -5.393 13.190 1.00 95.44 619 TYR A O 1
ATOM 4724 N N . ASP A 1 620 ? 13.974 -7.580 13.441 1.00 95.19 620 ASP A N 1
ATOM 4725 C CA . ASP A 1 620 ? 15.268 -7.926 14.029 1.00 95.19 620 ASP A CA 1
ATOM 4726 C C . ASP A 1 620 ? 16.431 -7.734 13.052 1.00 95.19 620 ASP A C 1
ATOM 4728 O O . ASP A 1 620 ? 17.468 -7.195 13.445 1.00 95.19 620 ASP A O 1
ATOM 4732 N N . VAL A 1 621 ? 16.236 -8.100 11.784 1.00 93.62 621 VAL A N 1
ATOM 4733 C CA . VAL A 1 621 ? 17.204 -7.863 10.707 1.00 93.62 621 VAL A CA 1
ATOM 4734 C C . VAL A 1 621 ? 17.370 -6.365 10.469 1.00 93.62 621 VAL A C 1
ATOM 4736 O O . VAL A 1 621 ? 18.493 -5.877 10.522 1.00 93.62 621 VAL A O 1
ATOM 4739 N N . LEU A 1 622 ? 16.272 -5.610 10.337 1.00 93.81 622 LEU A N 1
ATOM 4740 C CA . LEU A 1 622 ? 16.332 -4.150 10.158 1.00 93.81 622 LEU A CA 1
ATOM 4741 C C . LEU A 1 622 ? 17.054 -3.452 11.324 1.00 93.81 622 LEU A C 1
ATOM 4743 O O . LEU A 1 622 ? 17.878 -2.563 11.113 1.00 93.81 622 LEU A O 1
ATOM 4747 N N . VAL A 1 623 ? 16.785 -3.858 12.568 1.00 94.69 623 VAL A N 1
ATOM 4748 C CA . VAL A 1 623 ? 17.478 -3.312 13.747 1.00 94.69 623 VAL A CA 1
ATOM 4749 C C . VAL A 1 623 ? 18.968 -3.654 13.728 1.00 94.69 623 VAL A C 1
ATOM 4751 O O . VAL A 1 623 ? 19.789 -2.795 14.055 1.00 94.69 623 VAL A O 1
ATOM 4754 N N . ALA A 1 624 ? 19.334 -4.882 13.355 1.00 93.88 624 ALA A N 1
ATOM 4755 C CA . ALA A 1 624 ? 20.734 -5.284 13.244 1.00 93.88 624 ALA A CA 1
ATOM 4756 C C . ALA A 1 624 ? 21.465 -4.470 12.164 1.00 93.88 624 ALA A C 1
ATOM 4758 O O . ALA A 1 624 ? 22.540 -3.922 12.429 1.00 93.88 624 ALA A O 1
ATOM 4759 N N . ASP A 1 625 ? 20.839 -4.325 11.001 1.00 91.81 625 ASP A N 1
ATOM 4760 C CA . ASP A 1 625 ? 21.343 -3.611 9.831 1.00 91.81 625 ASP A CA 1
ATOM 4761 C C . ASP A 1 625 ? 21.579 -2.120 10.114 1.00 91.81 625 ASP A C 1
ATOM 4763 O O . ASP A 1 625 ? 22.649 -1.584 9.813 1.00 91.81 625 ASP A O 1
ATOM 4767 N N . PHE A 1 626 ? 20.628 -1.454 10.776 1.00 93.19 626 PHE A N 1
ATOM 4768 C CA . PHE A 1 626 ? 20.711 -0.018 11.069 1.00 93.19 626 PHE A CA 1
ATOM 4769 C C . PHE A 1 626 ? 21.363 0.325 12.415 1.00 93.19 626 PHE A C 1
ATOM 4771 O O . PHE A 1 626 ? 21.487 1.503 12.747 1.00 93.19 626 PHE A O 1
ATOM 4778 N N . SER A 1 627 ? 21.833 -0.662 13.182 1.00 90.06 627 SER A N 1
ATOM 4779 C CA . SER A 1 627 ? 22.403 -0.459 14.528 1.00 90.06 627 SER A CA 1
ATOM 4780 C C . SER A 1 627 ? 23.553 0.558 14.596 1.00 90.06 627 SER A C 1
ATOM 4782 O O . SER A 1 627 ? 23.725 1.225 15.615 1.00 90.06 627 SER A O 1
ATOM 4784 N N . ASN A 1 628 ? 24.310 0.714 13.504 1.00 85.19 628 ASN A N 1
ATOM 4785 C CA . ASN A 1 628 ? 25.435 1.650 13.382 1.00 85.19 628 ASN A CA 1
ATOM 4786 C C . ASN A 1 628 ? 25.125 2.852 12.474 1.00 85.19 628 ASN A C 1
ATOM 4788 O O . ASN A 1 628 ? 26.033 3.427 11.869 1.00 85.19 628 ASN A O 1
ATOM 4792 N N . THR A 1 629 ? 23.853 3.222 12.331 1.00 90.75 629 THR A N 1
ATOM 4793 C CA . THR A 1 629 ? 23.465 4.362 11.498 1.00 90.75 629 THR A CA 1
ATOM 4794 C C . THR A 1 629 ? 24.027 5.684 11.996 1.00 90.75 629 THR A C 1
ATOM 4796 O O . THR A 1 629 ? 24.068 5.971 13.192 1.00 90.75 629 THR A O 1
ATOM 4799 N N . SER A 1 630 ? 24.471 6.491 11.032 1.00 89.94 630 SER A N 1
ATOM 4800 C CA . SER A 1 630 ? 25.022 7.831 11.257 1.00 89.94 630 SER A CA 1
ATOM 4801 C C . SER A 1 630 ? 23.983 8.942 11.101 1.00 89.94 630 SER A C 1
ATOM 4803 O O . SER A 1 630 ? 24.284 10.104 11.359 1.00 89.94 630 SER A O 1
ATOM 4805 N N . VAL A 1 631 ? 22.771 8.571 10.684 1.00 93.00 631 VAL A N 1
ATOM 4806 C CA . VAL A 1 631 ? 21.628 9.454 10.441 1.00 93.00 631 VAL A CA 1
ATOM 4807 C C . VAL A 1 631 ? 20.358 8.836 11.036 1.00 93.00 631 VAL A C 1
ATOM 4809 O O . VAL A 1 631 ? 20.312 7.609 11.187 1.00 93.00 631 VAL A O 1
ATOM 4812 N N . PRO A 1 632 ? 19.321 9.623 11.375 1.00 94.44 632 PRO A N 1
ATOM 4813 C CA . PRO A 1 632 ? 18.071 9.074 11.880 1.00 94.44 632 PRO A CA 1
ATOM 4814 C C . PRO A 1 632 ? 17.421 8.135 10.869 1.00 94.44 632 PRO A C 1
ATOM 4816 O O . PRO A 1 632 ? 17.298 8.478 9.689 1.00 94.44 632 PRO A O 1
ATOM 4819 N N . VAL A 1 633 ? 16.996 6.967 11.358 1.00 95.62 633 VAL A N 1
ATOM 4820 C CA . VAL A 1 633 ? 16.243 5.973 10.587 1.00 95.62 633 VAL A CA 1
ATOM 4821 C C . VAL A 1 633 ? 14.858 5.800 11.184 1.00 95.62 633 VAL A C 1
ATOM 4823 O O . VAL A 1 633 ? 14.730 5.686 12.397 1.00 95.62 633 VAL A O 1
ATOM 4826 N N . PHE A 1 634 ? 13.811 5.803 10.367 1.00 95.94 634 PHE A N 1
ATOM 4827 C CA . PHE A 1 634 ? 12.431 5.615 10.824 1.00 95.94 634 PHE A CA 1
ATOM 4828 C C . PHE A 1 634 ? 11.549 5.073 9.702 1.00 95.94 634 PHE A C 1
ATOM 4830 O O . PHE A 1 634 ? 11.894 5.178 8.523 1.00 95.94 634 PHE A O 1
ATOM 4837 N N . PHE A 1 635 ? 10.394 4.519 10.057 1.00 97.06 635 PHE A N 1
ATOM 4838 C CA . PHE A 1 635 ? 9.434 4.064 9.058 1.00 97.06 635 PHE A CA 1
ATOM 4839 C C . PHE A 1 635 ? 8.643 5.240 8.504 1.00 97.06 635 PHE A C 1
ATOM 4841 O O . PHE A 1 635 ? 7.772 5.778 9.183 1.00 97.06 635 PHE A O 1
ATOM 4848 N N . SER A 1 636 ? 8.932 5.647 7.270 1.00 92.94 636 SER A N 1
ATOM 4849 C CA . SER A 1 636 ? 8.129 6.669 6.598 1.00 92.94 636 SER A CA 1
ATOM 4850 C C . SER A 1 636 ? 6.736 6.161 6.230 1.00 92.94 636 SER A C 1
ATOM 4852 O O . SER A 1 636 ? 5.830 6.978 6.077 1.00 92.94 636 SER A O 1
ATOM 4854 N N . GLU A 1 637 ? 6.576 4.837 6.128 1.00 94.25 637 GLU A N 1
ATOM 4855 C CA . GLU A 1 637 ? 5.307 4.107 6.050 1.00 94.25 637 GLU A CA 1
ATOM 4856 C C . GLU A 1 637 ? 5.432 2.768 6.788 1.00 94.25 637 GLU A C 1
ATOM 4858 O O . GLU A 1 637 ? 6.439 2.068 6.645 1.00 94.25 637 GLU A O 1
ATOM 4863 N N . TYR A 1 638 ? 4.394 2.400 7.536 1.00 96.19 638 TYR A N 1
ATOM 4864 C CA . TYR A 1 638 ? 4.155 1.040 8.017 1.00 96.19 638 TYR A CA 1
ATOM 4865 C C . TYR A 1 638 ? 2.650 0.740 8.073 1.00 96.19 638 TYR A C 1
ATOM 4867 O O . TYR A 1 638 ? 1.814 1.639 7.958 1.00 96.19 638 TYR A O 1
ATOM 4875 N N . GLY A 1 639 ? 2.300 -0.529 8.289 1.00 95.06 639 GLY A N 1
ATOM 4876 C CA . GLY A 1 639 ? 0.915 -0.960 8.495 1.00 95.06 639 GLY A CA 1
ATOM 4877 C C . GLY A 1 639 ? 0.378 -1.791 7.341 1.00 95.06 639 GLY A C 1
ATOM 4878 O O . GLY A 1 639 ? -0.564 -1.372 6.665 1.00 95.06 639 GLY A O 1
ATOM 4879 N N . CYS A 1 640 ? 0.968 -2.972 7.131 1.00 94.19 640 CYS A N 1
ATOM 4880 C CA . CYS A 1 640 ? 0.500 -3.970 6.167 1.00 94.19 640 CYS A CA 1
ATOM 4881 C C . CYS A 1 640 ? -1.004 -4.213 6.331 1.00 94.19 640 CYS A C 1
ATOM 4883 O O . CYS A 1 640 ? -1.466 -4.552 7.419 1.00 94.19 640 CYS A O 1
ATOM 4885 N N . ASN A 1 641 ? -1.776 -4.065 5.254 1.00 89.62 641 ASN A N 1
ATOM 4886 C CA . ASN A 1 641 ? -3.231 -4.240 5.278 1.00 89.62 641 ASN A CA 1
ATOM 4887 C C . ASN A 1 641 ? -3.685 -5.692 5.061 1.00 89.62 641 ASN A C 1
ATOM 4889 O O . ASN A 1 641 ? -4.870 -5.954 4.852 1.00 89.62 641 ASN A O 1
ATOM 4893 N N . VAL A 1 642 ? -2.756 -6.648 5.156 1.00 80.88 642 VAL A N 1
ATOM 4894 C CA . VAL A 1 642 ? -3.030 -8.082 5.084 1.00 80.88 642 VAL A CA 1
ATOM 4895 C C . VAL A 1 642 ? -2.616 -8.732 6.409 1.00 80.88 642 VAL A C 1
ATOM 4897 O O . VAL A 1 642 ? -1.455 -8.636 6.784 1.00 80.88 642 VAL A O 1
ATOM 4900 N N . PRO A 1 643 ? -3.512 -9.432 7.125 1.00 87.38 643 PRO A N 1
ATOM 4901 C CA . PRO A 1 643 ? -4.962 -9.439 6.957 1.00 87.38 643 PRO A CA 1
ATOM 4902 C C . PRO A 1 643 ? -5.599 -8.085 7.330 1.00 87.38 643 PRO A C 1
ATOM 4904 O O . PRO A 1 643 ? -5.076 -7.346 8.159 1.00 87.38 643 PRO A O 1
ATOM 4907 N N . SER A 1 644 ? -6.776 -7.812 6.759 1.00 82.06 644 SER A N 1
ATOM 4908 C CA . SER A 1 644 ? -7.649 -6.684 7.118 1.00 82.06 644 SER A CA 1
ATOM 4909 C C . SER A 1 644 ? -8.848 -7.166 7.968 1.00 82.06 644 SER A C 1
ATOM 4911 O O . SER A 1 644 ? -9.315 -8.300 7.768 1.00 82.06 644 SER A O 1
ATOM 4913 N N . PRO A 1 645 ? -9.387 -6.362 8.910 1.00 87.00 645 PRO A N 1
ATOM 4914 C CA . PRO A 1 645 ? -8.890 -5.055 9.357 1.00 87.00 645 PRO A CA 1
ATOM 4915 C C . PRO A 1 645 ? -7.546 -5.170 10.073 1.00 87.00 645 PRO A C 1
ATOM 4917 O O . PRO A 1 645 ? -7.238 -6.211 10.665 1.00 87.00 645 PRO A O 1
ATOM 4920 N N . ARG A 1 646 ? -6.748 -4.105 10.010 1.00 94.94 646 ARG A N 1
ATOM 4921 C CA . ARG A 1 646 ? -5.414 -4.099 10.616 1.00 94.94 646 ARG A CA 1
ATOM 4922 C C . ARG A 1 646 ? -5.508 -4.084 12.133 1.00 94.94 646 ARG A C 1
ATOM 4924 O O . ARG A 1 646 ? -6.323 -3.379 12.718 1.00 94.94 646 ARG A O 1
ATOM 4931 N N . VAL A 1 647 ? -4.639 -4.867 12.767 1.00 94.56 647 VAL A N 1
ATOM 4932 C CA . VAL A 1 647 ? -4.552 -4.992 14.233 1.00 94.56 647 VAL A CA 1
ATOM 4933 C C . VAL A 1 647 ? -3.404 -4.182 14.841 1.00 94.56 647 VAL A C 1
ATOM 4935 O O . VAL A 1 647 ? -3.386 -3.978 16.055 1.00 94.56 647 VAL A O 1
ATOM 4938 N N . PHE A 1 648 ? -2.469 -3.719 14.002 1.00 96.62 648 PHE A N 1
ATOM 4939 C CA . PHE A 1 648 ? -1.340 -2.854 14.352 1.00 96.62 648 PHE A CA 1
ATOM 4940 C C . PHE A 1 648 ? -0.462 -3.381 15.505 1.00 96.62 648 PHE A C 1
ATOM 4942 O O . PHE A 1 648 ? 0.009 -2.614 16.347 1.00 96.62 648 PHE A O 1
ATOM 4949 N N . THR A 1 649 ? -0.247 -4.699 15.583 1.00 96.19 649 THR A N 1
ATOM 4950 C CA . THR A 1 649 ? 0.565 -5.312 16.655 1.00 96.19 649 THR A CA 1
ATOM 4951 C C . THR A 1 649 ? 2.052 -4.955 16.567 1.00 96.19 649 THR A C 1
ATOM 4953 O O . THR A 1 649 ? 2.785 -5.138 17.539 1.00 96.19 649 THR A O 1
ATOM 4956 N N . GLU A 1 650 ? 2.492 -4.372 15.453 1.00 96.00 650 GLU A N 1
ATOM 4957 C CA . GLU A 1 650 ? 3.806 -3.765 15.267 1.00 96.00 650 GLU A CA 1
ATOM 4958 C C . GLU A 1 650 ? 4.021 -2.513 16.120 1.00 96.00 650 GLU A C 1
ATOM 4960 O O . GLU A 1 650 ? 5.151 -2.247 16.522 1.00 96.00 650 GLU A O 1
ATOM 4965 N N . VAL A 1 651 ? 2.968 -1.755 16.440 1.00 96.50 651 VAL A N 1
ATOM 4966 C CA . VAL A 1 651 ? 3.058 -0.479 17.173 1.00 96.50 651 VAL A CA 1
ATOM 4967 C C . VAL A 1 651 ? 3.806 -0.624 18.506 1.00 96.50 651 VAL A C 1
ATOM 4969 O O . VAL A 1 651 ? 4.820 0.054 18.689 1.00 96.50 651 VAL A O 1
ATOM 4972 N N . PRO A 1 652 ? 3.411 -1.516 19.437 1.00 95.00 652 PRO A N 1
ATOM 4973 C CA . PRO A 1 652 ? 4.148 -1.687 20.691 1.00 95.00 652 PRO A CA 1
ATOM 4974 C C . PRO A 1 652 ? 5.592 -2.183 20.497 1.00 95.00 652 PRO A C 1
ATOM 4976 O O . PRO A 1 652 ? 6.410 -2.027 21.404 1.00 95.00 652 PRO A O 1
ATOM 4979 N N . VAL A 1 653 ? 5.930 -2.763 19.340 1.00 96.06 653 VAL A N 1
ATOM 4980 C CA . VAL A 1 653 ? 7.292 -3.222 19.025 1.00 96.06 653 VAL A CA 1
ATOM 4981 C C . VAL A 1 653 ? 8.149 -2.093 18.457 1.00 96.06 653 VAL A C 1
ATOM 4983 O O . VAL A 1 653 ? 9.271 -1.911 18.933 1.00 96.06 653 VAL A O 1
ATOM 4986 N N . ILE A 1 654 ? 7.606 -1.286 17.537 1.00 96.12 654 ILE A N 1
ATOM 4987 C CA . ILE A 1 654 ? 8.241 -0.076 16.982 1.00 96.12 654 ILE A CA 1
ATOM 4988 C C . ILE A 1 654 ? 8.644 0.875 18.109 1.00 96.12 654 ILE A C 1
ATOM 4990 O O . ILE A 1 654 ? 9.773 1.362 18.149 1.00 96.12 654 ILE A O 1
ATOM 4994 N N . TYR A 1 655 ? 7.746 1.079 19.073 1.00 95.25 655 TYR A N 1
ATOM 4995 C CA . TYR A 1 655 ? 7.985 1.936 20.237 1.00 95.25 655 TYR A CA 1
ATOM 4996 C C . TYR A 1 655 ? 8.509 1.170 21.461 1.00 95.25 655 TYR A C 1
ATOM 4998 O O . TYR A 1 655 ? 8.549 1.697 22.573 1.00 95.25 655 TYR A O 1
ATOM 5006 N N . GLY A 1 656 ? 8.919 -0.084 21.267 1.00 93.62 656 GLY A N 1
ATOM 5007 C CA . GLY A 1 656 ? 9.466 -0.944 22.303 1.00 93.62 656 GLY A CA 1
ATOM 5008 C C . GLY A 1 656 ? 10.980 -0.778 22.490 1.00 93.62 656 GLY A C 1
ATOM 5009 O O . GLY A 1 656 ? 11.668 -0.141 21.687 1.00 93.62 656 GLY A O 1
ATOM 5010 N N . PRO A 1 657 ? 11.556 -1.405 23.530 1.00 92.38 657 PRO A N 1
ATOM 5011 C CA . PRO A 1 657 ? 12.980 -1.284 23.858 1.00 92.38 657 PRO A CA 1
ATOM 5012 C C . PRO A 1 657 ? 13.924 -1.946 22.841 1.00 92.38 657 PRO A C 1
ATOM 5014 O O . PRO A 1 657 ? 15.128 -1.719 22.908 1.00 92.38 657 PRO A O 1
ATOM 5017 N N . LEU A 1 658 ? 13.403 -2.775 21.929 1.00 93.19 658 LEU A N 1
ATOM 5018 C CA . LEU A 1 658 ? 14.194 -3.444 20.891 1.00 93.19 658 LEU A CA 1
ATOM 5019 C C . LEU A 1 658 ? 14.437 -2.551 19.671 1.00 93.19 658 LEU A C 1
ATOM 5021 O O . LEU A 1 658 ? 15.496 -2.643 19.062 1.00 93.19 658 LEU A O 1
ATOM 5025 N N . MET A 1 659 ? 13.477 -1.687 19.326 1.00 94.19 659 MET A N 1
ATOM 5026 C CA . MET A 1 659 ? 13.552 -0.854 18.122 1.00 94.19 659 MET A CA 1
ATOM 5027 C C . MET A 1 659 ? 13.919 0.590 18.427 1.00 94.19 659 MET A C 1
ATOM 5029 O O . MET A 1 659 ? 14.750 1.161 17.723 1.00 94.19 659 MET A O 1
ATOM 5033 N N . THR A 1 660 ? 13.367 1.163 19.501 1.00 91.56 660 THR A N 1
ATOM 5034 C CA . THR A 1 660 ? 13.589 2.574 19.849 1.00 91.56 660 THR A CA 1
ATOM 5035 C C . THR A 1 660 ? 15.061 2.973 19.946 1.00 91.56 660 THR A C 1
ATOM 5037 O O . THR A 1 660 ? 15.355 4.081 19.519 1.00 91.56 660 THR A O 1
ATOM 5040 N N . PRO A 1 661 ? 16.035 2.150 20.399 1.00 89.25 661 PRO A N 1
ATOM 5041 C CA . PRO A 1 661 ? 17.440 2.570 20.410 1.00 89.25 661 PRO A CA 1
ATOM 5042 C C . PRO A 1 661 ? 18.049 2.814 19.021 1.00 89.25 661 PRO A C 1
ATOM 5044 O O . PRO A 1 661 ? 19.063 3.502 18.939 1.00 89.25 661 PRO A O 1
ATOM 5047 N N . VAL A 1 662 ? 17.449 2.265 17.958 1.00 91.19 662 VAL A N 1
ATOM 5048 C CA . VAL A 1 662 ? 17.972 2.306 16.582 1.00 91.19 662 VAL A CA 1
ATOM 5049 C C . VAL A 1 662 ? 17.074 3.127 15.653 1.00 91.19 662 VAL A C 1
ATOM 5051 O O . VAL A 1 662 ? 17.578 3.978 14.926 1.00 91.19 662 VAL A O 1
ATOM 5054 N N . LEU A 1 663 ? 15.753 2.920 15.696 1.00 93.56 663 LEU A N 1
ATOM 5055 C CA . LEU A 1 663 ? 14.785 3.620 14.846 1.00 93.56 663 LEU A CA 1
ATOM 5056 C C . LEU A 1 663 ? 14.023 4.697 15.624 1.00 93.56 663 LEU A C 1
ATOM 5058 O O . LEU A 1 663 ? 13.711 4.521 16.801 1.00 93.56 663 LEU A O 1
ATOM 5062 N N . SER A 1 664 ? 13.707 5.807 14.959 1.00 93.69 664 SER A N 1
ATOM 5063 C CA . SER A 1 664 ? 13.037 7.000 15.500 1.00 93.69 664 SER A CA 1
ATOM 5064 C C . SER A 1 664 ? 11.518 6.988 15.294 1.00 93.69 664 SER A C 1
ATOM 5066 O O . SER A 1 664 ? 10.914 8.036 15.074 1.00 93.69 664 SER A O 1
ATOM 5068 N N . GLY A 1 665 ? 10.902 5.806 15.371 1.00 94.25 665 GLY A N 1
ATOM 5069 C CA . GLY A 1 665 ? 9.459 5.616 15.229 1.00 94.25 665 GLY A CA 1
ATOM 5070 C C . GLY A 1 665 ? 9.009 5.441 13.778 1.00 94.25 665 GLY A C 1
ATOM 5071 O O . GLY A 1 665 ? 9.729 4.861 12.960 1.00 94.25 665 GLY A O 1
ATOM 5072 N N . GLY A 1 666 ? 7.807 5.922 13.461 1.00 94.56 666 GLY A N 1
ATOM 5073 C CA . GLY A 1 666 ? 7.273 5.857 12.110 1.00 94.56 666 GLY A CA 1
ATOM 5074 C C . GLY A 1 666 ? 5.870 6.421 11.921 1.00 94.56 666 GLY A C 1
ATOM 5075 O O . GLY A 1 666 ? 5.229 6.894 12.863 1.00 94.56 666 GLY A O 1
ATOM 5076 N N . LEU A 1 667 ? 5.393 6.347 10.679 1.00 95.38 667 LEU A N 1
ATOM 5077 C CA . LEU A 1 667 ? 4.082 6.830 10.262 1.00 95.38 667 LEU A CA 1
ATOM 5078 C C . LEU A 1 667 ? 3.244 5.711 9.644 1.00 95.38 667 LEU A C 1
ATOM 5080 O O . LEU A 1 667 ? 3.703 5.000 8.754 1.00 95.38 667 LEU A O 1
ATOM 5084 N N . VAL A 1 668 ? 2.000 5.573 10.098 1.00 96.62 668 VAL A N 1
ATOM 5085 C CA . VAL A 1 668 ? 1.071 4.584 9.540 1.00 96.62 668 VAL A CA 1
ATOM 5086 C C . VAL A 1 668 ? 0.565 5.031 8.164 1.00 96.62 668 VAL A C 1
ATOM 5088 O O . VAL A 1 668 ? 0.207 6.198 7.982 1.00 96.62 668 VAL A O 1
ATOM 5091 N N . TYR A 1 669 ? 0.504 4.115 7.201 1.00 94.75 669 TYR A N 1
ATOM 5092 C CA . TYR A 1 669 ? -0.057 4.355 5.868 1.00 94.75 669 TYR A CA 1
ATOM 5093 C C . TYR A 1 669 ? -1.489 3.810 5.791 1.00 94.75 669 TYR A C 1
ATOM 5095 O O . TYR A 1 669 ? -1.669 2.615 5.967 1.00 94.75 669 TYR A O 1
ATOM 5103 N N . GLU A 1 670 ? -2.555 4.584 5.591 1.00 92.00 670 GLU A N 1
ATOM 5104 C CA . GLU A 1 670 ? -2.658 6.043 5.458 1.00 92.00 670 GLU A CA 1
ATOM 5105 C C . GLU A 1 670 ? -3.960 6.572 6.096 1.00 92.00 670 GLU A C 1
ATOM 5107 O O . GLU A 1 670 ? -4.799 5.806 6.566 1.00 92.00 670 GLU A O 1
ATOM 5112 N N . PHE A 1 671 ? -4.131 7.894 6.190 1.00 95.06 671 PHE A N 1
ATOM 5113 C CA . PHE A 1 671 ? -5.275 8.499 6.880 1.00 95.06 671 PHE A CA 1
ATOM 5114 C C . PHE A 1 671 ? -6.597 8.319 6.123 1.00 95.06 671 PHE A C 1
ATOM 5116 O O . PHE A 1 671 ? -7.575 7.852 6.712 1.00 95.06 671 PHE A O 1
ATOM 5123 N N . SER A 1 672 ? -6.647 8.710 4.847 1.00 93.38 672 SER A N 1
ATOM 5124 C CA . SER A 1 672 ? -7.857 8.646 4.025 1.00 93.38 672 SER A CA 1
ATOM 5125 C C . SER A 1 672 ? -8.025 7.274 3.381 1.00 93.38 672 SER A C 1
ATOM 5127 O O . SER A 1 672 ? -7.061 6.652 2.956 1.00 93.38 672 SER A O 1
ATOM 5129 N N . GLU A 1 673 ? -9.261 6.786 3.311 1.00 92.81 673 GLU A N 1
ATOM 5130 C CA . GLU A 1 673 ? -9.572 5.566 2.566 1.00 92.81 673 GLU A CA 1
ATOM 5131 C C . GLU A 1 673 ? -9.527 5.831 1.064 1.00 92.81 673 GLU A C 1
ATOM 5133 O O . GLU A 1 673 ? -10.350 6.568 0.523 1.00 92.81 673 GLU A O 1
ATOM 5138 N N . GLU A 1 674 ? -8.563 5.190 0.415 1.00 87.50 674 GLU A N 1
ATOM 5139 C CA . GLU A 1 674 ? -8.315 5.234 -1.023 1.00 87.50 674 GLU A CA 1
ATOM 5140 C C . GLU A 1 674 ? -8.531 3.829 -1.632 1.00 87.50 674 GLU A C 1
ATOM 5142 O O . GLU A 1 674 ? -8.667 2.850 -0.892 1.00 87.50 674 GLU A O 1
ATOM 5147 N N . PRO A 1 675 ? -8.533 3.657 -2.972 1.00 84.56 675 PRO A N 1
ATOM 5148 C CA . PRO A 1 675 ? -8.764 2.351 -3.611 1.00 84.56 675 PRO A CA 1
ATOM 5149 C C . PRO A 1 675 ? -7.804 1.221 -3.188 1.00 84.56 675 PRO A C 1
ATOM 5151 O O . PRO A 1 675 ? -8.076 0.048 -3.446 1.00 84.56 675 PRO A O 1
ATOM 5154 N N . SER A 1 676 ? -6.680 1.572 -2.559 1.00 80.56 676 SER A N 1
ATOM 5155 C CA . SER A 1 676 ? -5.684 0.662 -1.988 1.00 80.56 676 SER A CA 1
ATOM 5156 C C . SER A 1 676 ? -6.133 0.000 -0.669 1.00 80.56 676 SER A C 1
ATOM 5158 O O . SER A 1 676 ? -5.526 -0.990 -0.264 1.00 80.56 676 SER A O 1
ATOM 5160 N N . ASN A 1 677 ? -7.215 0.476 -0.035 1.00 90.75 677 ASN A N 1
ATOM 5161 C CA . ASN A 1 677 ? -7.779 -0.013 1.235 1.00 90.75 677 ASN A CA 1
ATOM 5162 C C . ASN A 1 677 ? -6.791 0.054 2.420 1.00 90.75 677 ASN A C 1
ATOM 5164 O O . ASN A 1 677 ? -6.568 -0.937 3.124 1.00 90.75 677 ASN A O 1
ATOM 5168 N N . TYR A 1 678 ? -6.147 1.209 2.604 1.00 92.50 678 TYR A N 1
ATOM 5169 C CA . TYR A 1 678 ? -5.221 1.496 3.712 1.00 92.50 678 TYR A CA 1
ATOM 5170 C C . TYR A 1 678 ? -5.722 2.595 4.659 1.00 92.50 678 TYR A C 1
ATOM 5172 O O . TYR A 1 678 ? -5.007 2.966 5.592 1.00 92.50 678 TYR A O 1
ATOM 5180 N N . GLY A 1 679 ? -6.917 3.133 4.451 1.00 94.19 679 GLY A N 1
ATOM 5181 C CA . GLY A 1 679 ? -7.414 4.285 5.183 1.00 94.19 679 GLY A CA 1
ATOM 5182 C C . GLY A 1 679 ? -7.808 3.990 6.620 1.00 94.19 679 GLY A C 1
ATOM 5183 O O . GLY A 1 679 ? -8.229 2.893 6.992 1.00 94.19 679 GLY A O 1
ATOM 5184 N N . LEU A 1 680 ? -7.738 5.031 7.441 1.00 96.44 680 LEU A N 1
ATOM 5185 C CA . LEU A 1 680 ? -8.342 5.069 8.771 1.00 96.44 680 LEU A CA 1
ATOM 5186 C C . LEU A 1 680 ? -9.721 5.745 8.738 1.00 96.44 680 LEU A C 1
ATOM 5188 O O . LEU A 1 680 ? -10.550 5.515 9.620 1.00 96.44 680 LEU A O 1
ATOM 5192 N N . VAL A 1 681 ? -9.972 6.598 7.743 1.00 96.31 681 VAL A N 1
ATOM 5193 C CA . VAL A 1 681 ? -11.159 7.451 7.657 1.00 96.31 681 VAL A CA 1
ATOM 5194 C C . VAL A 1 681 ? -11.658 7.530 6.216 1.00 96.31 681 VAL A C 1
ATOM 5196 O O . VAL A 1 681 ? -10.926 7.927 5.314 1.00 96.31 681 VAL A O 1
ATOM 5199 N N . THR A 1 682 ? -12.936 7.242 5.987 1.00 94.75 682 THR A N 1
ATOM 5200 C CA . THR A 1 682 ? -13.600 7.568 4.718 1.00 94.75 682 THR A CA 1
ATOM 5201 C C . THR A 1 682 ? -13.989 9.042 4.708 1.00 94.75 682 THR A C 1
ATOM 5203 O O . THR A 1 682 ? -14.700 9.502 5.605 1.00 94.75 682 THR A O 1
ATOM 5206 N N . ILE A 1 683 ? -13.555 9.778 3.684 1.00 91.50 683 ILE A N 1
ATOM 5207 C CA . ILE A 1 683 ? -13.888 11.192 3.479 1.00 91.50 683 ILE A CA 1
ATOM 5208 C C . ILE A 1 683 ? -14.902 11.292 2.337 1.00 91.50 683 ILE A C 1
ATOM 5210 O O . ILE A 1 683 ? -14.631 10.873 1.216 1.00 91.50 683 ILE A O 1
ATOM 5214 N N . ASN A 1 684 ? -16.076 11.853 2.615 1.00 87.50 684 ASN A N 1
ATOM 5215 C CA . ASN A 1 684 ? -17.134 12.015 1.622 1.00 87.50 684 ASN A CA 1
ATOM 5216 C C . ASN A 1 684 ? -16.996 13.346 0.870 1.00 87.50 684 ASN A C 1
ATOM 5218 O O . ASN A 1 684 ? -16.422 14.316 1.369 1.00 87.50 684 ASN A O 1
ATOM 5222 N N . SER A 1 685 ? -17.608 13.423 -0.314 1.00 83.50 685 SER A N 1
ATOM 5223 C CA . SER A 1 685 ? -17.587 14.618 -1.170 1.00 83.50 685 SER A CA 1
ATOM 5224 C C . SER A 1 685 ? -18.249 15.855 -0.551 1.00 83.50 685 SER A C 1
ATOM 5226 O O . SER A 1 685 ? -18.004 16.967 -1.003 1.00 83.50 685 SER A O 1
ATOM 5228 N N . ASP A 1 686 ? -19.107 15.680 0.456 1.00 83.25 686 ASP A N 1
ATOM 5229 C CA . ASP A 1 686 ? -19.737 16.772 1.213 1.00 83.25 686 ASP A CA 1
ATOM 5230 C C . ASP A 1 686 ? -18.864 17.281 2.378 1.00 83.25 686 ASP A C 1
ATOM 5232 O O . ASP A 1 686 ? -19.295 18.131 3.157 1.00 83.25 686 ASP A O 1
ATOM 5236 N N . GLY A 1 687 ? -17.646 16.749 2.525 1.00 85.19 687 GLY A N 1
ATOM 5237 C CA . GLY A 1 687 ? -16.731 17.068 3.616 1.00 85.19 687 GLY A CA 1
ATOM 5238 C C . GLY A 1 687 ? -17.042 16.343 4.928 1.00 85.19 687 GLY A C 1
ATOM 5239 O O . GLY A 1 687 ? -16.317 16.542 5.908 1.00 85.19 687 GLY A O 1
ATOM 5240 N N . SER A 1 688 ? -18.070 15.491 4.986 1.00 91.44 688 SER A N 1
ATOM 5241 C CA . SER A 1 688 ? -18.281 14.598 6.129 1.00 91.44 688 SER A CA 1
ATOM 5242 C C . SER A 1 688 ? -17.240 13.475 6.154 1.00 91.44 688 SER A C 1
ATOM 5244 O O . SER A 1 688 ? -16.648 13.132 5.130 1.00 91.44 688 SER A O 1
ATOM 5246 N N . ALA A 1 689 ? -17.001 12.907 7.334 1.00 95.31 689 ALA A N 1
ATOM 5247 C CA . ALA A 1 689 ? -16.033 11.828 7.512 1.00 95.31 689 ALA A CA 1
ATOM 5248 C C . ALA A 1 689 ? -16.607 10.684 8.352 1.00 95.31 689 ALA A C 1
ATOM 5250 O O . ALA A 1 689 ? -17.441 10.902 9.237 1.00 95.31 689 ALA A O 1
ATOM 5251 N N . GLN A 1 690 ? -16.149 9.464 8.097 1.00 96.12 690 GLN A N 1
ATOM 5252 C CA . GLN A 1 690 ? -16.489 8.282 8.882 1.00 96.12 690 GLN A CA 1
ATOM 5253 C C . GLN A 1 690 ? -15.218 7.521 9.251 1.00 96.12 690 GLN A C 1
ATOM 5255 O O . GLN A 1 690 ? -14.449 7.141 8.375 1.00 96.12 690 GLN A O 1
ATOM 5260 N N . LEU A 1 691 ? -15.015 7.287 10.548 1.00 96.50 691 LEU A N 1
ATOM 5261 C CA . LEU A 1 691 ? -13.921 6.442 11.026 1.00 96.50 691 LEU A CA 1
ATOM 5262 C C . LEU A 1 691 ? -14.131 4.996 10.559 1.00 96.50 691 LEU A C 1
ATOM 5264 O O . LEU A 1 691 ? -15.265 4.519 10.514 1.00 96.50 691 LEU A O 1
ATOM 5268 N N . LEU A 1 692 ? -13.047 4.297 10.242 1.00 95.88 692 LEU A N 1
ATOM 5269 C CA . LEU A 1 692 ? -13.043 2.869 9.926 1.00 95.88 692 LEU A CA 1
ATOM 5270 C C . LEU A 1 692 ? -12.598 2.045 11.140 1.00 95.88 692 LEU A C 1
ATOM 5272 O O . LEU A 1 692 ? -12.099 2.582 12.128 1.00 95.88 692 LEU A O 1
ATOM 5276 N N . SER A 1 693 ? -12.769 0.722 11.077 1.00 94.81 693 SER A N 1
ATOM 5277 C CA . SER A 1 693 ? -12.320 -0.186 12.145 1.00 94.81 693 SER A CA 1
ATOM 5278 C C . SER A 1 693 ? -10.821 -0.085 12.422 1.00 94.81 693 SER A C 1
ATOM 5280 O O . SER A 1 693 ? -10.396 -0.267 13.560 1.00 94.81 693 SER A O 1
ATOM 5282 N N . ASP A 1 694 ? -10.033 0.236 11.398 1.00 95.44 694 ASP A N 1
ATOM 5283 C CA . ASP A 1 694 ? -8.587 0.394 11.515 1.00 95.44 694 ASP A CA 1
ATOM 5284 C C . ASP A 1 694 ? -8.221 1.603 12.387 1.00 95.44 694 ASP A C 1
ATOM 5286 O O . ASP A 1 694 ? -7.268 1.525 13.159 1.00 95.44 694 ASP A O 1
ATOM 5290 N N . TYR A 1 695 ? -9.014 2.685 12.360 1.00 96.38 695 TYR A N 1
ATOM 5291 C CA . TYR A 1 695 ? -8.828 3.815 13.277 1.00 96.38 695 TYR A CA 1
ATOM 5292 C C . TYR A 1 695 ? -8.966 3.363 14.732 1.00 96.38 695 TYR A C 1
ATOM 5294 O O . TYR A 1 695 ? -8.138 3.707 15.573 1.00 96.38 695 TYR A O 1
ATOM 5302 N N . ASP A 1 696 ? -9.990 2.560 15.031 1.00 94.38 696 ASP A N 1
ATOM 5303 C CA . ASP A 1 696 ? -10.234 2.056 16.384 1.00 94.38 696 ASP A CA 1
ATOM 5304 C C . ASP A 1 696 ? -9.126 1.102 16.844 1.00 94.38 696 ASP A C 1
ATOM 5306 O O . ASP A 1 696 ? -8.688 1.173 17.994 1.00 94.38 696 ASP A O 1
ATOM 5310 N N . ALA A 1 697 ? -8.661 0.220 15.955 1.00 94.56 697 ALA A N 1
ATOM 5311 C CA . ALA A 1 697 ? -7.580 -0.716 16.246 1.00 94.56 697 ALA A CA 1
ATOM 5312 C C . ALA A 1 697 ? -6.259 0.016 16.517 1.00 94.56 697 ALA A C 1
ATOM 5314 O O . ALA A 1 697 ? -5.599 -0.249 17.525 1.00 94.56 697 ALA A O 1
ATOM 5315 N N . LEU A 1 698 ? -5.911 0.988 15.670 1.00 95.44 698 LEU A N 1
ATOM 5316 C CA . LEU A 1 698 ? -4.714 1.804 15.836 1.00 95.44 698 LEU A CA 1
ATOM 5317 C C . LEU A 1 698 ? -4.777 2.655 17.108 1.00 95.44 698 LEU A C 1
ATOM 5319 O O . LEU A 1 698 ? -3.822 2.674 17.881 1.00 95.44 698 LEU A O 1
ATOM 5323 N N . GLN A 1 699 ? -5.913 3.312 17.364 1.00 93.25 699 GLN A N 1
ATOM 5324 C CA . GLN A 1 699 ? -6.167 4.045 18.608 1.00 93.25 699 GLN A CA 1
ATOM 5325 C C . GLN A 1 699 ? -5.982 3.122 19.819 1.00 93.25 699 GLN A C 1
ATOM 5327 O O . GLN A 1 699 ? -5.364 3.522 20.805 1.00 93.25 699 GLN A O 1
ATOM 5332 N N . GLY A 1 700 ? -6.472 1.881 19.739 1.00 93.06 700 GLY A N 1
ATOM 5333 C CA . GLY A 1 700 ? -6.271 0.860 20.763 1.00 93.06 700 GLY A CA 1
ATOM 5334 C C . GLY A 1 700 ? -4.792 0.588 21.042 1.00 93.06 700 GLY A C 1
ATOM 5335 O O . GLY A 1 700 ? -4.393 0.606 22.205 1.00 93.06 700 GLY A O 1
ATOM 5336 N N . GLN A 1 701 ? -3.974 0.409 20.002 1.00 94.38 701 GLN A N 1
ATOM 5337 C CA . GLN A 1 701 ? -2.532 0.180 20.146 1.00 94.38 701 GLN A CA 1
ATOM 5338 C C . GLN A 1 701 ? -1.784 1.416 20.657 1.00 94.38 701 GLN A C 1
ATOM 5340 O O . GLN A 1 701 ? -1.002 1.310 21.601 1.00 94.38 701 GLN A O 1
ATOM 5345 N N . TYR A 1 702 ? -2.058 2.603 20.113 1.00 92.94 702 TYR A N 1
ATOM 5346 C CA . TYR A 1 702 ? -1.447 3.849 20.583 1.00 92.94 702 TYR A CA 1
ATOM 5347 C C . TYR A 1 702 ? -1.791 4.161 22.039 1.00 92.94 702 TYR A C 1
ATOM 5349 O O . TYR A 1 702 ? -0.917 4.598 22.783 1.00 92.94 702 TYR A O 1
ATOM 5357 N N . ASN A 1 703 ? -3.005 3.848 22.496 1.00 90.94 703 ASN A N 1
ATOM 5358 C CA . ASN A 1 703 ? -3.379 3.997 23.904 1.00 90.94 703 ASN A CA 1
ATOM 5359 C C . ASN A 1 703 ? -2.571 3.085 24.853 1.00 90.94 703 ASN A C 1
ATOM 5361 O O . ASN A 1 703 ? -2.582 3.323 26.061 1.00 90.94 703 ASN A O 1
ATOM 5365 N N . THR A 1 704 ? -1.875 2.055 24.352 1.00 91.62 704 THR A N 1
ATOM 5366 C CA . THR A 1 704 ? -0.968 1.231 25.176 1.00 91.62 704 THR A CA 1
ATOM 5367 C C . THR A 1 704 ? 0.398 1.883 25.401 1.00 91.62 704 THR A C 1
ATOM 5369 O O . THR A 1 704 ? 1.132 1.475 26.304 1.00 91.62 704 THR A O 1
ATOM 5372 N N . LEU A 1 705 ? 0.754 2.892 24.601 1.00 90.94 705 LEU A N 1
ATOM 5373 C CA . LEU A 1 705 ? 2.061 3.532 24.640 1.00 90.94 705 LEU A CA 1
ATOM 5374 C C . LEU A 1 705 ? 2.133 4.590 25.743 1.00 90.94 705 LEU A C 1
ATOM 5376 O O . LEU A 1 705 ? 1.241 5.421 25.905 1.00 90.94 705 LEU A O 1
ATOM 5380 N N . ASN A 1 706 ? 3.265 4.636 26.446 1.00 89.19 706 ASN A N 1
ATOM 5381 C CA . ASN A 1 706 ? 3.605 5.767 27.304 1.00 89.19 706 ASN A CA 1
ATOM 5382 C C . ASN A 1 706 ? 4.378 6.813 26.489 1.00 89.19 706 ASN A C 1
ATOM 5384 O O . ASN A 1 706 ? 5.605 6.884 26.553 1.00 89.19 706 ASN A O 1
ATOM 5388 N N . VAL A 1 707 ? 3.651 7.604 25.696 1.00 85.56 707 VAL A N 1
ATOM 5389 C CA . VAL A 1 707 ? 4.247 8.601 24.789 1.00 85.56 707 VAL A CA 1
ATOM 5390 C C . VAL A 1 707 ? 5.072 9.640 25.544 1.00 85.56 707 VAL A C 1
ATOM 5392 O O . VAL A 1 707 ? 6.147 9.997 25.081 1.00 85.56 707 VAL A O 1
ATOM 5395 N N . THR A 1 708 ? 4.648 10.058 26.739 1.00 84.62 708 THR A N 1
ATOM 5396 C CA . THR A 1 708 ? 5.442 10.965 27.582 1.00 84.62 708 THR A CA 1
ATOM 5397 C C . THR A 1 708 ? 6.823 10.379 27.880 1.00 84.62 708 THR A C 1
ATOM 5399 O O . THR A 1 708 ? 7.825 11.037 27.635 1.00 84.62 708 THR A O 1
ATOM 5402 N N . ALA A 1 709 ? 6.902 9.111 28.295 1.00 87.00 709 ALA A N 1
ATOM 5403 C CA . ALA A 1 709 ? 8.189 8.457 28.534 1.00 87.00 709 ALA A CA 1
ATOM 5404 C C . ALA A 1 709 ? 9.035 8.303 27.255 1.00 87.00 709 ALA A C 1
ATOM 5406 O O . ALA A 1 709 ? 10.260 8.409 27.314 1.00 87.00 709 ALA A O 1
ATOM 5407 N N . LEU A 1 710 ? 8.399 8.071 26.100 1.00 87.44 710 LEU A N 1
ATOM 5408 C CA . LEU A 1 710 ? 9.095 7.989 24.811 1.00 87.44 710 LEU A CA 1
ATOM 5409 C C . LEU A 1 710 ? 9.737 9.329 24.423 1.00 87.44 710 LEU A C 1
ATOM 5411 O O . LEU A 1 710 ? 10.888 9.333 23.992 1.00 87.44 710 LEU A O 1
ATOM 5415 N N . GLN A 1 711 ? 9.028 10.446 24.620 1.00 87.38 711 GLN A N 1
ATOM 5416 C CA . GLN A 1 711 ? 9.526 11.796 24.306 1.00 87.38 711 GLN A CA 1
ATOM 5417 C C . GLN A 1 711 ? 10.453 12.377 25.393 1.00 87.38 711 GLN A C 1
ATOM 5419 O O . GLN A 1 711 ? 11.186 13.329 25.135 1.00 87.38 711 GLN A O 1
ATOM 5424 N N . ASP A 1 712 ? 10.472 11.792 26.595 1.00 86.00 712 ASP A N 1
ATOM 5425 C CA . ASP A 1 712 ? 11.367 12.179 27.699 1.00 86.00 712 ASP A CA 1
ATOM 5426 C C . ASP A 1 712 ? 12.714 11.426 27.694 1.00 86.00 712 ASP A C 1
ATOM 5428 O O . ASP A 1 712 ? 13.489 11.481 28.653 1.00 86.00 712 ASP A O 1
ATOM 5432 N N . THR A 1 713 ? 13.023 10.701 26.617 1.00 86.69 713 THR A N 1
ATOM 5433 C CA . THR A 1 713 ? 14.273 9.939 26.501 1.00 86.69 713 THR A CA 1
ATOM 5434 C C . THR A 1 713 ? 15.414 10.831 26.014 1.00 86.69 713 THR A C 1
ATOM 5436 O O . THR A 1 713 ? 15.331 11.391 24.932 1.00 86.69 713 THR A O 1
ATOM 5439 N N . VAL A 1 714 ? 16.521 10.924 26.758 1.00 87.12 714 VAL A N 1
ATOM 5440 C CA . VAL A 1 714 ? 17.714 11.697 26.347 1.00 87.12 714 VAL A CA 1
ATOM 5441 C C . VAL A 1 714 ? 18.352 11.103 25.084 1.00 87.12 714 VAL A C 1
ATOM 5443 O O . VAL A 1 714 ? 18.520 9.882 25.000 1.00 87.12 714 VAL A O 1
ATOM 5446 N N . ALA A 1 715 ? 18.748 11.953 24.131 1.00 85.75 715 ALA A N 1
ATOM 5447 C CA . ALA A 1 715 ? 19.462 11.534 22.922 1.00 85.75 715 ALA A CA 1
ATOM 5448 C C . ALA A 1 715 ? 20.833 10.920 23.264 1.00 85.75 715 ALA A C 1
ATOM 5450 O O . ALA A 1 715 ? 21.574 11.450 24.096 1.00 85.75 715 ALA A O 1
ATOM 5451 N N . LYS A 1 716 ? 21.177 9.784 22.647 1.00 81.19 716 LYS A N 1
ATOM 5452 C CA . LYS A 1 716 ? 22.382 9.003 23.006 1.00 81.19 716 LYS A CA 1
ATOM 5453 C C . LYS A 1 716 ? 23.377 8.875 21.867 1.00 81.19 716 LYS A C 1
ATOM 5455 O O . LYS A 1 716 ? 24.575 8.784 22.128 1.00 81.19 716 LYS A O 1
ATOM 5460 N N . ASN A 1 717 ? 22.906 8.892 20.626 1.00 74.50 717 ASN A N 1
ATOM 5461 C CA . ASN A 1 717 ? 23.729 8.577 19.463 1.00 74.50 717 ASN A CA 1
ATOM 5462 C C . ASN A 1 717 ? 24.164 9.840 18.708 1.00 74.50 717 ASN A C 1
ATOM 5464 O O . ASN A 1 717 ? 24.250 9.848 17.484 1.00 74.50 717 ASN A O 1
ATOM 5468 N N . THR A 1 718 ? 24.468 10.915 19.436 1.00 72.50 718 THR A N 1
ATOM 5469 C CA . THR A 1 718 ? 24.715 12.249 18.862 1.00 72.50 718 THR A CA 1
ATOM 5470 C C . THR A 1 718 ? 26.106 12.429 18.250 1.00 72.50 718 THR A C 1
ATOM 5472 O O . THR A 1 718 ? 26.364 13.430 17.585 1.00 72.50 718 THR A O 1
ATOM 5475 N N . THR A 1 719 ? 27.015 11.470 18.454 1.00 73.38 719 THR A N 1
ATOM 5476 C CA . THR A 1 719 ? 28.436 11.568 18.067 1.00 73.38 719 THR A CA 1
ATOM 5477 C C . THR A 1 719 ? 28.861 10.582 16.976 1.00 73.38 719 THR A C 1
ATOM 5479 O O . THR A 1 719 ? 30.048 10.519 16.647 1.00 73.38 719 THR A O 1
ATOM 5482 N N . VAL A 1 720 ? 27.927 9.814 16.401 1.00 79.50 720 VAL A N 1
ATOM 5483 C CA . VAL A 1 720 ? 28.231 8.860 15.322 1.00 79.50 720 VAL A CA 1
ATOM 5484 C C . VAL A 1 720 ? 28.711 9.620 14.083 1.00 79.50 720 VAL A C 1
ATOM 5486 O O . VAL A 1 720 ? 28.047 10.536 13.602 1.00 79.50 720 VAL A O 1
ATOM 5489 N N . VAL A 1 721 ? 29.884 9.245 13.566 1.00 80.88 721 VAL A N 1
ATOM 5490 C CA . VAL A 1 721 ? 30.486 9.889 12.391 1.00 80.88 721 VAL A CA 1
ATOM 5491 C C . VAL A 1 721 ? 30.102 9.117 11.124 1.00 80.88 721 VAL A C 1
ATOM 5493 O O . VAL A 1 721 ? 30.288 7.899 11.092 1.00 80.88 721 VAL A O 1
ATOM 5496 N N . PRO A 1 722 ? 29.623 9.795 10.066 1.00 85.62 722 PRO A N 1
ATOM 5497 C CA . PRO A 1 722 ? 29.296 9.149 8.800 1.00 85.62 722 PRO A CA 1
ATOM 5498 C C . PRO A 1 722 ? 30.496 8.445 8.148 1.00 85.62 722 PRO A C 1
ATOM 5500 O O . PRO A 1 722 ? 31.624 8.952 8.211 1.00 85.62 722 PRO A O 1
ATOM 5503 N N . PRO A 1 723 ? 30.284 7.295 7.482 1.00 89.19 723 PRO A N 1
ATOM 5504 C CA . PRO A 1 723 ? 31.346 6.618 6.749 1.00 89.19 723 PRO A CA 1
ATOM 5505 C C . PRO A 1 723 ? 31.811 7.468 5.559 1.00 89.19 723 PRO A C 1
ATOM 5507 O O . PRO A 1 723 ? 31.028 8.211 4.964 1.00 89.19 723 PRO A O 1
ATOM 5510 N N . LYS A 1 724 ? 33.081 7.330 5.162 1.00 91.19 724 LYS A N 1
ATOM 5511 C CA . LYS A 1 724 ? 33.616 7.963 3.943 1.00 91.19 724 LYS A CA 1
ATOM 5512 C C . LYS A 1 724 ? 33.227 7.181 2.693 1.00 91.19 724 LYS A C 1
ATOM 5514 O O . LYS A 1 724 ? 33.217 5.954 2.732 1.00 91.19 724 LYS A O 1
ATOM 5519 N N . CYS A 1 725 ? 32.997 7.892 1.587 1.00 91.56 725 CYS A N 1
ATOM 5520 C CA . CYS A 1 725 ? 32.615 7.283 0.316 1.00 91.56 725 CYS A CA 1
ATOM 5521 C C . CYS A 1 725 ? 33.661 6.244 -0.112 1.00 91.56 725 CYS A C 1
ATOM 5523 O O . CYS A 1 725 ? 34.823 6.585 -0.341 1.00 91.56 725 CYS A O 1
ATOM 5525 N N . SER A 1 726 ? 33.254 4.982 -0.222 1.00 92.44 726 SER A N 1
ATOM 5526 C CA . SER A 1 726 ? 34.110 3.879 -0.661 1.00 92.44 726 SER A CA 1
ATOM 5527 C C . SER A 1 726 ? 33.273 2.847 -1.396 1.00 92.44 726 SER A C 1
ATOM 5529 O O . SER A 1 726 ? 32.202 2.470 -0.924 1.00 92.44 726 SER A O 1
ATOM 5531 N N . SER A 1 727 ? 33.774 2.346 -2.526 1.00 91.69 727 SER A N 1
ATOM 5532 C CA . SER A 1 727 ? 33.105 1.279 -3.280 1.00 91.69 727 SER A CA 1
ATOM 5533 C C . SER A 1 727 ? 32.950 -0.005 -2.463 1.00 91.69 727 SER A C 1
ATOM 5535 O O . SER A 1 727 ? 32.033 -0.771 -2.719 1.00 91.69 727 SER A O 1
ATOM 5537 N N . SER A 1 728 ? 33.794 -0.214 -1.444 1.00 92.06 728 SER A N 1
ATOM 5538 C CA . SER A 1 728 ? 33.710 -1.354 -0.522 1.00 92.06 728 SER A CA 1
ATOM 5539 C C . SER A 1 728 ? 32.494 -1.329 0.408 1.00 92.06 728 SER A C 1
ATOM 5541 O O . SER A 1 728 ? 32.261 -2.313 1.100 1.00 92.06 728 SER A O 1
ATOM 5543 N N . LEU A 1 729 ? 31.772 -0.205 0.492 1.00 90.69 729 LEU A N 1
ATOM 5544 C CA . LEU A 1 729 ? 30.516 -0.108 1.246 1.00 90.69 729 LEU A CA 1
ATOM 5545 C C . LEU A 1 729 ? 29.333 -0.713 0.484 1.00 90.69 729 LEU A C 1
ATOM 5547 O O . LEU A 1 729 ? 28.288 -0.936 1.085 1.00 90.69 729 LEU A O 1
ATOM 5551 N N . ILE A 1 730 ? 29.492 -0.930 -0.823 1.00 94.12 730 ILE A N 1
ATOM 5552 C CA . ILE A 1 730 ? 28.454 -1.454 -1.704 1.00 94.12 730 ILE A CA 1
ATOM 5553 C C . ILE A 1 730 ? 28.722 -2.937 -1.933 1.00 94.12 730 ILE A C 1
ATOM 5555 O O . ILE A 1 730 ? 29.810 -3.324 -2.369 1.00 94.12 730 ILE A O 1
ATOM 5559 N N . SER A 1 731 ? 27.733 -3.758 -1.609 1.00 90.50 731 SER A N 1
ATOM 5560 C CA . SER A 1 731 ? 27.839 -5.216 -1.619 1.00 90.50 731 SER A CA 1
ATOM 5561 C C . SER A 1 731 ? 27.326 -5.843 -2.918 1.00 90.50 731 SER A C 1
ATOM 5563 O O . SER A 1 731 ? 27.891 -6.836 -3.386 1.00 90.50 731 SER A O 1
ATOM 5565 N N . SER A 1 732 ? 26.316 -5.244 -3.549 1.00 88.94 732 SER A N 1
ATOM 5566 C CA . SER A 1 732 ? 25.674 -5.789 -4.746 1.00 88.94 732 SER A CA 1
ATOM 5567 C C . SER A 1 732 ? 26.443 -5.458 -6.023 1.00 88.94 732 SER A C 1
ATOM 5569 O O . SER A 1 732 ? 26.761 -4.303 -6.309 1.00 88.94 732 SER A O 1
ATOM 5571 N N . SER A 1 733 ? 26.680 -6.469 -6.863 1.00 82.62 733 SER A N 1
ATOM 5572 C CA . SER A 1 733 ? 27.468 -6.355 -8.103 1.00 82.62 733 SER A CA 1
ATOM 5573 C C . SER A 1 733 ? 26.827 -5.489 -9.202 1.00 82.62 733 SER A C 1
ATOM 5575 O O . SER A 1 733 ? 27.513 -5.127 -10.158 1.00 82.62 733 SER A O 1
ATOM 5577 N N . GLY A 1 734 ? 25.545 -5.134 -9.068 1.00 85.56 734 GLY A N 1
ATOM 5578 C CA . GLY A 1 734 ? 24.805 -4.258 -9.986 1.00 85.56 734 GLY A CA 1
ATOM 5579 C C . GLY A 1 734 ? 24.467 -2.870 -9.431 1.00 85.56 734 GLY A C 1
ATOM 5580 O O . GLY A 1 734 ? 23.914 -2.053 -10.164 1.00 85.56 734 GLY A O 1
ATOM 5581 N N . PHE A 1 735 ? 24.786 -2.580 -8.167 1.00 94.31 735 PHE A N 1
ATOM 5582 C CA . PHE A 1 735 ? 24.448 -1.300 -7.541 1.00 94.31 735 PHE A CA 1
ATOM 5583 C C . PHE A 1 735 ? 25.507 -0.228 -7.842 1.00 94.31 735 PHE A C 1
ATOM 5585 O O . PHE A 1 735 ? 26.693 -0.524 -8.018 1.00 94.31 735 PHE A O 1
ATOM 5592 N N . ALA A 1 736 ? 25.096 1.041 -7.897 1.00 92.94 736 ALA A N 1
ATOM 5593 C CA . ALA A 1 736 ? 26.016 2.155 -8.109 1.00 92.94 736 ALA A CA 1
ATOM 5594 C C . ALA A 1 736 ? 27.089 2.222 -7.004 1.00 92.94 736 ALA A C 1
ATOM 5596 O O . ALA A 1 736 ? 26.799 2.525 -5.852 1.00 92.94 736 ALA A O 1
ATOM 5597 N N . ASN A 1 737 ? 28.355 2.002 -7.362 1.00 92.31 737 ASN A N 1
ATOM 5598 C CA . ASN A 1 737 ? 29.489 2.068 -6.428 1.00 92.31 737 ASN A CA 1
ATOM 5599 C C . ASN A 1 737 ? 30.438 3.254 -6.686 1.00 92.31 737 ASN A C 1
ATOM 5601 O O . ASN A 1 737 ? 31.455 3.405 -6.004 1.00 92.31 737 ASN A O 1
ATOM 5605 N N . ASN A 1 738 ? 30.104 4.099 -7.665 1.00 91.81 738 ASN A N 1
ATOM 5606 C CA . ASN A 1 738 ? 30.787 5.354 -7.947 1.00 91.81 738 ASN A CA 1
ATOM 5607 C C . ASN A 1 738 ? 30.002 6.511 -7.326 1.00 91.81 738 ASN A C 1
ATOM 5609 O O . ASN A 1 738 ? 28.867 6.757 -7.709 1.00 91.81 738 ASN A O 1
ATOM 5613 N N . PHE A 1 739 ? 30.647 7.252 -6.429 1.00 93.62 739 PHE A N 1
ATOM 5614 C CA . PHE A 1 739 ? 30.057 8.367 -5.686 1.00 93.62 739 PHE A CA 1
ATOM 5615 C C . PHE A 1 739 ? 30.138 9.717 -6.415 1.00 93.62 739 PHE A C 1
ATOM 5617 O O . PHE A 1 739 ? 29.817 10.757 -5.842 1.00 93.62 739 PHE A O 1
ATOM 5624 N N . THR A 1 740 ? 30.581 9.731 -7.673 1.00 93.50 740 THR A N 1
ATOM 5625 C CA . THR A 1 740 ? 30.585 10.938 -8.505 1.00 93.50 740 THR A CA 1
ATOM 5626 C C . THR A 1 740 ? 29.151 11.305 -8.873 1.00 93.50 740 THR A C 1
ATOM 5628 O O . THR A 1 740 ? 28.462 10.544 -9.550 1.00 93.50 740 THR A O 1
ATOM 5631 N N . ILE A 1 741 ? 28.709 12.488 -8.449 1.00 94.94 741 ILE A N 1
ATOM 5632 C CA . ILE A 1 741 ? 27.354 12.984 -8.706 1.00 94.94 741 ILE A CA 1
ATOM 5633 C C . ILE A 1 741 ? 27.319 13.946 -9.907 1.00 94.94 741 ILE A C 1
ATOM 5635 O O . ILE A 1 741 ? 28.309 14.636 -10.167 1.00 94.94 741 ILE A O 1
ATOM 5639 N N . PRO A 1 742 ? 26.186 14.044 -10.625 1.00 94.12 742 PRO A N 1
ATOM 5640 C CA . PRO A 1 742 ? 25.994 15.026 -11.689 1.00 94.12 742 PRO A CA 1
ATOM 5641 C C . PRO A 1 742 ? 26.249 16.474 -11.242 1.00 94.12 742 PRO A C 1
ATOM 5643 O O . PRO A 1 742 ? 25.952 16.862 -10.106 1.00 94.12 742 PRO A O 1
ATOM 5646 N N . ALA A 1 743 ? 26.762 17.297 -12.159 1.00 95.69 743 ALA A N 1
ATOM 5647 C CA . ALA A 1 743 ? 26.853 18.742 -11.963 1.00 95.69 743 ALA A CA 1
ATOM 5648 C C . ALA A 1 743 ? 25.456 19.384 -11.919 1.00 95.69 743 ALA A C 1
ATOM 5650 O O . ALA A 1 743 ? 24.495 18.830 -12.449 1.00 95.69 743 ALA A O 1
ATOM 5651 N N . ILE A 1 744 ? 25.357 20.563 -11.302 1.00 94.69 744 ILE A N 1
ATOM 5652 C CA . ILE A 1 744 ? 24.110 21.337 -11.237 1.00 94.69 744 ILE A CA 1
ATOM 5653 C C . ILE A 1 744 ? 23.649 21.675 -12.669 1.00 94.69 744 ILE A C 1
ATOM 5655 O O . ILE A 1 744 ? 24.467 22.168 -13.454 1.00 94.69 744 ILE A O 1
ATOM 5659 N N . PRO A 1 745 ? 22.372 21.436 -13.032 1.00 93.19 745 PRO A N 1
ATOM 5660 C CA . PRO A 1 745 ? 21.846 21.761 -14.350 1.00 93.19 745 PRO A CA 1
ATOM 5661 C C . PRO A 1 745 ? 22.025 23.240 -14.697 1.00 93.19 745 PRO A C 1
ATOM 5663 O O . PRO A 1 745 ? 21.949 24.121 -13.835 1.00 93.19 745 PRO A O 1
ATOM 5666 N N . SER A 1 746 ? 22.232 23.529 -15.983 1.00 92.62 746 SER A N 1
ATOM 5667 C CA . SER A 1 746 ? 22.394 24.907 -16.459 1.00 92.62 746 SER A CA 1
ATOM 5668 C C . SER A 1 746 ? 21.198 25.777 -16.051 1.00 92.62 746 SER A C 1
ATOM 5670 O O . SER A 1 746 ? 20.049 25.382 -16.231 1.00 92.62 746 SER A O 1
ATOM 5672 N N . GLY A 1 747 ? 21.467 26.950 -15.474 1.00 90.25 747 GLY A N 1
ATOM 5673 C CA . GLY A 1 747 ? 20.449 27.872 -14.954 1.00 90.25 747 GLY A CA 1
ATOM 5674 C C . GLY A 1 747 ? 19.972 27.582 -13.525 1.00 90.25 747 GLY A C 1
ATOM 5675 O O . GLY A 1 747 ? 19.526 28.506 -12.847 1.00 90.25 747 GLY A O 1
ATOM 5676 N N . ALA A 1 748 ? 20.132 26.359 -13.006 1.00 92.69 748 ALA A N 1
ATOM 5677 C CA . ALA A 1 748 ? 19.679 26.022 -11.654 1.00 92.69 748 ALA A CA 1
ATOM 5678 C C . ALA A 1 748 ? 20.551 26.643 -10.547 1.00 92.69 748 ALA A C 1
ATOM 5680 O O . ALA A 1 748 ? 20.038 26.974 -9.481 1.00 92.69 748 ALA A O 1
ATOM 5681 N N . GLN A 1 749 ? 21.842 26.889 -10.807 1.00 96.12 749 GLN A N 1
ATOM 5682 C CA . GLN A 1 749 ? 22.713 27.593 -9.854 1.00 96.12 749 GLN A CA 1
ATOM 5683 C C . GLN A 1 749 ? 22.191 29.003 -9.540 1.00 96.12 749 GLN A C 1
ATOM 5685 O O . GLN A 1 749 ? 22.226 29.435 -8.393 1.00 96.12 749 GLN A O 1
ATOM 5690 N N . THR A 1 750 ? 21.648 29.702 -10.540 1.00 95.50 750 THR A N 1
ATOM 5691 C CA . THR A 1 750 ? 21.045 31.026 -10.348 1.00 95.50 750 THR A CA 1
ATOM 5692 C C . THR A 1 750 ? 19.818 30.960 -9.442 1.00 95.50 750 THR A C 1
ATOM 5694 O O . THR A 1 750 ? 19.638 31.859 -8.626 1.00 95.50 750 THR A O 1
ATOM 5697 N N . LEU A 1 751 ? 19.014 29.894 -9.536 1.00 95.31 751 LEU A N 1
ATOM 5698 C CA . LEU A 1 751 ? 17.880 29.671 -8.633 1.00 95.31 751 LEU A CA 1
ATOM 5699 C C . LEU A 1 751 ? 18.359 29.453 -7.193 1.00 95.31 751 LEU A C 1
ATOM 5701 O O . LEU A 1 751 ? 17.798 30.029 -6.272 1.00 95.31 751 LEU A O 1
ATOM 5705 N N . ILE A 1 752 ? 19.425 28.673 -6.994 1.00 96.00 752 ILE A N 1
ATOM 5706 C CA . ILE A 1 752 ? 20.028 28.452 -5.668 1.00 96.00 752 ILE A CA 1
ATOM 5707 C C . ILE A 1 752 ? 20.549 29.761 -5.069 1.00 96.00 752 ILE A C 1
ATOM 5709 O O . ILE A 1 752 ? 20.321 30.045 -3.892 1.00 96.00 752 ILE A O 1
ATOM 5713 N N . ASP A 1 753 ? 21.244 30.564 -5.870 1.00 96.44 753 ASP A N 1
ATOM 5714 C CA . ASP A 1 753 ? 21.900 31.783 -5.401 1.00 96.44 753 ASP A CA 1
ATOM 5715 C C . ASP A 1 753 ? 20.907 32.912 -5.108 1.00 96.44 753 ASP A C 1
ATOM 5717 O O . ASP A 1 753 ? 21.039 33.586 -4.086 1.00 96.44 753 ASP A O 1
ATOM 5721 N N . ASN A 1 754 ? 19.912 33.096 -5.977 1.00 95.75 754 ASN A N 1
ATOM 5722 C CA . ASN A 1 754 ? 19.025 34.262 -5.955 1.00 95.75 754 ASN A CA 1
ATOM 5723 C C . ASN A 1 754 ? 17.589 33.947 -5.505 1.00 95.75 754 ASN A C 1
ATOM 5725 O O . ASN A 1 754 ? 16.796 34.875 -5.355 1.00 95.75 754 ASN A O 1
ATOM 5729 N N . GLY A 1 755 ? 17.250 32.670 -5.320 1.00 94.12 755 GLY A N 1
ATOM 5730 C CA . GLY A 1 755 ? 15.877 32.211 -5.131 1.00 94.12 755 GLY A CA 1
ATOM 5731 C C . GLY A 1 755 ? 15.109 32.089 -6.452 1.00 94.12 755 GLY A C 1
ATOM 5732 O O . GLY A 1 755 ? 15.554 32.533 -7.517 1.00 94.12 755 GLY A O 1
ATOM 5733 N N . ILE A 1 756 ? 13.936 31.458 -6.393 1.00 93.56 756 ILE A N 1
ATOM 5734 C CA . ILE A 1 756 ? 13.010 31.383 -7.533 1.00 93.56 756 ILE A CA 1
ATOM 5735 C C . ILE A 1 756 ? 12.239 32.698 -7.727 1.00 93.56 756 ILE A C 1
ATOM 5737 O O . ILE A 1 756 ? 12.113 33.518 -6.818 1.00 93.56 756 ILE A O 1
ATOM 5741 N N . SER A 1 757 ? 11.667 32.896 -8.913 1.00 89.94 757 SER A N 1
ATOM 5742 C CA . SER A 1 757 ? 10.798 34.043 -9.197 1.00 89.94 757 SER A CA 1
ATOM 5743 C C . SER A 1 757 ? 9.409 33.882 -8.573 1.00 89.94 757 SER A C 1
ATOM 5745 O O . SER A 1 757 ? 8.804 32.826 -8.725 1.00 89.94 757 SER A O 1
ATOM 5747 N N . ASN A 1 758 ? 8.869 34.958 -7.989 1.00 87.56 758 ASN A N 1
ATOM 5748 C CA . ASN A 1 758 ? 7.529 35.014 -7.380 1.00 87.56 758 ASN A CA 1
ATOM 5749 C C . ASN A 1 758 ? 7.253 33.889 -6.362 1.00 87.56 758 ASN A C 1
ATOM 5751 O O . ASN A 1 758 ? 6.243 33.196 -6.485 1.00 87.56 758 ASN A O 1
ATOM 5755 N N . PRO A 1 759 ? 8.129 33.692 -5.361 1.00 88.56 759 PRO A N 1
ATOM 5756 C CA . PRO A 1 759 ? 7.956 32.617 -4.401 1.00 88.56 759 PRO A CA 1
ATOM 5757 C C . PRO A 1 759 ? 6.710 32.848 -3.544 1.00 88.56 759 PRO A C 1
ATOM 5759 O O . PRO A 1 759 ? 6.559 33.896 -2.904 1.00 88.56 759 PRO A O 1
ATOM 5762 N N . ASN A 1 760 ? 5.844 31.842 -3.482 1.00 88.75 760 ASN A N 1
ATOM 5763 C CA . ASN A 1 760 ? 4.830 31.769 -2.446 1.00 88.75 760 ASN A CA 1
ATOM 5764 C C . ASN A 1 760 ? 5.533 31.539 -1.105 1.00 88.75 760 ASN A C 1
ATOM 5766 O O . ASN A 1 760 ? 6.276 30.577 -0.959 1.00 88.75 760 ASN A O 1
ATOM 5770 N N . ASN A 1 761 ? 5.352 32.449 -0.152 1.00 90.75 761 ASN A N 1
ATOM 5771 C CA . ASN A 1 761 ? 5.998 32.382 1.153 1.00 90.75 761 ASN A CA 1
ATOM 5772 C C . ASN A 1 761 ? 4.930 32.181 2.221 1.00 90.75 761 ASN A C 1
ATOM 5774 O O . ASN A 1 761 ? 4.254 33.138 2.611 1.00 90.75 761 ASN A O 1
ATOM 5778 N N . GLY A 1 762 ? 4.815 30.943 2.698 1.00 88.56 762 GLY A N 1
ATOM 5779 C CA . GLY A 1 762 ? 3.891 30.590 3.765 1.00 88.56 762 GLY A CA 1
ATOM 5780 C C . GLY A 1 762 ? 4.167 31.351 5.063 1.00 88.56 762 GLY A C 1
ATOM 5781 O O . GLY A 1 762 ? 5.303 31.750 5.343 1.00 88.56 762 GLY A O 1
ATOM 5782 N N . LYS A 1 763 ? 3.127 31.561 5.86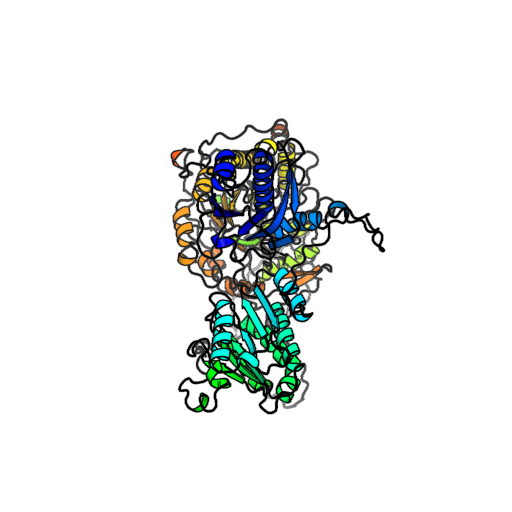9 1.00 90.88 763 LYS A N 1
ATOM 5783 C CA . LYS A 1 763 ? 3.211 32.170 7.205 1.00 90.88 763 LYS A CA 1
ATOM 5784 C C . LYS A 1 763 ? 2.151 31.608 8.150 1.00 90.88 763 LYS A C 1
ATOM 5786 O O . LYS A 1 763 ? 1.038 31.293 7.743 1.00 90.88 763 LYS A O 1
ATOM 5791 N N . ILE A 1 764 ? 2.479 31.537 9.437 1.00 86.81 764 ILE A N 1
ATOM 5792 C CA . ILE A 1 764 ? 1.493 31.176 10.459 1.00 86.81 764 ILE A CA 1
ATOM 5793 C C . ILE A 1 764 ? 0.467 32.306 10.609 1.00 86.81 764 ILE A C 1
ATOM 5795 O O . ILE A 1 764 ? 0.814 33.489 10.664 1.00 86.81 764 ILE A O 1
ATOM 5799 N N . VAL A 1 765 ? -0.805 31.927 10.678 1.00 90.31 765 VAL A N 1
ATOM 5800 C CA . VAL A 1 765 ? -1.963 32.797 10.883 1.00 90.31 765 VAL A CA 1
ATOM 5801 C C . VAL A 1 765 ? -2.731 32.358 12.127 1.00 90.31 765 VAL A C 1
ATOM 5803 O O . VAL A 1 765 ? -2.658 31.210 12.562 1.00 90.31 765 VAL A O 1
ATOM 5806 N N . SER A 1 766 ? -3.477 33.279 12.732 1.00 85.00 766 SER A N 1
ATOM 5807 C CA . SER A 1 766 ? -4.248 32.972 13.937 1.00 85.00 766 SER A CA 1
ATOM 5808 C C . SER A 1 766 ? -5.380 31.985 13.642 1.00 85.00 766 SER A C 1
ATOM 5810 O O . SER A 1 766 ? -6.248 32.261 12.812 1.00 85.00 766 SER A O 1
ATOM 5812 N N . VAL A 1 767 ? -5.424 30.873 14.378 1.00 85.00 767 VAL A N 1
ATOM 5813 C CA . VAL A 1 767 ? -6.523 29.899 14.313 1.00 85.00 767 VAL A CA 1
ATOM 5814 C C . VAL A 1 767 ? -7.720 30.446 15.096 1.00 85.00 767 VAL A C 1
ATOM 5816 O O . VAL A 1 767 ? -7.709 30.496 16.324 1.00 85.00 767 VAL A O 1
ATOM 5819 N N . THR A 1 768 ? -8.752 30.906 14.386 1.00 80.25 768 THR A N 1
ATOM 5820 C CA . THR A 1 768 ? -9.935 31.561 14.983 1.00 80.25 768 THR A CA 1
ATOM 5821 C C . THR A 1 768 ? -11.045 30.590 15.381 1.00 80.25 768 THR A C 1
ATOM 5823 O O . THR A 1 768 ? -11.879 30.932 16.216 1.00 80.25 768 THR A O 1
ATOM 5826 N N . THR A 1 769 ? -11.060 29.389 14.798 1.00 85.00 769 THR A N 1
ATOM 5827 C CA . THR A 1 769 ? -12.055 28.343 15.057 1.00 85.00 769 THR A CA 1
ATOM 5828 C C . THR A 1 769 ? -11.341 27.037 15.360 1.00 85.00 769 THR A C 1
ATOM 5830 O O . THR A 1 769 ? -10.506 26.595 14.579 1.00 85.00 769 THR A O 1
ATOM 5833 N N . THR A 1 770 ? -11.680 26.416 16.487 1.00 88.81 770 THR A N 1
ATOM 5834 C CA . THR A 1 770 ? -11.134 25.111 16.891 1.00 88.81 770 THR A CA 1
ATOM 5835 C C . THR A 1 770 ? -12.162 23.987 16.813 1.00 88.81 770 THR A C 1
ATOM 5837 O O . THR A 1 770 ? -11.795 22.820 16.870 1.00 88.81 770 THR A O 1
ATOM 5840 N N . THR A 1 771 ? -13.450 24.320 16.691 1.00 91.75 771 THR A N 1
ATOM 5841 C CA . THR A 1 771 ? -14.552 23.352 16.634 1.00 91.75 771 THR A CA 1
ATOM 5842 C C . THR A 1 771 ? -14.804 22.895 15.203 1.00 91.75 771 THR A C 1
ATOM 5844 O O . THR A 1 771 ? -14.913 23.720 14.297 1.00 91.75 771 THR A O 1
ATOM 5847 N N . VAL A 1 772 ? -14.941 21.586 15.011 1.00 92.56 772 VAL A N 1
ATOM 5848 C CA . VAL A 1 772 ? -15.252 20.983 13.713 1.00 92.56 772 VAL A CA 1
ATOM 5849 C C . VAL A 1 772 ? -16.729 21.198 13.390 1.00 92.56 772 VAL A C 1
ATOM 5851 O O . VAL A 1 772 ? -17.605 20.902 14.203 1.00 92.56 772 VAL A O 1
ATOM 5854 N N . SER A 1 773 ? -17.005 21.726 12.197 1.00 89.81 773 SER A N 1
ATOM 5855 C CA . SER A 1 773 ? -18.372 22.011 11.734 1.00 89.81 773 SER A CA 1
ATOM 5856 C C . SER A 1 773 ? -18.980 20.862 10.926 1.00 89.81 773 SER A C 1
ATOM 5858 O O . SER A 1 773 ? -20.201 20.717 10.865 1.00 89.81 773 SER A O 1
ATOM 5860 N N . GLN A 1 774 ? -18.131 20.035 10.317 1.00 92.94 774 GLN A N 1
ATOM 5861 C CA . GLN A 1 774 ? -18.532 18.903 9.498 1.00 92.94 774 GLN A CA 1
ATOM 5862 C C . GLN A 1 774 ? -19.051 17.745 10.352 1.00 92.94 774 GLN A C 1
ATOM 5864 O O . GLN A 1 774 ? -18.605 17.512 11.477 1.00 92.94 774 GLN A O 1
ATOM 5869 N N . VAL A 1 775 ? -19.974 16.970 9.783 1.00 93.62 775 VAL A N 1
ATOM 5870 C CA . VAL A 1 775 ? -20.464 15.746 10.419 1.00 93.62 775 VAL A CA 1
ATOM 5871 C C . VAL A 1 775 ? -19.367 14.688 10.365 1.00 93.62 775 VAL A C 1
ATOM 5873 O O . VAL A 1 775 ? -18.948 14.272 9.286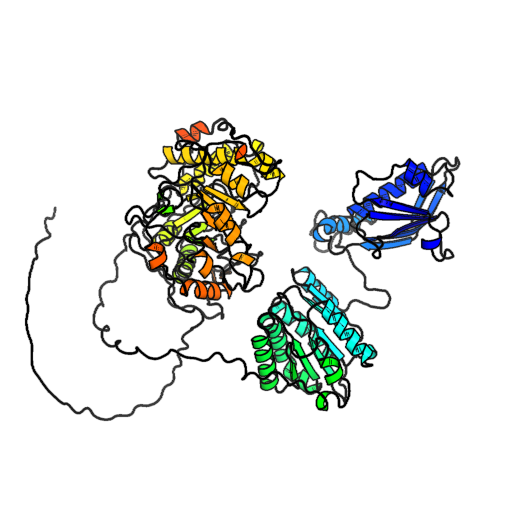 1.00 93.62 775 VAL A O 1
ATOM 5876 N N . VAL A 1 776 ? -18.936 14.221 11.534 1.00 95.50 776 VAL A N 1
ATOM 5877 C CA . VAL A 1 776 ? -17.999 13.103 11.659 1.00 95.50 776 VAL A CA 1
ATOM 5878 C C . VAL A 1 776 ? -18.692 11.955 12.374 1.00 95.50 776 VAL A C 1
ATOM 5880 O O . VAL A 1 776 ? -19.298 12.161 13.423 1.00 95.50 776 VAL A O 1
ATOM 5883 N N . LYS A 1 777 ? -18.628 10.750 11.812 1.00 95.69 777 LYS A N 1
ATOM 5884 C CA . LYS A 1 777 ? -19.195 9.528 12.394 1.00 95.69 777 LYS A CA 1
ATOM 5885 C C . LYS A 1 777 ? -18.081 8.619 12.898 1.00 95.69 777 LYS A C 1
ATOM 5887 O O . LYS A 1 777 ? -17.028 8.532 12.274 1.00 95.69 777 LYS A O 1
ATOM 5892 N N . ASN A 1 778 ? -18.319 7.921 14.003 1.00 93.06 778 ASN A N 1
ATOM 5893 C CA . ASN A 1 778 ? -17.435 6.844 14.437 1.00 93.06 778 ASN A CA 1
ATOM 5894 C C . ASN A 1 778 ? -17.569 5.603 13.534 1.00 93.06 778 ASN A C 1
ATOM 5896 O O . ASN A 1 778 ? -18.402 5.566 12.626 1.00 93.06 778 ASN A O 1
ATOM 5900 N N . SER A 1 779 ? -16.777 4.572 13.824 1.00 92.19 779 SER A N 1
ATOM 5901 C CA . SER A 1 779 ? -16.764 3.287 13.110 1.00 92.19 779 SER A CA 1
ATOM 5902 C C . SER A 1 779 ? -18.115 2.572 13.068 1.00 92.19 779 SER A C 1
ATOM 5904 O O . SER A 1 779 ? -18.418 1.872 12.106 1.00 92.19 779 SER A O 1
ATOM 5906 N N . ASN A 1 780 ? -18.974 2.815 14.060 1.00 91.19 780 ASN A N 1
ATOM 5907 C CA . ASN A 1 780 ? -20.333 2.277 14.134 1.00 91.19 780 ASN A CA 1
ATOM 5908 C C . ASN A 1 780 ? -21.377 3.156 13.413 1.00 91.19 780 ASN A C 1
ATOM 5910 O O . ASN A 1 780 ? -22.575 2.890 13.506 1.00 91.19 780 ASN A O 1
ATOM 5914 N N . GLY A 1 781 ? -20.955 4.224 12.730 1.00 90.38 781 GLY A N 1
ATOM 5915 C CA . GLY A 1 781 ? -21.836 5.144 12.006 1.00 90.38 781 GLY A CA 1
ATOM 5916 C C . GLY A 1 781 ? -22.550 6.182 12.883 1.00 90.38 781 GLY A C 1
ATOM 5917 O O . GLY A 1 781 ? -23.424 6.896 12.387 1.00 90.38 781 GLY A O 1
ATOM 5918 N N . VAL A 1 782 ? -22.190 6.300 14.165 1.00 92.88 782 VAL A N 1
ATOM 5919 C CA . VAL A 1 782 ? -22.789 7.256 15.111 1.00 92.88 782 VAL A CA 1
ATOM 5920 C C . VAL A 1 782 ? -22.061 8.605 15.032 1.00 92.88 782 VAL A C 1
ATOM 5922 O O . VAL A 1 782 ? -20.832 8.622 15.129 1.00 92.88 782 VAL A O 1
ATOM 5925 N N . PRO A 1 783 ? -22.770 9.744 14.890 1.00 92.69 783 PRO A N 1
ATOM 5926 C CA . PRO A 1 783 ? -22.145 11.066 14.890 1.00 92.69 783 PRO A CA 1
ATOM 5927 C C . PRO A 1 783 ? -21.374 11.366 16.184 1.00 92.69 783 PRO A C 1
ATOM 5929 O O . PRO A 1 783 ? -21.879 11.152 17.286 1.00 92.69 783 PRO A O 1
ATOM 5932 N N . ILE A 1 784 ? -20.166 11.908 16.046 1.00 91.25 784 ILE A N 1
ATOM 5933 C CA . ILE A 1 784 ? -19.310 12.364 17.141 1.00 91.25 784 ILE A CA 1
ATOM 5934 C C . ILE A 1 784 ? -19.652 13.828 17.437 1.00 91.25 784 ILE A C 1
ATOM 5936 O O . ILE A 1 784 ? -19.465 14.703 16.594 1.00 91.25 784 ILE A O 1
ATOM 5940 N N . SER A 1 785 ? -20.154 14.106 18.639 1.00 88.38 785 SER A N 1
ATOM 5941 C CA . SER A 1 785 ? -20.459 15.469 19.090 1.00 88.38 785 SER A CA 1
ATOM 5942 C C . SER A 1 785 ? -19.250 16.136 19.749 1.00 88.38 785 SER A C 1
ATOM 5944 O O . SER A 1 785 ? -18.554 15.493 20.531 1.00 88.38 785 SER A O 1
ATOM 5946 N N . GLY A 1 786 ? -19.063 17.439 19.516 1.00 85.81 786 GLY A N 1
ATOM 5947 C CA . GLY A 1 786 ? -18.064 18.245 20.231 1.00 85.81 786 GLY A CA 1
ATOM 5948 C C . GLY A 1 786 ? -16.615 18.017 19.791 1.00 85.81 786 GLY A C 1
ATOM 5949 O O . GLY A 1 786 ? -15.705 18.264 20.575 1.00 85.81 786 GLY A O 1
ATOM 5950 N N . LEU A 1 787 ? -16.395 17.537 18.562 1.00 90.06 787 LEU A N 1
ATOM 5951 C CA . LEU A 1 787 ? -15.054 17.370 18.008 1.00 90.06 787 LEU A CA 1
ATOM 5952 C C . LEU A 1 787 ? -14.389 18.743 17.811 1.00 90.06 787 LEU A C 1
ATOM 5954 O O . LEU A 1 787 ? -14.931 19.619 17.134 1.00 90.06 787 LEU A O 1
ATOM 5958 N N . ALA A 1 788 ? -13.221 18.931 18.415 1.00 89.44 788 ALA A N 1
ATOM 5959 C CA . ALA A 1 788 ? -12.449 20.162 18.342 1.00 89.44 788 ALA A CA 1
ATOM 5960 C C . ALA A 1 788 ? -10.959 19.866 18.542 1.00 89.44 788 ALA A C 1
ATOM 5962 O O . ALA A 1 788 ? -10.618 18.902 19.228 1.00 89.44 788 ALA A O 1
ATOM 5963 N N . ILE A 1 789 ? -10.089 20.710 17.985 1.00 87.56 789 ILE A N 1
ATOM 5964 C CA . ILE A 1 789 ? -8.671 20.711 18.359 1.00 87.56 789 ILE A CA 1
ATOM 5965 C C . ILE A 1 789 ? -8.483 21.430 19.700 1.00 87.56 789 ILE A C 1
ATOM 5967 O O . ILE A 1 789 ? -9.134 22.439 19.986 1.00 87.56 789 ILE A O 1
ATOM 5971 N N . SER A 1 790 ? -7.550 20.937 20.502 1.00 86.06 790 SER A N 1
ATOM 5972 C CA . SER A 1 790 ? -7.024 21.607 21.684 1.00 86.06 790 SER A CA 1
ATOM 5973 C C . SER A 1 790 ? -5.642 22.162 21.352 1.00 86.06 790 SER A C 1
ATOM 5975 O O . SER A 1 790 ? -4.714 21.369 21.203 1.00 86.06 790 SER A O 1
ATOM 5977 N N . PRO A 1 791 ? -5.470 23.490 21.234 1.00 81.69 791 PRO A N 1
ATOM 5978 C CA . PRO A 1 791 ? -4.153 24.071 21.028 1.00 81.69 791 PRO A CA 1
ATOM 5979 C C . PRO A 1 791 ? -3.187 23.638 22.135 1.00 81.69 791 PRO A C 1
ATOM 5981 O O . PRO A 1 791 ? -3.516 23.754 23.319 1.00 81.69 791 PRO A O 1
ATOM 5984 N N . LEU A 1 792 ? -2.028 23.120 21.748 1.00 74.12 792 LEU A N 1
ATOM 5985 C CA . LEU A 1 792 ? -0.977 22.702 22.670 1.00 74.12 792 LEU A CA 1
ATOM 5986 C C . LEU A 1 792 ? 0.012 23.849 22.903 1.00 74.12 792 LEU A C 1
ATOM 5988 O O . LEU A 1 792 ? 0.174 24.731 22.058 1.00 74.12 792 LEU A O 1
ATOM 5992 N N . ALA A 1 793 ? 0.620 23.871 24.090 1.00 67.00 793 ALA A N 1
ATOM 5993 C CA . ALA A 1 793 ? 1.668 24.837 24.408 1.00 67.00 793 ALA A CA 1
ATOM 5994 C C . ALA A 1 793 ? 2.985 24.469 23.705 1.00 67.00 793 ALA A C 1
ATOM 5996 O O . ALA A 1 793 ? 3.168 23.320 23.295 1.00 67.00 793 ALA A O 1
ATOM 5997 N N . ASP A 1 794 ? 3.913 25.427 23.629 1.00 63.12 794 ASP A N 1
ATOM 5998 C CA . ASP A 1 794 ? 5.253 25.206 23.079 1.00 63.12 794 ASP A CA 1
ATOM 5999 C C . ASP A 1 794 ? 5.902 23.960 23.695 1.00 63.12 794 ASP A C 1
ATOM 6001 O O . ASP A 1 794 ? 5.843 23.744 24.907 1.00 63.12 794 ASP A O 1
ATOM 6005 N N . ASP A 1 795 ? 6.504 23.136 22.835 1.00 63.12 795 ASP A N 1
ATOM 6006 C CA . ASP A 1 795 ? 7.217 21.895 23.173 1.00 63.12 795 ASP A CA 1
ATOM 6007 C C . ASP A 1 795 ? 6.353 20.725 23.670 1.00 63.12 795 ASP A C 1
ATOM 6009 O O . ASP A 1 795 ? 6.881 19.645 23.949 1.00 63.12 795 ASP A O 1
ATOM 6013 N N . GLN A 1 796 ? 5.027 20.878 23.740 1.00 69.06 796 GLN A N 1
ATOM 6014 C CA . GLN A 1 796 ? 4.145 19.751 24.036 1.00 69.06 796 GLN A CA 1
ATOM 6015 C C . GLN A 1 796 ? 3.923 18.895 22.791 1.00 69.06 796 GLN A C 1
ATOM 6017 O O . GLN A 1 796 ? 3.409 19.360 21.775 1.00 69.06 796 GLN A O 1
ATOM 6022 N N . SER A 1 797 ? 4.268 17.612 22.897 1.00 69.06 797 SER A N 1
ATOM 6023 C CA . SER A 1 797 ? 3.856 16.605 21.921 1.00 69.06 797 SER A CA 1
ATOM 6024 C C . SER A 1 797 ? 2.426 16.164 22.195 1.00 69.06 797 SER A C 1
ATOM 6026 O O . SER A 1 797 ? 2.026 16.005 23.351 1.00 69.06 797 SER A O 1
ATOM 6028 N N . ASN A 1 798 ? 1.669 15.925 21.129 1.00 79.81 798 ASN A N 1
ATOM 6029 C CA . ASN A 1 798 ? 0.359 15.313 21.255 1.00 79.81 798 ASN A CA 1
ATOM 6030 C C . ASN A 1 798 ? 0.475 13.891 21.838 1.00 79.81 798 ASN A C 1
ATOM 6032 O O . ASN A 1 798 ? 1.443 13.175 21.571 1.00 79.81 798 ASN A O 1
ATOM 6036 N N . THR A 1 799 ? -0.508 13.491 22.644 1.00 72.19 799 THR A N 1
ATOM 6037 C CA . THR A 1 799 ? -0.567 12.162 23.263 1.00 72.19 799 THR A CA 1
ATOM 6038 C C . THR A 1 799 ? -1.925 11.505 23.007 1.00 72.19 799 THR A C 1
ATOM 6040 O O . THR A 1 799 ? -2.935 12.201 22.876 1.00 72.19 799 THR A O 1
ATOM 6043 N N . PRO A 1 800 ? -1.988 10.162 22.920 1.00 74.94 800 PRO A N 1
ATOM 6044 C CA . PRO A 1 800 ? -3.245 9.446 22.743 1.00 74.94 800 PRO A CA 1
ATOM 6045 C C . PRO A 1 800 ? -4.241 9.785 23.853 1.00 74.94 800 PRO A C 1
ATOM 6047 O O . PRO A 1 800 ? -3.935 9.706 25.041 1.00 74.94 800 PRO A O 1
ATOM 6050 N N . THR A 1 801 ? -5.460 10.156 23.461 1.00 63.56 801 THR A N 1
ATOM 6051 C CA . THR A 1 801 ? -6.474 10.686 24.389 1.00 63.56 801 THR A CA 1
ATOM 6052 C C . THR A 1 801 ? -7.089 9.638 25.323 1.00 63.56 801 THR A C 1
ATOM 6054 O O . THR A 1 801 ? -7.867 9.990 26.211 1.00 63.56 801 THR A O 1
ATOM 6057 N N . GLY A 1 802 ? -6.804 8.345 25.116 1.00 59.78 802 GLY A N 1
ATOM 6058 C CA . GLY A 1 802 ? -7.382 7.246 25.896 1.00 59.78 802 GLY A CA 1
ATOM 6059 C C . GLY A 1 802 ? -8.887 7.030 25.674 1.00 59.78 802 GLY A C 1
ATOM 6060 O O . GLY A 1 802 ? -9.484 6.167 26.319 1.00 59.78 802 GLY A O 1
ATOM 6061 N N . GLN A 1 803 ? -9.530 7.793 24.781 1.00 58.09 803 GLN A N 1
ATOM 6062 C CA . GLN A 1 803 ? -10.957 7.660 24.494 1.00 58.09 803 GLN A CA 1
ATOM 6063 C C . GLN A 1 803 ? -11.222 6.585 23.437 1.00 58.09 803 GLN A C 1
ATOM 6065 O O . GLN A 1 803 ? -10.911 6.779 22.263 1.00 58.09 803 GLN A O 1
ATOM 6070 N N . ASN A 1 804 ? -11.900 5.500 23.820 1.00 52.75 804 ASN A N 1
ATOM 6071 C CA . ASN A 1 804 ? -12.409 4.518 22.860 1.00 52.75 804 ASN A CA 1
ATOM 6072 C C . ASN A 1 804 ? -13.505 5.148 21.984 1.00 52.75 804 ASN A C 1
ATOM 6074 O O . ASN A 1 804 ? -14.522 5.638 22.470 1.00 52.75 804 ASN A O 1
ATOM 6078 N N . SER A 1 805 ? -13.310 5.126 20.671 1.00 49.19 805 SER A N 1
ATOM 6079 C CA . SER A 1 805 ? -14.205 5.658 19.629 1.00 49.19 805 SER A CA 1
ATOM 6080 C C . SER A 1 805 ? -15.581 4.976 19.554 1.00 49.19 805 SER A C 1
ATOM 6082 O O . SER A 1 805 ? -16.510 5.518 18.945 1.00 49.19 805 SER A O 1
ATOM 6084 N N . SER A 1 806 ? -15.755 3.837 20.229 1.00 42.53 806 SER A N 1
ATOM 6085 C CA . SER A 1 806 ? -16.984 3.036 20.244 1.00 42.53 806 SER A CA 1
ATOM 6086 C C . SER A 1 806 ? -17.982 3.379 21.363 1.00 42.53 806 SER A C 1
ATOM 6088 O O . SER A 1 806 ? -19.129 2.932 21.292 1.00 42.53 806 SER A O 1
ATOM 6090 N N . SER A 1 807 ? -17.631 4.197 22.364 1.00 37.78 807 SER A N 1
ATOM 6091 C CA . SER A 1 807 ? -18.553 4.577 23.450 1.00 37.78 807 SER A CA 1
ATOM 6092 C C . SER A 1 807 ? -19.380 5.826 23.114 1.00 37.78 807 SER A C 1
ATOM 6094 O O . SER A 1 807 ? -19.186 6.912 23.658 1.00 37.78 807 SER A O 1
ATOM 6096 N N . GLY A 1 808 ? -20.366 5.668 22.229 1.00 32.69 808 GLY A N 1
ATOM 6097 C CA . GLY A 1 808 ? -21.458 6.636 22.105 1.00 32.69 808 GLY A CA 1
ATOM 6098 C C . GLY A 1 808 ? -22.348 6.581 23.351 1.00 32.69 808 GLY A C 1
ATOM 6099 O O . GLY A 1 808 ? -23.063 5.603 23.557 1.00 32.69 808 GLY A O 1
ATOM 6100 N N . ALA A 1 809 ? -22.304 7.609 24.199 1.00 27.53 809 ALA A N 1
ATOM 6101 C CA . ALA A 1 809 ? -23.196 7.727 25.349 1.00 27.53 809 ALA A CA 1
ATOM 6102 C C . ALA A 1 809 ? -24.649 7.913 24.874 1.00 27.53 809 ALA A C 1
ATOM 6104 O O . ALA A 1 809 ? -25.059 9.006 24.486 1.00 27.53 809 ALA A O 1
ATOM 6105 N N . ALA A 1 810 ? -25.442 6.840 24.912 1.00 25.91 810 ALA A N 1
ATOM 6106 C CA . ALA A 1 810 ? -26.883 6.910 24.715 1.00 25.91 810 ALA A CA 1
ATOM 6107 C C . ALA A 1 810 ? -27.521 7.618 25.918 1.00 25.91 810 ALA A C 1
ATOM 6109 O O . ALA A 1 810 ? -27.574 7.086 27.027 1.00 25.91 810 ALA A O 1
ATOM 6110 N N . THR A 1 811 ? -28.009 8.838 25.708 1.00 26.27 811 THR A N 1
ATOM 6111 C CA . THR A 1 811 ? -28.807 9.566 26.695 1.00 26.27 811 THR A CA 1
ATOM 6112 C C . THR A 1 811 ? -30.201 8.937 26.743 1.00 26.27 811 THR A C 1
ATOM 6114 O O . THR A 1 811 ? -31.091 9.305 25.981 1.00 26.27 811 THR A O 1
ATOM 6117 N N . THR A 1 812 ? -30.409 7.951 27.615 1.00 25.45 812 THR A N 1
ATOM 6118 C CA . THR A 1 812 ? -31.753 7.431 27.896 1.00 25.45 812 THR A CA 1
ATOM 6119 C C . THR A 1 812 ? -32.455 8.352 28.884 1.00 25.45 812 THR A C 1
ATOM 6121 O O . THR A 1 812 ? -32.236 8.293 30.095 1.00 25.45 812 THR A O 1
ATOM 6124 N N . THR A 1 813 ? -33.323 9.207 28.354 1.00 29.39 813 THR A N 1
ATOM 6125 C CA . THR A 1 813 ? -34.396 9.863 29.095 1.00 29.39 813 THR A CA 1
ATOM 6126 C C . THR A 1 813 ? -35.319 8.796 29.684 1.00 29.39 813 THR A C 1
ATOM 6128 O O . THR A 1 813 ? -36.104 8.171 28.978 1.00 29.39 813 THR A O 1
ATOM 6131 N N . SER A 1 814 ? -35.242 8.585 30.997 1.00 25.69 814 SER A N 1
ATOM 6132 C CA . SER A 1 814 ? -36.295 7.893 31.740 1.00 25.69 814 SER A CA 1
ATOM 6133 C C . SER A 1 814 ? -36.739 8.766 32.907 1.00 25.69 814 SER A C 1
ATOM 6135 O O . SER A 1 814 ? -36.005 9.066 33.846 1.00 25.69 814 SER A O 1
ATOM 6137 N N . SER A 1 815 ? -37.959 9.261 32.767 1.00 28.72 815 SER A N 1
ATOM 6138 C CA . SER A 1 815 ? -38.726 9.983 33.765 1.00 28.72 815 SER A CA 1
ATOM 6139 C C . SER A 1 815 ? -39.402 8.990 34.710 1.00 28.72 815 SER A C 1
ATOM 6141 O O . SER A 1 815 ? -40.163 8.147 34.246 1.00 28.72 815 SER A O 1
ATOM 6143 N N . ALA A 1 816 ? -39.153 9.118 36.019 1.00 23.47 816 ALA A N 1
ATOM 6144 C CA . ALA A 1 816 ? -40.074 8.854 37.145 1.00 23.47 816 ALA A CA 1
ATOM 6145 C C . ALA A 1 816 ? -39.286 8.777 38.476 1.00 23.47 816 ALA A C 1
ATOM 6147 O O . ALA A 1 816 ? -38.092 8.495 38.461 1.00 23.47 816 ALA A O 1
ATOM 6148 N N . PRO A 1 817 ? -39.938 8.861 39.648 1.00 26.94 817 PRO A N 1
ATOM 6149 C CA . PRO A 1 817 ? -40.873 9.881 40.097 1.00 26.94 817 PRO A CA 1
ATOM 6150 C C . PRO A 1 817 ? -40.373 10.554 41.395 1.00 26.94 817 PRO A C 1
ATOM 6152 O O . PRO A 1 817 ? -39.485 10.084 42.102 1.00 26.94 817 PRO A O 1
ATOM 6155 N N . THR A 1 818 ? -40.982 11.685 41.718 1.00 25.05 818 THR A N 1
ATOM 6156 C CA . THR A 1 818 ? -40.763 12.488 42.922 1.00 25.05 818 THR A CA 1
ATOM 6157 C C . THR A 1 818 ? -41.086 11.706 44.201 1.00 25.05 818 THR A C 1
ATOM 6159 O O . THR A 1 818 ? -42.227 11.296 44.401 1.00 25.05 818 THR A O 1
ATOM 6162 N N . SER A 1 819 ? -40.124 11.595 45.124 1.00 23.42 819 SER A N 1
ATOM 6163 C CA . SER A 1 819 ? -40.393 11.264 46.530 1.00 23.42 819 SER A CA 1
ATOM 6164 C C . SER A 1 819 ? -39.783 12.313 47.460 1.00 23.42 819 SER A C 1
ATOM 6166 O O . SER A 1 819 ? -38.573 12.405 47.657 1.00 23.42 819 SER A O 1
ATOM 6168 N N . THR A 1 820 ? -40.667 13.121 48.029 1.00 25.66 820 THR A N 1
ATOM 6169 C CA . THR A 1 820 ? -40.463 14.023 49.162 1.00 25.66 820 THR A CA 1
ATOM 6170 C C . THR A 1 820 ? -40.054 13.277 50.433 1.00 25.66 820 THR A C 1
ATOM 6172 O O . THR A 1 820 ? -40.811 12.419 50.871 1.00 25.66 820 THR A O 1
ATOM 6175 N N . SER A 1 821 ? -38.975 13.704 51.104 1.00 24.28 821 SER A N 1
ATOM 6176 C CA . SER A 1 821 ? -38.943 13.809 52.577 1.00 24.28 821 SER A CA 1
ATOM 6177 C C . SER A 1 821 ? -37.695 14.541 53.105 1.00 24.28 821 SER A C 1
ATOM 6179 O O . SER A 1 821 ? -36.582 14.029 53.068 1.00 24.28 821 SER A O 1
ATOM 6181 N N . THR A 1 822 ? -37.945 15.737 53.645 1.00 23.91 822 THR A N 1
ATOM 6182 C CA . THR A 1 822 ? -37.417 16.291 54.911 1.00 23.91 822 THR A CA 1
ATOM 6183 C C . THR A 1 822 ? -35.908 16.296 55.198 1.00 23.91 822 THR A C 1
ATOM 6185 O O . THR A 1 822 ? -35.312 15.308 55.618 1.00 23.91 822 THR A O 1
ATOM 6188 N N . LYS A 1 823 ? -35.348 17.514 55.157 1.00 24.22 823 LYS A N 1
ATOM 6189 C CA . LYS A 1 823 ? -34.102 17.924 55.821 1.00 24.22 823 LYS A CA 1
ATOM 6190 C C . LYS A 1 823 ? -34.206 17.769 57.345 1.00 24.22 823 LYS A C 1
ATOM 6192 O O . LYS A 1 823 ? -35.164 18.253 57.947 1.00 24.22 823 LYS A O 1
ATOM 6197 N N . LYS A 1 824 ? -33.148 17.248 57.974 1.00 25.45 824 LYS A N 1
ATOM 6198 C CA . LYS A 1 824 ? -32.807 17.542 59.374 1.00 25.45 824 LYS A CA 1
ATOM 6199 C C . LYS A 1 824 ? -31.384 18.091 59.441 1.00 25.45 824 LYS A C 1
ATOM 6201 O O . LYS A 1 824 ? -30.451 17.504 58.909 1.00 25.45 824 LYS A O 1
ATOM 6206 N N . SER A 1 825 ? -31.281 19.263 60.057 1.00 23.23 825 SER A N 1
ATOM 6207 C CA . SER A 1 825 ? -30.060 20.026 60.303 1.00 23.23 825 SER A CA 1
ATOM 6208 C C . SER A 1 825 ? -29.259 19.401 61.448 1.00 23.23 825 SER A C 1
ATOM 6210 O O . SER A 1 825 ? -29.846 19.039 62.468 1.00 23.23 825 SER A O 1
ATOM 6212 N N . GLY A 1 826 ? -27.935 19.367 61.311 1.00 25.48 826 GLY A N 1
ATOM 6213 C CA . GLY A 1 826 ? -26.991 19.074 62.385 1.00 25.48 826 GLY A CA 1
ATOM 6214 C C . GLY A 1 826 ? -25.745 19.935 62.215 1.00 25.48 826 GLY A C 1
ATOM 6215 O O . GLY A 1 826 ? -24.897 19.647 61.382 1.00 25.48 826 GLY A O 1
ATOM 6216 N N . SER A 1 827 ? -25.694 21.025 62.975 1.00 23.36 827 SER A N 1
ATOM 6217 C CA . SER A 1 827 ? -24.556 21.931 63.136 1.00 23.36 827 SER A CA 1
ATOM 6218 C C . SER A 1 827 ? -23.408 21.235 63.870 1.00 23.36 827 SER A C 1
ATOM 6220 O O . SER A 1 827 ? -23.640 20.595 64.897 1.00 23.36 827 SER A O 1
ATOM 6222 N N . THR A 1 828 ? -22.165 21.416 63.416 1.00 24.62 828 THR A N 1
ATOM 6223 C CA . THR A 1 828 ? -21.020 21.507 64.334 1.00 24.62 828 THR A CA 1
ATOM 6224 C C . THR A 1 828 ? -19.908 22.354 63.721 1.00 24.62 828 THR A C 1
ATOM 6226 O O . THR A 1 828 ? -19.537 22.207 62.561 1.00 24.62 828 THR A O 1
ATOM 6229 N N . THR A 1 829 ? -19.436 23.293 64.529 1.00 23.38 829 THR A N 1
ATOM 6230 C CA . THR A 1 829 ? -18.531 24.398 64.211 1.00 23.38 829 THR A CA 1
ATOM 6231 C C . THR A 1 829 ? -17.085 24.043 64.606 1.00 23.38 829 THR A C 1
ATOM 6233 O O . THR A 1 829 ? -16.885 23.163 65.441 1.00 23.38 829 THR A O 1
ATOM 6236 N N . VAL A 1 830 ? -16.127 24.870 64.143 1.00 25.16 830 VAL A N 1
ATOM 6237 C CA . VAL A 1 830 ? -14.761 25.103 64.689 1.00 25.16 830 VAL A CA 1
ATOM 6238 C C . VAL A 1 830 ? -13.672 24.184 64.072 1.00 25.16 830 VAL A C 1
ATOM 6240 O O . VAL A 1 830 ? -13.842 22.979 64.053 1.00 25.16 830 VAL A O 1
ATOM 6243 N N . LYS A 1 831 ? -12.527 24.629 63.518 1.00 24.89 831 LYS A N 1
ATOM 6244 C CA . LYS A 1 831 ? -11.587 25.720 63.863 1.00 24.89 831 LYS A CA 1
ATOM 6245 C C . LYS A 1 831 ? -10.685 26.044 62.655 1.00 24.89 831 LYS A C 1
ATOM 6247 O O . LYS A 1 831 ? -10.333 25.152 61.893 1.00 24.89 831 LYS A O 1
ATOM 6252 N N . ALA A 1 832 ? -10.281 27.305 62.541 1.00 27.84 832 ALA A N 1
ATOM 6253 C CA . ALA A 1 832 ? -9.312 27.818 61.575 1.00 27.84 832 ALA A CA 1
ATOM 6254 C C . ALA A 1 832 ? -7.868 27.793 62.114 1.00 27.84 832 ALA A C 1
ATOM 6256 O O . ALA A 1 832 ? -7.692 27.933 63.323 1.00 27.84 832 ALA A O 1
ATOM 6257 N N . SER A 1 833 ? -6.888 27.747 61.198 1.00 25.00 833 SER A N 1
ATOM 6258 C CA . SER A 1 833 ? -5.489 28.209 61.358 1.00 25.00 833 SER A CA 1
ATOM 6259 C C . SER A 1 833 ? -4.918 28.518 59.952 1.00 25.00 833 SER A C 1
ATOM 6261 O O . SER A 1 833 ? -4.792 27.601 59.152 1.00 25.00 833 SER A O 1
ATOM 6263 N N . LEU A 1 834 ? -4.883 29.767 59.471 1.00 25.44 834 LEU A N 1
ATOM 6264 C CA . LEU A 1 834 ? -3.818 30.793 59.561 1.00 25.44 834 LEU A CA 1
ATOM 6265 C C . LEU A 1 834 ? -2.479 30.472 58.852 1.00 25.44 834 LEU A C 1
ATOM 6267 O O . LEU A 1 834 ? -1.678 29.722 59.398 1.00 25.44 834 LEU A O 1
ATOM 6271 N N . SER A 1 835 ? -2.210 31.129 57.709 1.00 25.61 835 SER A N 1
ATOM 6272 C CA . SER A 1 835 ? -0.958 31.848 57.320 1.00 25.61 835 SER A CA 1
ATOM 6273 C C . SER A 1 835 ? -1.123 32.401 55.880 1.00 25.61 835 SER A C 1
ATOM 6275 O O . SER A 1 835 ? -1.322 31.637 54.948 1.00 25.61 835 SER A O 1
ATOM 6277 N N . ALA A 1 836 ? -1.427 33.696 55.707 1.00 27.34 836 ALA A N 1
ATOM 6278 C CA . ALA A 1 836 ? -0.513 34.830 55.444 1.00 27.34 836 ALA A CA 1
ATOM 6279 C C . ALA A 1 836 ? 0.087 34.819 54.009 1.00 27.34 836 ALA A C 1
ATOM 6281 O O . ALA A 1 836 ? 0.882 33.948 53.693 1.00 27.34 836 ALA A O 1
ATOM 6282 N N . LEU A 1 837 ? -0.441 35.606 53.055 1.00 26.56 837 LEU A N 1
ATOM 6283 C CA . LEU A 1 837 ? -0.166 37.034 52.739 1.00 26.56 837 LEU A CA 1
ATOM 6284 C C . LEU A 1 837 ? 1.208 37.295 52.100 1.00 26.56 837 LEU A C 1
ATOM 6286 O O . LEU A 1 837 ? 2.212 37.050 52.747 1.00 26.56 837 LEU A O 1
ATOM 6290 N N . LEU A 1 838 ? 1.201 37.873 50.888 1.00 27.23 838 LEU A N 1
ATOM 6291 C CA . LEU A 1 838 ? 2.030 38.982 50.353 1.00 27.23 838 LEU A CA 1
ATOM 6292 C C . LEU A 1 838 ? 1.767 39.020 48.824 1.00 27.23 838 LEU A C 1
ATOM 6294 O O . LEU A 1 838 ? 2.002 38.030 48.148 1.00 27.23 838 LEU A O 1
ATOM 6298 N N . GLY A 1 839 ? 1.049 39.999 48.255 1.00 26.83 839 GLY A N 1
ATOM 6299 C CA . GLY A 1 839 ? 1.494 41.376 47.976 1.00 26.83 839 GLY A CA 1
ATOM 6300 C C . GLY A 1 839 ? 2.265 41.386 46.642 1.00 26.83 839 GLY A C 1
ATOM 6301 O O . GLY A 1 839 ? 3.311 40.764 46.568 1.00 26.83 839 GLY A O 1
ATOM 6302 N N . ILE A 1 840 ? 1.807 42.016 45.555 1.00 27.98 840 ILE A N 1
ATOM 6303 C CA . ILE A 1 840 ? 1.971 43.459 45.288 1.00 27.98 840 ILE A CA 1
ATOM 6304 C C . ILE A 1 840 ? 1.140 43.854 44.044 1.00 27.98 840 ILE A C 1
ATOM 6306 O O . ILE A 1 840 ? 1.073 43.120 43.063 1.00 27.98 840 ILE A O 1
ATOM 6310 N N . ALA A 1 841 ? 0.527 45.038 44.118 1.00 28.56 841 ALA A N 1
ATOM 6311 C CA . ALA A 1 841 ? -0.149 45.771 43.046 1.00 28.56 841 ALA A CA 1
ATOM 6312 C C . ALA A 1 841 ? 0.757 46.893 42.480 1.00 28.56 841 ALA A C 1
ATOM 6314 O O . ALA A 1 841 ? 1.794 47.163 43.077 1.00 28.56 841 ALA A O 1
ATOM 6315 N N . PHE A 1 842 ? 0.266 47.599 41.443 1.00 29.20 842 PHE A N 1
ATOM 6316 C CA . PHE A 1 842 ? 0.803 48.762 40.684 1.00 29.20 842 PHE A CA 1
ATOM 6317 C C . PHE A 1 842 ? 1.429 48.387 39.326 1.00 29.20 842 PHE A C 1
ATOM 6319 O O . PHE A 1 842 ? 2.258 47.495 39.267 1.00 29.20 842 PHE A O 1
ATOM 6326 N N . LEU A 1 843 ? 1.154 49.041 38.190 1.00 28.64 843 LEU A N 1
ATOM 6327 C CA . LEU A 1 843 ? 0.206 50.091 37.782 1.00 28.64 843 LEU A CA 1
ATOM 6328 C C . LEU A 1 843 ? 0.311 50.185 36.241 1.00 28.64 843 LEU A C 1
ATOM 6330 O O . LEU A 1 843 ? 1.416 50.136 35.708 1.00 28.64 843 LEU A O 1
ATOM 6334 N N . VAL A 1 844 ? -0.800 50.393 35.534 1.00 29.52 844 VAL A N 1
ATOM 6335 C CA . VAL A 1 844 ? -0.819 50.960 34.172 1.00 29.52 844 VAL A CA 1
ATOM 6336 C C . VAL A 1 844 ? -1.459 52.339 34.282 1.00 29.52 844 VAL A C 1
ATOM 6338 O O . VAL A 1 844 ? -2.466 52.461 34.972 1.00 29.52 844 VAL A O 1
ATOM 6341 N N . VAL A 1 845 ? -0.865 53.348 33.633 1.00 32.25 845 VAL A N 1
ATOM 6342 C CA . VAL A 1 845 ? -1.506 54.420 32.834 1.00 32.25 845 VAL A CA 1
ATOM 6343 C C . VAL A 1 845 ? -0.464 55.513 32.587 1.00 32.25 845 VAL A C 1
ATOM 6345 O O . VAL A 1 845 ? -0.088 56.212 33.522 1.00 32.25 845 VAL A O 1
ATOM 6348 N N . ILE A 1 846 ? -0.098 55.726 31.319 1.00 32.44 846 ILE A N 1
ATOM 6349 C CA . ILE A 1 846 ? -0.040 57.069 30.724 1.00 32.44 846 ILE A CA 1
ATOM 6350 C C . ILE A 1 846 ? -0.618 56.972 29.306 1.00 32.44 846 ILE A C 1
ATOM 6352 O O . ILE A 1 846 ? -0.118 56.227 28.469 1.00 32.44 846 ILE A O 1
ATOM 6356 N N . LEU A 1 847 ? -1.684 57.741 29.078 1.00 37.12 847 LEU A N 1
ATOM 6357 C CA . LEU A 1 847 ? -2.181 58.172 27.774 1.00 37.12 847 LEU A CA 1
ATOM 6358 C C . LEU A 1 847 ? -1.279 59.287 27.228 1.00 37.12 847 LEU A C 1
ATOM 6360 O O . LEU A 1 847 ? -1.063 60.283 27.926 1.00 37.12 847 LEU A O 1
ATOM 6364 N N . ARG A 1 848 ? -0.880 59.178 25.962 1.00 31.06 848 ARG A N 1
ATOM 6365 C CA . ARG A 1 848 ? -1.170 60.184 24.932 1.00 31.06 848 ARG A CA 1
ATOM 6366 C C . ARG A 1 848 ? -1.151 59.551 23.554 1.00 31.06 848 ARG A C 1
ATOM 6368 O O . ARG A 1 848 ? -0.260 58.707 23.329 1.00 31.06 848 ARG A O 1
#

InterPro domains:
  IPR004886 Glucanosyltransferase [PF03198] (388-704)
  IPR004886 Glucanosyltransferase [PTHR31468] (379-841)
  IPR016102 Succinyl-CoA synthetase-like [G3DSA:3.40.50.261] (163-348)
  IPR016102 Succinyl-CoA synthetase-like [SSF52210] (182-316)
  IPR017853 Glycoside hydrolase superfamily [SSF51445] (414-684)
  IPR032263 ATP-citrate synthase, citrate-binding domain [PF16114] (164-340)
  IPR056749 ATP-citrate synthase, ATP-grasp domain [PF24948] (12-127)